Protein AF-A0A2E3UG94-F1 (afdb_monomer)

Sequence (1130 aa):
MSQLYTAYAEHQAATITVTSSQELNAAIQTLTTNGGGTILVDGNFGPYTMTATDVGDANNPVLIKGLDPATPPVFETITMTRCAYITVTEIEMDSSAIVASRDLATRDLNIWNSNHIEFVNNNMDSVADGYVDGAGNVTLGGNGVMVRNSQDITFSHNTMTDYYHATTFLEVVGLDFSNNEISGVQGDGFRAGGIQNAVIADNYMHDFYGSVQTENHSDMIQIWGTNAKLVTTNVEISGNFLDSGGGAGTQSIFMHNESFKTNQVYFQDIRIFDNVVHNSSKHGITVGDTQNVQIYNNTVLQNASSVTYTTNSSSAVTRVPAIDLSNTSNSTVYNNVVGNISVNGTNVTANNLILDYTNPNATNYVDNIIVNLSGEGDLEARDLRFISGSAPDGTYGASASWSTSSTAALEATISSSEIGPDRQTVQLTAAHTLTDGTPIDPATATFTWTFADGSQMSGATVTPTFASAGDHVVALTVTTAGGVSETVARIIGVRSNDIVSLDFENGNQDSSYWGSRVLITDPSGTAFQSGAQGKGFHLDGNSLIKVDNSNLQLFDLEAFSLGFDYKLDSVGEAGGLIRMNGTMDLFVRADGSLNYKLTTDQGKFQITPGAGTLSDTAWHDIDISYDSAAGKLELLVDNTVVGSTSASGSTAGTSSTGLNIGDPWSATAKGVVDNFVMTTQPIGGWSSTGGSVPVAPAPAPAPAPTPAPAPAPAPAPAPAPTTPTDTSDTDTPTSPAPAPTTPTSPTTTFDPTVNAILQDSTASDVEYDLDSSNQYKLSRDNSFLYGQDNFRIELQLETLQDGETGVFLHMHRSLTAKVDSQGHINFSLTTSDGDFQVRSSEPVYAAAGEHDIALVFDGQLGVMQIEVDGTVQAQTTATGTTTDVSKWGLTLGNTWNASLDGTFEDFHYYNNAAVDVQVAGGTGSSVATVDTDFVPQSFLSFENTVFDEVDSTTSFRKMGGIAEYATGVDGSAYHLNGSNSIGYNRGELDMSAVDSFAISFDFQRTNMNSGGQLLDQHKIMDTVIDDQGYLHVKLVTSTGSYHLTSQSASFDDTAWHDTTIAYDSATATLSMEIDDELTVLNNVTGPTADQSRWGLSIGNSWHGSIEGNIDNFGFASELPSDQITDLFLG

Secondary structure (DSSP, 8-state):
----S---GGGGT-EEEESSHHHHHHHHHHHTTTT-EEEEE-TTS--EEEEEES---TTS-EEEEES-TTSPPEEEEEEEES-EEEEEES-EEE-TTTGGGS-TT-EEEEEES-EEEEEES-EEE----S-B-SSS-SPPP-EEEEEEEEEEEEEES-EEES-SB---EEEEEEEEEES-EEES-SS-SEEEES-EEEEEES-EEE----B-TTT---EEEEEE-TT-SSPPEEEEEES-EEE-TTS---EEEEEE-TTHHHH---EEEEEEES-EEEESSSEEEEEESEEEEEEES-EEEE-SS--B-SSTTSPPB----EEEEES-BS-EEES-EESEEEETTEE--TTSEEPBSS-TTSTTBGGGTBSSTT-BS---TTTSSBPTTSTTTTTSS-GGGSTT---SS-B---EEEE-SS-TTBEEEE-TT-EETTEE--GGGEEEEEEETTS-EEESSEE--B-SSSEEEEEEEEEEETTS-EEEEEEEEEE--SEEEEE--TTSS---STT---EEEE-TTS--EEE-SSSEEEEE-SS-EEEE-TT-GGGSS-SEEEEEEEEEESSTT--EEEEEETTTEEEEE-TTS-EEEEEEETTEEEEE-PPS-SS-SSSEEEEEEEEETTTTEEEEEETTEEEEEEE--SPPPS--SS-EEES-SSSPBPPEEEEEEEEESSPTT-----S----PPPPPPPPPPPPPPPPPP------------------------------------PPPSS-S-----TT-S---EEEBTTB-EE--S--GGGSS-SEEEEEEEEEESSTT--EEEEEETTTEEEEE-TTS-EEEEEEETTEEEEEE-SS-TTSS-EEEEEEEEEETTTTEEEEEETTEEEEEE---S-B-S--SS--EES-SSSPBP-EEEEEEEEE-SS------BTB---------SSS--SEEE--SSS--BSS-TT--B---SS---EEE-SSSEEEEEESS--EEBPTTTS--SS-SEEEEEEEEEES-TT--EEEEEETTTEEEEE-TTS-EEEEEEBSS-EEEEE-SS-TTSSSSEEEEEEEEETTTTEEEEEETTEEEEEE---SPBPS--SS--EES-TTTTBPEEEEEEEEEEES--HHHHHHTT--

Solvent-accessible surface area (backbone atoms only — not comparable to full-atom values): 57899 Å² total; per-residue (Å²): 130,83,82,90,65,90,84,58,78,34,37,74,70,36,78,48,78,29,68,46,38,68,48,44,42,52,47,53,60,50,26,38,73,62,48,6,10,28,38,29,33,39,29,94,37,62,74,26,51,44,65,48,66,74,40,38,34,93,74,11,33,35,37,37,33,33,61,38,86,92,40,44,22,38,26,45,34,38,39,37,32,44,29,20,31,39,36,41,32,44,34,33,34,47,33,61,93,46,48,92,81,48,62,81,89,57,44,37,34,36,40,33,51,26,36,43,38,35,47,32,45,30,44,36,43,40,49,30,72,42,54,43,55,84,79,74,88,48,48,78,24,42,37,34,36,40,38,31,58,25,32,42,37,38,43,28,46,28,40,38,35,13,16,24,32,38,36,34,38,34,38,30,40,34,35,41,42,27,47,28,39,39,31,37,26,30,30,29,46,36,35,36,22,13,36,27,52,29,39,42,28,46,27,40,37,35,40,24,29,12,34,17,46,76,80,33,74,19,20,50,34,34,37,43,29,69,94,37,88,43,68,37,27,43,36,39,40,30,49,26,39,43,34,19,50,81,24,27,22,33,35,37,36,42,33,40,34,70,38,27,88,79,70,73,56,60,31,37,42,38,38,40,30,35,25,39,36,34,24,8,22,57,36,38,37,29,43,30,33,30,33,40,35,38,41,31,22,26,26,36,38,50,29,77,86,11,36,33,30,57,40,76,85,45,62,77,35,64,35,66,14,22,39,39,33,36,69,57,42,76,65,47,70,36,26,25,30,26,53,43,39,33,52,63,65,39,72,58,61,70,67,36,47,61,42,34,90,81,48,86,86,43,88,46,8,44,79,64,35,27,50,40,64,90,51,52,74,76,74,51,70,82,30,60,12,25,33,78,86,24,89,45,41,89,71,31,23,11,65,72,30,23,61,50,49,52,76,44,77,63,42,66,35,84,36,76,44,78,47,80,49,46,39,33,27,35,38,39,33,38,81,74,17,29,39,61,30,36,73,58,60,68,92,53,41,47,35,39,37,39,41,83,88,71,50,74,51,72,49,55,58,47,70,56,69,52,98,59,53,48,81,39,57,38,32,42,36,38,33,42,79,88,70,54,67,47,73,42,74,48,43,44,77,30,45,59,41,60,55,42,27,38,52,36,74,87,47,76,52,33,75,31,95,73,54,48,64,55,47,77,44,48,89,82,76,63,31,75,41,80,31,95,58,78,24,11,44,35,26,79,53,72,25,36,39,33,40,43,47,86,46,62,73,80,31,56,40,44,22,26,20,40,36,29,36,38,24,38,74,49,74,51,47,39,20,28,42,34,34,23,75,89,36,36,39,31,31,39,34,57,61,19,17,49,38,41,37,42,32,30,82,70,45,78,40,72,38,67,40,62,73,47,70,51,70,54,57,57,80,39,43,41,36,38,23,30,30,28,90,81,34,32,35,38,36,28,48,69,92,36,82,58,34,68,44,76,37,49,45,34,30,56,71,73,53,100,48,31,47,24,45,25,32,98,86,53,59,22,35,36,23,36,39,22,54,35,38,30,27,24,58,51,71,81,76,80,83,69,97,67,92,72,79,82,77,74,80,79,76,76,82,76,76,79,84,74,80,86,75,80,85,88,81,89,88,86,84,89,84,87,88,84,87,86,90,79,91,80,90,87,83,87,90,87,87,85,87,87,88,89,84,86,89,85,87,84,82,80,86,87,71,92,81,52,86,53,72,91,63,67,83,84,56,90,84,70,78,42,70,31,36,92,88,40,72,54,73,52,61,78,83,47,66,85,63,32,62,31,44,38,33,39,38,37,30,35,44,28,37,82,45,65,51,48,47,20,24,50,34,33,24,55,92,36,38,38,31,29,34,38,90,66,8,24,46,36,42,36,41,32,28,75,67,40,60,38,69,35,53,35,72,54,47,74,34,50,46,50,49,74,45,42,38,37,46,38,36,29,22,85,81,32,34,29,37,36,29,46,64,64,21,77,39,26,65,38,77,28,47,41,26,25,50,82,77,58,83,47,29,52,24,47,21,41,101,87,54,66,20,27,53,26,40,38,39,73,58,41,44,45,65,89,66,87,70,89,77,84,63,90,83,60,77,57,63,52,77,70,74,76,84,46,89,60,85,53,67,34,32,31,56,26,71,82,45,91,50,36,78,66,36,80,77,70,56,69,43,93,50,56,59,74,94,42,69,41,84,34,93,92,55,25,6,39,38,32,74,30,42,20,37,47,28,42,32,70,73,73,64,65,66,48,52,32,49,20,34,40,39,32,31,35,41,24,38,76,50,50,68,58,47,20,32,43,37,36,27,50,84,31,36,42,30,34,36,41,48,69,10,32,46,34,43,35,42,26,28,74,72,50,75,48,80,45,63,51,90,54,46,79,48,52,46,63,56,79,39,49,36,40,40,39,39,33,27,89,84,15,33,38,37,38,33,45,76,92,48,75,35,78,42,77,80,42,43,52,30,26,28,77,70,53,91,47,21,48,22,46,30,29,62,86,81,44,12,28,46,25,35,41,27,50,39,29,34,35,56,68,56,54,70,66,61,64,53,52,60,78,67,120

Mean predicted aligned error: 19.61 Å

pLDDT: mean 83.15, std 18.92, range [22.38, 98.94]

Nearest PDB structures (foldseek):
  4tn9-assembly1_A  TM=7.995E-01  e=1.512E-03  Hathewaya histolytica
  6aem-assembly2_B  TM=8.288E-01  e=2.330E-03  Vibrio anguillarum
  4l9d-assembly2_B  TM=7.716E-01  e=7.039E-03  Vibrio cholerae M66-2
  6eks-assembly1_A  TM=2.177E-01  e=1.875E-08  Vibrio cholerae O1 biovar El Tor str. N16961
  1w0o-assembly1_A  TM=2.120E-01  e=4.476E-07  Vibrio cholerae

Radius of gyration: 39.88 Å; Cα contacts (8 Å, |Δi|>4): 3143; chains: 1; bounding box: 120×99×97 Å

Foldseek 3Di:
DDDPADDDPLQDVDEAEDQAQVSQQVVQQVQQVPQAHEYEYELVHDPYEEDEELGHDPRRAYEYEHNDLVRAHEYQAHEYEQYERYEYESHEYENAVPQVPDDLVGARYYAYLYEHYHYAHYEYEWAWDAEAQVPPPTDATHEHEEHELYEQYEDAHYEYAQHQEHYEYALYERYEQEHYEYEQYAAEDAYYEQYYQYENAQYEYEHYRYYAVVVYQHEPHEYEQPPGPHAAENYEAANYEAAHFLHAFHQYAYYEYPCCVPPVDARERYEYEQYEAEGFDQRQDEAERHEQYEYFQAEFAWQPSHFHHNHSPFDTGGHFYEHYYANYYNYDYAQAEGQFYYHNQDTDPPRYQHADDPDPPDLRHPVVFFQPSVFDHGDDLLRRATDPPRPSAVGGHHCSRHLQNDQAQKDFDWGWDQDFLQLQKIKIARQSIDGRSHGDDQVFKWKWKAWPVRDIDTGRIDIDRDPDFAWTKMKIWMAGNVGDIDIDIGIDGGDFLFQFKDFCQVHQFTPDPQRFDKDKFDVPVPQWDQDVHRIWGWDPQRIKMFRFQVSQSVFFAQWKKKKWKWFAPFQQFWDWFKDDPQAKTWIQGRQRWIKIWGQAPVGIDIWTFDGPLPVGGDIKMWMWIHHQVVQKIFIDINNHTRTIDGHHHTTHSGDNGTMMRFDPPDGGRTIIIRGITMGSDGPDDPDDPDDDDDDDDDPDDDPDDDPDDDDDDDYDDDDDDDDDDDDDDDDDDDDDDDDDDDDDDDDDDDDDFFPDDPDPRPDDDDKAFDFPVGKDFDDQPPQVQAQFLWKKKKKKWWAPFAQWWFWFKDFAPAWTWIQDSQQKIKIWGQFSNTIDIKIFQDSPRNGTDMWMWMWIGHQVVQWTFIDIQQRTRIMDGHHHGTHHDTSGGMMRFDPPDGGGRTIMDDITMGGDDDDDDDDPPPPGPRPPPLPALDDFCWKFFPQVDTATPNDRPFDKDDADDDFDWDQDPRGIWTWDPQADKIFTFFPPADQAQFQKKKKKWKWFAPDLQDKFWFKDQDPAWTWIQHRNQKIKIWGQAPVGIDIWIFPDSLRNDGDIKIKMWMGHQVQQWTWMDINLRIDIDHNNHHGTHRDTPGGMMGFDNPTTGGGITMGTIGIDTPDDPVSVVSSNVD

Structure (mmCIF, N/CA/C/O backbone):
data_AF-A0A2E3UG94-F1
#
_entry.id   AF-A0A2E3UG94-F1
#
loop_
_atom_site.group_PDB
_atom_site.id
_atom_site.type_symbol
_atom_site.label_atom_id
_atom_site.label_alt_id
_atom_site.label_comp_id
_atom_site.label_asym_id
_atom_site.label_entity_id
_atom_site.label_seq_id
_atom_site.pdbx_PDB_ins_code
_atom_site.Cartn_x
_atom_site.Cartn_y
_atom_site.Cartn_z
_atom_site.occupancy
_atom_site.B_iso_or_equiv
_atom_site.auth_seq_id
_atom_site.auth_comp_id
_atom_site.auth_asym_id
_atom_site.auth_atom_id
_atom_site.pdbx_PDB_model_num
ATOM 1 N N . MET A 1 1 ? -40.605 1.550 10.410 1.00 48.09 1 MET A N 1
ATOM 2 C CA . MET A 1 1 ? -39.274 1.033 10.768 1.00 48.09 1 MET A CA 1
ATOM 3 C C . MET A 1 1 ? -39.440 0.004 11.868 1.00 48.09 1 MET A C 1
ATOM 5 O O . MET A 1 1 ? -40.387 0.126 12.643 1.00 48.09 1 MET A O 1
ATOM 9 N N . SER A 1 2 ? -38.617 -1.041 11.874 1.00 59.56 2 SER A N 1
ATOM 10 C CA . SER A 1 2 ? -38.517 -1.965 13.006 1.00 59.56 2 SER A CA 1
ATOM 11 C C . SER A 1 2 ? -38.066 -1.199 14.248 1.00 59.56 2 SER A C 1
ATOM 13 O O . SER A 1 2 ? -37.326 -0.227 14.148 1.00 59.56 2 SER A O 1
ATOM 15 N N . GLN A 1 3 ? -38.560 -1.605 15.413 1.00 82.06 3 GLN A N 1
ATOM 16 C CA . GLN A 1 3 ? -38.092 -1.076 16.689 1.00 82.06 3 GLN A CA 1
ATOM 17 C C . GLN A 1 3 ? -36.650 -1.561 16.925 1.00 82.06 3 GLN A C 1
ATOM 19 O O . GLN A 1 3 ? -36.409 -2.759 16.802 1.00 82.06 3 GLN A O 1
ATOM 24 N N . LEU A 1 4 ? -35.722 -0.639 17.213 1.00 91.12 4 LEU A N 1
ATOM 25 C CA . LEU A 1 4 ? -34.268 -0.893 17.298 1.00 91.12 4 LEU A CA 1
ATOM 26 C C . LEU A 1 4 ? -33.749 -1.149 18.727 1.00 91.12 4 LEU A C 1
ATOM 28 O O . LEU A 1 4 ? -32.567 -1.391 18.918 1.00 91.12 4 LEU A O 1
ATOM 32 N N . TYR A 1 5 ? -34.627 -1.076 19.726 1.00 93.62 5 TYR A N 1
ATOM 33 C CA . TYR A 1 5 ? -34.312 -1.201 21.152 1.00 93.62 5 TYR A CA 1
ATOM 34 C C . TYR A 1 5 ? -35.216 -2.231 21.833 1.00 93.62 5 TYR A C 1
ATOM 36 O O . TYR A 1 5 ? -36.286 -2.575 21.307 1.00 93.62 5 TYR A O 1
ATOM 44 N N . THR A 1 6 ? -34.850 -2.674 23.038 1.00 94.31 6 THR A N 1
ATOM 45 C CA . THR A 1 6 ? -35.656 -3.630 23.802 1.00 94.31 6 THR A CA 1
ATOM 46 C C . THR A 1 6 ? -36.997 -3.018 24.219 1.00 94.31 6 THR A C 1
ATOM 48 O O . THR A 1 6 ? -37.095 -2.001 24.910 1.00 94.31 6 THR A O 1
ATOM 51 N N . ALA A 1 7 ? -38.088 -3.652 23.789 1.00 91.50 7 ALA A N 1
ATOM 52 C CA . ALA A 1 7 ? -39.443 -3.190 24.056 1.00 91.50 7 ALA A CA 1
ATOM 53 C C . ALA A 1 7 ? -39.986 -3.754 25.377 1.00 91.50 7 ALA A C 1
ATOM 55 O O . ALA A 1 7 ? -40.336 -4.932 25.458 1.00 91.50 7 ALA A O 1
ATOM 56 N N . TYR A 1 8 ? -40.164 -2.891 26.374 1.00 93.81 8 TYR A N 1
ATOM 57 C CA . TYR A 1 8 ? -40.878 -3.231 27.603 1.00 93.81 8 TYR A CA 1
ATOM 58 C C . TYR A 1 8 ? -42.344 -2.798 27.542 1.00 93.81 8 TYR A C 1
ATOM 60 O O . TYR A 1 8 ? -42.673 -1.739 27.000 1.00 93.81 8 TYR A O 1
ATOM 68 N N . ALA A 1 9 ? -43.244 -3.597 28.121 1.00 93.00 9 ALA A N 1
ATOM 69 C CA . ALA A 1 9 ? -44.660 -3.229 28.221 1.00 93.00 9 ALA A CA 1
ATOM 70 C C . ALA A 1 9 ? -44.839 -1.975 29.099 1.00 93.00 9 ALA A C 1
ATOM 72 O O . ALA A 1 9 ? -45.691 -1.125 28.840 1.00 93.00 9 ALA A O 1
ATOM 73 N N . GLU A 1 10 ? -43.972 -1.849 30.097 1.00 95.19 10 GLU A N 1
ATOM 74 C CA . GLU A 1 10 ? -43.832 -0.762 31.054 1.00 95.19 10 GLU A CA 1
ATOM 75 C C . GLU A 1 10 ? -43.528 0.585 30.387 1.00 95.19 10 GLU A C 1
ATOM 77 O O . GLU A 1 10 ? -43.957 1.616 30.897 1.00 95.19 10 GLU A O 1
ATOM 82 N N . HIS A 1 11 ? -42.912 0.612 29.196 1.00 94.94 11 HIS A N 1
ATOM 83 C CA . HIS A 1 11 ? -42.725 1.860 28.440 1.00 94.94 11 HIS A CA 1
ATOM 84 C C . HIS A 1 11 ? -44.057 2.573 28.146 1.00 94.94 11 HIS A C 1
ATOM 86 O O . HIS A 1 11 ? -44.086 3.795 28.009 1.00 94.94 11 HIS A O 1
ATOM 92 N N . GLN A 1 12 ? -45.165 1.825 28.092 1.00 93.00 12 GLN A N 1
ATOM 93 C CA . GLN A 1 12 ? -46.519 2.348 27.883 1.00 93.00 12 GLN A CA 1
ATOM 94 C C . GLN A 1 12 ? -47.282 2.615 29.194 1.00 93.00 12 GLN A C 1
ATOM 96 O O . GLN A 1 12 ? -48.424 3.073 29.152 1.00 93.00 12 GLN A O 1
ATOM 101 N N . ALA A 1 13 ? -46.696 2.317 30.360 1.00 92.94 13 ALA A N 1
ATOM 102 C CA . ALA A 1 13 ? -47.361 2.464 31.657 1.00 92.94 13 ALA A CA 1
ATOM 103 C C . ALA A 1 13 ? -47.525 3.934 32.073 1.00 92.94 13 ALA A C 1
ATOM 105 O O . ALA A 1 13 ? -48.533 4.298 32.684 1.00 92.94 13 ALA A O 1
ATOM 106 N N . ALA A 1 14 ? -46.557 4.781 31.717 1.00 96.19 14 ALA A N 1
ATOM 107 C CA . ALA A 1 14 ? -46.581 6.217 31.956 1.00 96.19 14 ALA A CA 1
ATOM 108 C C . ALA A 1 14 ? -45.795 6.966 30.871 1.00 96.19 14 ALA A C 1
ATOM 110 O O . ALA A 1 14 ? -44.807 6.459 30.342 1.00 96.19 14 ALA A O 1
ATOM 111 N N . THR A 1 15 ? -46.214 8.196 30.569 1.00 97.94 15 THR A N 1
ATOM 112 C CA . THR A 1 15 ? -45.504 9.095 29.651 1.00 97.94 15 THR A CA 1
ATOM 113 C C . THR A 1 15 ? -45.355 10.469 30.292 1.00 97.94 15 THR A C 1
ATOM 115 O O . THR A 1 15 ? -46.348 11.045 30.739 1.00 97.94 15 THR A O 1
ATOM 118 N N . ILE A 1 16 ? -44.129 10.992 30.341 1.00 98.44 16 ILE A N 1
ATOM 119 C CA . ILE A 1 16 ? -43.823 12.330 30.862 1.00 98.44 16 ILE A CA 1
ATOM 120 C C . ILE A 1 16 ? -43.151 13.141 29.756 1.00 98.44 16 ILE A C 1
ATOM 122 O O . ILE A 1 16 ? -42.116 12.735 29.240 1.00 98.44 16 ILE A O 1
ATOM 126 N N . THR A 1 17 ? -43.720 14.294 29.407 1.00 98.44 17 THR A N 1
ATOM 127 C CA . THR A 1 17 ? -43.080 15.257 28.500 1.00 98.44 17 THR A CA 1
ATOM 128 C C . THR A 1 17 ? -42.273 16.269 29.305 1.00 98.44 17 THR A C 1
ATOM 130 O O . THR A 1 17 ? -42.765 16.754 30.326 1.00 98.44 17 THR A O 1
ATOM 133 N N . VAL A 1 18 ? -41.056 16.587 28.862 1.00 98.56 18 VAL A N 1
ATOM 134 C CA . VAL A 1 18 ? -40.132 17.483 29.576 1.00 98.56 18 VAL A CA 1
ATOM 135 C C . VAL A 1 18 ? -39.571 18.577 28.667 1.00 98.56 18 VAL A C 1
ATOM 137 O O . VAL A 1 18 ? -39.243 18.341 27.507 1.00 98.56 18 VAL A O 1
ATOM 140 N N . THR A 1 19 ? -39.425 19.778 29.224 1.00 98.19 19 THR A N 1
ATOM 141 C CA . THR A 1 19 ? -38.991 21.007 28.528 1.00 98.19 19 THR A CA 1
ATOM 142 C C . THR A 1 19 ? -37.739 21.637 29.154 1.00 98.19 19 THR A C 1
ATOM 144 O O . THR A 1 19 ? -37.285 22.699 28.740 1.00 98.19 19 THR A O 1
ATOM 147 N N . SER A 1 20 ? -37.161 21.000 30.180 1.00 98.19 20 SER A N 1
ATOM 148 C CA . SER A 1 20 ? -35.908 21.436 30.808 1.00 98.19 20 SER A CA 1
ATOM 149 C C . SER A 1 20 ? -35.110 20.272 31.403 1.00 98.19 20 SER A C 1
ATOM 151 O O . SER A 1 20 ? -35.675 19.233 31.749 1.00 98.19 20 SER A O 1
ATOM 153 N N . SER A 1 21 ? -33.805 20.470 31.619 1.00 98.31 21 SER A N 1
ATOM 154 C CA . SER A 1 21 ? -32.928 19.507 32.309 1.00 98.31 21 SER A CA 1
ATOM 155 C C . SER A 1 21 ? -33.430 19.138 33.710 1.00 98.31 21 SER A C 1
ATOM 157 O O . SER A 1 21 ? -33.296 17.996 34.148 1.00 98.31 21 SER A O 1
ATOM 159 N N . GLN A 1 22 ? -34.035 20.084 34.438 1.00 98.19 22 GLN A N 1
ATOM 160 C CA . GLN A 1 22 ? -34.584 19.812 35.770 1.00 98.19 22 GLN A CA 1
ATOM 161 C C . GLN A 1 22 ? -35.780 18.854 35.697 1.00 98.19 22 GLN A C 1
ATOM 163 O O . GLN A 1 22 ? -35.879 17.933 36.508 1.00 98.19 22 GLN A O 1
ATOM 168 N N . GLU A 1 23 ? -36.669 19.060 34.725 1.00 98.44 23 GLU A N 1
ATOM 169 C CA . GLU A 1 23 ? -37.822 18.189 34.492 1.00 98.44 23 GLU A CA 1
ATOM 170 C C . GLU A 1 23 ? -37.389 16.803 34.016 1.00 98.44 23 GLU A C 1
ATOM 172 O O . GLU A 1 23 ? -37.883 15.812 34.548 1.00 98.44 23 GLU A O 1
ATOM 177 N N . LEU A 1 24 ? -36.426 16.724 33.092 1.00 98.50 24 LEU A N 1
ATOM 178 C CA . LEU A 1 24 ? -35.857 15.462 32.616 1.00 98.50 24 LEU A CA 1
ATOM 179 C C . LEU A 1 24 ? -35.300 14.619 33.771 1.00 98.50 24 LEU A C 1
ATOM 181 O O . LEU A 1 24 ? -35.707 13.473 33.966 1.00 98.50 24 LEU A O 1
ATOM 185 N N . ASN A 1 25 ? -34.413 15.198 34.582 1.00 98.00 25 ASN A N 1
ATOM 186 C CA . ASN A 1 25 ? -33.777 14.479 35.687 1.00 98.00 25 ASN A CA 1
ATOM 187 C C . ASN A 1 25 ? -34.790 14.058 36.770 1.00 98.00 25 ASN A C 1
ATOM 189 O O . ASN A 1 25 ? -34.667 12.980 37.354 1.00 98.00 25 ASN A O 1
ATOM 193 N N . ALA A 1 26 ? -35.830 14.865 37.015 1.00 97.44 26 ALA A N 1
ATOM 194 C CA . ALA A 1 26 ? -36.920 14.499 37.921 1.00 97.44 26 ALA A CA 1
ATOM 195 C C . ALA A 1 26 ? -37.824 13.390 37.349 1.00 97.44 26 ALA A C 1
ATOM 197 O O . ALA A 1 26 ? -38.275 12.513 38.094 1.00 97.44 26 ALA A O 1
ATOM 198 N N . ALA A 1 27 ? -38.083 13.409 36.039 1.00 98.19 27 ALA A N 1
ATOM 199 C CA . ALA A 1 27 ? -38.876 12.397 35.351 1.00 98.19 27 ALA A CA 1
ATOM 200 C C . ALA A 1 27 ? -38.198 11.022 35.413 1.00 98.19 27 ALA A C 1
ATOM 202 O O . ALA A 1 27 ? -38.870 10.044 35.735 1.00 98.19 27 ALA A O 1
ATOM 203 N N . ILE A 1 28 ? -36.872 10.959 35.228 1.00 97.75 28 ILE A N 1
ATOM 204 C CA . ILE A 1 28 ? -36.093 9.719 35.369 1.00 97.75 28 ILE A CA 1
ATOM 205 C C . ILE A 1 28 ? -36.314 9.108 36.758 1.00 97.75 28 ILE A C 1
ATOM 207 O O . ILE A 1 28 ? -36.807 7.989 36.852 1.00 97.75 28 ILE A O 1
ATOM 211 N N . GLN A 1 29 ? -36.063 9.863 37.837 1.00 95.88 29 GLN A N 1
ATOM 212 C CA . GLN A 1 29 ? -36.260 9.360 39.208 1.00 95.88 29 GLN A CA 1
ATOM 213 C C . GLN A 1 29 ? -37.701 8.901 39.475 1.00 95.88 29 GLN A C 1
ATOM 215 O O . GLN A 1 29 ? -37.944 7.931 40.201 1.00 95.88 29 GLN A O 1
ATOM 220 N N . THR A 1 30 ? -38.668 9.612 38.892 1.0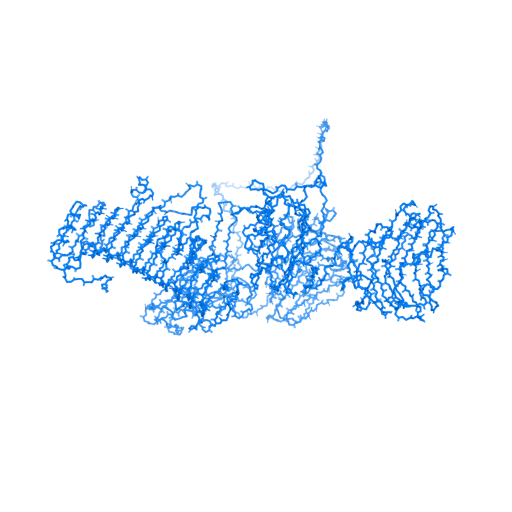0 96.25 30 THR A N 1
ATOM 221 C CA . THR A 1 30 ? -40.088 9.297 39.044 1.00 96.25 30 THR A CA 1
ATOM 222 C C . THR A 1 30 ? -40.422 7.963 38.391 1.00 96.25 30 THR A C 1
ATOM 224 O O . THR A 1 30 ? -41.032 7.115 39.037 1.00 96.25 30 THR A O 1
ATOM 227 N N . LEU A 1 31 ? -40.030 7.745 37.137 1.00 96.69 31 LEU A N 1
ATOM 228 C CA . LEU A 1 31 ? -40.395 6.527 36.410 1.00 96.69 31 LEU A CA 1
ATOM 229 C C . LEU A 1 31 ? -39.661 5.295 36.945 1.00 96.69 31 LEU A C 1
ATOM 231 O O . LEU A 1 31 ? -40.277 4.241 37.096 1.00 96.69 31 LEU A O 1
ATOM 235 N N . THR A 1 32 ? -38.401 5.441 37.364 1.00 92.50 32 THR A N 1
ATOM 236 C CA . THR A 1 32 ? -37.619 4.328 37.928 1.00 92.50 32 THR A CA 1
ATOM 237 C C . THR A 1 32 ? -38.112 3.843 39.293 1.00 92.50 32 THR A C 1
ATOM 239 O O . THR A 1 32 ? -37.619 2.844 39.800 1.00 92.50 32 THR A O 1
ATOM 242 N N . THR A 1 33 ? -39.071 4.537 39.913 1.00 90.44 33 THR A N 1
ATOM 243 C CA . THR A 1 33 ? -39.705 4.119 41.176 1.00 90.44 33 THR A CA 1
ATOM 244 C C . THR A 1 33 ? -41.196 3.799 41.035 1.00 90.44 33 THR A C 1
ATOM 246 O O . THR A 1 33 ? -41.819 3.398 42.019 1.00 90.44 33 THR A O 1
ATOM 249 N N . ASN A 1 34 ? -41.777 3.959 39.838 1.00 91.19 34 ASN A N 1
ATOM 250 C CA . ASN A 1 34 ? -43.225 3.884 39.607 1.00 91.19 34 ASN A CA 1
ATOM 251 C C . ASN A 1 34 ? -43.624 3.019 38.395 1.00 91.19 34 ASN A C 1
ATOM 253 O O . ASN A 1 34 ? -44.585 3.339 37.700 1.00 91.19 34 ASN A O 1
ATOM 257 N N . GLY A 1 35 ? -42.937 1.900 38.167 1.00 90.19 35 GLY A N 1
ATOM 258 C CA . GLY A 1 35 ? -43.300 0.911 37.146 1.00 90.19 35 GLY A CA 1
ATOM 259 C C . GLY A 1 35 ? -42.746 1.188 35.750 1.00 90.19 35 GLY A C 1
ATOM 260 O O . GLY A 1 35 ? -43.258 0.612 34.797 1.00 90.19 35 GLY A O 1
ATOM 261 N N . GLY A 1 36 ? -41.740 2.061 35.616 1.00 96.31 36 GLY A N 1
ATOM 262 C CA . GLY A 1 36 ? -41.147 2.419 34.327 1.00 96.31 36 GLY A CA 1
ATOM 263 C C . GLY A 1 36 ? -41.993 3.405 33.517 1.00 96.31 36 GLY A C 1
ATOM 264 O O . GLY A 1 36 ? -42.955 3.991 34.020 1.00 96.31 36 GLY A O 1
ATOM 265 N N . GLY A 1 37 ? -41.609 3.636 32.263 1.00 97.88 37 GLY A N 1
ATOM 266 C CA . GLY A 1 37 ? -42.355 4.509 31.352 1.00 97.88 37 GLY A CA 1
ATOM 267 C C . GLY A 1 37 ? -41.507 5.136 30.252 1.00 97.88 37 GLY A C 1
ATOM 268 O O . GLY A 1 37 ? -40.340 4.797 30.073 1.00 97.88 37 GLY A O 1
ATOM 269 N N . THR A 1 38 ? -42.110 6.077 29.528 1.00 98.38 38 THR A N 1
ATOM 270 C CA . THR A 1 38 ? -41.458 6.858 28.470 1.00 98.38 38 THR A CA 1
ATOM 271 C C . THR A 1 38 ? -41.313 8.326 28.876 1.00 98.38 38 THR A C 1
ATOM 273 O O . THR A 1 38 ? -42.271 8.956 29.331 1.00 98.38 38 THR A O 1
ATOM 276 N N . ILE A 1 39 ? -40.136 8.900 28.659 1.00 98.62 39 ILE A N 1
ATOM 277 C CA . ILE A 1 39 ? -39.874 10.335 28.736 1.00 98.62 39 ILE A CA 1
ATOM 278 C C . ILE A 1 39 ? -39.778 10.869 27.309 1.00 98.62 39 ILE A C 1
ATOM 280 O O . ILE A 1 39 ? -38.935 10.420 26.537 1.00 98.62 39 ILE A O 1
ATOM 284 N N . LEU A 1 40 ? -40.648 11.822 26.974 1.00 98.50 40 LEU A N 1
ATOM 285 C CA . LEU A 1 40 ? -40.622 12.548 25.706 1.00 98.50 40 LEU A CA 1
ATOM 286 C C . LEU A 1 40 ? -39.940 13.899 25.921 1.00 98.50 40 LEU A C 1
ATOM 288 O O . LEU A 1 40 ? -40.448 14.741 26.665 1.00 98.50 40 LEU A O 1
ATOM 292 N N . VAL A 1 41 ? -38.793 14.106 25.288 1.00 98.62 41 VAL A N 1
ATOM 293 C CA . VAL A 1 41 ? -37.998 15.331 25.430 1.00 98.62 41 VAL A CA 1
ATOM 294 C C . VAL A 1 41 ? -38.304 16.263 24.256 1.00 98.62 41 VAL A C 1
ATOM 296 O O . VAL A 1 41 ? -38.201 15.863 23.098 1.00 98.62 41 VAL A O 1
ATOM 299 N N . ASP A 1 42 ? -38.749 17.484 24.548 1.00 98.12 42 ASP A N 1
ATOM 300 C CA . ASP A 1 42 ? -39.181 18.453 23.534 1.00 98.12 42 ASP A CA 1
ATOM 301 C C . ASP A 1 42 ? -37.986 19.190 22.904 1.00 98.12 42 ASP A C 1
ATOM 303 O O . ASP A 1 42 ? -37.342 20.007 23.559 1.00 98.12 42 ASP A O 1
ATOM 307 N N . GLY A 1 43 ? -37.708 18.946 21.620 1.00 97.06 43 GLY A N 1
ATOM 308 C CA . GLY A 1 43 ? -36.582 19.571 20.915 1.00 97.06 43 GLY A CA 1
ATOM 309 C C . GLY A 1 43 ? -36.724 21.068 20.629 1.00 97.06 43 GLY A C 1
ATOM 310 O O . GLY A 1 43 ? -35.783 21.686 20.146 1.00 97.06 43 GLY A O 1
ATOM 311 N N . ASN A 1 44 ? -37.855 21.698 20.969 1.00 97.31 44 ASN A N 1
ATOM 312 C CA . ASN A 1 44 ? -37.967 23.162 20.937 1.00 97.31 44 ASN A CA 1
ATOM 313 C C . ASN A 1 44 ? -37.261 23.851 22.122 1.00 97.31 44 ASN A C 1
ATOM 315 O O . ASN A 1 44 ? -37.212 25.084 22.180 1.00 97.31 44 ASN A O 1
ATOM 319 N N . PHE A 1 45 ? -36.766 23.075 23.086 1.00 96.25 45 PHE A N 1
ATOM 320 C CA . PHE A 1 45 ? -36.023 23.544 24.251 1.00 96.25 45 PHE A CA 1
ATOM 321 C C . PHE A 1 45 ? -34.626 22.909 24.287 1.00 96.25 45 PHE A C 1
ATOM 323 O O . PHE A 1 45 ? -34.253 22.127 23.419 1.00 96.25 45 PHE A O 1
ATOM 330 N N . GLY A 1 46 ? -33.852 23.254 25.315 1.00 89.56 46 GLY A N 1
ATOM 331 C CA . GLY A 1 46 ? -32.477 22.801 25.486 1.00 89.56 46 GLY A CA 1
ATOM 332 C C . GLY A 1 46 ? -31.449 23.917 25.241 1.00 89.56 46 GLY A C 1
ATOM 333 O O . GLY A 1 46 ? -31.828 25.094 25.199 1.00 89.56 46 GLY A O 1
ATOM 334 N N . PRO A 1 47 ? -30.156 23.571 25.131 1.00 95.12 47 PRO A N 1
ATOM 335 C CA . PRO A 1 47 ? -29.622 22.212 25.253 1.00 95.12 47 PRO A CA 1
ATOM 336 C C . PRO A 1 47 ? -29.869 21.590 26.639 1.00 95.12 47 PRO A C 1
ATOM 338 O O . PRO A 1 47 ? -30.017 22.283 27.650 1.00 95.12 47 PRO A O 1
ATOM 341 N N . TYR A 1 48 ? -29.984 20.264 26.676 1.00 97.50 48 TYR A N 1
ATOM 342 C CA . TYR A 1 48 ? -30.274 19.489 27.879 1.00 97.50 48 TYR A CA 1
ATOM 343 C C . TYR A 1 48 ? -29.001 18.933 28.525 1.00 97.50 48 TYR A C 1
ATOM 345 O O . TYR A 1 48 ? -28.030 18.574 27.863 1.00 97.50 48 TYR A O 1
ATOM 353 N N . THR A 1 49 ? -29.043 18.783 29.848 1.00 95.62 49 THR A N 1
ATOM 354 C CA . THR A 1 49 ? -28.054 18.023 30.623 1.00 95.62 49 THR A CA 1
ATOM 355 C C . THR A 1 49 ? -28.767 16.923 31.394 1.00 95.62 49 THR A C 1
ATOM 357 O O . THR A 1 49 ? -29.701 17.197 32.159 1.00 95.62 49 THR A O 1
ATOM 360 N N . MET A 1 50 ? -28.305 15.685 31.240 1.00 97.19 50 MET A N 1
ATOM 361 C CA . MET A 1 50 ? -28.860 14.532 31.944 1.00 97.19 50 MET A CA 1
ATOM 362 C C . MET A 1 50 ? -27.874 13.981 32.968 1.00 97.19 50 MET A C 1
ATOM 364 O O . MET A 1 50 ? -26.743 13.631 32.638 1.00 97.19 50 MET A O 1
ATOM 368 N N . THR A 1 51 ? -28.348 13.812 34.199 1.00 96.50 51 THR A N 1
ATOM 369 C CA . THR A 1 51 ? -27.613 13.146 35.273 1.00 96.50 51 THR A CA 1
ATOM 370 C C . THR A 1 51 ? -28.522 12.129 35.949 1.00 96.50 51 THR A C 1
ATOM 372 O O . THR A 1 51 ? -29.490 12.488 36.620 1.00 96.50 51 THR A O 1
ATOM 375 N N . ALA A 1 52 ? -28.178 10.852 35.816 1.00 97.00 52 ALA A N 1
ATOM 376 C CA . ALA A 1 52 ? -28.868 9.734 36.443 1.00 97.00 52 ALA A CA 1
ATOM 377 C C . ALA A 1 52 ? -27.912 9.004 37.397 1.00 97.00 52 ALA A C 1
ATOM 379 O O . ALA A 1 52 ? -26.752 8.739 37.070 1.00 97.00 52 ALA A O 1
ATOM 380 N N . THR A 1 53 ? -28.358 8.711 38.618 1.00 97.62 53 THR A N 1
ATOM 381 C CA . THR A 1 53 ? -27.534 8.016 39.615 1.00 97.62 53 THR A CA 1
ATOM 382 C C . THR A 1 53 ? -28.392 7.105 40.475 1.00 97.62 53 THR A C 1
ATOM 384 O O . THR A 1 53 ? -29.377 7.583 41.028 1.00 97.62 53 THR A O 1
ATOM 387 N N . ASP A 1 54 ? -27.998 5.837 40.622 1.00 97.25 54 ASP A N 1
ATOM 388 C CA . ASP A 1 54 ? -28.702 4.845 41.454 1.00 97.25 54 ASP A CA 1
ATOM 389 C C . ASP A 1 54 ? -30.179 4.643 41.052 1.00 97.25 54 ASP A C 1
ATOM 391 O O . ASP A 1 54 ? -31.069 4.608 41.905 1.00 97.25 54 ASP A O 1
ATOM 395 N N . VAL A 1 55 ? -30.454 4.544 39.746 1.00 96.19 55 VAL A N 1
ATOM 396 C CA . VAL A 1 55 ? -31.820 4.464 39.199 1.00 96.19 55 VAL A CA 1
ATOM 397 C C . VAL A 1 55 ? -31.999 3.357 38.158 1.00 96.19 55 VAL A C 1
ATOM 399 O O . VAL A 1 55 ? -31.094 3.059 37.383 1.00 96.19 55 VAL A O 1
ATOM 402 N N . GLY A 1 56 ? -33.216 2.816 38.110 1.00 93.69 56 GLY A N 1
ATOM 403 C CA . GLY A 1 56 ? -33.676 1.865 37.101 1.00 93.69 56 GLY A CA 1
ATOM 404 C C . GLY A 1 56 ? -33.401 0.401 37.456 1.00 93.69 56 GLY A C 1
ATOM 405 O O . GLY A 1 56 ? -32.434 0.068 38.143 1.00 93.69 56 GLY A O 1
ATOM 406 N N . ASP A 1 57 ? -34.317 -0.472 37.041 1.00 95.12 57 ASP A N 1
ATOM 407 C CA . ASP A 1 57 ? -34.255 -1.923 37.214 1.00 95.12 57 ASP A CA 1
ATOM 408 C C . ASP A 1 57 ? -35.221 -2.618 36.238 1.00 95.12 57 ASP A C 1
ATOM 410 O O . ASP A 1 57 ? -36.043 -1.965 35.597 1.00 95.12 57 ASP A O 1
ATOM 414 N N . ALA A 1 58 ? -35.153 -3.950 36.158 1.00 94.69 58 ALA A N 1
ATOM 415 C CA . ALA A 1 58 ? -35.926 -4.754 35.207 1.00 94.69 58 ALA A CA 1
ATOM 416 C C . ALA A 1 58 ? -37.457 -4.597 35.304 1.00 94.69 58 ALA A C 1
ATOM 418 O O . ALA A 1 58 ? -38.156 -4.902 34.345 1.00 94.69 58 ALA A O 1
ATOM 419 N N . ASN A 1 59 ? -37.992 -4.167 36.452 1.00 94.94 59 ASN A N 1
ATOM 420 C CA . ASN A 1 59 ? -39.429 -3.937 36.649 1.00 94.94 59 ASN A CA 1
ATOM 421 C C . ASN A 1 59 ? -39.830 -2.480 36.390 1.00 94.94 59 ASN A C 1
ATOM 423 O O . ASN A 1 59 ? -41.019 -2.171 36.362 1.00 94.94 59 ASN A O 1
ATOM 427 N N . ASN A 1 60 ? -38.853 -1.580 36.273 1.00 96.19 60 ASN A N 1
ATOM 428 C CA . ASN A 1 60 ? -39.063 -0.154 36.078 1.00 96.19 60 ASN A CA 1
ATOM 429 C C . ASN A 1 60 ? -38.220 0.384 34.900 1.00 96.19 60 ASN A C 1
ATOM 431 O O . ASN A 1 60 ? -37.481 1.354 35.097 1.00 96.19 60 ASN A O 1
ATOM 435 N N . PRO A 1 61 ? -38.293 -0.223 33.698 1.00 97.56 61 PRO A N 1
ATOM 436 C CA . PRO A 1 61 ? -37.494 0.206 32.557 1.00 97.56 61 PRO A CA 1
ATOM 437 C C . PRO A 1 61 ? -37.946 1.582 32.056 1.00 97.56 61 PRO A C 1
ATOM 439 O O . PRO A 1 61 ? -39.142 1.906 32.055 1.00 97.56 61 PRO A O 1
ATOM 442 N N . VAL A 1 62 ? -36.984 2.404 31.641 1.00 98.44 62 VAL A N 1
ATOM 443 C CA . VAL A 1 62 ? -37.233 3.778 31.191 1.00 98.44 62 VAL A CA 1
ATOM 444 C C . VAL A 1 62 ? -36.755 3.966 29.761 1.00 98.44 62 VAL A C 1
ATOM 446 O O . VAL A 1 62 ? -35.577 3.795 29.464 1.00 98.44 62 VAL A O 1
ATOM 449 N N . LEU A 1 63 ? -37.671 4.407 28.901 1.00 98.25 63 LEU A N 1
ATOM 450 C CA . LEU A 1 63 ? -37.372 4.868 27.552 1.00 98.25 63 LEU A CA 1
ATOM 451 C C . LEU A 1 63 ? -37.280 6.393 27.543 1.00 98.25 63 LEU A C 1
ATOM 453 O O . LEU A 1 63 ? -38.214 7.068 27.969 1.00 98.25 63 LEU A O 1
ATOM 457 N N . ILE A 1 64 ? -36.195 6.944 27.018 1.00 98.44 64 ILE A N 1
ATOM 458 C CA . ILE A 1 64 ? -36.007 8.379 26.801 1.00 98.44 64 ILE A CA 1
ATOM 459 C C . ILE A 1 64 ? -35.903 8.603 25.299 1.00 98.44 64 ILE A C 1
ATOM 461 O O . ILE A 1 64 ? -35.046 8.003 24.652 1.00 98.44 64 ILE A O 1
ATOM 465 N N . LYS A 1 65 ? -36.777 9.447 24.743 1.00 97.00 65 LYS A N 1
ATOM 466 C CA . LYS A 1 65 ? -36.742 9.768 23.315 1.00 97.00 65 LYS A CA 1
ATOM 467 C C . LYS A 1 65 ? -37.246 11.160 22.966 1.00 97.00 65 LYS A C 1
ATOM 469 O O . LYS A 1 65 ? -37.948 11.788 23.764 1.00 97.00 65 LYS A O 1
ATOM 474 N N . GLY A 1 66 ? -36.920 11.623 21.761 1.00 96.06 66 GLY A N 1
ATOM 475 C CA . GLY A 1 66 ? -37.466 12.857 21.200 1.00 96.06 66 GLY A CA 1
ATOM 476 C C . GLY A 1 66 ? -38.997 12.857 21.136 1.00 96.06 66 GLY A C 1
ATOM 477 O O . GLY A 1 66 ? -39.636 11.842 20.843 1.00 96.06 66 GLY A O 1
ATOM 478 N N . LEU A 1 67 ? -39.600 14.009 21.442 1.00 96.62 67 LEU A N 1
ATOM 479 C CA . LEU A 1 67 ? -41.040 14.237 21.302 1.00 96.62 67 LEU A CA 1
ATOM 480 C C . LEU A 1 67 ? -41.471 14.240 19.827 1.00 96.62 67 LEU A C 1
ATOM 482 O O . LEU A 1 67 ? -42.521 13.686 19.499 1.00 96.62 67 LEU A O 1
ATOM 486 N N . ASP A 1 68 ? -40.667 14.869 18.967 1.00 94.00 68 ASP A N 1
ATOM 487 C CA . ASP A 1 68 ? -40.872 14.965 17.522 1.00 94.00 68 ASP A CA 1
ATOM 488 C C . ASP A 1 68 ? -39.567 14.589 16.794 1.00 94.00 68 ASP A C 1
ATOM 490 O O . ASP A 1 68 ? -38.577 15.304 16.935 1.00 94.00 68 ASP A O 1
ATOM 494 N N . PRO A 1 69 ? -39.539 13.505 15.998 1.00 87.50 69 PRO A N 1
ATOM 495 C CA . PRO A 1 69 ? -38.356 13.118 15.226 1.00 87.50 69 PRO A CA 1
ATOM 496 C C . PRO A 1 69 ? -37.896 14.169 14.206 1.00 87.50 69 PRO A C 1
ATOM 498 O O . PRO A 1 69 ? -36.747 14.139 13.782 1.00 87.50 69 PRO A O 1
ATOM 501 N N . ALA A 1 70 ? -38.773 15.091 13.788 1.00 92.19 70 ALA A N 1
ATOM 502 C CA . ALA A 1 70 ? -38.402 16.192 12.898 1.00 92.19 70 ALA A CA 1
ATOM 503 C C . ALA A 1 70 ? -37.701 17.351 13.632 1.00 92.19 70 ALA A C 1
ATOM 505 O O . ALA A 1 70 ? -37.257 18.310 13.001 1.00 92.19 70 ALA A O 1
ATOM 506 N N . THR A 1 71 ? -37.650 17.314 14.964 1.00 95.00 71 THR A N 1
ATOM 507 C CA . THR A 1 71 ? -36.981 18.307 15.811 1.00 95.00 71 THR A CA 1
ATOM 508 C C . THR A 1 71 ? -36.377 17.575 17.014 1.00 95.00 71 THR A C 1
ATOM 510 O O . THR A 1 71 ? -36.959 17.606 18.106 1.00 95.00 71 THR A O 1
ATOM 513 N N . PRO A 1 72 ? -35.262 16.847 16.813 1.00 95.75 72 PRO A N 1
ATOM 514 C CA . PRO A 1 72 ? -34.633 16.078 17.876 1.00 95.75 72 PRO A CA 1
ATOM 515 C C . PRO A 1 72 ? -34.168 17.000 19.020 1.00 95.75 72 PRO A C 1
ATOM 517 O O . PRO A 1 72 ? -33.759 18.136 18.784 1.00 95.75 72 PRO A O 1
ATOM 520 N N . PRO A 1 73 ? -34.265 16.554 20.282 1.00 97.81 73 PRO A N 1
ATOM 521 C CA . PRO A 1 73 ? -33.759 17.307 21.422 1.00 97.81 73 PRO A CA 1
ATOM 522 C C . PRO A 1 73 ? -32.231 17.256 21.487 1.00 97.81 73 PRO A C 1
ATOM 524 O O . PRO A 1 73 ? -31.649 16.173 21.435 1.00 97.81 73 PRO A O 1
ATOM 527 N N . VAL A 1 74 ? -31.609 18.421 21.686 1.00 97.88 74 VAL A N 1
ATOM 528 C CA . VAL A 1 74 ? -30.148 18.572 21.768 1.00 97.88 74 VAL A CA 1
ATOM 529 C C . VAL A 1 74 ? -29.656 18.425 23.208 1.00 97.88 74 VAL A C 1
ATOM 531 O O . VAL A 1 74 ? -30.143 19.103 24.116 1.00 97.88 74 VAL A O 1
ATOM 534 N N . PHE A 1 75 ? -28.660 17.574 23.425 1.00 97.50 75 PHE A N 1
ATOM 535 C CA . PHE A 1 75 ? -28.004 17.327 24.704 1.00 97.50 75 PHE A CA 1
ATOM 536 C C . PHE A 1 75 ? -26.547 17.780 24.673 1.00 97.50 75 PHE A C 1
ATOM 538 O O . PHE A 1 75 ? -25.784 17.396 23.801 1.00 97.50 75 PHE A O 1
ATOM 545 N N . GLU A 1 76 ? -26.134 18.520 25.696 1.00 92.25 76 GLU A N 1
ATOM 546 C CA . GLU A 1 76 ? -24.731 18.908 25.883 1.00 92.25 76 GLU A CA 1
ATOM 547 C C . GLU A 1 76 ? -23.921 17.795 26.562 1.00 92.25 76 GLU A C 1
ATOM 549 O O . GLU A 1 76 ? -22.762 17.554 26.236 1.00 92.25 76 GLU A O 1
ATOM 554 N N . THR A 1 77 ? -24.514 17.137 27.566 1.00 93.19 77 THR A N 1
ATOM 555 C CA . THR A 1 77 ? -23.874 16.040 28.307 1.00 93.19 77 THR A CA 1
ATOM 556 C C . THR A 1 77 ? -24.895 15.083 28.921 1.00 93.19 77 THR A C 1
ATOM 558 O O . THR A 1 77 ? -25.965 15.486 29.395 1.00 93.19 77 THR A O 1
ATOM 561 N N . ILE A 1 78 ? -24.527 13.803 28.979 1.00 97.38 78 ILE A N 1
ATOM 562 C CA . ILE A 1 78 ? -25.269 12.741 29.659 1.00 97.38 78 ILE A CA 1
ATOM 563 C C . ILE A 1 78 ? -24.315 11.980 30.580 1.00 97.38 78 ILE A C 1
ATOM 565 O O . ILE A 1 78 ? -23.275 11.474 30.164 1.00 97.38 78 ILE A O 1
ATOM 569 N N . THR A 1 79 ? -24.676 11.875 31.857 1.00 97.44 79 THR A N 1
ATOM 570 C CA . THR A 1 79 ? -23.946 11.081 32.849 1.00 97.44 79 THR A CA 1
ATOM 571 C C . THR A 1 79 ? -24.880 10.101 33.547 1.00 97.44 79 THR A C 1
ATOM 573 O O . THR A 1 79 ? -25.829 10.496 34.223 1.00 97.44 79 THR A O 1
ATOM 576 N N . MET A 1 80 ? -24.567 8.812 33.446 1.00 98.38 80 MET A N 1
ATOM 577 C CA . MET A 1 80 ? -25.246 7.719 34.136 1.00 98.38 80 MET A CA 1
ATOM 578 C C . MET A 1 80 ? -24.266 7.021 35.076 1.00 98.38 80 MET A C 1
ATOM 580 O O . MET A 1 80 ? -23.156 6.659 34.693 1.00 98.38 80 MET A O 1
ATOM 584 N N . THR A 1 81 ? -24.651 6.832 36.335 1.00 98.56 81 THR A N 1
ATOM 585 C CA . THR A 1 81 ? -23.833 6.112 37.319 1.00 98.56 81 THR A CA 1
ATOM 586 C C . THR A 1 81 ? -24.687 5.121 38.094 1.00 98.56 81 THR A C 1
ATOM 588 O O . THR A 1 81 ? -25.659 5.524 38.724 1.00 98.56 81 THR A O 1
ATOM 591 N N . ARG A 1 82 ? -24.316 3.836 38.108 1.00 98.50 82 ARG A N 1
ATOM 592 C CA . ARG A 1 82 ? -25.093 2.779 38.786 1.00 98.50 82 ARG A CA 1
ATOM 593 C C . ARG A 1 82 ? -26.555 2.768 38.336 1.00 98.50 82 ARG A C 1
ATOM 595 O O . ARG A 1 82 ? -27.466 2.732 39.158 1.00 98.50 82 ARG A O 1
ATOM 602 N N . CYS A 1 83 ? -26.758 2.888 37.028 1.00 98.56 83 CYS A N 1
ATOM 603 C CA . CYS A 1 83 ? -28.078 2.868 36.413 1.00 98.56 83 CYS A CA 1
ATOM 604 C C . CYS A 1 83 ? -28.361 1.501 35.790 1.00 98.56 83 CYS A C 1
ATOM 606 O O . CYS A 1 83 ? -27.421 0.771 35.460 1.00 98.56 83 CYS A O 1
ATOM 608 N N . ALA A 1 84 ? -29.636 1.159 35.608 1.00 98.19 84 ALA A N 1
ATOM 609 C CA . ALA A 1 84 ? -29.996 -0.022 34.841 1.00 98.19 84 ALA A CA 1
ATOM 610 C C . ALA A 1 84 ? -31.329 0.090 34.102 1.00 98.19 84 ALA A C 1
ATOM 612 O O . ALA A 1 84 ? -32.225 0.784 34.566 1.00 98.19 84 ALA A O 1
ATOM 613 N N . TYR A 1 85 ? -31.480 -0.633 32.991 1.00 98.19 85 TYR A N 1
ATOM 614 C CA . TYR A 1 85 ? -32.717 -0.685 32.199 1.00 98.19 85 TYR A CA 1
ATOM 615 C C . TYR A 1 85 ? -33.186 0.690 31.708 1.00 98.19 85 TYR A C 1
ATOM 617 O O . TYR A 1 85 ? -34.344 1.078 31.881 1.00 98.19 85 TYR A O 1
ATOM 625 N N . ILE A 1 86 ? -32.257 1.438 31.109 1.00 98.50 86 ILE A N 1
ATOM 626 C CA . ILE A 1 86 ? -32.533 2.739 30.494 1.00 98.50 86 ILE A CA 1
ATOM 627 C C . ILE A 1 86 ? -32.155 2.676 29.016 1.00 98.50 86 ILE A C 1
ATOM 629 O O . ILE A 1 86 ? -31.013 2.362 28.683 1.00 98.50 86 ILE A O 1
ATOM 633 N N . THR A 1 87 ? -33.108 3.031 28.159 1.00 98.50 87 THR A N 1
ATOM 634 C CA . THR A 1 87 ? -32.920 3.188 26.715 1.00 98.50 87 THR A CA 1
ATOM 635 C C . THR A 1 87 ? -32.969 4.672 26.361 1.00 98.50 87 THR A C 1
ATOM 637 O O . THR A 1 87 ? -33.891 5.375 26.780 1.00 98.50 87 THR A O 1
ATOM 640 N N . VAL A 1 88 ? -32.016 5.146 25.561 1.00 98.44 88 VAL A N 1
ATOM 641 C CA . VAL A 1 88 ? -31.996 6.497 24.981 1.00 98.44 88 VAL A CA 1
ATOM 642 C C . VAL A 1 88 ? -31.958 6.390 23.458 1.00 98.44 88 VAL A C 1
ATOM 644 O O . VAL A 1 88 ? -31.116 5.679 22.906 1.00 98.44 88 VAL A O 1
ATOM 647 N N . THR A 1 89 ? -32.892 7.062 22.785 1.00 97.62 89 THR A N 1
ATOM 648 C CA . THR A 1 89 ? -33.019 7.007 21.324 1.00 97.62 89 THR A CA 1
ATOM 649 C C . THR A 1 89 ? -33.606 8.282 20.729 1.00 97.62 89 THR A C 1
ATOM 651 O O . THR A 1 89 ? -34.365 8.975 21.402 1.00 97.62 89 THR A O 1
ATOM 654 N N . GLU A 1 90 ? -33.329 8.565 19.455 1.00 95.81 90 GLU A N 1
ATOM 655 C CA . GLU A 1 90 ? -33.877 9.713 18.721 1.00 95.81 90 GLU A CA 1
ATOM 656 C C . GLU A 1 90 ? -33.536 11.059 19.391 1.00 95.81 90 GLU A C 1
ATOM 658 O O . GLU A 1 90 ? -34.401 11.933 19.524 1.00 95.81 90 GLU A O 1
ATOM 663 N N . ILE A 1 91 ? -32.292 11.210 19.858 1.00 97.12 91 ILE A N 1
ATOM 664 C CA . ILE A 1 91 ? -31.756 12.475 20.376 1.00 97.12 91 ILE A CA 1
ATOM 665 C C . ILE A 1 91 ? -30.530 12.935 19.580 1.00 97.12 91 ILE A C 1
ATOM 667 O O . ILE A 1 91 ? -29.918 12.150 18.854 1.00 97.12 91 ILE A O 1
ATOM 671 N N . GLU A 1 92 ? -30.163 14.197 19.772 1.00 97.31 92 GLU A N 1
ATOM 672 C CA . GLU A 1 92 ? -28.917 14.787 19.290 1.00 97.31 92 GLU A CA 1
ATOM 673 C C . GLU A 1 92 ? -28.018 15.097 20.492 1.00 97.31 92 GLU A C 1
ATOM 675 O O . GLU A 1 92 ? -28.494 15.608 21.510 1.00 97.31 92 GLU A O 1
ATOM 680 N N . MET A 1 93 ? -26.732 14.774 20.408 1.00 95.69 93 MET A N 1
ATOM 681 C CA . MET A 1 93 ? -25.715 15.256 21.336 1.00 95.69 93 MET A CA 1
ATOM 682 C C . MET A 1 93 ? -24.796 16.223 20.599 1.00 95.69 93 MET A C 1
ATOM 684 O O . MET A 1 93 ? -24.141 15.820 19.654 1.00 95.69 93 MET A O 1
ATOM 688 N N . ASP A 1 94 ? -24.720 17.470 21.052 1.00 93.38 94 ASP A N 1
ATOM 689 C CA . ASP A 1 94 ? -23.847 18.487 20.463 1.00 93.38 94 ASP A CA 1
ATOM 690 C C . ASP A 1 94 ? -23.061 19.169 21.586 1.00 93.38 94 ASP A C 1
ATOM 692 O O . ASP A 1 94 ? -23.621 19.829 22.472 1.00 93.38 94 ASP A O 1
ATOM 696 N N . SER A 1 95 ? -21.740 18.988 21.565 1.00 86.56 95 SER A N 1
ATOM 697 C CA . SER A 1 95 ? -20.829 19.589 22.542 1.00 86.56 95 SER A CA 1
ATOM 698 C C . SER A 1 95 ? -20.123 20.852 22.050 1.00 86.56 95 SER A C 1
ATOM 700 O O . SER A 1 95 ? -19.330 21.436 22.800 1.00 86.56 95 SER A O 1
ATOM 702 N N . SER A 1 96 ? -20.424 21.328 20.841 1.00 88.75 96 SER A N 1
ATOM 703 C CA . SER A 1 96 ? -19.731 22.442 20.188 1.00 88.75 96 SER A CA 1
ATOM 704 C C . SER A 1 96 ? -19.738 23.736 20.999 1.00 88.75 96 SER A C 1
ATOM 706 O O . SER A 1 96 ? -18.724 24.433 21.093 1.00 88.75 96 SER A O 1
ATOM 708 N N . ALA A 1 97 ? -20.845 24.026 21.683 1.00 87.19 97 ALA A N 1
ATOM 709 C CA . ALA A 1 97 ? -20.979 25.214 22.521 1.00 87.19 97 ALA A CA 1
ATOM 710 C C . ALA A 1 97 ? -20.144 25.159 23.814 1.00 87.19 97 ALA A C 1
ATOM 712 O O . ALA A 1 97 ? -19.838 26.206 24.393 1.00 87.19 97 ALA A O 1
ATOM 713 N N . ILE A 1 98 ? -19.776 23.961 24.286 1.00 85.62 98 ILE A N 1
ATOM 714 C CA . ILE A 1 98 ? -19.147 23.765 25.602 1.00 85.62 98 ILE A CA 1
ATOM 715 C C . ILE A 1 98 ? -17.705 23.266 25.529 1.00 85.62 98 ILE A C 1
ATOM 717 O O . ILE A 1 98 ? -16.961 23.466 26.493 1.00 85.62 98 ILE A O 1
ATOM 721 N N . VAL A 1 99 ? -17.285 22.673 24.409 1.00 84.69 99 VAL A N 1
ATOM 722 C CA . VAL A 1 99 ? -15.999 21.976 24.245 1.00 84.69 99 VAL A CA 1
ATOM 723 C C . VAL A 1 99 ? -14.790 22.833 24.635 1.00 84.69 99 VAL A C 1
ATOM 725 O O . VAL A 1 99 ? -13.961 22.392 25.425 1.00 84.69 99 VAL A O 1
ATOM 728 N N . ALA A 1 100 ? -14.743 24.102 24.215 1.00 81.50 100 ALA A N 1
ATOM 729 C CA . ALA A 1 100 ? -13.638 25.017 24.522 1.00 81.50 100 ALA A CA 1
ATOM 730 C C . ALA A 1 100 ? -13.539 25.404 26.012 1.00 81.50 100 ALA A C 1
ATOM 732 O O . ALA A 1 100 ? -12.517 25.919 26.465 1.00 81.50 100 ALA A O 1
ATOM 733 N N . SER A 1 101 ? -14.614 25.201 26.777 1.00 81.12 101 SER A N 1
ATOM 734 C CA . SER A 1 101 ? -14.709 25.563 28.196 1.00 81.12 101 SER A CA 1
ATOM 735 C C . SER A 1 101 ? -14.698 24.355 29.135 1.00 81.12 101 SER A C 1
ATOM 737 O O . SER A 1 101 ? -14.712 24.521 30.358 1.00 81.12 101 SER A O 1
ATOM 739 N N . ARG A 1 102 ? -14.693 23.144 28.570 1.00 81.88 102 ARG A N 1
ATOM 740 C CA . ARG A 1 102 ? -14.868 21.884 29.285 1.00 81.88 102 ARG A CA 1
ATOM 741 C C . ARG A 1 102 ? -13.516 21.217 29.536 1.00 81.88 102 ARG A C 1
ATOM 743 O O . ARG A 1 102 ? -12.611 21.293 28.713 1.00 81.88 102 ARG A O 1
ATOM 750 N N . ASP A 1 103 ? -13.377 20.553 30.685 1.00 76.50 103 ASP A N 1
ATOM 751 C CA . ASP A 1 103 ? -12.211 19.702 30.952 1.00 76.50 103 ASP A CA 1
ATOM 752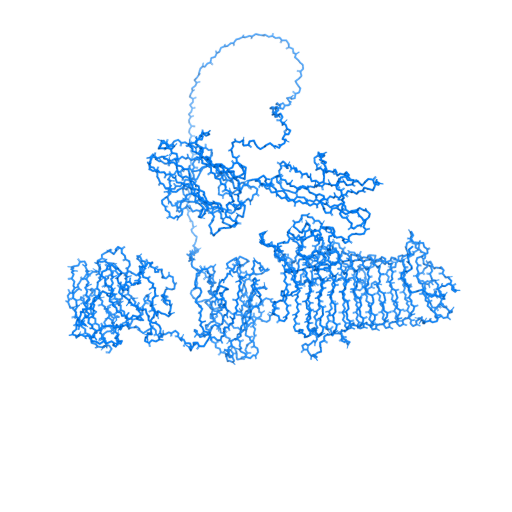 C C . ASP A 1 103 ? -12.147 18.597 29.888 1.00 76.50 103 ASP A C 1
ATOM 754 O O . ASP A 1 103 ? -13.150 17.919 29.659 1.00 76.50 103 ASP A O 1
ATOM 758 N N . LEU A 1 104 ? -10.979 18.404 29.268 1.00 64.00 104 LEU A N 1
ATOM 759 C CA . LEU A 1 104 ? -10.731 17.384 28.244 1.00 64.00 104 LEU A CA 1
ATOM 760 C C . LEU A 1 104 ? -11.036 15.957 28.734 1.00 64.00 104 LEU A C 1
ATOM 762 O O . LEU A 1 104 ? -11.331 15.082 27.922 1.00 64.00 104 LEU A O 1
ATOM 766 N N . ALA A 1 105 ? -11.008 15.715 30.051 1.00 69.31 105 ALA A N 1
ATOM 767 C CA . ALA A 1 105 ? -11.432 14.449 30.648 1.00 69.31 105 ALA A CA 1
ATOM 768 C C . ALA A 1 105 ? -12.959 14.227 30.604 1.00 69.31 105 ALA A C 1
ATOM 770 O O . ALA A 1 105 ? -13.424 13.096 30.765 1.00 69.31 105 ALA A O 1
ATOM 771 N N . THR A 1 106 ? -13.745 15.288 30.409 1.00 80.06 106 THR A N 1
ATOM 772 C CA . THR A 1 106 ? -15.209 15.228 30.349 1.00 80.06 106 THR A CA 1
ATOM 773 C C . THR A 1 106 ? -15.654 14.871 28.941 1.00 80.06 106 THR A C 1
ATOM 775 O O . THR A 1 106 ? -15.297 15.542 27.972 1.00 80.06 106 THR A O 1
ATOM 778 N N . ARG A 1 107 ? -16.471 13.824 28.852 1.00 91.81 107 ARG A N 1
ATOM 779 C CA . ARG A 1 107 ? -17.045 13.332 27.599 1.00 91.81 107 ARG A CA 1
ATOM 780 C C . ARG A 1 107 ? -18.509 13.707 27.454 1.00 91.81 107 ARG A C 1
ATOM 782 O O . ARG A 1 107 ? -19.149 14.009 28.463 1.00 91.81 107 ARG A O 1
ATOM 789 N N . ASP A 1 108 ? -19.029 13.643 26.239 1.00 94.62 108 ASP A N 1
ATOM 790 C CA . ASP A 1 108 ? -20.438 13.926 25.946 1.00 94.62 108 ASP A CA 1
ATOM 791 C C . ASP A 1 108 ? -21.333 12.904 26.653 1.00 94.62 108 ASP A C 1
ATOM 793 O O . ASP A 1 108 ? -22.239 13.280 27.400 1.00 94.62 108 ASP A O 1
ATOM 797 N N . LEU A 1 109 ? -20.995 11.617 26.546 1.00 97.38 109 LEU A N 1
ATOM 798 C CA . LEU A 1 109 ? -21.687 10.520 27.217 1.00 97.38 109 LEU A CA 1
ATOM 799 C C . LEU A 1 109 ? -20.761 9.782 28.187 1.00 97.38 109 LEU A C 1
ATOM 801 O O . LEU A 1 109 ? -19.705 9.275 27.813 1.00 97.38 109 LEU A O 1
ATOM 805 N N . ASN A 1 110 ? -21.189 9.665 29.443 1.00 97.62 110 ASN A N 1
ATOM 806 C CA . ASN A 1 110 ? -20.477 8.925 30.478 1.00 97.62 110 ASN A CA 1
ATOM 807 C C . ASN A 1 110 ? -21.395 7.904 31.157 1.00 97.62 110 ASN A C 1
ATOM 809 O O . ASN A 1 110 ? -22.372 8.282 31.803 1.00 97.62 110 ASN A O 1
ATOM 813 N N . ILE A 1 111 ? -21.051 6.618 31.086 1.00 98.56 111 ILE A N 1
ATOM 814 C CA . ILE A 1 111 ? -21.784 5.519 31.725 1.00 98.56 111 ILE A CA 1
ATOM 815 C C . ILE A 1 111 ? -20.838 4.769 32.665 1.00 98.56 111 ILE A C 1
ATOM 817 O O . ILE A 1 111 ? -19.869 4.142 32.241 1.00 98.56 111 ILE A O 1
ATOM 821 N N . TRP A 1 112 ? -21.130 4.805 33.964 1.00 98.44 112 TRP A N 1
ATOM 822 C CA . TRP A 1 112 ? -20.290 4.207 35.001 1.00 98.44 112 TRP A CA 1
ATOM 823 C C . TRP A 1 112 ? -21.052 3.154 35.794 1.00 98.44 112 TRP A C 1
ATOM 825 O O . TRP A 1 112 ? -22.128 3.437 36.322 1.00 98.44 112 TRP A O 1
ATOM 835 N N . ASN A 1 113 ? -20.454 1.981 36.003 1.00 98.50 113 ASN A N 1
ATOM 836 C CA . ASN A 1 113 ? -20.975 0.952 36.914 1.00 98.50 113 ASN A CA 1
ATOM 837 C C . ASN A 1 113 ? -22.441 0.569 36.639 1.00 98.50 113 ASN A C 1
ATOM 839 O O . ASN A 1 113 ? -23.202 0.375 37.586 1.00 98.50 113 ASN A O 1
ATOM 843 N N . SER A 1 114 ? -22.860 0.569 35.375 1.00 98.75 114 SER A N 1
ATOM 844 C CA . SER A 1 114 ? -24.264 0.432 34.974 1.00 98.75 114 SER A CA 1
ATOM 845 C C . SER A 1 114 ? -24.521 -0.908 34.284 1.00 98.75 114 SER A C 1
ATOM 847 O O . SER A 1 114 ? -23.583 -1.607 33.901 1.00 98.75 114 SER A O 1
ATOM 849 N N . ASN A 1 115 ? -25.788 -1.297 34.172 1.00 98.44 115 ASN A N 1
ATOM 850 C CA . ASN A 1 115 ? -26.187 -2.583 33.604 1.00 98.44 115 ASN A CA 1
ATOM 851 C C . ASN A 1 115 ? -27.396 -2.445 32.678 1.00 98.44 115 ASN A C 1
ATOM 853 O O . ASN A 1 115 ? -28.385 -1.871 33.111 1.00 98.44 115 ASN A O 1
ATOM 857 N N . HIS A 1 116 ? -27.404 -3.086 31.511 1.00 98.38 116 HIS A N 1
ATOM 858 C CA . HIS A 1 116 ? -28.567 -3.087 30.614 1.00 98.38 116 HIS A CA 1
ATOM 859 C C . HIS A 1 116 ? -28.942 -1.660 30.185 1.00 98.38 116 HIS A C 1
ATOM 861 O O . HIS A 1 116 ? -29.989 -1.128 30.564 1.00 98.38 116 HIS A O 1
ATOM 867 N N . ILE A 1 117 ? -28.013 -1.003 29.487 1.00 98.75 117 ILE A N 1
ATOM 868 C CA . ILE A 1 117 ? -28.189 0.352 28.949 1.00 98.75 117 ILE A CA 1
ATOM 869 C C . ILE A 1 117 ? -28.148 0.279 27.429 1.00 98.75 117 ILE A C 1
ATOM 871 O O . ILE A 1 117 ? -27.224 -0.304 26.865 1.00 98.75 117 ILE A O 1
ATOM 875 N N . GLU A 1 118 ? -29.122 0.908 26.783 1.00 98.75 118 GLU A N 1
ATOM 876 C CA . GLU A 1 118 ? -29.212 0.971 25.327 1.00 98.75 118 GLU A CA 1
ATOM 877 C C . GLU A 1 118 ? -29.128 2.429 24.873 1.00 98.75 118 GLU A C 1
ATOM 879 O O . GLU A 1 118 ? -29.927 3.269 25.290 1.00 98.75 118 GLU A O 1
ATOM 884 N N . PHE A 1 119 ? -28.160 2.734 24.019 1.00 98.31 119 PHE A N 1
ATOM 885 C CA . PHE A 1 119 ? -28.002 4.030 23.374 1.00 98.31 119 PHE A CA 1
ATOM 886 C C . PHE A 1 119 ? -28.084 3.800 21.869 1.00 98.31 119 PHE A C 1
ATOM 888 O O . PHE A 1 119 ? -27.119 3.335 21.261 1.00 98.31 119 PHE A O 1
ATOM 895 N N . VAL A 1 120 ? -29.268 4.015 21.288 1.00 98.12 120 VAL A N 1
ATOM 896 C CA . VAL A 1 120 ? -29.530 3.596 19.906 1.00 98.12 120 VAL A CA 1
ATOM 897 C C . VAL A 1 120 ? -30.196 4.658 19.048 1.00 98.12 120 VAL A C 1
ATOM 899 O O . VAL A 1 120 ? -31.101 5.338 19.524 1.00 98.12 120 VAL A O 1
ATOM 902 N N . ASN A 1 121 ? -29.832 4.754 17.769 1.00 97.12 121 ASN A N 1
ATOM 903 C CA . ASN A 1 121 ? -30.450 5.696 16.824 1.00 97.12 121 ASN A CA 1
ATOM 904 C C . ASN A 1 121 ? -30.379 7.158 17.306 1.00 97.12 121 ASN A C 1
ATOM 906 O O . ASN A 1 121 ? -31.405 7.828 17.446 1.00 97.12 121 ASN A O 1
ATOM 910 N N . ASN A 1 122 ? -29.167 7.618 17.622 1.00 97.94 122 ASN A N 1
ATOM 911 C CA . ASN A 1 122 ? -28.876 8.990 18.044 1.00 97.94 122 ASN A CA 1
ATOM 912 C C . ASN A 1 122 ? -27.829 9.628 17.126 1.00 97.94 122 ASN A C 1
ATOM 914 O O . ASN A 1 122 ? -26.984 8.920 16.581 1.00 97.94 122 ASN A O 1
ATOM 918 N N . ASN A 1 123 ? -27.866 10.955 17.016 1.00 97.81 123 ASN A N 1
ATOM 919 C CA . ASN A 1 123 ? -26.819 11.739 16.362 1.00 97.81 123 ASN A CA 1
ATOM 920 C C . ASN A 1 123 ? -25.901 12.353 17.422 1.00 97.81 123 ASN A C 1
ATOM 922 O O . ASN A 1 123 ? -26.391 12.789 18.467 1.00 97.81 123 ASN A O 1
ATOM 926 N N . MET A 1 124 ? -24.595 12.365 17.188 1.00 97.75 124 MET A N 1
ATOM 927 C CA . MET A 1 124 ? -23.616 12.968 18.087 1.00 97.75 124 MET A CA 1
ATOM 928 C C . MET A 1 124 ? -22.578 13.734 17.276 1.00 97.75 124 MET A C 1
ATOM 930 O O . MET A 1 124 ? -21.934 13.150 16.410 1.00 97.75 124 MET A O 1
ATOM 934 N N . ASP A 1 125 ? -22.366 15.003 17.594 1.00 95.44 125 ASP A N 1
ATOM 935 C CA . ASP A 1 125 ? -21.483 15.881 16.835 1.00 95.44 125 ASP A CA 1
ATOM 936 C C . ASP A 1 125 ? -20.555 16.656 17.779 1.00 95.44 125 ASP A C 1
ATOM 938 O O . ASP A 1 125 ? -20.899 17.021 18.916 1.00 95.44 125 ASP A O 1
ATOM 942 N N . SER A 1 126 ? -19.341 16.920 17.301 1.00 94.75 126 SER A N 1
ATOM 943 C CA . SER A 1 126 ? -18.398 17.806 17.976 1.00 94.75 126 SER A CA 1
ATOM 944 C C . SER A 1 126 ? -17.827 18.848 17.005 1.00 94.75 126 SER A C 1
ATOM 946 O O . SER A 1 126 ? -18.589 19.429 16.242 1.00 94.75 126 SER A O 1
ATOM 948 N N . VAL A 1 127 ? -16.551 19.230 17.118 1.00 95.12 127 VAL A N 1
ATOM 949 C CA . VAL A 1 127 ? -16.008 20.438 16.449 1.00 95.12 127 VAL A CA 1
ATOM 950 C C . VAL A 1 127 ? -14.679 20.239 15.727 1.00 95.12 127 VAL A C 1
ATOM 952 O O . VAL A 1 127 ? -14.030 21.226 15.380 1.00 95.12 127 VAL A O 1
ATOM 955 N N . ALA A 1 128 ? -14.214 19.002 15.564 1.00 94.62 128 ALA A N 1
ATOM 956 C CA . ALA A 1 128 ? -13.028 18.750 14.760 1.00 94.62 128 ALA A CA 1
ATOM 957 C C . ALA A 1 128 ? -13.251 19.246 13.324 1.00 94.62 128 ALA A C 1
ATOM 959 O O . ALA A 1 128 ? -14.330 19.076 12.773 1.00 94.62 128 ALA A O 1
ATOM 960 N N . ASP A 1 129 ? -12.234 19.866 12.727 1.00 94.44 129 ASP A N 1
ATOM 961 C CA . ASP A 1 129 ? -12.350 20.481 11.395 1.00 94.44 129 ASP A CA 1
ATOM 962 C C . ASP A 1 129 ? -11.168 20.168 10.462 1.00 94.44 129 ASP A C 1
ATOM 964 O O . ASP A 1 129 ? -11.028 20.778 9.399 1.00 94.44 129 ASP A O 1
ATOM 968 N N . GLY A 1 130 ? -10.302 19.220 10.839 1.00 94.12 130 GLY A N 1
ATOM 969 C CA . GLY A 1 130 ? -9.181 18.823 9.995 1.00 94.12 130 GLY A CA 1
ATOM 970 C C . GLY A 1 130 ? -8.083 18.014 10.679 1.00 94.12 130 GLY A C 1
ATOM 971 O O . GLY A 1 130 ? -8.139 17.694 11.870 1.00 94.12 130 GLY A O 1
ATOM 972 N N . TYR A 1 131 ? -7.072 17.692 9.871 1.00 94.19 131 TYR A N 1
ATOM 973 C CA . TYR A 1 131 ? -5.915 16.865 10.215 1.00 94.19 131 TYR A CA 1
ATOM 974 C C . TYR A 1 131 ? -5.049 17.493 11.317 1.00 94.19 131 TYR A C 1
ATOM 976 O O . TYR A 1 131 ? -4.591 18.631 11.188 1.00 94.19 131 TYR A O 1
ATOM 984 N N . VAL A 1 132 ? -4.760 16.742 12.385 1.00 94.69 132 VAL A N 1
ATOM 985 C CA . VAL A 1 132 ? -3.943 17.240 13.506 1.00 94.69 132 VAL A CA 1
ATOM 986 C C . VAL A 1 132 ? -2.452 17.032 13.229 1.00 94.69 132 VAL A C 1
ATOM 988 O O . VAL A 1 132 ? -1.916 15.928 13.344 1.00 94.69 132 VAL A O 1
ATOM 991 N N . ASP A 1 133 ? -1.760 18.123 12.901 1.00 91.00 133 ASP A N 1
ATOM 992 C CA . ASP A 1 133 ? -0.318 18.164 12.614 1.00 91.00 133 ASP A CA 1
ATOM 993 C C . ASP A 1 133 ? 0.550 18.640 13.799 1.00 91.00 133 ASP A C 1
ATOM 995 O O . ASP A 1 133 ? 1.766 18.795 13.669 1.00 91.00 133 ASP A O 1
ATOM 999 N N . GLY A 1 134 ? -0.061 18.922 14.952 1.00 85.75 134 GLY A N 1
ATOM 1000 C CA . GLY A 1 134 ? 0.621 19.479 16.127 1.00 85.75 134 GLY A CA 1
ATOM 1001 C C . GLY A 1 134 ? 0.981 20.971 16.016 1.00 85.75 134 GLY A C 1
ATOM 1002 O O . GLY A 1 134 ? 1.507 21.546 16.967 1.00 85.75 134 GLY A O 1
ATOM 1003 N N . ALA A 1 135 ? 0.679 21.644 14.897 1.00 85.62 135 ALA A N 1
ATOM 1004 C CA . ALA A 1 135 ? 0.912 23.082 14.726 1.00 85.62 135 ALA A CA 1
ATOM 1005 C C . ALA A 1 135 ? -0.219 23.952 15.307 1.00 85.62 135 ALA A C 1
ATOM 1007 O O . ALA A 1 135 ? -0.060 25.167 15.433 1.00 85.62 135 ALA A O 1
ATOM 1008 N N . GLY A 1 136 ? -1.349 23.342 15.680 1.00 83.81 136 GLY A N 1
ATOM 1009 C CA . GLY A 1 136 ? -2.499 24.035 16.271 1.00 83.81 136 GLY A CA 1
ATOM 1010 C C . GLY A 1 136 ? -3.328 24.836 15.262 1.00 83.81 136 GLY A C 1
ATOM 1011 O O . GLY A 1 136 ? -3.970 25.812 15.644 1.00 83.81 136 GLY A O 1
ATOM 1012 N N . ASN A 1 137 ? -3.292 24.450 13.982 1.00 88.56 137 ASN A N 1
ATOM 1013 C CA . ASN A 1 137 ? -4.029 25.116 12.901 1.00 88.56 137 ASN A CA 1
ATOM 1014 C C . ASN A 1 137 ? -5.471 24.617 12.731 1.00 88.56 137 ASN A C 1
ATOM 1016 O O . ASN A 1 137 ? -6.229 25.216 11.973 1.00 88.56 137 ASN A O 1
ATOM 1020 N N . VAL A 1 138 ? -5.826 23.534 13.420 1.00 93.19 138 VAL A N 1
ATOM 1021 C CA . VAL A 1 138 ? -7.146 22.898 13.379 1.00 93.19 138 VAL A CA 1
ATOM 1022 C C . VAL A 1 138 ? -7.802 22.961 14.752 1.00 93.19 138 VAL A C 1
ATOM 1024 O O . VAL A 1 138 ? -7.126 23.024 15.786 1.00 93.19 138 VAL A O 1
ATOM 1027 N N . THR A 1 139 ? -9.125 22.938 14.764 1.00 92.88 139 THR A N 1
ATOM 1028 C CA . THR A 1 139 ? -9.934 22.815 15.970 1.00 92.88 139 THR A CA 1
ATOM 1029 C C . THR A 1 139 ? -9.895 21.363 16.441 1.00 92.88 139 THR A C 1
ATOM 1031 O O . THR A 1 139 ? -10.125 20.438 15.664 1.00 92.88 139 THR A O 1
ATOM 1034 N N . LEU A 1 140 ? -9.573 21.143 17.720 1.00 91.88 140 LEU A N 1
ATOM 1035 C CA . LEU A 1 140 ? -9.642 19.808 18.315 1.00 91.88 140 LEU A CA 1
ATOM 1036 C C . LEU A 1 140 ? -11.080 19.486 18.714 1.00 91.88 140 LEU A C 1
ATOM 1038 O O . LEU A 1 140 ? -11.705 20.251 19.455 1.00 91.88 140 LEU A O 1
ATOM 1042 N N . GLY A 1 141 ? -11.568 18.331 18.268 1.00 91.94 141 GLY A N 1
ATOM 1043 C CA . GLY A 1 141 ? -12.856 17.799 18.699 1.00 91.94 141 GLY A CA 1
ATOM 1044 C C . GLY A 1 141 ? -12.878 17.438 20.191 1.00 91.94 141 GLY A C 1
ATOM 1045 O O . GLY A 1 141 ? -11.849 17.274 20.852 1.00 91.94 141 GLY A O 1
ATOM 1046 N N . GLY A 1 142 ? -14.077 17.279 20.748 1.00 91.44 142 GLY A N 1
ATOM 1047 C CA . GLY A 1 142 ? -14.264 16.711 22.081 1.00 91.44 142 GLY A CA 1
ATOM 1048 C C . GLY A 1 142 ? -13.977 15.204 22.125 1.00 91.44 142 GLY A C 1
ATOM 1049 O O . GLY A 1 142 ? -13.730 14.560 21.110 1.00 91.44 142 GLY A O 1
ATOM 1050 N N . ASN A 1 143 ? -14.053 14.604 23.316 1.00 92.94 143 ASN A N 1
ATOM 1051 C CA . ASN A 1 143 ? -14.139 13.147 23.463 1.00 92.94 143 ASN A CA 1
ATOM 1052 C C . ASN A 1 143 ? -15.615 12.737 23.583 1.00 92.94 143 ASN A C 1
ATOM 1054 O O . ASN A 1 143 ? -16.308 13.259 24.456 1.00 92.94 143 ASN A O 1
ATOM 1058 N N . GLY A 1 144 ? -16.079 11.790 22.764 1.00 95.44 144 GLY A N 1
ATOM 1059 C CA . GLY A 1 144 ? -17.503 11.446 22.669 1.00 95.44 144 GLY A CA 1
ATOM 1060 C C . GLY A 1 144 ? -18.022 10.605 23.835 1.00 95.44 144 GLY A C 1
ATOM 1061 O O . GLY A 1 144 ? -18.697 11.112 24.730 1.00 95.44 144 GLY A O 1
ATOM 1062 N N . VAL A 1 145 ? -17.697 9.310 23.864 1.00 97.56 145 VAL A N 1
ATOM 1063 C CA . VAL A 1 145 ? -18.305 8.340 24.798 1.00 97.56 145 VAL A CA 1
ATOM 1064 C C . VAL A 1 145 ? -17.274 7.716 25.739 1.00 97.56 145 VAL A C 1
ATOM 1066 O O . VAL A 1 145 ? -16.171 7.361 25.326 1.00 97.56 145 VAL A O 1
ATOM 1069 N N . MET A 1 146 ? -17.631 7.544 27.014 1.00 97.31 146 MET A N 1
ATOM 1070 C CA . MET A 1 146 ? -16.948 6.680 27.982 1.00 97.31 146 MET A CA 1
ATOM 1071 C C . MET A 1 146 ? -17.957 5.747 28.643 1.00 97.31 146 MET A C 1
ATOM 1073 O O . MET A 1 146 ? -18.861 6.196 29.348 1.00 97.31 146 MET A O 1
ATOM 1077 N N . VAL A 1 147 ? -17.739 4.444 28.505 1.00 98.50 147 VAL A N 1
ATOM 1078 C CA . VAL A 1 147 ? -18.442 3.412 29.269 1.00 98.50 147 VAL A CA 1
ATOM 1079 C C . VAL A 1 147 ? -17.429 2.655 30.107 1.00 98.50 147 VAL A C 1
ATOM 1081 O O . VAL A 1 147 ? -16.438 2.149 29.579 1.00 98.50 147 VAL A O 1
ATOM 1084 N N . ARG A 1 148 ? -17.660 2.557 31.421 1.00 97.75 148 ARG A N 1
ATOM 1085 C CA . ARG A 1 148 ? -16.734 1.853 32.310 1.00 97.75 148 ARG A CA 1
ATOM 1086 C C . ARG A 1 148 ? -17.388 0.995 33.385 1.00 97.75 148 ARG A C 1
ATOM 1088 O O . ARG A 1 148 ? -18.373 1.409 34.002 1.00 97.75 148 ARG A O 1
ATOM 1095 N N . ASN A 1 149 ? -16.770 -0.155 33.680 1.00 98.38 149 ASN A N 1
ATOM 1096 C CA . ASN A 1 149 ? -17.173 -1.115 34.721 1.00 98.38 149 ASN A CA 1
ATOM 1097 C C . ASN A 1 149 ? -18.648 -1.513 34.595 1.00 98.38 149 ASN A C 1
ATOM 1099 O O . ASN A 1 149 ? -19.368 -1.545 35.590 1.00 98.38 149 ASN A O 1
ATOM 1103 N N . SER A 1 150 ? -19.121 -1.704 33.372 1.00 98.75 150 SER A N 1
ATOM 1104 C CA . SER A 1 150 ? -20.544 -1.862 33.078 1.00 98.75 150 SER A CA 1
ATOM 1105 C C . SER A 1 150 ? -20.800 -3.195 32.385 1.00 98.75 150 SER A C 1
ATOM 1107 O O . SER A 1 150 ? -19.869 -3.864 31.945 1.00 98.75 150 SER A O 1
ATOM 1109 N N . GLN A 1 151 ? -22.055 -3.615 32.317 1.00 98.62 151 GLN A N 1
ATOM 1110 C CA . GLN A 1 151 ? -22.422 -4.861 31.651 1.00 98.62 151 GLN A CA 1
ATOM 1111 C C . GLN A 1 151 ? -23.690 -4.694 30.827 1.00 98.62 151 GLN A C 1
ATOM 1113 O O . GLN A 1 151 ? -24.526 -3.863 31.170 1.00 98.62 151 GLN A O 1
ATOM 1118 N N . ASP A 1 152 ? -23.836 -5.504 29.784 1.00 98.56 152 ASP A N 1
ATOM 1119 C CA . ASP A 1 152 ? -25.018 -5.522 28.923 1.00 98.56 152 ASP A CA 1
ATOM 1120 C C . ASP A 1 152 ? -25.308 -4.122 28.351 1.00 98.56 152 ASP A C 1
ATOM 1122 O O . ASP A 1 152 ? -26.222 -3.413 28.770 1.00 98.56 152 ASP A O 1
ATOM 1126 N N . ILE A 1 153 ? -24.411 -3.660 27.484 1.00 98.81 153 ILE A N 1
ATOM 1127 C CA . ILE A 1 153 ? -24.437 -2.325 26.888 1.00 98.81 153 ILE A CA 1
ATOM 1128 C C . ILE A 1 153 ? -24.681 -2.474 25.394 1.00 98.81 153 ILE A C 1
ATOM 1130 O O . ILE A 1 153 ? -23.892 -3.121 24.712 1.00 98.81 153 ILE A O 1
ATOM 1134 N N . THR A 1 154 ? -25.740 -1.841 24.896 1.00 98.81 154 THR A N 1
ATOM 1135 C CA . THR A 1 154 ? -26.011 -1.724 23.459 1.00 98.81 154 THR A CA 1
ATOM 1136 C C . THR A 1 154 ? -25.741 -0.295 23.017 1.00 98.81 154 THR A C 1
ATOM 1138 O O . THR A 1 154 ? -26.303 0.649 23.572 1.00 98.81 154 THR A O 1
ATOM 1141 N N . PHE A 1 155 ? -24.887 -0.137 22.017 1.00 98.81 155 PHE A N 1
ATOM 1142 C CA . PHE A 1 155 ? -24.582 1.121 21.358 1.00 98.81 155 PHE A CA 1
ATOM 1143 C C . PHE A 1 155 ? -24.689 0.893 19.849 1.00 98.81 155 PHE A C 1
ATOM 1145 O O . PHE A 1 155 ? -23.741 0.413 19.226 1.00 98.81 155 PHE A O 1
ATOM 1152 N N . SER A 1 156 ? -25.868 1.151 19.275 1.00 98.56 156 SER A N 1
ATOM 1153 C CA . SER A 1 156 ? -26.126 0.792 17.878 1.00 98.56 156 SER A CA 1
ATOM 1154 C C . SER A 1 156 ? -26.920 1.811 17.074 1.00 98.56 156 SER A C 1
ATOM 1156 O O . SER A 1 156 ? -27.733 2.551 17.619 1.00 98.56 156 SER A O 1
ATOM 1158 N N . HIS A 1 157 ? -26.729 1.833 15.754 1.00 98.31 157 HIS A N 1
ATOM 1159 C CA . HIS A 1 157 ? -27.416 2.774 14.856 1.00 98.31 157 HIS A CA 1
ATOM 1160 C C . HIS A 1 157 ? -27.153 4.249 15.188 1.00 98.31 157 HIS A C 1
ATOM 1162 O O . HIS A 1 157 ? -27.988 5.094 14.887 1.00 98.31 157 HIS A O 1
ATOM 1168 N N . ASN A 1 158 ? -26.048 4.575 15.862 1.00 98.69 158 ASN A N 1
ATOM 1169 C CA . ASN A 1 158 ? -25.702 5.965 16.147 1.00 98.69 158 ASN A CA 1
ATOM 1170 C C . ASN A 1 158 ? -24.811 6.529 15.040 1.00 98.69 158 ASN A C 1
ATOM 1172 O O . ASN A 1 158 ? -23.971 5.809 14.503 1.00 98.69 158 ASN A O 1
ATOM 1176 N N . THR A 1 159 ? -24.957 7.821 14.771 1.00 98.69 159 THR A N 1
ATOM 1177 C CA . THR A 1 159 ? -24.053 8.588 13.910 1.00 98.69 159 THR A CA 1
ATOM 1178 C C . THR A 1 159 ? -23.185 9.476 14.794 1.00 98.69 159 THR A C 1
ATOM 1180 O O . THR A 1 159 ? -23.703 10.134 15.698 1.00 98.69 159 THR A O 1
ATOM 1183 N N . MET A 1 160 ? -21.869 9.454 14.584 1.00 98.38 160 MET A N 1
ATOM 1184 C CA . MET A 1 160 ? -20.903 10.262 15.328 1.00 98.38 160 MET A CA 1
ATOM 1185 C C . MET A 1 160 ? -19.966 11.012 14.381 1.00 98.38 160 MET A C 1
ATOM 1187 O O . MET A 1 160 ? -19.288 10.375 13.577 1.00 98.38 160 MET A O 1
ATOM 1191 N N . THR A 1 161 ? -19.868 12.332 14.520 1.00 97.44 161 THR A N 1
ATOM 1192 C CA . THR A 1 161 ? -19.045 13.186 13.648 1.00 97.44 161 THR A CA 1
ATOM 1193 C C . THR A 1 161 ? -18.138 14.130 14.445 1.00 97.44 161 THR A C 1
ATOM 1195 O O . THR A 1 161 ? -18.431 14.510 15.581 1.00 97.44 161 THR A O 1
ATOM 1198 N N . ASP A 1 162 ? -17.006 14.507 13.852 1.00 96.38 162 ASP A N 1
ATOM 1199 C CA . ASP A 1 162 ? -16.170 15.637 14.282 1.00 96.38 162 ASP A CA 1
ATOM 1200 C C . ASP A 1 162 ? -15.578 15.529 15.705 1.00 96.38 162 ASP A C 1
ATOM 1202 O O . ASP A 1 162 ? -15.291 16.527 16.376 1.00 96.38 162 ASP A O 1
ATOM 1206 N N . TYR A 1 163 ? -15.347 14.306 16.189 1.00 95.75 163 TYR A N 1
ATOM 1207 C CA . TYR A 1 163 ? -14.737 14.031 17.496 1.00 95.75 163 TYR A CA 1
ATOM 1208 C C . TYR A 1 163 ? -13.208 13.898 17.440 1.00 95.75 163 TYR A C 1
ATOM 1210 O O . TYR A 1 163 ? -12.621 13.490 16.442 1.00 95.75 163 TYR A O 1
ATOM 1218 N N . TYR A 1 164 ? -12.534 14.139 18.571 1.00 94.19 164 TYR A N 1
ATOM 1219 C CA . TYR A 1 164 ? -11.132 13.742 18.714 1.00 94.19 164 TYR A CA 1
ATOM 1220 C C . TYR A 1 164 ? -11.012 12.226 18.906 1.00 94.19 164 TYR A C 1
ATOM 1222 O O . TYR A 1 164 ? -10.431 11.544 18.076 1.00 94.19 164 TYR A O 1
ATOM 1230 N N . HIS A 1 165 ? -11.635 11.662 19.944 1.00 95.31 165 HIS A N 1
ATOM 1231 C CA . HIS A 1 165 ? -11.912 10.221 20.008 1.00 95.31 165 HIS A CA 1
ATOM 1232 C C . HIS A 1 165 ? -13.421 10.018 20.121 1.00 95.31 165 HIS A C 1
ATOM 1234 O O . HIS A 1 165 ? -14.050 10.614 21.006 1.00 95.31 165 HIS A O 1
ATOM 1240 N N . ALA A 1 166 ? -13.998 9.160 19.280 1.00 97.19 166 ALA A N 1
ATOM 1241 C CA . ALA A 1 166 ? -15.445 8.970 19.256 1.00 97.19 166 ALA A CA 1
ATOM 1242 C C . ALA A 1 166 ? -15.921 8.155 20.470 1.00 97.19 166 ALA A C 1
ATOM 1244 O O . ALA A 1 166 ? -16.706 8.654 21.276 1.00 97.19 166 ALA A O 1
ATOM 1245 N N . THR A 1 167 ? -15.404 6.941 20.696 1.00 98.19 167 THR A N 1
ATOM 1246 C CA . THR A 1 167 ? -15.902 6.076 21.786 1.00 98.19 167 THR A CA 1
ATOM 1247 C C . THR A 1 167 ? -14.808 5.420 22.622 1.00 98.19 167 THR A C 1
ATOM 1249 O O . THR A 1 167 ? -13.660 5.296 22.205 1.00 98.19 167 THR A O 1
ATOM 1252 N N . THR A 1 168 ? -15.121 5.039 23.866 1.00 97.62 168 THR A N 1
ATOM 1253 C CA . THR A 1 168 ? -14.220 4.266 24.738 1.00 97.62 168 THR A CA 1
ATOM 1254 C C . THR A 1 168 ? -14.980 3.366 25.708 1.00 97.62 168 THR A C 1
ATOM 1256 O O . THR A 1 168 ? -15.821 3.845 26.470 1.00 97.62 168 THR A O 1
ATOM 1259 N N . PHE A 1 169 ? -14.613 2.083 25.747 1.00 98.44 169 PHE A N 1
ATOM 1260 C CA . PHE A 1 169 ? -15.227 1.040 26.571 1.00 98.44 169 PHE A CA 1
ATOM 1261 C C . PHE A 1 169 ? -14.178 0.340 27.446 1.00 98.44 169 PHE A C 1
ATOM 1263 O O . PHE A 1 169 ? -13.275 -0.327 26.950 1.00 98.44 169 PHE A O 1
ATOM 1270 N N . LEU A 1 170 ? -14.285 0.473 28.769 1.00 98.00 170 LEU A N 1
ATOM 1271 C CA . LEU A 1 170 ? -13.316 -0.089 29.715 1.00 98.00 170 LEU A CA 1
ATOM 1272 C C . LEU A 1 170 ? -13.988 -0.988 30.751 1.00 98.00 170 LEU A C 1
ATOM 1274 O O . LEU A 1 170 ? -14.864 -0.545 31.485 1.00 98.00 170 LEU A O 1
ATOM 1278 N N . GLU A 1 171 ? -13.533 -2.229 30.895 1.00 98.44 171 GLU A N 1
ATOM 1279 C CA . GLU A 1 171 ? -14.137 -3.197 31.827 1.00 98.44 171 GLU A CA 1
ATOM 1280 C C . GLU A 1 171 ? -15.635 -3.426 31.540 1.00 98.44 171 GLU A C 1
ATOM 1282 O O . GLU A 1 171 ? -16.485 -3.233 32.418 1.00 98.44 171 GLU A O 1
ATOM 1287 N N . VAL A 1 172 ? -15.970 -3.760 30.289 1.00 98.75 172 VAL A N 1
ATOM 1288 C CA . VAL A 1 172 ? -17.361 -3.951 29.843 1.00 98.75 172 VAL A CA 1
ATOM 1289 C C . VAL A 1 172 ? -17.631 -5.416 29.512 1.00 98.75 172 VAL A C 1
ATOM 1291 O O . VAL A 1 172 ? -16.893 -6.021 28.740 1.00 98.75 172 VAL A O 1
ATOM 1294 N N . VAL A 1 173 ? -18.692 -5.991 30.083 1.00 98.81 173 VAL A N 1
ATOM 1295 C CA . VAL A 1 173 ? -19.092 -7.390 29.843 1.00 98.81 173 VAL A CA 1
ATOM 1296 C C . VAL A 1 173 ? -20.440 -7.442 29.127 1.00 98.81 173 VAL A C 1
ATOM 1298 O O . VAL A 1 173 ? -21.438 -7.018 29.695 1.00 98.81 173 VAL A O 1
ATOM 1301 N N . GLY A 1 174 ? -20.500 -8.004 27.922 1.00 98.56 174 GLY A N 1
ATOM 1302 C CA . GLY A 1 174 ? -21.697 -7.964 27.079 1.00 98.56 174 GLY A CA 1
ATOM 1303 C C . GLY A 1 174 ? -21.828 -6.599 26.412 1.00 98.56 174 GLY A C 1
ATOM 1304 O O . GLY A 1 174 ? -22.581 -5.761 26.896 1.00 98.56 174 GLY A O 1
ATOM 1305 N N . LEU A 1 175 ? -21.050 -6.361 25.357 1.00 98.88 175 LEU A N 1
ATOM 1306 C CA . LEU A 1 175 ? -21.111 -5.136 24.554 1.00 98.88 175 LEU A CA 1
ATOM 1307 C C . LEU A 1 175 ? -21.645 -5.478 23.164 1.00 98.88 175 LEU A C 1
ATOM 1309 O O . LEU A 1 175 ? -21.083 -6.346 22.506 1.00 98.88 175 LEU A O 1
ATOM 1313 N N . ASP A 1 176 ? -22.676 -4.775 22.719 1.00 98.81 176 ASP A N 1
ATOM 1314 C CA . ASP A 1 176 ? -23.110 -4.734 21.324 1.00 98.81 176 ASP A CA 1
ATOM 1315 C C . ASP A 1 176 ? -22.817 -3.333 20.777 1.00 98.81 176 ASP A C 1
ATOM 1317 O O . ASP A 1 176 ? -23.461 -2.360 21.167 1.00 98.81 176 ASP A O 1
ATOM 1321 N N . PHE A 1 177 ? -21.792 -3.229 19.935 1.00 98.88 177 PHE A N 1
ATOM 1322 C CA . PHE A 1 177 ? -21.406 -2.020 19.223 1.00 98.88 177 PHE A CA 1
ATOM 1323 C C . PHE A 1 177 ? -21.645 -2.240 17.731 1.00 98.88 177 PHE A C 1
ATOM 1325 O O . PHE A 1 177 ? -20.759 -2.730 17.024 1.00 98.88 177 PHE A O 1
ATOM 1332 N N . SER A 1 178 ? -22.853 -1.943 17.252 1.00 98.69 178 SER A N 1
ATOM 1333 C CA . SER A 1 178 ? -23.231 -2.334 15.894 1.00 98.69 178 SER A CA 1
ATOM 1334 C C . SER A 1 178 ? -23.980 -1.297 15.076 1.00 98.69 178 SER A C 1
ATOM 1336 O O . SER A 1 178 ? -24.684 -0.453 15.617 1.00 98.69 178 SER A O 1
ATOM 1338 N N . ASN A 1 179 ? -23.884 -1.376 13.750 1.00 98.44 179 ASN A N 1
ATOM 1339 C CA . ASN A 1 179 ? -24.634 -0.508 12.835 1.00 98.44 179 ASN A CA 1
ATOM 1340 C C . ASN A 1 179 ? -24.387 0.998 13.062 1.00 98.44 179 ASN A C 1
ATOM 1342 O O . ASN A 1 179 ? -25.266 1.802 12.773 1.00 98.44 179 ASN A O 1
ATOM 1346 N N . ASN A 1 180 ? -23.248 1.402 13.636 1.00 98.81 180 ASN A N 1
ATOM 1347 C CA . ASN A 1 180 ? -22.928 2.816 13.848 1.00 98.81 180 ASN A CA 1
ATOM 1348 C C . ASN A 1 180 ? -22.198 3.405 12.634 1.00 98.81 180 ASN A C 1
ATOM 1350 O O . ASN A 1 180 ? -21.430 2.707 11.974 1.00 98.81 180 ASN A O 1
ATOM 1354 N N . GLU A 1 181 ? -22.391 4.698 12.395 1.00 98.62 181 GLU A N 1
ATOM 1355 C CA . GLU A 1 181 ? -21.657 5.493 11.408 1.00 98.62 181 GLU A CA 1
ATOM 1356 C C . GLU A 1 181 ? -20.735 6.475 12.139 1.00 98.62 181 GLU A C 1
ATOM 1358 O O . GLU A 1 181 ? -21.180 7.192 13.036 1.00 98.62 181 GLU A O 1
ATOM 1363 N N . ILE A 1 182 ? -19.444 6.481 11.810 1.00 98.50 182 ILE A N 1
ATOM 1364 C CA . ILE A 1 182 ? -18.446 7.326 12.478 1.00 98.50 182 ILE A CA 1
ATOM 1365 C C . ILE A 1 182 ? -17.551 7.988 11.437 1.00 98.50 182 ILE A C 1
ATOM 1367 O O . ILE A 1 182 ? -16.868 7.295 10.684 1.00 98.50 182 ILE A O 1
ATOM 1371 N N . SER A 1 183 ? -17.488 9.316 11.448 1.00 97.06 183 SER A N 1
ATOM 1372 C CA . SER A 1 183 ? -16.666 10.083 10.508 1.00 97.06 183 SER A CA 1
ATOM 1373 C C . SER A 1 183 ? -16.094 11.364 11.113 1.00 97.06 183 SER A C 1
ATOM 1375 O O . SER A 1 183 ? -16.397 11.712 12.255 1.00 97.06 183 SER A O 1
ATOM 1377 N N . GLY A 1 184 ? -15.168 12.029 10.411 1.00 95.38 184 GLY A N 1
ATOM 1378 C CA . GLY A 1 184 ? -14.575 13.289 10.883 1.00 95.38 184 GLY A CA 1
ATOM 1379 C C . GLY A 1 184 ? -13.751 13.148 12.172 1.00 95.38 184 GLY A C 1
ATOM 1380 O O . GLY A 1 184 ? -13.640 14.081 12.963 1.00 95.38 184 GLY A O 1
ATOM 1381 N N . VAL A 1 185 ? -13.176 11.970 12.434 1.00 96.38 185 VAL A N 1
ATOM 1382 C CA . VAL A 1 185 ? -12.439 11.707 13.682 1.00 96.38 185 VAL A CA 1
ATOM 1383 C C . VAL A 1 185 ? -10.949 12.037 13.535 1.00 96.38 185 VAL A C 1
ATOM 1385 O O . VAL A 1 185 ? -10.312 11.644 12.559 1.00 96.38 185 VAL A O 1
ATOM 1388 N N . GLN A 1 186 ? -10.370 12.749 14.510 1.00 95.69 186 GLN A N 1
ATOM 1389 C CA . GLN A 1 186 ? -8.932 13.100 14.525 1.00 95.69 186 GLN A CA 1
ATOM 1390 C C . GLN A 1 186 ? -8.040 12.018 15.151 1.00 95.69 186 GLN A C 1
ATOM 1392 O O . GLN A 1 186 ? -6.860 11.903 14.819 1.00 95.69 186 GLN A O 1
ATOM 1397 N N . GLY A 1 187 ? -8.593 11.261 16.094 1.00 94.88 187 GLY A N 1
ATOM 1398 C CA . GLY A 1 187 ? -7.930 10.197 16.831 1.00 94.88 187 GLY A CA 1
ATOM 1399 C C . GLY A 1 187 ? -8.523 8.831 16.507 1.00 94.88 187 GLY A C 1
ATOM 1400 O O . GLY A 1 187 ? -8.338 8.329 15.403 1.00 94.88 187 GLY A O 1
ATOM 1401 N N . ASP A 1 188 ? -9.247 8.241 17.463 1.00 96.25 188 ASP A N 1
ATOM 1402 C CA . ASP A 1 188 ? -9.706 6.847 17.355 1.00 96.25 188 ASP A CA 1
ATOM 1403 C C . ASP A 1 188 ? -11.234 6.768 17.323 1.00 96.25 188 ASP A C 1
ATOM 1405 O O . ASP A 1 188 ? -11.909 7.450 18.106 1.00 96.25 188 ASP A O 1
ATOM 1409 N N . GLY A 1 189 ? -11.778 5.894 16.475 1.00 97.75 189 GLY A N 1
ATOM 1410 C CA . GLY A 1 189 ? -13.220 5.658 16.366 1.00 97.75 189 GLY A CA 1
ATOM 1411 C C . GLY A 1 189 ? -13.752 4.840 17.542 1.00 97.75 189 GLY A C 1
ATOM 1412 O O . GLY A 1 189 ? -14.543 5.307 18.371 1.00 97.75 189 GLY A O 1
ATOM 1413 N N . PHE A 1 190 ? -13.268 3.607 17.654 1.00 98.56 190 PHE A N 1
ATOM 1414 C CA . PHE A 1 190 ? -13.586 2.686 18.735 1.00 98.56 190 PHE A CA 1
ATOM 1415 C C . PHE A 1 190 ? -12.352 2.370 19.569 1.00 98.56 190 PHE A C 1
ATOM 1417 O O . PHE A 1 190 ? -11.301 2.017 19.045 1.00 98.56 190 PHE A O 1
ATOM 1424 N N . ARG A 1 191 ? -12.499 2.444 20.893 1.00 96.69 191 ARG A N 1
ATOM 1425 C CA . ARG A 1 191 ? -11.416 2.202 21.851 1.00 96.69 191 ARG A CA 1
ATOM 1426 C C . ARG A 1 191 ? -11.887 1.256 22.941 1.00 96.69 191 ARG A C 1
ATOM 1428 O O . ARG A 1 191 ? -12.908 1.534 23.574 1.00 96.69 191 ARG A O 1
ATOM 1435 N N . ALA A 1 192 ? -11.144 0.194 23.241 1.00 98.00 192 ALA A N 1
ATOM 1436 C CA . ALA A 1 192 ? -11.502 -0.676 24.353 1.00 98.00 192 ALA A CA 1
ATOM 1437 C C . ALA A 1 192 ? -10.343 -1.336 25.107 1.00 98.00 192 ALA A C 1
ATOM 1439 O O . ALA A 1 192 ? -9.267 -1.586 24.577 1.00 98.00 192 ALA A O 1
ATOM 1440 N N . GLY A 1 193 ? -10.611 -1.693 26.364 1.00 97.50 193 GLY A N 1
ATOM 1441 C CA . GLY A 1 193 ? -9.707 -2.468 27.212 1.00 97.50 193 GLY A CA 1
ATOM 1442 C C . GLY A 1 193 ? -10.474 -3.249 28.278 1.00 97.50 193 GLY A C 1
ATOM 1443 O O . GLY A 1 193 ? -11.361 -2.710 28.943 1.00 97.50 193 GLY A O 1
ATOM 1444 N N . GLY A 1 194 ? -10.155 -4.534 28.438 1.00 97.56 194 GLY A N 1
ATOM 1445 C CA . GLY A 1 194 ? -10.838 -5.413 29.392 1.00 97.56 194 GLY A CA 1
ATOM 1446 C C . GLY A 1 194 ? -12.304 -5.677 29.043 1.00 97.56 194 GLY A C 1
ATOM 1447 O O . GLY A 1 194 ? -13.164 -5.649 29.923 1.00 97.56 194 GLY A O 1
ATOM 1448 N N . ILE A 1 195 ? -12.609 -5.900 27.762 1.00 98.56 195 ILE A N 1
ATOM 1449 C CA . ILE A 1 195 ? -13.974 -6.205 27.305 1.00 98.56 195 ILE A CA 1
ATOM 1450 C C . ILE A 1 195 ? -14.213 -7.710 27.182 1.00 98.56 195 ILE A C 1
ATOM 1452 O O . ILE A 1 195 ? -13.325 -8.457 26.781 1.00 98.56 195 ILE A O 1
ATOM 1456 N N . GLN A 1 196 ? -15.413 -8.172 27.525 1.00 98.62 196 GLN A N 1
ATOM 1457 C CA . GLN A 1 196 ? -15.762 -9.592 27.461 1.00 98.62 196 GLN A CA 1
ATOM 1458 C C . GLN A 1 196 ? -17.113 -9.800 26.793 1.00 98.62 196 GLN A C 1
ATOM 1460 O O . GLN A 1 196 ? -18.051 -9.076 27.116 1.00 98.62 196 GLN A O 1
ATOM 1465 N N . ASN A 1 197 ? -17.248 -10.818 25.940 1.00 98.62 197 ASN A N 1
ATOM 1466 C CA . ASN A 1 197 ? -18.491 -11.095 25.203 1.00 98.62 197 ASN A CA 1
ATOM 1467 C C . ASN A 1 197 ? -18.949 -9.865 24.401 1.00 98.62 197 ASN A C 1
ATOM 1469 O O . ASN A 1 197 ? -20.045 -9.349 24.620 1.00 98.62 197 ASN A O 1
ATOM 1473 N N . ALA A 1 198 ? -18.066 -9.351 23.548 1.00 98.81 198 ALA A N 1
ATOM 1474 C CA . ALA A 1 198 ? -18.311 -8.137 22.779 1.00 98.81 198 ALA A CA 1
ATOM 1475 C C . ALA A 1 198 ? -18.547 -8.453 21.298 1.00 98.81 198 ALA A C 1
ATOM 1477 O O . ALA A 1 198 ? -17.866 -9.307 20.733 1.00 98.81 198 ALA A O 1
ATOM 1478 N N . VAL A 1 199 ? -19.484 -7.735 20.687 1.00 98.88 199 VAL A N 1
ATOM 1479 C CA . VAL A 1 199 ? -19.760 -7.718 19.251 1.00 98.88 199 VAL A CA 1
ATOM 1480 C C . VAL A 1 199 ? -19.512 -6.300 18.751 1.00 98.88 199 VAL A C 1
ATOM 1482 O O . VAL A 1 199 ? -20.051 -5.347 19.306 1.00 98.88 199 VAL A O 1
ATOM 1485 N N . ILE A 1 200 ? -18.667 -6.170 17.735 1.00 98.94 200 ILE A N 1
ATOM 1486 C CA . ILE A 1 200 ? -18.331 -4.920 17.052 1.00 98.94 200 ILE A CA 1
ATOM 1487 C C . ILE A 1 200 ? -18.663 -5.156 15.580 1.00 98.94 200 ILE A C 1
ATOM 1489 O O . ILE A 1 200 ? -17.825 -5.688 14.847 1.00 98.94 200 ILE A O 1
ATOM 1493 N N . ALA A 1 201 ? -19.906 -4.878 15.178 1.00 98.75 201 ALA A N 1
ATOM 1494 C CA . ALA A 1 201 ? -20.422 -5.381 13.907 1.00 98.75 201 ALA A CA 1
ATOM 1495 C C . ALA A 1 201 ? -21.144 -4.366 13.021 1.00 98.75 201 ALA A C 1
ATOM 1497 O O . ALA A 1 201 ? -21.849 -3.498 13.515 1.00 98.75 201 ALA A O 1
ATOM 1498 N N . ASP A 1 202 ? -21.015 -4.507 11.705 1.00 98.31 202 ASP A N 1
ATOM 1499 C CA . ASP A 1 202 ? -21.776 -3.727 10.719 1.00 98.31 202 ASP A CA 1
ATOM 1500 C C . ASP A 1 202 ? -21.612 -2.199 10.872 1.00 98.31 202 ASP A C 1
ATOM 1502 O O . ASP A 1 202 ? -22.512 -1.432 10.537 1.00 98.31 202 ASP A O 1
ATOM 1506 N N . ASN A 1 203 ? -20.487 -1.730 11.426 1.00 98.81 203 ASN A N 1
ATOM 1507 C CA . ASN A 1 203 ? -20.216 -0.298 11.563 1.00 98.81 203 ASN A CA 1
ATOM 1508 C C . ASN A 1 203 ? -19.567 0.252 10.287 1.00 98.81 203 ASN A C 1
ATOM 1510 O O . ASN A 1 203 ? -18.733 -0.420 9.676 1.00 98.81 203 ASN A O 1
ATOM 1514 N N . TYR A 1 204 ? -19.894 1.493 9.935 1.00 98.06 204 TYR A N 1
ATOM 1515 C CA . TYR A 1 204 ? -19.266 2.237 8.849 1.00 98.06 204 TYR A CA 1
ATOM 1516 C C . TYR A 1 204 ? -18.394 3.349 9.433 1.00 98.06 204 TYR A C 1
ATOM 1518 O O . TYR A 1 204 ? -18.900 4.283 10.050 1.00 98.06 204 TYR A O 1
ATOM 1526 N N . MET A 1 205 ? -17.075 3.228 9.293 1.00 97.88 205 MET A N 1
ATOM 1527 C CA . MET A 1 205 ? -16.124 4.238 9.756 1.00 97.88 205 MET A CA 1
ATOM 1528 C C . MET A 1 205 ? -15.388 4.810 8.556 1.00 97.88 205 MET A C 1
ATOM 1530 O O . MET A 1 205 ? -14.699 4.059 7.865 1.00 97.88 205 MET A O 1
ATOM 1534 N N . HIS A 1 206 ? -15.546 6.109 8.307 1.00 95.25 206 HIS A N 1
ATOM 1535 C CA . HIS A 1 206 ? -15.046 6.738 7.088 1.00 95.25 206 HIS A CA 1
ATOM 1536 C C . HIS A 1 206 ? -14.582 8.183 7.279 1.00 95.25 206 HIS A C 1
ATOM 1538 O O . HIS A 1 206 ? -14.912 8.816 8.277 1.00 95.25 206 HIS A O 1
ATOM 1544 N N . ASP A 1 207 ? -13.787 8.700 6.340 1.00 92.62 207 ASP A N 1
ATOM 1545 C CA . ASP A 1 207 ? -13.387 10.115 6.274 1.00 92.62 207 ASP A CA 1
ATOM 1546 C C . ASP A 1 207 ? -12.785 10.652 7.582 1.00 92.62 207 ASP A C 1
ATOM 1548 O O . ASP A 1 207 ? -13.157 11.709 8.102 1.00 92.62 207 ASP A O 1
ATOM 1552 N N . PHE A 1 208 ? -11.849 9.899 8.163 1.00 95.44 208 PHE A N 1
ATOM 1553 C CA . PHE A 1 208 ? -11.127 10.370 9.339 1.00 95.44 208 PHE A CA 1
ATOM 1554 C C . PHE A 1 208 ? -10.252 11.564 8.956 1.00 95.44 208 PHE A C 1
ATOM 1556 O O . PHE A 1 208 ? -9.451 11.504 8.018 1.00 95.44 208 PHE A O 1
ATOM 1563 N N . TYR A 1 209 ? -10.339 12.630 9.749 1.00 95.56 209 TYR A N 1
ATOM 1564 C CA . TYR A 1 209 ? -9.365 13.710 9.679 1.00 95.56 209 TYR A CA 1
ATOM 1565 C C . TYR A 1 209 ? -7.978 13.226 10.072 1.00 95.56 209 TYR A C 1
ATOM 1567 O O . TYR A 1 209 ? -7.005 13.656 9.472 1.00 95.56 209 TYR A O 1
ATOM 1575 N N . GLY A 1 210 ? -7.890 12.333 11.059 1.00 95.06 210 GLY A N 1
ATOM 1576 C CA . GLY A 1 210 ? -6.643 11.753 11.534 1.00 95.06 210 GLY A CA 1
ATOM 1577 C C . GLY A 1 210 ? -5.635 12.760 12.092 1.00 95.06 210 GLY A C 1
ATOM 1578 O O . GLY A 1 210 ? -5.915 13.932 12.374 1.00 95.06 210 GLY A O 1
ATOM 1579 N N . SER A 1 211 ? -4.425 12.253 12.297 1.00 94.75 211 SER A N 1
ATOM 1580 C CA . SER A 1 211 ? -3.336 12.970 12.949 1.00 94.75 211 SER A CA 1
ATOM 1581 C C . SER A 1 211 ? -1.977 12.401 12.556 1.00 94.75 211 SER A C 1
ATOM 1583 O O . SER A 1 211 ? -1.852 11.271 12.068 1.00 94.75 211 SER A O 1
ATOM 1585 N N . VAL A 1 212 ? -0.924 13.193 12.775 1.00 93.06 212 VAL A N 1
ATOM 1586 C CA . VAL A 1 212 ? 0.444 12.664 12.708 1.00 93.06 212 VAL A CA 1
ATOM 1587 C C . VAL A 1 212 ? 0.647 11.627 13.808 1.00 93.06 212 VAL A C 1
ATOM 1589 O O . VAL A 1 212 ? 0.139 11.773 14.918 1.00 93.06 212 VAL A O 1
ATOM 1592 N N . GLN A 1 213 ? 1.454 10.604 13.531 1.00 90.00 213 GLN A N 1
ATOM 1593 C CA . GLN A 1 213 ? 1.648 9.493 14.470 1.00 90.00 213 GLN A CA 1
ATOM 1594 C C . GLN A 1 213 ? 2.255 9.939 15.814 1.00 90.00 213 GLN A C 1
ATOM 1596 O O . GLN A 1 213 ? 2.027 9.293 16.828 1.00 90.00 213 GLN A O 1
ATOM 1601 N N . THR A 1 214 ? 3.015 11.039 15.864 1.00 89.88 214 THR A N 1
ATOM 1602 C CA . THR A 1 214 ? 3.513 11.581 17.142 1.00 89.88 214 THR A CA 1
ATOM 1603 C C . THR A 1 214 ? 2.440 12.226 18.015 1.00 89.88 214 THR A C 1
ATOM 1605 O O . THR A 1 214 ? 2.668 12.364 19.212 1.00 89.88 214 THR A O 1
ATOM 1608 N N . GLU A 1 215 ? 1.311 12.639 17.436 1.00 88.69 215 GLU A N 1
ATOM 1609 C CA . GLU A 1 215 ? 0.172 13.184 18.183 1.00 88.69 215 GLU A CA 1
ATOM 1610 C C . GLU A 1 215 ? -0.749 12.048 18.627 1.00 88.69 215 GLU A C 1
ATOM 1612 O O . GLU A 1 215 ? -1.005 11.881 19.818 1.00 88.69 215 GLU A O 1
ATOM 1617 N N . ASN A 1 216 ? -1.209 11.236 17.673 1.00 88.19 216 ASN A N 1
ATOM 1618 C CA . ASN A 1 216 ? -1.984 10.037 17.947 1.00 88.19 216 ASN A CA 1
ATOM 1619 C C . ASN A 1 216 ? -1.810 9.018 16.814 1.00 88.19 216 ASN A C 1
ATOM 1621 O O . ASN A 1 216 ? -1.754 9.355 15.631 1.00 88.19 216 ASN A O 1
ATOM 1625 N N . HIS A 1 217 ? -1.755 7.739 17.168 1.00 88.50 217 HIS A N 1
ATOM 1626 C CA . HIS A 1 217 ? -1.964 6.686 16.182 1.00 88.50 217 HIS A CA 1
ATOM 1627 C C . HIS A 1 217 ? -3.468 6.629 15.957 1.00 88.50 217 HIS A C 1
ATOM 1629 O O . HIS A 1 217 ? -4.189 6.192 16.835 1.00 88.50 217 HIS A O 1
ATOM 1635 N N . SER A 1 218 ? -3.946 7.194 14.848 1.00 92.94 218 SER A N 1
ATOM 1636 C CA . SER A 1 218 ? -5.385 7.211 14.577 1.00 92.94 218 SER A CA 1
ATOM 1637 C C . SER A 1 218 ? -5.830 5.803 14.207 1.00 92.94 218 SER A C 1
ATOM 1639 O O . SER A 1 218 ? -5.375 5.273 13.188 1.00 92.94 218 SER A O 1
ATOM 1641 N N . ASP A 1 219 ? -6.682 5.213 15.040 1.00 95.62 219 ASP A N 1
ATOM 1642 C CA . ASP A 1 219 ? -7.173 3.844 14.908 1.00 95.62 219 ASP A CA 1
ATOM 1643 C C . ASP A 1 219 ? -8.699 3.819 14.707 1.00 95.62 219 ASP A C 1
ATOM 1645 O O . ASP A 1 219 ? -9.457 4.377 15.503 1.00 95.62 219 ASP A O 1
ATOM 1649 N N . MET A 1 220 ? -9.205 3.130 13.684 1.00 98.12 220 MET A N 1
ATOM 1650 C CA . MET A 1 220 ? -10.658 2.950 13.547 1.00 98.12 220 MET A CA 1
ATOM 1651 C C . MET A 1 220 ? -11.198 2.057 14.672 1.00 98.12 220 MET A C 1
ATOM 1653 O O . MET A 1 220 ? -12.186 2.403 15.320 1.00 98.12 220 MET A O 1
ATOM 1657 N N . ILE A 1 221 ? -10.509 0.952 14.973 1.00 98.75 221 ILE A N 1
ATOM 1658 C CA . ILE A 1 221 ? -10.809 0.050 16.089 1.00 98.75 221 ILE A CA 1
ATOM 1659 C C . ILE A 1 221 ? -9.513 -0.274 16.836 1.00 98.75 221 ILE A C 1
ATOM 1661 O O . ILE A 1 221 ? -8.695 -1.051 16.347 1.00 98.75 221 ILE A O 1
ATOM 1665 N N . GLN A 1 222 ? -9.368 0.243 18.058 1.00 97.31 222 GLN A N 1
ATOM 1666 C CA . GLN A 1 222 ? -8.240 -0.049 18.939 1.00 97.31 222 GLN A CA 1
ATOM 1667 C C . GLN A 1 222 ? -8.645 -0.814 20.198 1.00 97.31 222 GLN A C 1
ATOM 1669 O O . GLN A 1 222 ? -9.535 -0.401 20.949 1.00 97.31 222 GLN A O 1
ATOM 1674 N N . ILE A 1 223 ? -7.927 -1.901 20.488 1.00 98.25 223 ILE A N 1
ATOM 1675 C CA . ILE A 1 223 ? -8.071 -2.668 21.728 1.00 98.25 223 ILE A CA 1
ATOM 1676 C C . ILE A 1 223 ? -6.707 -2.863 22.395 1.00 98.25 223 ILE A C 1
ATOM 1678 O O . ILE A 1 223 ? -5.808 -3.468 21.814 1.00 98.25 223 ILE A O 1
ATOM 1682 N N . TRP A 1 224 ? -6.569 -2.403 23.640 1.00 95.12 224 TRP A N 1
ATOM 1683 C CA . TRP A 1 224 ? -5.310 -2.453 24.390 1.00 95.12 224 TRP A CA 1
ATOM 1684 C C . TRP A 1 224 ? -5.446 -3.156 25.745 1.00 95.12 224 TRP A C 1
ATOM 1686 O O . TRP A 1 224 ? -6.544 -3.374 26.268 1.00 95.12 224 TRP A O 1
ATOM 1696 N N . GLY A 1 225 ? -4.311 -3.542 26.328 1.00 92.25 225 GLY A N 1
ATOM 1697 C CA . GLY A 1 225 ? -4.236 -4.241 27.614 1.00 92.25 225 GLY A CA 1
ATOM 1698 C C . GLY A 1 225 ? -3.756 -3.375 28.777 1.00 92.25 225 GLY A C 1
ATOM 1699 O O . GLY A 1 225 ? -3.969 -3.715 29.945 1.00 92.25 225 GLY A O 1
ATOM 1700 N N . THR A 1 226 ? -3.090 -2.256 28.499 1.00 89.38 226 THR A N 1
ATOM 1701 C CA . THR A 1 226 ? -2.598 -1.332 29.535 1.00 89.38 226 THR A CA 1
ATOM 1702 C C . THR A 1 226 ? -3.729 -0.797 30.423 1.00 89.38 226 THR A C 1
ATOM 1704 O O . THR A 1 226 ? -4.720 -0.250 29.943 1.00 89.38 226 THR A O 1
ATOM 1707 N N . ASN A 1 227 ? -3.560 -0.889 31.748 1.00 86.19 227 ASN A N 1
ATOM 1708 C CA . ASN A 1 227 ? -4.525 -0.433 32.764 1.00 86.19 227 ASN A CA 1
ATOM 1709 C C . ASN A 1 227 ? -5.913 -1.112 32.729 1.00 86.19 227 ASN A C 1
ATOM 1711 O O . ASN A 1 227 ? -6.809 -0.676 33.465 1.00 86.19 227 ASN A O 1
ATOM 1715 N N . ALA A 1 228 ? -6.084 -2.174 31.935 1.00 91.38 228 ALA A N 1
ATOM 1716 C CA . ALA A 1 228 ? -7.255 -3.038 31.994 1.00 91.38 228 ALA A CA 1
ATOM 1717 C C . ALA A 1 228 ? -7.164 -3.986 33.204 1.00 91.38 228 ALA A C 1
ATOM 1719 O O . ALA A 1 228 ? -6.091 -4.483 33.556 1.00 91.38 228 ALA A O 1
ATOM 1720 N N . LYS A 1 229 ? -8.290 -4.218 33.878 1.00 92.81 229 LYS A N 1
ATOM 1721 C CA . LYS A 1 229 ? -8.415 -5.116 35.036 1.00 92.81 229 LYS A CA 1
ATOM 1722 C C . LYS A 1 229 ? -8.939 -6.482 34.624 1.00 92.81 229 LYS A C 1
ATOM 1724 O O . LYS A 1 229 ? -8.539 -7.488 35.208 1.00 92.81 229 LYS A O 1
ATOM 1729 N N . LEU A 1 230 ? -9.860 -6.506 33.669 1.00 94.81 230 LEU A N 1
ATOM 1730 C CA . LEU A 1 230 ? -10.342 -7.708 33.019 1.00 94.81 230 LEU A CA 1
ATOM 1731 C C . LEU A 1 230 ? -9.437 -8.056 31.838 1.00 94.81 230 LEU A C 1
ATOM 1733 O O . LEU A 1 230 ? -8.853 -7.191 31.188 1.00 94.81 230 LEU A O 1
ATOM 1737 N N . VAL A 1 231 ? -9.345 -9.351 31.553 1.00 95.69 231 VAL A N 1
ATOM 1738 C CA . VAL A 1 231 ? -8.739 -9.846 30.315 1.00 95.69 231 VAL A CA 1
ATOM 1739 C C . VAL A 1 231 ? -9.766 -9.698 29.205 1.00 95.69 231 VAL A C 1
ATOM 1741 O O . VAL A 1 231 ? -10.917 -10.105 29.396 1.00 95.69 231 VAL A O 1
ATOM 1744 N N . THR A 1 232 ? -9.352 -9.147 28.065 1.00 98.50 232 THR A N 1
ATOM 1745 C CA . THR A 1 232 ? -10.198 -9.108 26.873 1.00 98.50 232 THR A CA 1
ATOM 1746 C C . THR A 1 232 ? -10.433 -10.528 26.359 1.00 98.50 232 THR A C 1
ATOM 1748 O O . THR A 1 232 ? -9.470 -11.248 26.078 1.00 98.50 232 THR A O 1
ATOM 1751 N N . THR A 1 233 ? -11.698 -10.951 26.264 1.00 98.44 233 THR A N 1
ATOM 1752 C CA . THR A 1 233 ? -12.038 -12.311 25.823 1.00 98.44 233 THR A CA 1
ATOM 1753 C C . THR A 1 233 ? -13.385 -12.419 25.111 1.00 98.44 233 THR A C 1
ATOM 1755 O O . THR A 1 233 ? -14.323 -11.703 25.454 1.00 98.44 233 THR A O 1
ATOM 1758 N N . ASN A 1 234 ? -13.503 -13.341 24.152 1.00 98.62 234 ASN A N 1
ATOM 1759 C CA . ASN A 1 234 ? -14.727 -13.587 23.389 1.00 98.62 234 ASN A CA 1
ATOM 1760 C C . ASN A 1 234 ? -15.224 -12.308 22.695 1.00 98.62 234 ASN A C 1
ATOM 1762 O O . ASN A 1 234 ? -16.274 -11.760 23.042 1.00 98.62 234 ASN A O 1
ATOM 1766 N N . VAL A 1 235 ? -14.419 -11.812 21.754 1.00 98.88 235 VAL A N 1
ATOM 1767 C CA . VAL A 1 235 ? -14.725 -10.614 20.958 1.00 98.88 235 VAL A CA 1
ATOM 1768 C C . VAL A 1 235 ? -14.938 -11.012 19.504 1.00 98.88 235 VAL A C 1
ATOM 1770 O O . VAL A 1 235 ? -14.123 -11.727 18.918 1.00 98.88 235 VAL A O 1
ATOM 1773 N N . GLU A 1 236 ? -16.039 -10.539 18.936 1.00 98.81 236 GLU A N 1
ATOM 1774 C CA . GLU A 1 236 ? -16.374 -10.638 17.522 1.00 98.81 236 GLU A CA 1
ATOM 1775 C C . GLU A 1 236 ? -16.276 -9.256 16.866 1.00 98.81 236 GLU A C 1
ATOM 1777 O O . GLU A 1 236 ? -16.866 -8.300 17.363 1.00 98.81 236 GLU A O 1
ATOM 1782 N N . ILE A 1 237 ? -15.532 -9.163 15.762 1.00 98.94 237 ILE A N 1
ATOM 1783 C CA . ILE A 1 237 ? -15.423 -7.967 14.919 1.00 98.94 237 ILE A CA 1
ATOM 1784 C C . ILE A 1 237 ? -15.829 -8.361 13.499 1.00 98.94 237 ILE A C 1
ATOM 1786 O O . ILE A 1 237 ? -15.072 -9.069 12.824 1.00 98.94 237 ILE A O 1
ATOM 1790 N N . SER A 1 238 ? -17.021 -7.966 13.052 1.00 98.81 238 SER A N 1
ATOM 1791 C CA . SER A 1 238 ? -17.573 -8.490 11.799 1.00 98.81 238 SER A CA 1
ATOM 1792 C C . SER A 1 238 ? -18.388 -7.516 10.960 1.00 98.81 238 SER A C 1
ATOM 1794 O O . SER A 1 238 ? -18.984 -6.594 11.484 1.00 98.81 238 SER A O 1
ATOM 1796 N N . GLY A 1 239 ? -18.402 -7.679 9.636 1.00 98.25 239 GLY A N 1
ATOM 1797 C CA . GLY A 1 239 ? -19.260 -6.863 8.761 1.00 98.25 239 GLY A CA 1
ATOM 1798 C C . GLY A 1 239 ? -18.927 -5.364 8.715 1.00 98.25 239 GLY A C 1
ATOM 1799 O O . GLY A 1 239 ? -19.678 -4.596 8.122 1.00 98.25 239 GLY A O 1
ATOM 1800 N N . ASN A 1 240 ? -17.836 -4.907 9.344 1.00 98.81 240 ASN A N 1
ATOM 1801 C CA . ASN A 1 240 ? -17.510 -3.482 9.393 1.00 98.81 240 ASN A CA 1
ATOM 1802 C C . ASN A 1 240 ? -16.917 -3.017 8.060 1.00 98.81 240 ASN A C 1
ATOM 1804 O O . ASN A 1 240 ? -16.132 -3.736 7.437 1.00 98.81 240 ASN A O 1
ATOM 1808 N N . PHE A 1 241 ? -17.241 -1.789 7.669 1.00 97.88 241 PHE A N 1
ATOM 1809 C CA . PHE A 1 241 ? -16.657 -1.107 6.522 1.00 97.88 241 PHE A CA 1
ATOM 1810 C C . PHE A 1 241 ? -15.789 0.048 7.031 1.00 97.88 241 PHE A C 1
ATOM 1812 O O . PHE A 1 241 ? -16.286 1.000 7.630 1.00 97.88 241 PHE A O 1
ATOM 1819 N N . LEU A 1 242 ? -14.479 -0.087 6.849 1.00 98.00 242 LEU A N 1
ATOM 1820 C CA . LEU A 1 242 ? -13.437 0.755 7.429 1.00 98.00 242 LEU A CA 1
ATOM 1821 C C . LEU A 1 242 ? -12.664 1.438 6.296 1.00 98.00 242 LEU A C 1
ATOM 1823 O O . LEU A 1 242 ? -11.752 0.840 5.721 1.00 98.00 242 LEU A O 1
ATOM 1827 N N . ASP A 1 243 ? -13.039 2.669 5.965 1.00 95.06 243 ASP A N 1
ATOM 1828 C CA . ASP A 1 243 ? -12.549 3.386 4.785 1.00 95.06 243 ASP A CA 1
ATOM 1829 C C . ASP A 1 243 ? -11.818 4.669 5.170 1.00 95.06 243 ASP A C 1
ATOM 1831 O O . ASP A 1 243 ? -12.335 5.487 5.918 1.00 95.06 243 ASP A O 1
ATOM 1835 N N . SER A 1 244 ? -10.601 4.894 4.691 1.00 92.06 244 SER A N 1
ATOM 1836 C CA . SER A 1 244 ? -9.964 6.198 4.903 1.00 92.06 244 SER A CA 1
ATOM 1837 C C . SER A 1 244 ? -10.629 7.320 4.094 1.00 92.06 244 SER A C 1
ATOM 1839 O O . SER A 1 244 ? -10.436 8.486 4.439 1.00 92.06 244 SER A O 1
ATOM 1841 N N . GLY A 1 245 ? -11.395 6.992 3.043 1.00 86.50 245 GLY A N 1
ATOM 1842 C CA . GLY A 1 245 ? -11.939 7.964 2.091 1.00 86.50 245 GLY A CA 1
ATOM 1843 C C . GLY A 1 245 ? -10.832 8.828 1.475 1.00 86.50 245 GLY A C 1
ATOM 1844 O O . GLY A 1 245 ? -9.686 8.378 1.349 1.00 86.50 245 GLY A O 1
ATOM 1845 N N . GLY A 1 246 ? -11.135 10.090 1.165 1.00 73.81 246 GLY A N 1
ATOM 1846 C CA . GLY A 1 246 ? -10.134 11.122 0.849 1.00 73.81 246 GLY A CA 1
ATOM 1847 C C . GLY A 1 246 ? -9.360 11.640 2.075 1.00 73.81 246 GLY A C 1
ATOM 1848 O O . GLY A 1 246 ? -8.567 12.578 1.967 1.00 73.81 246 GLY A O 1
ATOM 1849 N N . GLY A 1 247 ? -9.617 11.068 3.255 1.00 75.06 247 GLY A N 1
ATOM 1850 C CA . GLY A 1 247 ? -9.023 11.441 4.532 1.00 75.06 247 GLY A CA 1
ATOM 1851 C C . GLY A 1 247 ? -7.639 10.841 4.792 1.00 75.06 247 GLY A C 1
ATOM 1852 O O . GLY A 1 247 ? -6.965 10.266 3.928 1.00 75.06 247 GLY A O 1
ATOM 1853 N N . ALA A 1 248 ? -7.189 10.993 6.036 1.00 89.50 248 ALA A N 1
ATOM 1854 C CA . ALA A 1 248 ? -5.894 10.493 6.474 1.00 89.50 248 ALA A CA 1
ATOM 1855 C C . ALA A 1 248 ? -5.847 8.967 6.507 1.00 89.50 248 ALA A C 1
ATOM 1857 O O . ALA A 1 248 ? -6.827 8.305 6.845 1.00 89.50 248 ALA A O 1
ATOM 1858 N N . GLY A 1 249 ? -4.667 8.406 6.253 1.00 92.06 249 GLY A N 1
ATOM 1859 C CA . GLY A 1 249 ? -4.457 6.985 6.475 1.00 92.06 249 GLY A CA 1
ATOM 1860 C C . GLY A 1 249 ? -4.527 6.707 7.974 1.00 92.06 249 GLY A C 1
ATOM 1861 O O . GLY A 1 249 ? -3.943 7.433 8.784 1.00 92.06 249 GLY A O 1
ATOM 1862 N N . THR A 1 250 ? -5.225 5.648 8.355 1.00 94.06 250 THR A N 1
ATOM 1863 C CA . THR A 1 250 ? -5.404 5.240 9.750 1.00 94.06 250 THR A CA 1
ATOM 1864 C C . THR A 1 250 ? -5.012 3.782 9.923 1.00 94.06 250 THR A C 1
ATOM 1866 O O . THR A 1 250 ? -4.899 3.011 8.970 1.00 94.06 250 THR A O 1
ATOM 1869 N N . GLN A 1 251 ? -4.729 3.383 11.155 1.00 95.06 251 GLN A N 1
ATOM 1870 C CA . GLN A 1 251 ? -4.730 1.968 11.495 1.00 95.06 251 GLN A CA 1
ATOM 1871 C C . GLN A 1 251 ? -6.193 1.514 11.528 1.00 95.06 251 GLN A C 1
ATOM 1873 O O . GLN A 1 251 ? -7.051 2.235 12.036 1.00 95.06 251 GLN A O 1
ATOM 1878 N N . SER A 1 252 ? -6.513 0.369 10.930 1.00 97.69 252 SER A N 1
ATOM 1879 C CA . SER A 1 252 ? -7.912 -0.054 10.831 1.00 97.69 252 SER A CA 1
ATOM 1880 C C . SER A 1 252 ? -8.299 -0.848 12.077 1.00 97.69 252 SER A C 1
ATOM 1882 O O . SER A 1 252 ? -8.845 -0.266 13.010 1.00 97.69 252 SER A O 1
ATOM 1884 N N . ILE A 1 253 ? -7.963 -2.139 12.157 1.00 98.75 253 ILE A N 1
ATOM 1885 C CA . ILE A 1 253 ? -8.179 -2.944 13.368 1.00 98.75 253 ILE A CA 1
ATOM 1886 C C . ILE A 1 253 ? -6.834 -3.197 14.043 1.00 98.75 253 ILE A C 1
ATOM 1888 O O . ILE A 1 253 ? -6.018 -3.958 13.523 1.00 98.75 253 ILE A O 1
ATOM 1892 N N . PHE A 1 254 ? -6.612 -2.610 15.217 1.00 98.12 254 PHE A N 1
ATOM 1893 C CA . PHE A 1 254 ? -5.391 -2.789 15.995 1.00 98.12 254 PHE A CA 1
ATOM 1894 C C . PHE A 1 254 ? -5.685 -3.334 17.391 1.00 98.12 254 PHE A C 1
ATOM 1896 O O . PHE A 1 254 ? -6.393 -2.734 18.201 1.00 98.12 254 PHE A O 1
ATOM 1903 N N . MET A 1 255 ? -5.096 -4.484 17.703 1.00 97.00 255 MET A N 1
ATOM 1904 C CA . MET A 1 255 ? -5.205 -5.121 19.007 1.00 97.00 255 MET A CA 1
ATOM 1905 C C . MET A 1 255 ? -3.821 -5.501 19.518 1.00 97.00 255 MET A C 1
ATOM 1907 O O . MET A 1 255 ? -3.100 -6.236 18.849 1.00 97.00 255 MET A O 1
ATOM 1911 N N . HIS A 1 256 ? -3.452 -5.064 20.720 1.00 94.38 256 HIS A N 1
ATOM 1912 C CA . HIS A 1 256 ? -2.200 -5.470 21.363 1.00 94.38 256 HIS A CA 1
ATOM 1913 C C . HIS A 1 256 ? -2.371 -5.482 22.883 1.00 94.38 256 HIS A C 1
ATOM 1915 O O . HIS A 1 256 ? -2.918 -4.547 23.460 1.00 94.38 256 HIS A O 1
ATOM 1921 N N . ASN A 1 257 ? -1.928 -6.538 23.566 1.00 95.06 257 ASN A N 1
ATOM 1922 C CA . ASN A 1 257 ? -1.991 -6.573 25.024 1.00 95.06 257 ASN A CA 1
ATOM 1923 C C . ASN A 1 257 ? -0.649 -6.138 25.607 1.00 95.06 257 ASN A C 1
ATOM 1925 O O . ASN A 1 257 ? 0.179 -6.966 25.979 1.00 95.06 257 ASN A O 1
ATOM 1929 N N . GLU A 1 258 ? -0.444 -4.833 25.769 1.00 92.56 258 GLU A N 1
ATOM 1930 C CA . GLU A 1 258 ? 0.840 -4.316 26.261 1.00 92.56 258 GLU A CA 1
ATOM 1931 C C . GLU A 1 258 ? 1.163 -4.803 27.685 1.00 92.56 258 GLU A C 1
ATOM 1933 O O . GLU A 1 258 ? 2.330 -4.872 28.079 1.00 92.56 258 GLU A O 1
ATOM 1938 N N . SER A 1 259 ? 0.139 -5.186 28.459 1.00 90.19 259 SER A N 1
ATOM 1939 C CA . SER A 1 259 ? 0.308 -5.748 29.802 1.00 90.19 259 SER A CA 1
ATOM 1940 C C . SER A 1 259 ? 0.861 -7.177 29.784 1.00 90.19 259 SER A C 1
ATOM 1942 O O . SER A 1 259 ? 1.356 -7.633 30.820 1.00 90.19 259 SER A O 1
ATOM 1944 N N . PHE A 1 260 ? 0.841 -7.872 28.638 1.00 90.44 260 PHE A N 1
ATOM 1945 C CA . PHE A 1 260 ? 1.356 -9.236 28.489 1.00 90.44 260 PHE A CA 1
ATOM 1946 C C . PHE A 1 260 ? 2.809 -9.348 28.957 1.00 90.44 260 PHE A C 1
ATOM 1948 O O . PHE A 1 260 ? 3.152 -10.263 29.707 1.00 90.44 260 PHE A O 1
ATOM 1955 N N . LYS A 1 261 ? 3.658 -8.368 28.613 1.00 87.50 261 LYS A N 1
ATOM 1956 C CA . LYS A 1 261 ? 5.068 -8.341 29.042 1.00 87.50 261 LYS A CA 1
ATOM 1957 C C . LYS A 1 261 ? 5.218 -8.427 30.563 1.00 87.50 261 LYS A C 1
ATOM 1959 O O . LYS A 1 261 ? 6.184 -9.006 31.050 1.00 87.50 261 LYS A O 1
ATOM 1964 N N . THR A 1 262 ? 4.259 -7.889 31.316 1.00 87.00 262 THR A N 1
ATOM 1965 C CA . THR A 1 262 ? 4.285 -7.869 32.783 1.00 87.00 262 THR A CA 1
ATOM 1966 C C . THR A 1 262 ? 3.529 -9.038 33.411 1.00 87.00 262 THR A C 1
ATOM 1968 O O . THR A 1 262 ? 4.011 -9.613 34.385 1.00 87.00 262 THR A O 1
ATOM 1971 N N . ASN A 1 263 ? 2.344 -9.384 32.903 1.00 88.50 263 ASN A N 1
ATOM 1972 C CA . ASN A 1 263 ? 1.452 -10.350 33.553 1.00 88.50 263 ASN A CA 1
ATOM 1973 C C . ASN A 1 263 ? 1.421 -11.735 32.883 1.00 88.50 263 ASN A C 1
ATOM 1975 O O . ASN A 1 263 ? 0.933 -12.675 33.507 1.00 88.50 263 ASN A O 1
ATOM 1979 N N . GLN A 1 264 ? 1.960 -11.869 31.665 1.00 91.25 264 GLN A N 1
ATOM 1980 C CA . GLN A 1 264 ? 1.965 -13.092 30.850 1.00 91.25 264 GLN A CA 1
ATOM 1981 C C . GLN A 1 264 ? 0.559 -13.654 30.572 1.00 91.25 264 GLN A C 1
ATOM 1983 O O . GLN A 1 264 ? 0.369 -14.863 30.441 1.00 91.25 264 GLN A O 1
ATOM 1988 N N . VAL A 1 265 ? -0.450 -12.781 30.508 1.00 93.06 265 VAL A N 1
ATOM 1989 C CA . VAL A 1 265 ? -1.844 -13.152 30.245 1.00 93.06 265 VAL A CA 1
ATOM 1990 C C . VAL A 1 265 ? -2.220 -12.731 28.834 1.00 93.06 265 VAL A C 1
ATOM 1992 O O . VAL A 1 265 ? -2.269 -11.541 28.553 1.00 93.06 265 VAL A O 1
ATOM 1995 N N . TYR A 1 266 ? -2.506 -13.695 27.961 1.00 97.00 266 TYR A N 1
ATOM 1996 C CA . TYR A 1 266 ? -3.013 -13.443 26.610 1.00 97.00 266 TYR A CA 1
ATOM 1997 C C . TYR A 1 266 ? -4.448 -12.896 26.629 1.00 97.00 266 TYR A C 1
ATOM 1999 O O . TYR A 1 266 ? -5.239 -13.265 27.502 1.00 97.00 266 TYR A O 1
ATOM 2007 N N . PHE A 1 267 ? -4.813 -12.097 25.622 1.00 98.38 267 PHE A N 1
ATOM 2008 C CA . PHE A 1 267 ? -6.219 -12.004 25.202 1.00 98.38 267 PHE A CA 1
ATOM 2009 C C . PHE A 1 267 ? -6.700 -13.362 24.675 1.00 98.38 267 PHE A C 1
ATOM 2011 O O . PHE A 1 267 ? -5.880 -14.210 24.322 1.00 98.38 267 PHE A O 1
ATOM 2018 N N . GLN A 1 268 ? -8.010 -13.616 24.656 1.00 97.81 268 GLN A N 1
ATOM 2019 C CA . GLN A 1 268 ? -8.533 -14.962 24.373 1.00 97.81 268 GLN A CA 1
ATOM 2020 C C . GLN A 1 268 ? -9.768 -14.945 23.474 1.00 97.81 268 GLN A C 1
ATOM 2022 O O . GLN A 1 268 ? -10.678 -14.156 23.696 1.00 97.81 268 GLN A O 1
ATOM 2027 N N . ASP A 1 269 ? -9.848 -15.883 22.533 1.00 98.19 269 ASP A N 1
ATOM 2028 C CA . ASP A 1 269 ? -11.053 -16.173 21.744 1.00 98.19 269 ASP A CA 1
ATOM 2029 C C . ASP A 1 269 ? -11.538 -14.954 20.938 1.00 98.19 269 ASP A C 1
ATOM 2031 O O . ASP A 1 269 ? -12.586 -14.366 21.211 1.00 98.19 269 ASP A O 1
ATOM 2035 N N . ILE A 1 270 ? -10.745 -14.556 19.942 1.00 98.69 270 ILE A N 1
ATOM 2036 C CA . ILE A 1 270 ? -11.017 -13.383 19.098 1.00 98.69 270 ILE A CA 1
ATOM 2037 C C . ILE A 1 270 ? -11.369 -13.839 17.683 1.00 98.69 270 ILE A C 1
ATOM 2039 O O . ILE A 1 270 ? -10.635 -14.627 17.081 1.00 98.69 270 ILE A O 1
ATOM 2043 N N . ARG A 1 271 ? -12.486 -13.343 17.142 1.00 98.81 271 ARG A N 1
ATOM 2044 C CA . ARG A 1 271 ? -12.951 -13.632 15.777 1.00 98.81 271 ARG A CA 1
ATOM 2045 C C . ARG A 1 271 ? -13.105 -12.333 14.988 1.00 98.81 271 ARG A C 1
ATOM 2047 O O . ARG A 1 271 ? -13.844 -11.456 15.419 1.00 98.81 271 ARG A O 1
ATOM 2054 N N . ILE A 1 272 ? -12.436 -12.233 13.840 1.00 98.94 272 ILE A N 1
ATOM 2055 C CA . ILE A 1 272 ? -12.460 -11.057 12.957 1.00 98.94 272 ILE A CA 1
ATOM 2056 C C . ILE A 1 272 ? -12.821 -11.512 11.544 1.00 98.94 272 ILE A C 1
ATOM 2058 O O . ILE A 1 272 ? -12.032 -12.215 10.905 1.00 98.94 272 ILE A O 1
ATOM 2062 N N . PHE A 1 273 ? -14.013 -11.178 11.054 1.00 98.88 273 PHE A N 1
ATOM 2063 C CA . PHE A 1 273 ? -14.463 -11.704 9.766 1.00 98.88 273 PHE A CA 1
ATOM 2064 C C . PHE A 1 273 ? -15.463 -10.841 9.015 1.00 98.88 273 PHE A C 1
ATOM 2066 O O . PHE A 1 273 ? -16.222 -10.109 9.622 1.00 98.88 273 PHE A O 1
ATOM 2073 N N . ASP A 1 274 ? -15.522 -10.981 7.694 1.00 98.56 274 ASP A N 1
ATOM 2074 C CA . ASP A 1 274 ? -16.479 -10.255 6.845 1.00 98.56 274 ASP A CA 1
ATOM 2075 C C . ASP A 1 274 ? -16.319 -8.726 6.871 1.00 98.56 274 ASP A C 1
ATOM 2077 O O . ASP A 1 274 ? -17.255 -8.003 6.558 1.00 98.56 274 ASP A O 1
ATOM 2081 N N . ASN A 1 275 ? -15.139 -8.216 7.245 1.00 98.88 275 ASN A N 1
ATOM 2082 C CA . ASN A 1 275 ? -14.861 -6.779 7.240 1.00 98.88 275 ASN A CA 1
ATOM 2083 C C . ASN A 1 275 ? -14.266 -6.337 5.896 1.00 98.88 275 ASN A C 1
ATOM 2085 O O . ASN A 1 275 ? -13.432 -7.044 5.316 1.00 98.88 275 ASN A O 1
ATOM 2089 N N . VAL A 1 276 ? -14.644 -5.141 5.448 1.00 98.56 276 VAL A N 1
ATOM 2090 C CA . VAL A 1 276 ? -14.006 -4.423 4.341 1.00 98.56 276 VAL A CA 1
ATOM 2091 C C . VAL A 1 276 ? -13.116 -3.338 4.929 1.00 98.56 276 VAL A C 1
ATOM 2093 O O . VAL A 1 276 ? -13.582 -2.484 5.676 1.00 98.56 276 VAL A O 1
ATOM 2096 N N . VAL A 1 277 ? -11.831 -3.372 4.596 1.00 98.38 277 VAL A N 1
ATOM 2097 C CA . VAL A 1 277 ? -10.849 -2.346 4.942 1.00 98.38 277 VAL A CA 1
ATOM 2098 C C . VAL A 1 277 ? -10.330 -1.740 3.648 1.00 98.38 277 VAL A C 1
ATOM 2100 O O . VAL A 1 277 ? -9.819 -2.469 2.801 1.00 98.38 277 VAL A O 1
ATOM 2103 N N . HIS A 1 278 ? -10.423 -0.424 3.513 1.00 96.38 278 HIS A N 1
ATOM 2104 C CA . HIS A 1 278 ? -9.849 0.347 2.416 1.00 96.38 278 HIS A CA 1
ATOM 2105 C C . HIS A 1 278 ? -9.049 1.503 3.010 1.00 96.38 278 HIS A C 1
ATOM 2107 O O . HIS A 1 278 ? -9.606 2.494 3.469 1.00 96.38 278 HIS A O 1
ATOM 2113 N N . ASN A 1 279 ? -7.736 1.321 3.145 1.00 94.31 279 ASN A N 1
ATOM 2114 C CA . ASN A 1 279 ? -6.923 2.218 3.969 1.00 94.31 279 ASN A CA 1
ATOM 2115 C C . ASN A 1 279 ? -5.444 2.218 3.554 1.00 94.31 279 ASN A C 1
ATOM 2117 O O . ASN A 1 279 ? -5.024 1.437 2.706 1.00 94.31 279 ASN A O 1
ATOM 2121 N N . SER A 1 280 ? -4.634 3.082 4.166 1.00 90.81 280 SER A N 1
ATOM 2122 C CA . SER A 1 280 ? -3.237 3.331 3.796 1.00 90.81 280 SER A CA 1
ATOM 2123 C C . SER A 1 280 ? -2.265 3.199 4.976 1.00 90.81 280 SER A C 1
ATOM 2125 O O . SER A 1 280 ? -1.428 4.055 5.286 1.00 90.81 280 SER A O 1
ATOM 2127 N N . SER A 1 281 ? -2.378 2.077 5.682 1.00 90.44 281 SER A N 1
ATOM 2128 C CA . SER A 1 281 ? -1.516 1.708 6.802 1.00 90.44 281 SER A CA 1
ATOM 2129 C C . SER A 1 281 ? -1.180 0.233 6.725 1.00 90.44 281 SER A C 1
ATOM 2131 O O . SER A 1 281 ? -2.022 -0.571 6.357 1.00 90.44 281 SER A O 1
ATOM 2133 N N . LYS A 1 282 ? 0.019 -0.158 7.180 1.00 89.62 282 LYS A N 1
ATOM 2134 C CA . LYS A 1 282 ? 0.365 -1.587 7.298 1.00 89.62 282 LYS A CA 1
ATOM 2135 C C . LYS A 1 282 ? -0.570 -2.337 8.260 1.00 89.62 282 LYS A C 1
ATOM 2137 O O . LYS A 1 282 ? -0.703 -3.549 8.159 1.00 89.62 282 LYS A O 1
ATOM 2142 N N . HIS A 1 283 ? -1.185 -1.611 9.196 1.00 95.00 283 HIS A N 1
ATOM 2143 C CA . HIS A 1 283 ? -2.082 -2.143 10.216 1.00 95.00 283 HIS A CA 1
ATOM 2144 C C . HIS A 1 283 ? -3.517 -2.200 9.681 1.00 95.00 283 HIS A C 1
ATOM 2146 O O . HIS A 1 283 ? -4.378 -1.456 10.144 1.00 95.00 283 HIS A O 1
ATOM 2152 N N . GLY A 1 284 ? -3.752 -3.058 8.682 1.00 97.62 284 GLY A N 1
ATOM 2153 C CA . GLY A 1 284 ? -5.107 -3.361 8.218 1.00 97.62 284 GLY A CA 1
ATOM 2154 C C . GLY A 1 284 ? -5.847 -4.163 9.286 1.00 97.62 284 GLY A C 1
ATOM 2155 O O . GLY A 1 284 ? -6.837 -3.709 9.851 1.00 97.62 284 GLY A O 1
ATOM 2156 N N . ILE A 1 285 ? -5.304 -5.327 9.642 1.00 98.75 285 ILE A N 1
ATOM 2157 C CA . ILE A 1 285 ? -5.733 -6.083 10.823 1.00 98.75 285 ILE A CA 1
ATOM 2158 C C . ILE A 1 285 ? -4.485 -6.520 11.581 1.00 98.75 285 ILE A C 1
ATOM 2160 O O . ILE A 1 285 ? -3.698 -7.315 11.080 1.00 98.75 285 ILE A O 1
ATOM 2164 N N . THR A 1 286 ? -4.274 -6.007 12.786 1.00 98.62 286 THR A N 1
ATOM 2165 C CA . THR A 1 286 ? -3.135 -6.365 13.635 1.00 98.62 286 THR A CA 1
ATOM 2166 C C . THR A 1 286 ? -3.620 -6.937 14.956 1.00 98.62 286 THR A C 1
ATOM 2168 O O . THR A 1 286 ? -4.397 -6.296 15.660 1.00 98.62 286 THR A O 1
ATOM 2171 N N . VAL A 1 287 ? -3.151 -8.138 15.303 1.00 98.50 287 VAL A N 1
ATOM 2172 C CA . VAL A 1 287 ? -3.505 -8.825 16.552 1.00 98.50 287 VAL A CA 1
ATOM 2173 C C . VAL A 1 287 ? -2.248 -9.319 17.262 1.00 98.50 287 VAL A C 1
ATOM 2175 O O . VAL A 1 287 ? -1.589 -10.261 16.831 1.00 98.50 287 VAL A O 1
ATOM 2178 N N . GLY A 1 288 ? -1.926 -8.688 18.384 1.00 96.88 288 GLY A N 1
ATOM 2179 C CA . GLY A 1 288 ? -0.829 -9.046 19.272 1.00 96.88 288 GLY A CA 1
ATOM 2180 C C . GLY A 1 288 ? -1.297 -9.805 20.514 1.00 96.88 288 GLY A C 1
ATOM 2181 O O . GLY A 1 288 ? -2.409 -9.589 20.995 1.00 96.88 288 GLY A O 1
ATOM 2182 N N . ASP A 1 289 ? -0.436 -10.662 21.066 1.00 97.56 289 ASP A N 1
ATOM 2183 C CA . ASP A 1 289 ? -0.572 -11.244 22.413 1.00 97.56 289 ASP A CA 1
ATOM 2184 C C . ASP A 1 289 ? -1.957 -11.856 22.684 1.00 97.56 289 ASP A C 1
ATOM 2186 O O . ASP A 1 289 ? -2.614 -11.591 23.702 1.00 97.56 289 ASP A O 1
ATOM 2190 N N . THR A 1 290 ? -2.393 -12.732 21.779 1.00 98.19 290 THR A N 1
ATOM 2191 C CA . THR A 1 290 ? -3.734 -13.325 21.814 1.00 98.19 290 THR A CA 1
ATOM 2192 C C . THR A 1 290 ? -3.710 -14.835 21.568 1.00 98.19 290 THR A C 1
ATOM 2194 O O . THR A 1 290 ? -3.001 -15.342 20.703 1.00 98.19 290 THR A O 1
ATOM 2197 N N . GLN A 1 291 ? -4.525 -15.581 22.308 1.00 97.75 291 GLN A N 1
ATOM 2198 C CA . GLN A 1 291 ? -4.748 -17.011 22.128 1.00 97.75 291 GLN A CA 1
ATOM 2199 C C . GLN A 1 291 ? -6.118 -17.276 21.483 1.00 97.75 291 GLN A C 1
ATOM 2201 O O . GLN A 1 291 ? -7.102 -16.624 21.821 1.00 97.75 291 GLN A O 1
ATOM 2206 N N . ASN A 1 292 ? -6.185 -18.280 20.603 1.00 97.56 292 ASN A N 1
ATOM 2207 C CA . ASN A 1 292 ? -7.383 -18.706 19.870 1.00 97.56 292 ASN A CA 1
ATOM 2208 C C . ASN A 1 292 ? -7.955 -17.585 18.979 1.00 97.56 292 ASN A C 1
ATOM 2210 O O . ASN A 1 292 ? -9.061 -17.091 19.200 1.00 97.56 292 ASN A O 1
ATOM 2214 N N . VAL A 1 293 ? -7.182 -17.176 17.971 1.00 98.56 293 VAL A N 1
ATOM 2215 C CA . VAL A 1 293 ? -7.583 -16.141 17.004 1.00 98.56 293 VAL A CA 1
ATOM 2216 C C . VAL A 1 293 ? -8.143 -16.780 15.733 1.00 98.56 293 VAL A C 1
ATOM 2218 O O . VAL A 1 293 ? -7.543 -17.702 15.182 1.00 98.56 293 VAL A O 1
ATOM 2221 N N . GLN A 1 294 ? -9.258 -16.268 15.215 1.00 98.62 294 GLN A N 1
ATOM 2222 C CA . GLN A 1 294 ? -9.763 -16.624 13.888 1.00 98.62 294 GLN A CA 1
ATOM 2223 C C . GLN A 1 294 ? -9.950 -15.368 13.039 1.00 98.62 294 GLN A C 1
ATOM 2225 O O . GLN A 1 294 ? -10.725 -14.494 13.417 1.00 98.62 294 GLN A O 1
ATOM 2230 N N . ILE A 1 295 ? -9.277 -15.296 11.887 1.00 98.81 295 ILE A N 1
ATOM 2231 C CA . ILE A 1 295 ? -9.409 -14.180 10.939 1.00 98.81 295 ILE A CA 1
ATOM 2232 C C . ILE A 1 295 ? -9.790 -14.723 9.567 1.00 98.81 295 ILE A C 1
ATOM 2234 O O . ILE A 1 295 ? -9.004 -15.449 8.953 1.00 98.81 295 ILE A O 1
ATOM 2238 N N . TYR A 1 296 ? -10.994 -14.418 9.088 1.00 98.75 296 TYR A N 1
ATOM 2239 C CA . TYR A 1 296 ? -11.464 -14.996 7.831 1.00 98.75 296 TYR A CA 1
ATOM 2240 C C . TYR A 1 296 ? -12.450 -14.144 7.049 1.00 98.75 296 TYR A C 1
ATOM 2242 O O . TYR A 1 296 ? -13.138 -13.320 7.625 1.00 98.75 296 TYR A O 1
ATOM 2250 N N . ASN A 1 297 ? -12.547 -14.362 5.736 1.00 98.56 297 ASN A N 1
ATOM 2251 C CA . ASN A 1 297 ? -13.470 -13.627 4.862 1.00 98.56 297 ASN A CA 1
ATOM 2252 C C . ASN A 1 297 ? -13.330 -12.095 4.978 1.00 98.56 297 ASN A C 1
ATOM 2254 O O . ASN A 1 297 ? -14.323 -11.395 4.895 1.00 98.56 297 ASN A O 1
ATOM 2258 N N . ASN A 1 298 ? -12.140 -11.543 5.223 1.00 98.88 298 ASN A N 1
ATOM 2259 C CA . ASN A 1 298 ? -11.949 -10.087 5.202 1.00 98.88 298 ASN A CA 1
ATOM 2260 C C . ASN A 1 298 ? -11.419 -9.648 3.834 1.00 98.88 298 ASN A C 1
ATOM 2262 O O . ASN A 1 298 ? -10.596 -10.351 3.240 1.00 98.88 298 ASN A O 1
ATOM 2266 N N . THR A 1 299 ? -11.861 -8.487 3.360 1.00 98.75 299 THR A N 1
ATOM 2267 C CA . THR A 1 299 ? -11.299 -7.806 2.187 1.00 98.75 299 THR A CA 1
ATOM 2268 C C . THR A 1 299 ? -10.498 -6.608 2.674 1.00 98.75 299 THR A C 1
ATOM 2270 O O . THR A 1 299 ? -11.063 -5.699 3.269 1.00 98.75 299 THR A O 1
ATOM 2273 N N . VAL A 1 300 ? -9.184 -6.613 2.464 1.00 98.56 300 VAL A N 1
ATOM 2274 C CA . VAL A 1 300 ? -8.252 -5.616 2.999 1.00 98.56 300 VAL A CA 1
ATOM 2275 C C . VAL A 1 300 ? -7.441 -5.023 1.846 1.00 98.56 300 VAL A C 1
ATOM 2277 O O . VAL A 1 300 ? -6.535 -5.662 1.309 1.00 98.56 300 VAL A O 1
ATOM 2280 N N . LEU A 1 301 ? -7.805 -3.807 1.449 1.00 97.06 301 LEU A N 1
ATOM 2281 C CA . LEU A 1 301 ? -7.363 -3.125 0.236 1.00 97.06 301 LEU A CA 1
ATOM 2282 C C . LEU A 1 301 ? -6.589 -1.849 0.571 1.00 97.06 301 LEU A C 1
ATOM 2284 O O . LEU A 1 301 ? -6.895 -1.152 1.541 1.00 97.06 301 LEU A O 1
ATOM 2288 N N . GLN A 1 302 ? -5.593 -1.537 -0.255 1.00 94.12 302 GLN A N 1
ATOM 2289 C CA . GLN A 1 302 ? -4.897 -0.258 -0.183 1.00 94.12 302 GLN A CA 1
ATOM 2290 C C . GLN A 1 302 ? -5.777 0.864 -0.734 1.00 94.12 302 GLN A C 1
ATOM 2292 O O . GLN A 1 302 ? -6.270 0.754 -1.849 1.00 94.12 302 GLN A O 1
ATOM 2297 N N . ASN A 1 303 ? -5.879 1.964 0.006 1.00 92.19 303 ASN A N 1
ATOM 2298 C CA . ASN A 1 303 ? -6.302 3.255 -0.528 1.00 92.19 303 ASN A CA 1
ATOM 2299 C C . ASN A 1 303 ? -5.045 4.050 -0.920 1.00 92.19 303 ASN A C 1
ATOM 2301 O O . ASN A 1 303 ? -4.297 4.512 -0.053 1.00 92.19 303 ASN A O 1
ATOM 2305 N N . ALA A 1 304 ? -4.765 4.155 -2.221 1.00 85.50 304 ALA A N 1
ATOM 2306 C CA . ALA A 1 304 ? -3.549 4.799 -2.722 1.00 85.50 304 ALA A CA 1
ATOM 2307 C C . ALA A 1 304 ? -3.549 6.325 -2.513 1.00 85.50 304 ALA A C 1
ATOM 2309 O O . ALA A 1 304 ? -2.481 6.907 -2.311 1.00 85.50 304 ALA A O 1
ATOM 2310 N N . SER A 1 305 ? -4.731 6.944 -2.496 1.00 84.19 305 SER A N 1
ATOM 2311 C CA . SER A 1 305 ? -4.927 8.389 -2.325 1.00 84.19 305 SER A CA 1
ATOM 2312 C C . SER A 1 305 ? -4.778 8.843 -0.871 1.00 84.19 305 SER A C 1
ATOM 2314 O O . SER A 1 305 ? -4.517 10.016 -0.607 1.00 84.19 305 SER A O 1
ATOM 2316 N N . SER A 1 306 ? -4.893 7.917 0.082 1.00 89.50 306 SER A N 1
ATOM 2317 C CA . SER A 1 306 ? -4.725 8.201 1.502 1.00 89.50 306 SER A CA 1
ATOM 2318 C C . SER A 1 306 ? -3.271 8.034 1.963 1.00 89.50 306 SER A C 1
ATOM 2320 O O . SER A 1 306 ? -2.520 7.181 1.475 1.00 89.50 306 SER A O 1
ATOM 2322 N N . VAL A 1 307 ? -2.843 8.851 2.932 1.00 89.75 307 VAL A N 1
ATOM 2323 C CA . VAL A 1 307 ? -1.453 8.894 3.415 1.00 89.75 307 VAL A CA 1
ATOM 2324 C C . VAL A 1 307 ? -1.349 9.065 4.926 1.00 89.75 307 VAL A C 1
ATOM 2326 O O . VAL A 1 307 ? -2.195 9.666 5.581 1.00 89.75 307 VAL A O 1
ATOM 2329 N N . THR A 1 308 ? -0.245 8.576 5.486 1.00 90.25 308 THR A N 1
ATOM 2330 C CA . THR A 1 308 ? 0.114 8.734 6.900 1.00 90.25 308 THR A CA 1
ATOM 2331 C C . THR A 1 308 ? 1.409 9.520 7.060 1.00 90.25 308 THR A C 1
ATOM 2333 O O . THR A 1 308 ? 2.409 9.227 6.400 1.00 90.25 308 THR A O 1
ATOM 2336 N N . TYR A 1 309 ? 1.449 10.422 8.039 1.00 89.00 309 TYR A N 1
ATOM 2337 C CA . TYR A 1 309 ? 2.648 11.181 8.398 1.00 89.00 309 TYR A CA 1
ATOM 2338 C C . TYR A 1 309 ? 3.119 10.801 9.799 1.00 89.00 309 TYR A C 1
ATOM 2340 O O . TYR A 1 309 ? 2.329 10.774 10.738 1.00 89.00 309 TYR A O 1
ATOM 2348 N N . THR A 1 310 ? 4.410 10.512 9.976 1.00 89.38 310 THR A N 1
ATOM 2349 C CA . THR A 1 310 ? 4.947 10.250 11.322 1.00 89.38 310 THR A CA 1
ATOM 2350 C C . THR A 1 310 ? 4.993 11.534 12.160 1.00 89.38 310 THR A C 1
ATOM 2352 O O . THR A 1 310 ? 4.560 11.525 13.303 1.00 89.38 310 THR A O 1
ATOM 2355 N N . THR A 1 311 ? 5.459 12.634 11.569 1.00 88.25 311 THR A N 1
ATOM 2356 C CA . THR A 1 311 ? 5.491 14.004 12.117 1.00 88.25 311 THR A CA 1
ATOM 2357 C C . THR A 1 311 ? 5.006 14.992 11.050 1.00 88.25 311 THR A C 1
ATOM 2359 O O . THR A 1 311 ? 4.933 14.630 9.877 1.00 88.25 311 THR A O 1
ATOM 2362 N N . ASN A 1 312 ? 4.771 16.260 11.396 1.00 84.12 312 ASN A N 1
ATOM 2363 C CA . ASN A 1 312 ? 4.359 17.303 10.435 1.00 84.12 312 ASN A CA 1
ATOM 2364 C C . ASN A 1 312 ? 5.390 17.662 9.347 1.00 84.12 312 ASN A C 1
ATOM 2366 O O . ASN A 1 312 ? 5.060 18.322 8.370 1.00 84.12 312 ASN A O 1
ATOM 2370 N N . SER A 1 313 ? 6.638 17.229 9.509 1.00 83.69 313 SER A N 1
ATOM 2371 C CA . SER A 1 313 ? 7.740 17.393 8.547 1.00 83.69 313 SER A CA 1
ATOM 2372 C C . SER A 1 313 ? 8.119 16.067 7.874 1.00 83.69 313 SER A C 1
ATOM 2374 O O . SER A 1 313 ? 9.084 15.974 7.103 1.00 83.69 313 SER A O 1
ATOM 2376 N N . SER A 1 314 ? 7.380 14.998 8.180 1.00 84.19 314 SER A N 1
ATOM 2377 C CA . SER A 1 314 ? 7.570 13.703 7.541 1.00 84.19 314 SER A CA 1
ATOM 2378 C C . SER A 1 314 ? 7.096 13.733 6.092 1.00 84.19 314 SER A C 1
ATOM 2380 O O . SER A 1 314 ? 6.131 14.420 5.775 1.00 84.19 314 SER A O 1
ATOM 2382 N N . SER A 1 315 ? 7.750 12.977 5.208 1.00 85.56 315 SER A N 1
ATOM 2383 C CA . SER A 1 315 ? 7.164 12.705 3.892 1.00 85.56 315 SER A CA 1
ATOM 2384 C C . SER A 1 315 ? 5.867 11.921 4.089 1.00 85.56 315 SER A C 1
ATOM 2386 O O . SER A 1 315 ? 5.785 11.075 4.987 1.00 85.56 315 SER A O 1
ATOM 2388 N N . ALA A 1 316 ? 4.871 12.209 3.254 1.00 84.00 316 ALA A N 1
ATOM 2389 C CA . ALA A 1 316 ? 3.650 11.423 3.183 1.00 84.00 316 ALA A CA 1
ATOM 2390 C C . ALA A 1 316 ? 3.994 9.976 2.829 1.00 84.00 316 ALA A C 1
ATOM 2392 O O . ALA A 1 316 ? 4.884 9.730 2.012 1.00 84.00 316 ALA A O 1
ATOM 2393 N N . VAL A 1 317 ? 3.315 9.018 3.454 1.00 84.12 317 VAL A N 1
ATOM 2394 C CA . VAL A 1 317 ? 3.536 7.605 3.162 1.00 84.12 317 VAL A CA 1
ATOM 2395 C C . VAL A 1 317 ? 2.213 6.896 2.956 1.00 84.12 317 VAL A C 1
ATOM 2397 O O . VAL A 1 317 ? 1.376 6.886 3.859 1.00 84.12 317 VAL A O 1
ATOM 2400 N N . THR A 1 318 ? 2.107 6.219 1.817 1.00 84.75 318 THR A N 1
ATOM 2401 C CA . THR A 1 318 ? 1.060 5.243 1.516 1.00 84.75 318 THR A CA 1
ATOM 2402 C C . THR A 1 318 ? 1.581 3.819 1.690 1.00 84.75 318 THR A C 1
ATOM 2404 O O . THR A 1 318 ? 2.768 3.564 1.453 1.00 84.75 318 THR A O 1
ATOM 2407 N N . ARG A 1 319 ? 0.746 2.898 2.183 1.00 86.94 319 ARG A N 1
ATOM 2408 C CA . ARG A 1 319 ? 1.137 1.495 2.412 1.00 86.94 319 ARG A CA 1
ATOM 2409 C C . ARG A 1 319 ? 0.000 0.530 2.147 1.00 86.94 319 ARG A C 1
ATOM 2411 O O . ARG A 1 319 ? -1.099 0.745 2.641 1.00 86.94 319 ARG A O 1
ATOM 2418 N N . VAL A 1 320 ? 0.337 -0.584 1.500 1.00 92.69 320 VAL A N 1
ATOM 2419 C CA . VAL A 1 320 ? -0.536 -1.754 1.382 1.00 92.69 320 VAL A CA 1
ATOM 2420 C C . VAL A 1 320 ? -0.843 -2.304 2.784 1.00 92.69 320 VAL A C 1
ATOM 2422 O O . VAL A 1 320 ? 0.096 -2.641 3.520 1.00 92.69 320 VAL A O 1
ATOM 2425 N N . PRO A 1 321 ? -2.122 -2.389 3.185 1.00 94.94 321 PRO A N 1
ATOM 2426 C CA . PRO A 1 321 ? -2.491 -2.969 4.466 1.00 94.94 321 PRO A CA 1
ATOM 2427 C C . PRO A 1 321 ? -2.316 -4.486 4.499 1.00 94.94 321 PRO A C 1
ATOM 2429 O O . PRO A 1 321 ? -2.519 -5.184 3.504 1.00 94.94 321 PRO A O 1
ATOM 2432 N N . ALA A 1 322 ? -1.943 -4.997 5.671 1.00 97.00 322 ALA A N 1
ATOM 2433 C CA . ALA A 1 322 ? -1.700 -6.414 5.906 1.00 97.00 322 ALA A CA 1
ATOM 2434 C C . ALA A 1 322 ? -2.544 -6.951 7.069 1.00 97.00 322 ALA A C 1
ATOM 2436 O O . ALA A 1 322 ? -3.056 -6.191 7.901 1.00 97.00 322 ALA A O 1
ATOM 2437 N N . ILE A 1 323 ? -2.649 -8.280 7.128 1.00 98.69 323 ILE A N 1
ATOM 2438 C CA . ILE A 1 323 ? -3.093 -9.012 8.316 1.00 98.69 323 ILE A CA 1
ATOM 2439 C C . ILE A 1 323 ? -1.841 -9.504 9.050 1.00 98.69 323 ILE A C 1
ATOM 2441 O O . ILE A 1 323 ? -1.096 -10.324 8.519 1.00 98.69 323 ILE A O 1
ATOM 2445 N N . ASP A 1 324 ? -1.602 -9.013 10.261 1.00 98.19 324 ASP A N 1
ATOM 2446 C CA . ASP A 1 324 ? -0.405 -9.323 11.046 1.00 98.19 324 ASP A CA 1
ATOM 2447 C C . ASP A 1 324 ? -0.785 -9.822 12.442 1.00 98.19 324 ASP A C 1
ATOM 2449 O O . ASP A 1 324 ? -1.441 -9.127 13.223 1.00 98.19 324 ASP A O 1
ATOM 2453 N N . LEU A 1 325 ? -0.394 -11.053 12.757 1.00 98.38 325 LEU A N 1
ATOM 2454 C CA . LEU A 1 325 ? -0.581 -11.652 14.069 1.00 98.38 325 LEU A CA 1
ATOM 2455 C C . LEU A 1 325 ? 0.783 -11.835 14.725 1.00 98.38 325 LEU A C 1
ATOM 2457 O O . LEU A 1 325 ? 1.617 -12.572 14.210 1.00 98.38 325 LEU A O 1
ATOM 2461 N N . SER A 1 326 ? 0.993 -11.264 15.910 1.00 97.00 326 SER A N 1
ATOM 2462 C CA . SER A 1 326 ? 2.258 -11.380 16.644 1.00 97.00 326 SER A CA 1
ATOM 2463 C C . SER A 1 326 ? 2.051 -11.939 18.048 1.00 97.00 326 SER A C 1
ATOM 2465 O O . SER A 1 326 ? 1.109 -11.583 18.752 1.00 97.00 326 SER A O 1
ATOM 2467 N N . ASN A 1 327 ? 2.927 -12.854 18.465 1.00 96.62 327 ASN A N 1
ATOM 2468 C CA . ASN A 1 327 ? 2.802 -13.560 19.741 1.00 96.62 327 ASN A CA 1
ATOM 2469 C C . ASN A 1 327 ? 1.397 -14.172 19.946 1.00 96.62 327 ASN A C 1
ATOM 2471 O O . ASN A 1 327 ? 0.754 -13.989 20.980 1.00 96.62 327 ASN A O 1
ATOM 2475 N N . THR A 1 328 ? 0.893 -14.869 18.923 1.00 96.81 328 THR A N 1
ATOM 2476 C CA . THR A 1 328 ? -0.409 -15.545 18.975 1.00 96.81 328 THR A CA 1
ATOM 2477 C C . THR A 1 328 ? -0.273 -17.063 19.000 1.00 96.81 328 THR A C 1
ATOM 2479 O O . THR A 1 328 ? 0.694 -17.629 18.489 1.00 96.81 328 THR A O 1
ATOM 2482 N N . SER A 1 329 ? -1.249 -17.755 19.590 1.00 94.38 329 SER A N 1
ATOM 2483 C CA . SER A 1 329 ? -1.294 -19.224 19.602 1.00 94.38 329 SER A CA 1
ATOM 2484 C C . SER A 1 329 ? -2.681 -19.746 19.236 1.00 94.38 329 SER A C 1
ATOM 2486 O O . SER A 1 329 ? -3.688 -19.108 19.533 1.00 94.38 329 SER A O 1
ATOM 2488 N N . ASN A 1 330 ? -2.734 -20.922 18.598 1.00 94.38 330 ASN A N 1
ATOM 2489 C CA . ASN A 1 330 ? -3.963 -21.517 18.051 1.00 94.38 330 ASN A CA 1
ATOM 2490 C C . ASN A 1 330 ? -4.712 -20.589 17.075 1.00 94.38 330 ASN A C 1
ATOM 2492 O O . ASN A 1 330 ? -5.940 -20.506 17.112 1.00 94.38 330 ASN A O 1
ATOM 2496 N N . SER A 1 331 ? -3.970 -19.882 16.223 1.00 94.88 331 SER A N 1
ATOM 2497 C CA . SER A 1 331 ? -4.531 -18.938 15.257 1.00 94.88 331 SER A CA 1
ATOM 2498 C C . SER A 1 331 ? -4.879 -19.625 13.933 1.00 94.88 331 SER A C 1
ATOM 2500 O O . SER A 1 331 ? -4.098 -20.431 13.426 1.00 94.88 331 SER A O 1
ATOM 2502 N N . THR A 1 332 ? -6.030 -19.291 13.348 1.00 96.94 332 THR A N 1
ATOM 2503 C CA . THR A 1 332 ? -6.429 -19.720 11.997 1.00 96.94 332 THR A CA 1
ATOM 2504 C C . THR A 1 332 ? -6.756 -18.511 11.130 1.00 96.94 332 THR A C 1
ATOM 2506 O O . THR A 1 332 ? -7.631 -17.726 11.499 1.00 96.94 332 THR A O 1
ATOM 2509 N N . VAL A 1 333 ? -6.103 -18.394 9.971 1.00 98.31 333 VAL A N 1
ATOM 2510 C CA . VAL A 1 333 ? -6.302 -17.291 9.019 1.00 98.31 333 VAL A CA 1
ATOM 2511 C C . VAL A 1 333 ? -6.607 -17.855 7.631 1.00 98.31 333 VAL A C 1
ATOM 2513 O O . VAL A 1 333 ? -5.779 -18.572 7.072 1.00 98.31 333 VAL A O 1
ATOM 2516 N N . TYR A 1 334 ? -7.802 -17.603 7.094 1.00 98.19 334 TYR A N 1
ATOM 2517 C CA . TYR A 1 334 ? -8.255 -18.203 5.830 1.00 98.19 334 TYR A CA 1
ATOM 2518 C C . TYR A 1 334 ? -9.332 -17.371 5.129 1.00 98.19 334 TYR A C 1
ATOM 2520 O O . TYR A 1 334 ? -10.034 -16.592 5.748 1.00 98.19 334 TYR A O 1
ATOM 2528 N N . ASN A 1 335 ? -9.508 -17.577 3.834 1.00 98.12 335 ASN A N 1
ATOM 2529 C CA . ASN A 1 335 ? -10.473 -16.923 2.961 1.00 98.12 335 ASN A CA 1
ATOM 2530 C C . ASN A 1 335 ? -10.390 -15.387 2.920 1.00 98.12 335 ASN A C 1
ATOM 2532 O O . ASN A 1 335 ? -11.373 -14.739 2.586 1.00 98.12 335 ASN A O 1
ATOM 2536 N N . ASN A 1 336 ? -9.253 -14.777 3.255 1.00 98.75 336 ASN A N 1
ATOM 2537 C CA . ASN A 1 336 ? -9.090 -13.324 3.160 1.00 98.75 336 ASN A CA 1
ATOM 2538 C C . ASN A 1 336 ? -8.592 -12.916 1.764 1.00 98.75 336 ASN A C 1
ATOM 2540 O O . ASN A 1 336 ? -7.929 -13.706 1.090 1.00 98.75 336 ASN A O 1
ATOM 2544 N N . VAL A 1 337 ? -8.896 -11.682 1.361 1.00 98.69 337 VAL A N 1
ATOM 2545 C CA . VAL A 1 337 ? -8.333 -10.996 0.188 1.00 98.69 337 VAL A CA 1
ATOM 2546 C C . VAL A 1 337 ? -7.505 -9.828 0.709 1.00 98.69 337 VAL A C 1
ATOM 2548 O O . VAL A 1 337 ? -8.066 -8.925 1.322 1.00 98.69 337 VAL A O 1
ATOM 2551 N N . VAL A 1 338 ? -6.182 -9.868 0.547 1.00 98.19 338 VAL A N 1
ATOM 2552 C CA . VAL A 1 338 ? -5.269 -8.902 1.188 1.00 98.19 338 VAL A CA 1
ATOM 2553 C C . VAL A 1 338 ? -3.906 -8.857 0.499 1.00 98.19 338 VAL A C 1
ATOM 2555 O O . VAL A 1 338 ? -3.543 -9.802 -0.185 1.00 98.19 338 VAL A O 1
ATOM 2558 N N . GLY A 1 339 ? -3.125 -7.789 0.681 1.00 93.75 339 GLY A N 1
ATOM 2559 C CA . GLY A 1 339 ? -1.767 -7.694 0.127 1.00 93.75 339 GLY A CA 1
ATOM 2560 C C . GLY A 1 339 ? -0.714 -8.565 0.825 1.00 93.75 339 GLY A C 1
ATOM 2561 O O . GLY A 1 339 ? 0.215 -9.026 0.178 1.00 93.75 339 GLY A O 1
ATOM 2562 N N . ASN A 1 340 ? -0.843 -8.824 2.131 1.00 95.75 340 ASN A N 1
ATOM 2563 C CA . ASN A 1 340 ? 0.037 -9.750 2.853 1.00 95.75 340 ASN A CA 1
ATOM 2564 C C . ASN A 1 340 ? -0.614 -10.305 4.133 1.00 95.75 340 ASN A C 1
ATOM 2566 O O . ASN A 1 340 ? -1.458 -9.646 4.749 1.00 95.75 340 ASN A O 1
ATOM 2570 N N . ILE A 1 341 ? -0.173 -11.493 4.560 1.00 97.12 341 ILE A N 1
ATOM 2571 C CA . ILE A 1 341 ? -0.551 -12.117 5.833 1.00 97.12 341 ILE A CA 1
ATOM 2572 C C . ILE A 1 341 ? 0.690 -12.675 6.529 1.00 97.12 341 ILE A C 1
ATOM 2574 O O . ILE A 1 341 ? 1.336 -13.574 5.990 1.00 97.12 341 ILE A O 1
ATOM 2578 N N . SER A 1 342 ? 0.949 -12.232 7.760 1.00 96.69 342 SER A N 1
ATOM 2579 C CA . SER A 1 342 ? 1.986 -12.782 8.639 1.00 96.69 342 SER A CA 1
ATOM 2580 C C . SER A 1 342 ? 1.381 -13.298 9.943 1.00 96.69 342 SER A C 1
ATOM 2582 O O . SER A 1 342 ? 0.526 -12.658 10.555 1.00 96.69 342 SER A O 1
ATOM 2584 N N . VAL A 1 343 ? 1.812 -14.482 10.375 1.00 96.69 343 VAL A N 1
ATOM 2585 C CA . VAL A 1 343 ? 1.468 -15.068 11.673 1.00 96.69 343 VAL A CA 1
ATOM 2586 C C . VAL A 1 343 ? 2.756 -15.464 12.380 1.00 96.69 343 VAL A C 1
ATOM 2588 O O . VAL A 1 343 ? 3.451 -16.389 11.969 1.00 96.69 343 VAL A O 1
ATOM 2591 N N . ASN A 1 344 ? 3.068 -14.765 13.469 1.00 93.94 344 ASN A N 1
ATOM 2592 C CA . ASN A 1 344 ? 4.296 -14.890 14.252 1.00 93.94 344 ASN A CA 1
ATOM 2593 C C . ASN A 1 344 ? 5.564 -14.808 13.382 1.00 93.94 344 ASN A C 1
ATOM 2595 O O . ASN A 1 344 ? 6.482 -15.608 13.552 1.00 93.94 344 ASN A O 1
ATOM 2599 N N . GLY A 1 345 ? 5.589 -13.869 12.430 1.00 84.62 345 GLY A N 1
ATOM 2600 C CA . GLY A 1 345 ? 6.702 -13.681 11.492 1.00 84.62 345 GLY A CA 1
ATOM 2601 C C . GLY A 1 345 ? 6.738 -14.683 10.334 1.00 84.62 345 GLY A C 1
ATOM 2602 O O . GLY A 1 345 ? 7.649 -14.631 9.521 1.00 84.62 345 GLY A O 1
ATOM 2603 N N . THR A 1 346 ? 5.774 -15.605 10.240 1.00 91.06 346 THR A N 1
ATOM 2604 C CA . THR A 1 346 ? 5.665 -16.545 9.115 1.00 91.06 346 THR A CA 1
ATOM 2605 C C . THR A 1 346 ? 4.577 -16.096 8.151 1.00 91.06 346 THR A C 1
ATOM 2607 O O . THR A 1 346 ? 3.429 -15.919 8.559 1.00 91.06 346 THR A O 1
ATOM 2610 N N . ASN A 1 347 ? 4.905 -15.992 6.865 1.00 92.38 347 ASN A N 1
ATOM 2611 C CA . ASN A 1 347 ? 3.920 -15.682 5.834 1.00 92.38 347 ASN A CA 1
ATOM 2612 C C . ASN A 1 347 ? 2.899 -16.815 5.651 1.00 92.38 347 ASN A C 1
ATOM 2614 O O . ASN A 1 347 ? 3.255 -17.993 5.564 1.00 92.38 347 ASN A O 1
ATOM 2618 N N . VAL A 1 348 ? 1.614 -16.460 5.564 1.00 90.31 348 VAL A N 1
ATOM 2619 C CA . VAL A 1 348 ? 0.502 -17.416 5.436 1.00 90.31 348 VAL A CA 1
ATOM 2620 C C . VAL A 1 348 ? -0.325 -17.113 4.193 1.00 90.31 348 VAL A C 1
ATOM 2622 O O . VAL A 1 348 ? -1.253 -16.315 4.216 1.00 90.31 348 VAL A O 1
ATOM 2625 N N . THR A 1 349 ? -0.030 -17.808 3.098 1.00 90.38 349 THR A N 1
ATOM 2626 C CA . THR A 1 349 ? -0.738 -17.624 1.818 1.00 90.38 349 THR A CA 1
ATOM 2627 C C . THR A 1 349 ? -1.804 -18.692 1.559 1.00 90.38 349 THR A C 1
ATOM 2629 O O . THR A 1 349 ? -2.755 -18.470 0.814 1.00 90.38 349 THR A O 1
ATOM 2632 N N . ALA A 1 350 ? -1.696 -19.861 2.197 1.00 88.94 350 ALA A N 1
ATOM 2633 C CA . ALA A 1 350 ? -2.614 -20.975 1.973 1.00 88.94 350 ALA A CA 1
ATOM 2634 C C . ALA A 1 350 ? -4.063 -20.613 2.342 1.00 88.94 350 ALA A C 1
ATOM 2636 O O . ALA A 1 350 ? -4.321 -20.081 3.420 1.00 88.94 350 ALA A O 1
ATOM 2637 N N . ASN A 1 351 ? -5.010 -20.960 1.463 1.00 94.38 351 ASN A N 1
ATOM 2638 C CA . ASN A 1 351 ? -6.438 -20.639 1.580 1.00 94.38 351 ASN A CA 1
ATOM 2639 C C . ASN A 1 351 ? -6.746 -19.140 1.690 1.00 94.38 351 ASN A C 1
ATOM 2641 O O . ASN A 1 351 ? -7.825 -18.796 2.144 1.00 94.38 351 ASN A O 1
ATOM 2645 N N . ASN A 1 352 ? -5.845 -18.250 1.287 1.00 97.44 352 ASN A N 1
ATOM 2646 C CA . ASN A 1 352 ? -6.114 -16.821 1.172 1.00 97.44 352 ASN A CA 1
ATOM 2647 C C . ASN A 1 352 ? -5.780 -16.373 -0.257 1.00 97.44 352 ASN A C 1
ATOM 2649 O O . ASN A 1 352 ? -5.004 -17.033 -0.950 1.00 97.44 352 ASN A O 1
ATOM 2653 N N . LEU A 1 353 ? -6.365 -15.263 -0.699 1.00 97.62 353 LEU A N 1
ATOM 2654 C CA . LEU A 1 353 ? -5.968 -14.605 -1.936 1.00 97.62 353 LEU A CA 1
ATOM 2655 C C . LEU A 1 353 ? -5.047 -13.436 -1.590 1.00 97.62 353 LEU A C 1
ATOM 2657 O O . LEU A 1 353 ? -5.480 -12.462 -0.972 1.00 97.62 353 LEU A O 1
ATOM 2661 N N . ILE A 1 354 ? -3.786 -13.548 -2.000 1.00 97.38 354 ILE A N 1
ATOM 2662 C CA . ILE A 1 354 ? -2.810 -12.470 -1.863 1.00 97.38 354 ILE A CA 1
ATOM 2663 C C . ILE A 1 354 ? -2.861 -11.602 -3.118 1.00 97.38 354 ILE A C 1
ATOM 2665 O O . ILE A 1 354 ? -2.733 -12.131 -4.221 1.00 97.38 354 ILE A O 1
ATOM 2669 N N . LEU A 1 355 ? -3.092 -10.302 -2.958 1.00 94.88 355 LEU A N 1
ATOM 2670 C CA . LEU A 1 355 ? -3.176 -9.343 -4.059 1.00 94.88 355 LEU A CA 1
ATOM 2671 C C . LEU A 1 355 ? -1.788 -8.874 -4.491 1.00 94.88 355 LEU A C 1
ATOM 2673 O O . LEU A 1 355 ? -0.939 -8.581 -3.652 1.00 94.88 355 LEU A O 1
ATOM 2677 N N . ASP A 1 356 ? -1.600 -8.761 -5.801 1.00 85.56 356 ASP A N 1
ATOM 2678 C CA . ASP A 1 356 ? -0.433 -8.132 -6.408 1.00 85.56 356 ASP A CA 1
ATOM 2679 C C . ASP A 1 356 ? -0.798 -6.698 -6.823 1.00 85.56 356 ASP A C 1
ATOM 2681 O O . ASP A 1 356 ? -1.802 -6.473 -7.499 1.00 85.56 356 ASP A O 1
ATOM 2685 N N . TYR A 1 357 ? -0.009 -5.722 -6.381 1.00 84.56 357 TYR A N 1
ATOM 2686 C CA . TYR A 1 357 ? -0.233 -4.300 -6.658 1.00 84.56 357 TYR A CA 1
ATOM 2687 C C . TYR A 1 357 ? 0.717 -3.749 -7.728 1.00 84.56 357 TYR A C 1
ATOM 2689 O O . TYR A 1 357 ? 0.574 -2.596 -8.127 1.00 84.56 357 TYR A O 1
ATOM 2697 N N . THR A 1 358 ? 1.688 -4.537 -8.197 1.00 74.31 358 THR A N 1
ATOM 2698 C CA . THR A 1 358 ? 2.794 -4.043 -9.031 1.00 74.31 358 THR A CA 1
ATOM 2699 C C . THR A 1 358 ? 2.906 -4.752 -10.373 1.00 74.31 358 THR A C 1
ATOM 2701 O O . THR A 1 358 ? 3.335 -4.130 -11.342 1.00 74.31 358 THR A O 1
ATOM 2704 N N . ASN A 1 359 ? 2.509 -6.020 -10.473 1.00 71.06 359 ASN A N 1
ATOM 2705 C CA . ASN A 1 359 ? 2.626 -6.803 -11.697 1.00 71.06 359 ASN A CA 1
ATOM 2706 C C . ASN A 1 359 ? 1.279 -6.916 -12.436 1.00 71.06 359 ASN A C 1
ATOM 2708 O O . ASN A 1 359 ? 0.510 -7.833 -12.140 1.00 71.06 359 ASN A O 1
ATOM 2712 N N . PRO A 1 360 ? 1.006 -6.086 -13.463 1.00 67.44 360 PRO A N 1
ATOM 2713 C CA . PRO A 1 360 ? -0.255 -6.126 -14.211 1.00 67.44 360 PRO A CA 1
ATOM 2714 C C . PRO A 1 360 ? -0.515 -7.450 -14.944 1.00 67.44 360 PRO A C 1
ATOM 2716 O O . PRO A 1 360 ? -1.657 -7.773 -15.271 1.00 67.44 360 PRO A O 1
ATOM 2719 N N . ASN A 1 361 ? 0.530 -8.253 -15.174 1.00 68.62 361 ASN A N 1
ATOM 2720 C CA . ASN A 1 361 ? 0.417 -9.562 -15.817 1.00 68.62 361 ASN A CA 1
ATOM 2721 C C . ASN A 1 361 ? 0.060 -10.689 -14.833 1.00 68.62 361 ASN A C 1
ATOM 2723 O O . ASN A 1 361 ? -0.209 -11.817 -15.258 1.00 68.62 361 ASN A O 1
ATOM 2727 N N . ALA A 1 362 ? 0.079 -10.425 -13.525 1.00 75.12 362 ALA A N 1
ATOM 2728 C CA . ALA A 1 362 ? -0.283 -11.410 -12.521 1.00 75.12 362 ALA A CA 1
ATOM 2729 C C . ALA A 1 362 ? -1.802 -11.641 -12.510 1.00 75.12 362 ALA A C 1
ATOM 2731 O O . ALA A 1 362 ? -2.613 -10.717 -12.575 1.00 75.12 362 ALA A O 1
ATOM 2732 N N . THR A 1 363 ? -2.228 -12.897 -12.373 1.00 87.00 363 THR A N 1
ATOM 2733 C CA . THR A 1 363 ? -3.664 -13.231 -12.311 1.00 87.00 363 THR A CA 1
ATOM 2734 C C . THR A 1 363 ? -4.355 -12.670 -11.068 1.00 87.00 363 THR A C 1
ATOM 2736 O O . THR A 1 363 ? -5.569 -12.508 -11.059 1.00 87.00 363 THR A O 1
ATOM 2739 N N . ASN A 1 364 ? -3.585 -12.418 -10.011 1.00 89.56 364 ASN A N 1
ATOM 2740 C CA . ASN A 1 364 ? -3.994 -11.796 -8.754 1.00 89.56 364 ASN A CA 1
ATOM 2741 C C . ASN A 1 364 ? -3.655 -10.295 -8.704 1.00 89.56 364 ASN A C 1
ATOM 2743 O O . ASN A 1 364 ? -3.706 -9.713 -7.621 1.00 89.56 364 ASN A O 1
ATOM 2747 N N . TYR A 1 365 ? -3.308 -9.685 -9.843 1.00 89.50 365 TYR A N 1
ATOM 2748 C CA . TYR A 1 365 ? -3.157 -8.238 -9.943 1.00 89.50 365 TYR A CA 1
ATOM 2749 C C . TYR A 1 365 ? -4.461 -7.539 -9.585 1.00 89.50 365 TYR A C 1
ATOM 2751 O O . TYR A 1 365 ? -5.537 -7.967 -10.005 1.00 89.50 365 TYR A O 1
ATOM 2759 N N . VAL A 1 366 ? -4.368 -6.472 -8.806 1.00 91.69 366 VAL A N 1
ATOM 2760 C CA . VAL A 1 366 ? -5.533 -5.888 -8.153 1.00 91.69 366 VAL A CA 1
ATOM 2761 C C . VAL A 1 366 ? -6.591 -5.366 -9.128 1.00 91.69 366 VAL A C 1
ATOM 2763 O O . VAL A 1 366 ? -7.771 -5.628 -8.907 1.00 91.69 366 VAL A O 1
ATOM 2766 N N . ASP A 1 367 ? -6.204 -4.785 -10.265 1.00 88.25 367 ASP A N 1
ATOM 2767 C CA . ASP A 1 367 ? -7.160 -4.285 -11.271 1.00 88.25 367 ASP A CA 1
ATOM 2768 C C . ASP A 1 367 ? -7.803 -5.409 -12.107 1.00 88.25 367 ASP A C 1
ATOM 2770 O O . ASP A 1 367 ? -8.806 -5.198 -12.784 1.00 88.25 367 ASP A O 1
ATOM 2774 N N . ASN A 1 368 ? -7.287 -6.642 -12.020 1.00 90.12 368 ASN A N 1
ATOM 2775 C CA . ASN A 1 368 ? -7.965 -7.827 -12.560 1.00 90.12 368 ASN A CA 1
ATOM 2776 C C . ASN A 1 368 ? -9.032 -8.377 -11.594 1.00 90.12 368 ASN A C 1
ATOM 2778 O O . ASN A 1 368 ? -9.793 -9.283 -11.950 1.00 90.12 368 ASN A O 1
ATOM 2782 N N . ILE A 1 369 ? -9.066 -7.870 -10.359 1.00 95.19 369 ILE A N 1
ATOM 2783 C CA . ILE A 1 369 ? -9.861 -8.409 -9.258 1.00 95.19 369 ILE A CA 1
ATOM 2784 C C . ILE A 1 369 ? -10.881 -7.392 -8.737 1.00 95.19 369 ILE A C 1
ATOM 2786 O O . ILE A 1 369 ? -12.013 -7.790 -8.476 1.00 95.19 369 ILE A O 1
ATOM 2790 N N . ILE A 1 370 ? -10.516 -6.118 -8.588 1.00 95.69 370 ILE A N 1
ATOM 2791 C CA . ILE A 1 370 ? -11.340 -5.045 -8.009 1.00 95.69 370 ILE A CA 1
ATOM 2792 C C . ILE A 1 370 ? -11.820 -4.097 -9.112 1.00 95.69 370 ILE A C 1
ATOM 2794 O O . ILE A 1 370 ? -11.088 -3.836 -10.057 1.00 95.69 370 ILE A O 1
ATOM 2798 N N . VAL A 1 371 ? -13.044 -3.573 -8.998 1.00 93.62 371 VAL A N 1
ATOM 2799 C CA . VAL A 1 371 ? -13.674 -2.770 -10.060 1.00 93.62 371 VAL A CA 1
ATOM 2800 C C . VAL A 1 371 ? -12.931 -1.458 -10.362 1.00 93.62 371 VAL A C 1
ATOM 2802 O O . VAL A 1 371 ? -12.705 -1.194 -11.540 1.00 93.62 371 VAL A O 1
ATOM 2805 N N . ASN A 1 372 ? -12.570 -0.648 -9.354 1.00 89.56 372 ASN A N 1
ATOM 2806 C CA . ASN A 1 372 ? -11.860 0.632 -9.553 1.00 89.56 372 ASN A CA 1
ATOM 2807 C C . ASN A 1 372 ? -10.863 0.960 -8.422 1.00 89.56 372 ASN A C 1
ATOM 2809 O O . ASN A 1 372 ? -10.833 2.097 -7.955 1.00 89.56 372 ASN A O 1
ATOM 2813 N N . LEU A 1 373 ? -10.064 0.003 -7.935 1.00 89.56 373 LEU A N 1
ATOM 2814 C CA . LEU A 1 373 ? -9.156 0.310 -6.815 1.00 89.56 373 LEU A CA 1
ATOM 2815 C C . LEU A 1 373 ? -8.090 1.360 -7.176 1.00 89.56 373 LEU A C 1
ATOM 2817 O O . LEU A 1 373 ? -7.703 2.154 -6.328 1.00 89.56 373 LEU A O 1
ATOM 2821 N N . SER A 1 374 ? -7.637 1.375 -8.431 1.00 74.75 374 SER A N 1
ATOM 2822 C CA . SER A 1 374 ? -6.702 2.367 -8.974 1.00 74.75 374 SER A CA 1
ATOM 2823 C C . SER A 1 374 ? -7.376 3.664 -9.451 1.00 74.75 374 SER A C 1
ATOM 2825 O O . SER A 1 374 ? -6.720 4.507 -10.061 1.00 74.75 374 SER A O 1
ATOM 2827 N N . GLY A 1 375 ? -8.682 3.831 -9.211 1.00 70.31 375 GLY A N 1
ATOM 2828 C CA . GLY A 1 375 ? -9.425 5.027 -9.601 1.00 70.31 375 GLY A CA 1
ATOM 2829 C C . GLY A 1 375 ? -9.063 6.259 -8.765 1.00 70.31 375 GLY A C 1
ATOM 2830 O O . GLY A 1 375 ? -8.712 6.149 -7.594 1.00 70.31 375 GLY A O 1
ATOM 2831 N N . GLU A 1 376 ? -9.197 7.441 -9.367 1.00 67.62 376 GLU A N 1
ATOM 2832 C CA . GLU A 1 376 ? -8.978 8.727 -8.695 1.00 67.62 376 GLU A CA 1
ATOM 2833 C C . GLU A 1 376 ? -10.249 9.218 -7.974 1.00 67.62 376 GLU A C 1
ATOM 2835 O O . GLU A 1 376 ? -11.377 9.039 -8.452 1.00 67.62 376 GLU A O 1
ATOM 2840 N N . GLY A 1 377 ? -10.059 9.926 -6.857 1.00 70.19 377 GLY A N 1
ATOM 2841 C CA . GLY A 1 377 ? -11.132 10.511 -6.043 1.00 70.19 377 GLY A CA 1
ATOM 2842 C C . GLY A 1 377 ? -11.709 9.574 -4.974 1.00 70.19 377 GLY A C 1
ATOM 2843 O O . GLY A 1 377 ? -11.152 8.520 -4.680 1.00 70.19 377 GLY A O 1
ATOM 2844 N N . ASP A 1 378 ? -12.828 9.986 -4.368 1.00 72.44 378 ASP A N 1
ATOM 2845 C CA . ASP A 1 378 ? -13.491 9.208 -3.316 1.00 72.44 378 ASP A CA 1
ATOM 2846 C C . ASP A 1 378 ? -14.160 7.964 -3.920 1.00 72.44 378 ASP A C 1
ATOM 2848 O O . ASP A 1 378 ? -15.136 8.057 -4.676 1.00 72.44 378 ASP A O 1
ATOM 2852 N N . LEU A 1 379 ? -13.613 6.792 -3.598 1.00 84.62 379 LEU A N 1
ATOM 2853 C CA . LEU A 1 379 ? -14.172 5.501 -3.986 1.00 84.62 379 LEU A CA 1
ATOM 2854 C C . LEU A 1 379 ? -15.310 5.110 -3.038 1.00 84.62 379 LEU A C 1
ATOM 2856 O O . LEU A 1 379 ? -15.249 5.340 -1.836 1.00 84.62 379 LEU A O 1
ATOM 2860 N N . GLU A 1 380 ? -16.351 4.485 -3.580 1.00 87.25 380 GLU A N 1
ATOM 2861 C CA . GLU A 1 380 ? -17.483 3.972 -2.810 1.00 87.25 380 GLU A CA 1
ATOM 2862 C C . GLU A 1 380 ? -17.446 2.439 -2.734 1.00 87.25 380 GLU A C 1
ATOM 2864 O O . GLU A 1 380 ? -16.753 1.761 -3.495 1.00 87.25 380 GLU A O 1
ATOM 2869 N N . ALA A 1 381 ? -18.314 1.851 -1.904 1.00 88.50 381 ALA A N 1
ATOM 287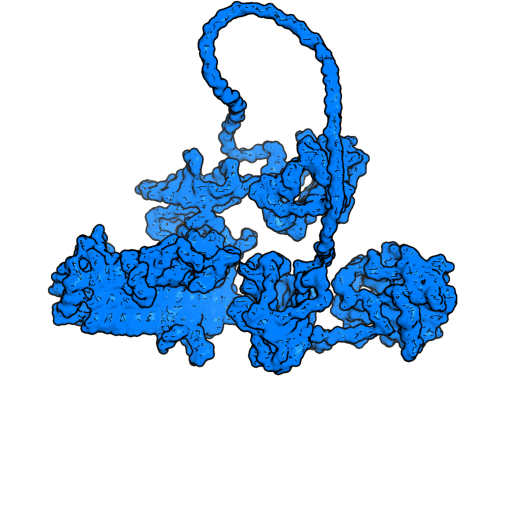0 C CA . ALA A 1 381 ? -18.485 0.398 -1.823 1.00 88.50 381 ALA A CA 1
ATOM 2871 C C . ALA A 1 381 ? -18.663 -0.282 -3.198 1.00 88.50 381 ALA A C 1
ATOM 2873 O O . ALA A 1 381 ? -18.149 -1.378 -3.405 1.00 88.50 381 ALA A O 1
ATOM 2874 N N . ARG A 1 382 ? -19.334 0.372 -4.162 1.00 91.38 382 ARG A N 1
ATOM 2875 C CA . ARG A 1 382 ? -19.535 -0.165 -5.522 1.00 91.38 382 ARG A CA 1
ATOM 2876 C C . ARG A 1 382 ? -18.234 -0.331 -6.318 1.00 91.38 382 ARG A C 1
ATOM 2878 O O . ARG A 1 382 ? -18.177 -1.219 -7.171 1.00 91.38 382 ARG A O 1
ATOM 2885 N N . ASP A 1 383 ? -17.235 0.507 -6.036 1.00 92.31 383 ASP A N 1
ATOM 2886 C CA . ASP A 1 383 ? -15.917 0.551 -6.682 1.00 92.31 383 ASP A CA 1
ATOM 2887 C C . ASP A 1 383 ? -14.958 -0.492 -6.097 1.00 92.31 383 ASP A C 1
ATOM 2889 O O . ASP A 1 383 ? -14.092 -1.011 -6.799 1.00 92.31 383 ASP A O 1
ATOM 2893 N N . LEU A 1 384 ? -15.159 -0.842 -4.824 1.00 94.00 384 LEU A N 1
ATOM 2894 C CA . LEU A 1 384 ? -14.353 -1.816 -4.083 1.00 94.00 384 LEU A CA 1
ATOM 2895 C C . LEU A 1 384 ? -14.861 -3.260 -4.208 1.00 94.00 384 LEU A C 1
ATOM 2897 O O . LEU A 1 384 ? -14.363 -4.168 -3.537 1.00 94.00 384 LEU A O 1
ATOM 2901 N N . ARG A 1 385 ? -15.870 -3.494 -5.052 1.00 95.00 385 ARG A N 1
ATOM 2902 C CA . ARG A 1 385 ? -16.358 -4.846 -5.331 1.00 95.00 385 ARG A CA 1
ATOM 2903 C C . ARG A 1 385 ? -15.389 -5.621 -6.202 1.00 95.00 385 ARG A C 1
ATOM 2905 O O . ARG A 1 385 ? -14.631 -5.068 -6.995 1.00 95.00 385 ARG A O 1
ATOM 2912 N N . PHE A 1 386 ? -15.506 -6.933 -6.104 1.00 96.38 386 PHE A N 1
ATOM 2913 C CA . PHE A 1 386 ? -14.868 -7.876 -6.985 1.00 96.38 386 PHE A CA 1
ATOM 2914 C C . PHE A 1 386 ? -15.514 -7.833 -8.364 1.00 96.38 386 PHE A C 1
ATOM 2916 O O . PHE A 1 386 ? -16.739 -7.792 -8.518 1.00 96.38 386 PHE A O 1
ATOM 2923 N N . ILE A 1 387 ? -14.669 -7.888 -9.384 1.00 93.50 387 ILE A N 1
ATOM 2924 C CA . ILE A 1 387 ? -15.083 -8.103 -10.762 1.00 93.50 387 ILE A CA 1
ATOM 2925 C C . ILE A 1 387 ? -15.762 -9.471 -10.839 1.00 93.50 387 ILE A C 1
ATOM 2927 O O . ILE A 1 387 ? -15.253 -10.469 -10.320 1.00 93.50 387 ILE A O 1
ATOM 2931 N N . SER A 1 388 ? -16.922 -9.528 -11.494 1.00 91.62 388 SER A N 1
ATOM 2932 C CA . SER A 1 388 ? -17.685 -10.771 -11.603 1.00 91.62 388 SER A CA 1
ATOM 2933 C C . SER A 1 388 ? -16.865 -11.866 -12.289 1.00 91.62 388 SER A C 1
ATOM 2935 O O . SER A 1 388 ? -16.331 -11.664 -13.380 1.00 91.62 388 SER A O 1
ATOM 2937 N N . GLY A 1 389 ? -16.765 -13.031 -11.644 1.00 90.19 389 GLY A N 1
ATOM 2938 C CA . GLY A 1 389 ? -15.983 -14.168 -12.142 1.00 90.19 389 GLY A CA 1
ATOM 2939 C C . GLY A 1 389 ? -14.470 -14.085 -11.898 1.00 90.19 389 GLY A C 1
ATOM 2940 O O . GLY A 1 389 ? -13.750 -14.999 -12.306 1.00 90.19 389 GLY A O 1
ATOM 2941 N N . SER A 1 390 ? -13.987 -13.037 -11.225 1.00 94.06 390 SER A N 1
ATOM 2942 C CA . SER A 1 390 ? -12.624 -12.998 -10.685 1.00 94.06 390 SER A CA 1
ATOM 2943 C C . SER A 1 390 ? -12.429 -14.062 -9.593 1.00 94.06 390 SER A C 1
ATOM 2945 O O . SER A 1 390 ? -13.390 -14.591 -9.032 1.00 94.06 390 SER A O 1
ATOM 2947 N N . ALA A 1 391 ? -11.173 -14.393 -9.280 1.00 92.75 391 ALA A N 1
ATOM 2948 C CA . ALA A 1 391 ? -10.837 -15.461 -8.335 1.00 92.75 391 ALA A CA 1
ATOM 2949 C C . ALA A 1 391 ? -11.511 -15.361 -6.942 1.00 92.75 391 ALA A C 1
ATOM 2951 O O . ALA A 1 391 ? -11.906 -16.412 -6.425 1.00 92.75 391 ALA A O 1
ATOM 2952 N N . PRO A 1 392 ? -11.652 -14.176 -6.306 1.00 95.38 392 PRO A N 1
ATOM 2953 C CA . PRO A 1 392 ? -12.285 -14.086 -4.994 1.00 95.38 392 PRO A CA 1
ATOM 2954 C C . PRO A 1 392 ? -13.812 -14.072 -5.019 1.00 95.38 392 PRO A C 1
ATOM 2956 O O . PRO A 1 392 ? -14.415 -14.361 -3.986 1.00 95.38 392 PRO A O 1
ATOM 2959 N N . ASP A 1 393 ? -14.446 -13.769 -6.152 1.00 94.44 393 ASP A N 1
ATOM 2960 C CA . ASP A 1 393 ? -15.889 -13.536 -6.218 1.00 94.44 393 ASP A CA 1
ATOM 2961 C C . ASP A 1 393 ? -16.695 -14.754 -5.721 1.00 94.44 393 ASP A C 1
ATOM 2963 O O . ASP A 1 393 ? -16.554 -15.879 -6.214 1.00 94.44 393 ASP A O 1
ATOM 2967 N N . GLY A 1 394 ? -17.503 -14.547 -4.675 1.00 92.25 394 GLY A N 1
ATOM 2968 C CA . GLY A 1 394 ? -18.296 -15.596 -4.024 1.00 92.25 394 GLY A CA 1
ATOM 2969 C C . GLY A 1 394 ? -17.504 -16.651 -3.237 1.00 92.25 394 GLY A C 1
ATOM 2970 O O . GLY A 1 394 ? -18.101 -17.630 -2.785 1.00 92.25 394 GLY A O 1
ATOM 2971 N N . THR A 1 395 ? -16.182 -16.500 -3.086 1.00 94.25 395 THR A N 1
ATOM 2972 C CA . THR A 1 395 ? -15.306 -17.538 -2.505 1.00 94.25 395 THR A CA 1
ATOM 2973 C C . THR A 1 395 ? -14.401 -17.018 -1.388 1.00 94.25 395 THR A C 1
ATOM 2975 O O . THR A 1 395 ? -14.305 -17.656 -0.339 1.00 94.25 395 THR A O 1
ATOM 2978 N N . TYR A 1 396 ? -13.738 -15.884 -1.607 1.00 96.44 396 TYR A N 1
ATOM 2979 C CA . TYR A 1 396 ? -12.821 -15.238 -0.666 1.00 96.44 396 TYR A CA 1
ATOM 2980 C C . TYR A 1 396 ? -13.339 -13.836 -0.324 1.00 96.44 396 TYR A C 1
ATOM 2982 O O . TYR A 1 396 ? -14.197 -13.292 -1.018 1.00 96.44 396 TYR A O 1
ATOM 2990 N N . GLY A 1 397 ? -12.783 -13.239 0.726 1.00 97.88 397 GLY A N 1
ATOM 2991 C CA . GLY A 1 397 ? -13.058 -11.865 1.123 1.00 97.88 397 GLY A CA 1
ATOM 2992 C C . GLY A 1 397 ? -14.436 -11.675 1.746 1.00 97.88 397 GLY A C 1
ATOM 2993 O O . GLY A 1 397 ? -15.193 -12.629 1.945 1.00 97.88 397 GLY A O 1
ATOM 2994 N N . ALA A 1 398 ? -14.724 -10.422 2.071 1.00 98.19 398 ALA A N 1
ATOM 2995 C CA . ALA A 1 398 ? -15.983 -10.011 2.661 1.00 98.19 398 ALA A CA 1
ATOM 2996 C C . ALA A 1 398 ? -17.119 -10.097 1.641 1.00 98.19 398 ALA A C 1
ATOM 2998 O O . ALA A 1 398 ? -16.964 -9.748 0.468 1.00 98.19 398 ALA A O 1
ATOM 2999 N N . SER A 1 399 ? -18.287 -10.510 2.115 1.00 96.12 399 SER A N 1
ATOM 3000 C CA . SER A 1 399 ? -19.519 -10.616 1.342 1.00 96.12 399 SER A CA 1
ATOM 3001 C C . SER A 1 399 ? -19.947 -9.269 0.751 1.00 96.12 399 SER A C 1
ATOM 3003 O O . SER A 1 399 ? -20.449 -9.223 -0.372 1.00 96.12 399 SER A O 1
ATOM 3005 N N . ALA A 1 400 ? -19.656 -8.164 1.446 1.00 94.44 400 ALA A N 1
ATOM 3006 C CA . ALA A 1 400 ? -19.864 -6.801 0.959 1.00 94.44 400 ALA A CA 1
ATOM 3007 C C . ALA A 1 400 ? -19.028 -6.467 -0.295 1.00 94.44 400 ALA A C 1
ATOM 3009 O O . ALA A 1 400 ? -19.449 -5.644 -1.109 1.00 94.44 400 ALA A O 1
ATOM 3010 N N . SER A 1 401 ? -17.891 -7.138 -0.501 1.00 96.94 401 SER A N 1
ATOM 3011 C CA . SER A 1 401 ? -17.051 -6.974 -1.693 1.00 96.94 401 SER A CA 1
ATOM 3012 C C . SER A 1 401 ? -17.475 -7.866 -2.857 1.00 96.94 401 SER A C 1
ATOM 3014 O O . SER A 1 401 ? -16.900 -7.753 -3.929 1.00 96.94 401 SER A O 1
ATOM 3016 N N . TRP A 1 402 ? -18.440 -8.774 -2.710 1.00 95.62 402 TRP A N 1
ATOM 3017 C CA . TRP A 1 402 ? -18.820 -9.650 -3.823 1.00 95.62 402 TRP A CA 1
ATOM 3018 C C . TRP A 1 402 ? -19.503 -8.879 -4.952 1.00 95.62 402 TRP A C 1
ATOM 3020 O O . TRP A 1 402 ? -20.150 -7.854 -4.730 1.00 95.62 402 TRP A O 1
ATOM 3030 N N . SER A 1 403 ? -19.423 -9.409 -6.173 1.00 93.31 403 SER A N 1
ATOM 3031 C CA . SER A 1 403 ? -19.969 -8.739 -7.360 1.00 93.31 403 SER A CA 1
ATOM 3032 C C . SER A 1 403 ? -21.492 -8.543 -7.318 1.00 93.31 403 SER A C 1
ATOM 3034 O O . SER A 1 403 ? -22.028 -7.774 -8.109 1.00 93.31 403 SER A O 1
ATOM 3036 N N . THR A 1 404 ? -22.190 -9.204 -6.386 1.00 90.62 404 THR A N 1
ATOM 3037 C CA . THR A 1 404 ? -23.651 -9.172 -6.201 1.00 90.62 404 THR A CA 1
ATOM 3038 C C . THR A 1 404 ? -24.085 -8.602 -4.844 1.00 90.62 404 THR A C 1
ATOM 3040 O O . THR A 1 404 ? -25.197 -8.880 -4.397 1.00 90.62 404 THR A O 1
ATOM 3043 N N . SER A 1 405 ? -23.214 -7.879 -4.135 1.00 91.31 405 SER A N 1
ATOM 3044 C CA . SER A 1 405 ? -23.457 -7.465 -2.743 1.00 91.31 405 SER A CA 1
ATOM 3045 C C . SER A 1 405 ? -24.526 -6.376 -2.567 1.00 91.31 405 SER A C 1
ATOM 3047 O O . SER A 1 405 ? -25.100 -6.245 -1.486 1.00 91.31 405 SER A O 1
ATOM 3049 N N . SER A 1 406 ? -24.835 -5.610 -3.617 1.00 89.75 406 SER A N 1
ATOM 3050 C CA . SER A 1 406 ? -25.796 -4.506 -3.523 1.00 89.75 406 SER A CA 1
ATOM 3051 C C . SER A 1 406 ? -27.241 -4.995 -3.453 1.00 89.75 406 SER A C 1
ATOM 3053 O O . SER A 1 406 ? -27.665 -5.872 -4.204 1.00 89.75 406 SER A O 1
ATOM 3055 N N . THR A 1 407 ? -28.033 -4.366 -2.586 1.00 87.19 407 THR A N 1
ATOM 3056 C CA . THR A 1 407 ? -29.488 -4.584 -2.485 1.00 87.19 407 THR A CA 1
ATOM 3057 C C . THR A 1 407 ? -30.299 -3.440 -3.096 1.00 87.19 407 THR A C 1
ATOM 3059 O O . THR A 1 407 ? -31.529 -3.447 -3.029 1.00 87.19 407 THR A O 1
ATOM 3062 N N . ALA A 1 408 ? -29.628 -2.452 -3.697 1.00 90.75 408 ALA A N 1
ATOM 3063 C CA . ALA A 1 408 ? -30.286 -1.320 -4.326 1.00 90.75 408 ALA A CA 1
ATOM 3064 C C . ALA A 1 408 ? -31.089 -1.753 -5.564 1.00 90.75 408 ALA A C 1
ATOM 3066 O O . ALA A 1 408 ? -30.686 -2.633 -6.330 1.00 90.75 408 ALA A O 1
ATOM 3067 N N . ALA A 1 409 ? -32.212 -1.069 -5.800 1.00 92.81 409 ALA A N 1
ATOM 3068 C CA . ALA A 1 409 ? -33.036 -1.289 -6.991 1.00 92.81 409 ALA A CA 1
ATOM 3069 C C . ALA A 1 409 ? -32.272 -0.992 -8.295 1.00 92.81 409 ALA A C 1
ATOM 3071 O O . ALA A 1 409 ? -32.582 -1.553 -9.341 1.00 92.81 409 ALA A O 1
ATOM 3072 N N . LEU A 1 410 ? -31.286 -0.099 -8.240 1.00 95.31 410 LEU A N 1
ATOM 3073 C CA . LEU A 1 410 ? -30.319 0.178 -9.294 1.00 95.31 410 LEU A CA 1
ATOM 3074 C C . LEU A 1 410 ? -29.044 0.691 -8.617 1.00 95.31 410 LEU A C 1
ATOM 3076 O O . LEU A 1 410 ? -29.149 1.509 -7.706 1.00 95.31 410 LEU A O 1
ATOM 3080 N N . GLU A 1 411 ? -27.893 0.187 -9.055 1.00 95.75 411 GLU A N 1
ATOM 3081 C CA . GLU A 1 411 ? -26.569 0.672 -8.663 1.00 95.75 411 GLU A CA 1
ATOM 3082 C C . GLU A 1 411 ? -25.688 0.797 -9.914 1.00 95.75 411 GLU A C 1
ATOM 3084 O O . GLU A 1 411 ? -25.062 -0.166 -10.364 1.00 95.75 411 GLU A O 1
ATOM 3089 N N . ALA A 1 412 ? -25.691 1.977 -10.530 1.00 96.12 412 ALA A N 1
ATOM 3090 C CA . ALA A 1 412 ? -24.886 2.328 -11.692 1.00 96.12 412 ALA A CA 1
ATOM 3091 C C . ALA A 1 412 ? -23.395 2.305 -11.340 1.00 96.12 412 ALA A C 1
ATOM 3093 O O . ALA A 1 412 ? -22.972 2.881 -10.345 1.00 96.12 412 ALA A O 1
ATOM 3094 N N . THR A 1 413 ? -22.562 1.665 -12.152 1.00 95.50 413 THR A N 1
ATOM 3095 C CA . THR A 1 413 ? -21.113 1.614 -11.900 1.00 95.50 413 THR A CA 1
ATOM 3096 C C . THR A 1 413 ? -20.364 1.999 -13.158 1.00 95.50 413 THR A C 1
ATOM 3098 O O . THR A 1 413 ? -20.677 1.488 -14.229 1.00 95.50 413 THR A O 1
ATOM 3101 N N . ILE A 1 414 ? -19.397 2.904 -13.027 1.00 94.50 414 ILE A N 1
ATOM 3102 C CA . ILE A 1 414 ? -18.447 3.257 -14.085 1.00 94.50 414 ILE A CA 1
ATOM 3103 C C . ILE A 1 414 ? -17.178 2.466 -13.818 1.00 94.50 414 ILE A C 1
ATOM 3105 O O . ILE A 1 414 ? -16.736 2.447 -12.681 1.00 94.50 414 ILE A O 1
ATOM 3109 N N . SER A 1 415 ? -16.591 1.855 -14.837 1.00 92.38 415 SER A N 1
ATOM 3110 C CA . SER A 1 415 ? -15.206 1.385 -14.797 1.00 92.38 415 SER A CA 1
ATOM 3111 C C . SER A 1 415 ? -14.488 1.814 -16.069 1.00 92.38 415 SER A C 1
ATOM 3113 O O . SER A 1 415 ? -15.129 1.992 -17.115 1.00 92.38 415 SER A O 1
ATOM 3115 N N . SER A 1 416 ? -13.180 2.030 -15.972 1.00 90.69 416 SER A N 1
ATOM 3116 C CA . SER A 1 416 ? -12.336 2.505 -17.065 1.00 90.69 416 SER A CA 1
ATOM 3117 C C . SER A 1 416 ? -11.136 1.600 -17.295 1.00 90.69 416 SER A C 1
ATOM 3119 O O . SER A 1 416 ? -10.555 1.084 -16.350 1.00 90.69 416 SER A O 1
ATOM 3121 N N . SER A 1 417 ? -10.729 1.465 -18.553 1.00 86.81 417 SER A N 1
ATOM 3122 C CA . SER A 1 417 ? -9.468 0.825 -18.941 1.00 86.81 417 SER A CA 1
ATOM 3123 C C . SER A 1 417 ? -8.850 1.556 -20.130 1.00 86.81 417 SER A C 1
ATOM 3125 O O . SER A 1 417 ? -9.566 2.027 -21.018 1.00 86.81 417 SER A O 1
ATOM 3127 N N . GLU A 1 418 ? -7.525 1.666 -20.161 1.00 81.88 418 GLU A N 1
ATOM 3128 C CA . GLU A 1 418 ? -6.809 2.175 -21.336 1.00 81.88 418 GLU A CA 1
ATOM 3129 C C . GLU A 1 418 ? -6.901 1.155 -22.475 1.00 81.88 418 GLU A C 1
ATOM 3131 O O . GLU A 1 418 ? -6.808 -0.052 -22.240 1.00 81.88 418 GLU A O 1
ATOM 3136 N N . ILE A 1 419 ? -7.107 1.620 -23.714 1.00 80.19 419 ILE A N 1
ATOM 3137 C CA . ILE A 1 419 ? -7.183 0.720 -24.868 1.00 80.19 419 ILE A CA 1
ATOM 3138 C C . ILE A 1 419 ? -6.303 1.167 -26.031 1.00 80.19 419 ILE A C 1
ATOM 3140 O O . ILE A 1 419 ? -6.414 2.272 -26.557 1.00 80.19 419 ILE A O 1
ATOM 3144 N N . GLY A 1 420 ? -5.490 0.229 -26.512 1.00 76.38 420 GLY A N 1
ATOM 3145 C CA . GLY A 1 420 ? -4.607 0.458 -27.647 1.00 76.38 420 GLY A CA 1
ATOM 3146 C C . GLY A 1 420 ? -3.517 1.501 -27.361 1.00 76.38 420 GLY A C 1
ATOM 3147 O O . GLY A 1 420 ? -3.239 1.822 -26.208 1.00 76.38 420 GLY A O 1
ATOM 3148 N N . PRO A 1 421 ? -2.869 2.025 -28.414 1.00 75.06 421 PRO A N 1
ATOM 3149 C CA . PRO A 1 421 ? -1.708 2.904 -28.262 1.00 75.06 421 PRO A CA 1
ATOM 3150 C C . PRO A 1 421 ? -2.062 4.363 -27.943 1.00 75.06 421 PRO A C 1
ATOM 3152 O O . PRO A 1 421 ? -1.199 5.140 -27.533 1.00 75.06 421 PRO A O 1
ATOM 3155 N N . ASP A 1 422 ? -3.316 4.765 -28.153 1.00 85.00 422 ASP A N 1
ATOM 3156 C CA . ASP A 1 422 ? -3.787 6.093 -27.777 1.00 85.00 422 ASP A CA 1
ATOM 3157 C C . ASP A 1 422 ? -4.188 6.117 -26.309 1.00 85.00 422 ASP A C 1
ATOM 3159 O O . ASP A 1 422 ? -5.311 5.779 -25.954 1.00 85.00 422 ASP A O 1
ATOM 3163 N N . ARG A 1 423 ? -3.260 6.568 -25.466 1.00 84.69 423 ARG A N 1
ATOM 3164 C CA . ARG A 1 423 ? -3.443 6.726 -24.020 1.00 84.69 423 ARG A CA 1
ATOM 3165 C C . ARG A 1 423 ? -4.498 7.778 -23.668 1.00 84.69 423 ARG A C 1
ATOM 3167 O O . ARG A 1 423 ? -4.994 7.793 -22.547 1.00 84.69 423 ARG A O 1
ATOM 3174 N N . GLN A 1 424 ? -4.878 8.631 -24.623 1.00 87.88 424 GLN A N 1
ATOM 3175 C CA . GLN A 1 424 ? -5.997 9.562 -24.467 1.00 87.88 424 GLN A CA 1
ATOM 3176 C C . GLN A 1 424 ? -7.342 8.953 -24.875 1.00 87.88 424 GLN A C 1
ATOM 3178 O O . GLN A 1 424 ? -8.386 9.573 -24.660 1.00 87.88 424 GLN A O 1
ATOM 3183 N N . THR A 1 425 ? -7.339 7.741 -25.429 1.00 89.94 425 THR A N 1
ATOM 3184 C CA . THR A 1 425 ? -8.537 6.960 -25.713 1.00 89.94 425 THR A CA 1
ATOM 3185 C C . THR A 1 425 ? -8.741 5.905 -24.626 1.00 89.94 425 THR A C 1
ATOM 3187 O O . THR A 1 425 ? -7.978 4.954 -24.483 1.00 89.94 425 THR A O 1
ATOM 3190 N N . VAL A 1 426 ? -9.825 6.053 -23.868 1.00 91.38 426 VAL A N 1
ATOM 3191 C CA . VAL A 1 426 ? -10.150 5.182 -22.729 1.00 91.38 426 VAL A CA 1
ATOM 3192 C C . VAL A 1 426 ? -11.429 4.419 -23.041 1.00 91.38 426 VAL A C 1
ATOM 3194 O O . VAL A 1 426 ? -12.370 4.978 -23.597 1.00 91.38 426 VAL A O 1
ATOM 3197 N N . GLN A 1 427 ? -11.505 3.139 -22.688 1.00 94.50 427 GLN A N 1
ATOM 3198 C CA . GLN A 1 427 ? -12.763 2.406 -22.676 1.00 94.50 427 GLN A CA 1
ATOM 3199 C C . GLN A 1 427 ? -13.467 2.632 -21.341 1.00 94.50 427 GLN A C 1
ATOM 3201 O O . GLN A 1 427 ? -12.931 2.303 -20.290 1.00 94.50 427 GLN A O 1
ATOM 3206 N N . LEU A 1 428 ? -14.695 3.139 -21.395 1.00 95.75 428 LEU A N 1
ATOM 3207 C CA . LEU A 1 428 ? -15.574 3.272 -20.239 1.00 95.75 428 LEU A CA 1
ATOM 3208 C C . LEU A 1 428 ? -16.692 2.244 -20.332 1.00 95.75 428 LEU A C 1
ATOM 3210 O O . LEU A 1 428 ? -17.314 2.093 -21.388 1.00 95.75 428 LEU A O 1
ATOM 3214 N N . THR A 1 429 ? -16.974 1.550 -19.236 1.00 95.56 429 THR A N 1
ATOM 3215 C CA . THR A 1 429 ? -17.974 0.485 -19.199 1.00 95.56 429 THR A CA 1
ATOM 3216 C C . THR A 1 429 ? -18.886 0.577 -17.982 1.00 95.56 429 THR A C 1
ATOM 3218 O O . THR A 1 429 ? -18.469 0.941 -16.888 1.00 95.56 429 THR A O 1
ATOM 3221 N N . ALA A 1 430 ? -20.152 0.222 -18.195 1.00 96.12 430 ALA A N 1
ATOM 3222 C CA . ALA A 1 430 ? -21.193 0.089 -17.186 1.00 96.12 430 ALA A CA 1
ATOM 3223 C C . ALA A 1 430 ? -21.431 -1.377 -16.781 1.00 96.12 430 ALA A C 1
ATOM 3225 O O . ALA A 1 430 ? -22.453 -1.690 -16.168 1.00 96.12 430 ALA A O 1
ATOM 3226 N N . ALA A 1 431 ? -20.520 -2.287 -17.151 1.00 93.31 431 ALA A N 1
ATOM 3227 C CA . ALA A 1 431 ? -20.683 -3.737 -17.010 1.00 93.31 431 ALA A CA 1
ATOM 3228 C C . ALA A 1 431 ? -20.910 -4.218 -15.565 1.00 93.31 431 ALA A C 1
ATOM 3230 O O . ALA A 1 431 ? -21.505 -5.274 -15.368 1.00 93.31 431 ALA A O 1
ATOM 3231 N N . HIS A 1 432 ? -20.485 -3.438 -14.569 1.00 93.56 432 HIS A N 1
ATOM 3232 C CA . HIS A 1 432 ? -20.647 -3.745 -13.142 1.00 93.56 432 HIS A CA 1
ATOM 3233 C C . HIS A 1 432 ? -21.937 -3.169 -12.533 1.00 93.56 432 HIS A C 1
ATOM 3235 O O . HIS A 1 432 ? -22.145 -3.242 -11.325 1.00 93.56 432 HIS A O 1
ATOM 3241 N N . THR A 1 433 ? -22.814 -2.590 -13.358 1.00 95.06 433 THR A N 1
ATOM 3242 C CA . THR A 1 433 ? -24.100 -2.053 -12.903 1.00 95.06 433 THR A CA 1
ATOM 3243 C C . THR A 1 433 ? -25.035 -3.177 -12.461 1.00 95.06 433 THR A C 1
ATOM 3245 O O . THR A 1 433 ? -25.267 -4.131 -13.213 1.00 95.06 433 THR A O 1
ATOM 3248 N N . LEU A 1 434 ? -25.634 -3.029 -11.277 1.00 94.38 434 LEU A N 1
ATOM 3249 C CA . LEU A 1 434 ? -26.587 -3.994 -10.727 1.00 94.38 434 LEU A CA 1
ATOM 3250 C C . LEU A 1 434 ? -28.018 -3.456 -10.684 1.00 94.38 434 LEU A C 1
ATOM 3252 O O . LEU A 1 434 ? -28.273 -2.257 -10.614 1.00 94.38 434 LEU A O 1
ATOM 3256 N N . THR A 1 435 ? -28.973 -4.377 -10.698 1.00 92.75 435 THR A N 1
ATOM 3257 C CA . THR A 1 435 ? -30.391 -4.165 -10.392 1.00 92.75 435 THR A CA 1
ATOM 3258 C C . THR A 1 435 ? -30.809 -5.276 -9.437 1.00 92.75 435 THR A C 1
ATOM 3260 O O . THR A 1 435 ? -30.724 -6.449 -9.805 1.00 92.75 435 THR A O 1
ATOM 3263 N N . ASP A 1 436 ? -31.206 -4.928 -8.210 1.00 89.88 436 ASP A N 1
ATOM 3264 C CA . ASP A 1 436 ? -31.564 -5.887 -7.154 1.00 89.88 436 ASP A CA 1
ATOM 3265 C C . ASP A 1 436 ? -30.481 -6.975 -6.956 1.00 89.88 436 ASP A C 1
ATOM 3267 O O . ASP A 1 436 ? -30.765 -8.176 -6.923 1.00 89.88 436 ASP A O 1
ATOM 3271 N N . GLY A 1 437 ? -29.208 -6.563 -6.922 1.00 87.81 437 GLY A N 1
ATOM 3272 C CA . GLY A 1 437 ? -28.056 -7.460 -6.752 1.00 87.81 437 GLY A CA 1
ATOM 3273 C C . GLY A 1 437 ? -27.692 -8.315 -7.971 1.00 87.81 437 GLY A C 1
ATOM 3274 O O . GLY A 1 437 ? -26.782 -9.135 -7.895 1.00 87.81 437 GLY A O 1
ATOM 3275 N N . THR A 1 438 ? -28.377 -8.149 -9.107 1.00 90.38 438 THR A N 1
ATOM 3276 C CA . THR A 1 438 ? -28.113 -8.907 -10.342 1.00 90.38 438 THR A CA 1
ATOM 3277 C C . THR A 1 438 ? -27.524 -7.999 -11.423 1.00 90.38 438 THR A C 1
ATOM 3279 O O . THR A 1 438 ? -28.036 -6.891 -11.600 1.00 90.38 438 THR A O 1
ATOM 3282 N N . PRO A 1 439 ? -26.500 -8.436 -12.186 1.00 91.50 439 PRO A N 1
ATOM 3283 C CA . PRO A 1 439 ? -25.989 -7.672 -13.321 1.00 91.50 439 PRO A CA 1
ATOM 3284 C C . PRO A 1 439 ? -27.102 -7.298 -14.297 1.00 91.50 439 PRO A C 1
ATOM 3286 O O . PRO A 1 439 ? -27.899 -8.146 -14.712 1.00 91.50 439 PRO A O 1
ATOM 3289 N N . ILE A 1 440 ? -27.166 -6.017 -14.652 1.00 91.81 440 ILE A N 1
ATOM 3290 C CA . ILE A 1 440 ? -28.193 -5.513 -15.560 1.00 91.81 440 ILE A CA 1
ATOM 3291 C C . ILE A 1 440 ? -27.973 -6.067 -16.974 1.00 91.81 440 ILE A C 1
ATOM 3293 O O . ILE A 1 440 ? -26.849 -6.087 -17.468 1.00 91.81 440 ILE A O 1
ATOM 3297 N N . ASP A 1 441 ? -29.043 -6.485 -17.660 1.00 92.25 441 ASP A N 1
ATOM 3298 C CA . ASP A 1 441 ? -28.969 -6.789 -19.095 1.00 92.25 441 ASP A CA 1
ATOM 3299 C C . ASP A 1 441 ? -28.900 -5.465 -19.877 1.00 92.25 441 ASP A C 1
ATOM 3301 O O . ASP A 1 441 ? -29.899 -4.725 -19.894 1.00 92.25 441 ASP A O 1
ATOM 3305 N N . PRO A 1 442 ? -27.781 -5.162 -20.572 1.00 92.75 442 PRO A N 1
ATOM 3306 C CA . PRO A 1 442 ? -27.629 -3.924 -21.326 1.00 92.75 442 PRO A CA 1
ATOM 3307 C C . PRO A 1 442 ? -28.708 -3.699 -22.390 1.00 92.75 442 PRO A C 1
ATOM 3309 O O . PRO A 1 442 ? -28.967 -2.559 -22.767 1.00 92.75 442 PRO A O 1
ATOM 3312 N N . ALA A 1 443 ? -29.362 -4.759 -22.879 1.00 92.75 443 ALA A N 1
ATOM 3313 C CA . ALA A 1 443 ? -30.440 -4.650 -23.861 1.00 92.75 443 ALA A CA 1
ATOM 3314 C C . ALA A 1 443 ? -31.755 -4.105 -23.269 1.00 92.75 443 ALA A C 1
ATOM 3316 O O . ALA A 1 443 ? -32.659 -3.725 -24.018 1.00 92.75 443 ALA A O 1
ATOM 3317 N N . THR A 1 444 ? -31.879 -4.077 -21.940 1.00 93.88 444 THR A N 1
ATOM 3318 C CA . THR A 1 444 ? -33.104 -3.692 -21.216 1.00 93.88 444 THR A CA 1
ATOM 3319 C C . THR A 1 444 ? -33.015 -2.334 -20.519 1.00 93.88 444 THR A C 1
ATOM 3321 O O . THR A 1 444 ? -33.981 -1.903 -19.886 1.00 93.88 444 THR A O 1
ATOM 3324 N N . ALA A 1 445 ? -31.887 -1.640 -20.654 1.00 96.44 445 ALA A N 1
ATOM 3325 C CA . ALA A 1 445 ? -31.626 -0.363 -20.008 1.00 96.44 445 ALA A CA 1
ATOM 3326 C C . ALA A 1 445 ? -31.010 0.645 -20.982 1.00 96.44 445 ALA A C 1
ATOM 3328 O O . ALA A 1 445 ? -30.474 0.289 -22.031 1.00 96.44 445 ALA A O 1
ATOM 3329 N N . THR A 1 446 ? -31.100 1.924 -20.635 1.00 97.69 446 THR A N 1
ATOM 3330 C CA . THR A 1 446 ? -30.431 3.002 -21.366 1.00 97.69 446 THR A CA 1
ATOM 3331 C C . THR A 1 446 ? -29.266 3.534 -20.553 1.00 97.69 446 THR A C 1
ATOM 3333 O O . THR A 1 446 ? -29.431 3.827 -19.372 1.00 97.69 446 THR A O 1
ATOM 3336 N N . PHE A 1 447 ? -28.125 3.712 -21.213 1.00 98.38 447 PHE A N 1
ATOM 3337 C CA . PHE A 1 447 ? -26.880 4.200 -20.626 1.00 98.38 447 PHE A CA 1
ATOM 3338 C C . PHE A 1 447 ? -26.485 5.480 -21.353 1.00 98.38 447 PHE A C 1
ATOM 3340 O O . PHE A 1 447 ? -26.323 5.459 -22.578 1.00 98.38 447 PHE A O 1
ATOM 3347 N N . THR A 1 448 ? -26.370 6.580 -20.614 1.00 98.38 448 THR A N 1
ATOM 3348 C CA . THR A 1 448 ? -25.966 7.885 -21.147 1.00 98.38 448 THR A CA 1
ATOM 3349 C C . THR A 1 448 ? -24.747 8.379 -20.391 1.00 98.38 448 THR A C 1
ATOM 3351 O O . THR A 1 448 ? -24.825 8.654 -19.198 1.00 98.38 448 THR A O 1
ATOM 3354 N N . TRP A 1 449 ? -23.637 8.508 -21.103 1.00 98.38 449 TRP A N 1
ATOM 3355 C CA . TRP A 1 449 ? -22.391 9.073 -20.605 1.00 98.38 449 TRP A CA 1
ATOM 3356 C C . TRP A 1 449 ? -22.383 10.567 -20.894 1.00 98.38 449 TRP A C 1
ATOM 3358 O O . TRP A 1 449 ? -22.714 10.962 -22.011 1.00 98.38 449 TRP A O 1
ATOM 3368 N N . THR A 1 450 ? -22.027 11.385 -19.911 1.00 98.00 450 THR A N 1
ATOM 3369 C CA . THR A 1 450 ? -21.887 12.838 -20.049 1.00 98.00 450 THR A CA 1
ATOM 3370 C C . THR A 1 450 ? -20.496 13.256 -19.592 1.00 98.00 450 THR A C 1
ATOM 3372 O O . THR A 1 450 ? -20.056 12.864 -18.511 1.00 98.00 450 THR A O 1
ATOM 3375 N N . PHE A 1 451 ? -19.825 14.054 -20.417 1.00 95.50 451 PHE A N 1
ATOM 3376 C CA . PHE A 1 451 ? -18.472 14.555 -20.176 1.00 95.50 451 PHE A CA 1
ATOM 3377 C C . PHE A 1 451 ? -18.504 16.018 -19.721 1.00 95.50 451 PHE A C 1
ATOM 3379 O O . PHE A 1 451 ? -19.510 16.713 -19.892 1.00 95.50 451 PHE A O 1
ATOM 3386 N N . ALA A 1 452 ? -17.398 16.502 -19.152 1.00 89.56 452 ALA A N 1
ATOM 3387 C CA . ALA A 1 452 ? -17.290 17.862 -18.617 1.00 89.56 452 ALA A CA 1
ATOM 3388 C C . ALA A 1 452 ? -17.563 18.972 -19.656 1.00 89.56 452 ALA A C 1
ATOM 3390 O O . ALA A 1 452 ? -18.040 20.050 -19.301 1.00 89.56 452 ALA A O 1
ATOM 3391 N N . ASP A 1 453 ? -17.314 18.711 -20.943 1.00 87.19 453 ASP A N 1
ATOM 3392 C CA . ASP A 1 453 ? -17.602 19.631 -22.052 1.00 87.19 453 ASP A CA 1
ATOM 3393 C C . ASP A 1 453 ? -19.087 19.645 -22.481 1.00 87.19 453 ASP A C 1
ATOM 3395 O O . ASP A 1 453 ? -19.483 20.401 -23.372 1.00 87.19 453 ASP A O 1
ATOM 3399 N N . GLY A 1 454 ? -19.924 18.822 -21.839 1.00 90.75 454 GLY A N 1
ATOM 3400 C CA . GLY A 1 454 ? -21.342 18.649 -22.139 1.00 90.75 454 GLY A CA 1
ATOM 3401 C C . GLY A 1 454 ? -21.630 17.698 -23.302 1.00 90.75 454 GLY A C 1
ATOM 3402 O O . GLY A 1 454 ? -22.800 17.507 -23.646 1.00 90.75 454 GLY A O 1
ATOM 3403 N N . SER A 1 455 ? -20.604 17.101 -23.916 1.00 94.00 455 SER A N 1
ATOM 3404 C CA . SER A 1 455 ? -20.790 16.043 -24.906 1.00 94.00 455 SER A CA 1
ATOM 3405 C C . SER A 1 455 ? -21.364 14.782 -24.255 1.00 94.00 455 SER A C 1
ATOM 3407 O O . SER A 1 455 ? -21.275 14.574 -23.040 1.00 94.00 455 SER A O 1
ATOM 3409 N N . GLN A 1 456 ? -22.011 13.948 -25.073 1.00 96.94 456 GLN A N 1
ATOM 3410 C CA . GLN A 1 456 ? -22.650 12.724 -24.609 1.00 96.94 456 GLN A CA 1
ATOM 3411 C C . GLN A 1 456 ? -22.374 11.547 -25.530 1.00 96.94 456 GLN A C 1
ATOM 3413 O O . GLN A 1 456 ? -22.297 11.693 -26.752 1.00 96.94 456 GLN A O 1
ATOM 3418 N N . MET A 1 457 ? -22.319 10.361 -24.932 1.00 98.12 457 MET A N 1
ATOM 3419 C CA . MET A 1 457 ? -22.314 9.087 -25.642 1.00 98.12 457 MET A CA 1
ATOM 3420 C C . MET A 1 457 ? -23.341 8.130 -25.046 1.00 98.12 457 MET A C 1
ATOM 3422 O O . MET A 1 457 ? -23.811 8.310 -23.924 1.00 98.12 457 MET A O 1
ATOM 3426 N N . SER A 1 458 ? -23.721 7.108 -25.808 1.00 96.81 458 SER A N 1
ATOM 3427 C CA . SER A 1 458 ? -24.738 6.143 -25.389 1.00 96.81 458 SER A CA 1
ATOM 3428 C C . SER A 1 458 ? -24.290 4.712 -25.643 1.00 96.81 458 SER A C 1
ATOM 3430 O O . SER A 1 458 ? -23.657 4.428 -26.657 1.00 96.81 458 SER A O 1
ATOM 3432 N N . GLY A 1 459 ? -24.688 3.815 -24.744 1.00 97.25 459 GLY A N 1
ATOM 3433 C CA . GLY A 1 459 ? -24.308 2.402 -24.760 1.00 97.25 459 GLY A CA 1
ATOM 3434 C C . GLY A 1 459 ? -23.666 1.983 -23.441 1.00 97.25 459 GLY A C 1
ATOM 3435 O O . GLY A 1 459 ? -23.143 2.820 -22.712 1.00 97.25 459 GLY A O 1
ATOM 3436 N N . ALA A 1 460 ? -23.729 0.692 -23.113 1.00 96.25 460 ALA A N 1
ATOM 3437 C CA . ALA A 1 460 ? -23.132 0.177 -21.878 1.00 96.25 460 ALA A CA 1
ATOM 3438 C C . ALA A 1 460 ? -21.597 0.249 -21.881 1.00 96.25 460 ALA A C 1
ATOM 3440 O O . ALA A 1 460 ? -20.997 0.298 -20.818 1.00 96.25 460 ALA A O 1
ATOM 3441 N N . THR A 1 461 ? -20.972 0.307 -23.056 1.00 97.25 461 THR A N 1
ATOM 3442 C CA . THR A 1 461 ? -19.532 0.528 -23.219 1.00 97.25 461 THR A CA 1
ATOM 3443 C C . THR A 1 461 ? -19.322 1.603 -24.277 1.00 97.25 461 THR A C 1
ATOM 3445 O O . THR A 1 461 ? -19.968 1.563 -25.329 1.00 97.25 461 THR A O 1
ATOM 3448 N N . VAL A 1 462 ? -18.447 2.566 -23.998 1.00 97.62 462 VAL A N 1
ATOM 3449 C CA . VAL A 1 462 ? -18.083 3.668 -24.899 1.00 97.62 462 VAL A CA 1
ATOM 3450 C C . VAL A 1 462 ? -16.570 3.875 -24.893 1.00 97.62 462 VAL A C 1
ATOM 3452 O O . VAL A 1 462 ? -15.879 3.425 -23.985 1.00 97.62 462 VAL A O 1
ATOM 3455 N N . THR A 1 463 ? -16.052 4.554 -25.913 1.00 96.69 463 THR A N 1
ATOM 3456 C CA . THR A 1 463 ? -14.610 4.762 -26.101 1.00 96.69 463 THR A CA 1
ATOM 3457 C C . THR A 1 463 ? -14.341 6.236 -26.411 1.00 96.69 463 THR A C 1
ATOM 3459 O O . THR A 1 463 ? -14.199 6.590 -27.584 1.00 96.69 463 THR A O 1
ATOM 3462 N N . PRO A 1 464 ? -14.410 7.137 -25.411 1.00 94.81 464 PRO A N 1
ATOM 3463 C CA . PRO A 1 464 ? -14.050 8.538 -25.613 1.00 94.81 464 PRO A CA 1
ATOM 3464 C C . PRO A 1 464 ? -12.559 8.691 -25.902 1.00 94.81 464 PRO A C 1
ATOM 3466 O O . PRO A 1 464 ? -11.734 8.011 -25.296 1.00 94.81 464 PRO A O 1
ATOM 3469 N N . THR A 1 465 ? -12.236 9.664 -26.750 1.00 91.94 465 THR A N 1
ATOM 3470 C CA . THR A 1 465 ? -10.890 10.230 -26.860 1.00 91.94 465 THR A CA 1
ATOM 3471 C C . THR A 1 465 ? -10.910 11.610 -26.218 1.00 91.94 465 THR A C 1
ATOM 3473 O O . THR A 1 465 ? -11.672 12.484 -26.645 1.00 91.94 465 THR A O 1
ATOM 3476 N N . PHE A 1 466 ? -10.106 11.805 -25.181 1.00 89.81 466 PHE A N 1
ATOM 3477 C CA . PHE A 1 466 ? -9.989 13.081 -24.485 1.00 89.81 466 PHE A CA 1
ATOM 3478 C C . PHE A 1 466 ? -9.008 13.996 -25.219 1.00 89.81 466 PHE A C 1
ATOM 3480 O O . PHE A 1 466 ? -8.039 13.543 -25.813 1.00 89.81 466 PHE A O 1
ATOM 3487 N N . ALA A 1 467 ? -9.257 15.306 -25.190 1.00 87.25 467 ALA A N 1
ATOM 3488 C CA . ALA A 1 467 ? -8.404 16.275 -25.885 1.00 87.25 467 ALA A CA 1
ATOM 3489 C C . ALA A 1 467 ? -7.053 16.516 -25.185 1.00 87.25 467 ALA A C 1
ATOM 3491 O O . ALA A 1 467 ? -6.144 17.090 -25.782 1.00 87.25 467 ALA A O 1
ATOM 3492 N N . SER A 1 468 ? -6.947 16.144 -23.909 1.00 85.62 468 SER A N 1
ATOM 3493 C CA . SER A 1 468 ? -5.752 16.312 -23.089 1.00 85.62 468 SER A CA 1
ATOM 3494 C C . SER A 1 468 ? -5.672 15.221 -22.027 1.00 85.62 468 SER A C 1
ATOM 3496 O O . SER A 1 468 ? -6.699 14.722 -21.566 1.00 85.62 468 SER A O 1
ATOM 3498 N N . ALA A 1 469 ? -4.451 14.911 -21.598 1.00 85.44 469 ALA A N 1
ATOM 3499 C CA . ALA A 1 469 ? -4.197 14.122 -20.397 1.00 85.44 469 ALA A CA 1
ATOM 3500 C C . ALA A 1 469 ? -4.685 14.838 -19.119 1.00 85.44 469 ALA A C 1
ATOM 3502 O O . ALA A 1 469 ? -5.002 16.033 -19.153 1.00 85.44 469 ALA A O 1
ATOM 3503 N N . GLY A 1 470 ? -4.703 14.108 -18.006 1.00 84.06 470 GLY A N 1
ATOM 3504 C CA . GLY A 1 470 ? -5.122 14.562 -16.682 1.00 84.06 470 GLY A CA 1
ATOM 3505 C C . GLY A 1 470 ? -6.473 13.991 -16.254 1.00 84.06 470 GLY A C 1
ATOM 3506 O O . GLY A 1 470 ? -6.983 13.047 -16.856 1.00 84.06 470 GLY A O 1
ATOM 3507 N N . ASP A 1 471 ? -7.042 14.588 -15.213 1.00 88.50 471 ASP A N 1
ATOM 3508 C CA . ASP A 1 471 ? -8.276 14.132 -14.579 1.00 88.50 471 ASP A CA 1
ATOM 3509 C C . ASP A 1 471 ? -9.519 14.642 -15.307 1.00 88.50 471 ASP A C 1
ATOM 3511 O O . ASP A 1 471 ? -9.697 15.849 -15.510 1.00 88.50 471 ASP A O 1
ATOM 3515 N N . HIS A 1 472 ? -10.429 13.729 -15.646 1.00 89.75 472 HIS A N 1
ATOM 3516 C CA . HIS A 1 472 ? -11.693 14.064 -16.297 1.00 89.75 472 HIS A CA 1
ATOM 3517 C C . HIS A 1 472 ? -12.883 13.521 -15.519 1.00 89.75 472 HIS A C 1
ATOM 3519 O O . HIS A 1 472 ? -13.003 12.321 -15.290 1.00 89.75 472 HIS A O 1
ATOM 3525 N N . VAL A 1 473 ? -13.819 14.403 -15.165 1.00 92.50 473 VAL A N 1
ATOM 3526 C CA . VAL A 1 473 ? -15.088 13.984 -14.559 1.00 92.50 473 VAL A CA 1
ATOM 3527 C C . VAL A 1 473 ? -15.993 13.392 -15.635 1.00 92.50 473 VAL A C 1
ATOM 3529 O O . VAL A 1 473 ? -16.347 14.060 -16.613 1.00 92.50 473 VAL A O 1
ATOM 3532 N N . VAL A 1 474 ? -16.414 12.150 -15.417 1.00 95.69 474 VAL A N 1
ATOM 3533 C CA . VAL A 1 474 ? -17.347 11.425 -16.276 1.00 95.69 474 VAL A CA 1
ATOM 3534 C C . VAL A 1 474 ? -18.577 11.048 -15.468 1.00 95.69 474 VAL A C 1
ATOM 3536 O O . VAL A 1 474 ? -18.461 10.437 -14.409 1.00 95.69 474 VAL A O 1
ATOM 3539 N N . ALA A 1 475 ? -19.761 11.369 -15.989 1.00 97.25 475 ALA A N 1
ATOM 3540 C CA . ALA A 1 475 ? -21.030 10.951 -15.407 1.00 97.25 475 ALA A CA 1
ATOM 3541 C C . ALA A 1 475 ? -21.714 9.880 -16.264 1.00 97.25 475 ALA A C 1
ATOM 3543 O O . ALA A 1 475 ? -21.797 10.010 -17.486 1.00 97.25 475 ALA A O 1
ATOM 3544 N N . LEU A 1 476 ? -22.268 8.858 -15.619 1.00 98.12 476 LEU A N 1
ATOM 3545 C CA . LEU A 1 476 ? -23.100 7.823 -16.222 1.00 98.12 476 LEU A CA 1
ATOM 3546 C C . LEU A 1 476 ? -24.504 7.913 -15.635 1.00 98.12 476 LEU A C 1
ATOM 3548 O O . LEU A 1 476 ? -24.685 7.737 -14.434 1.00 98.12 476 LEU A O 1
ATOM 3552 N N . THR A 1 477 ? -25.502 8.108 -16.492 1.00 98.31 477 THR A N 1
ATOM 3553 C CA . THR A 1 477 ? -26.914 7.925 -16.150 1.00 98.31 477 THR A CA 1
ATOM 3554 C C . THR A 1 477 ? -27.406 6.594 -16.704 1.00 98.31 477 THR A C 1
ATOM 3556 O O . THR A 1 477 ? -27.394 6.382 -17.922 1.00 98.31 477 THR A O 1
ATOM 3559 N N . VAL A 1 478 ? -27.882 5.720 -15.818 1.00 98.31 478 VAL A N 1
ATOM 3560 C CA . VAL A 1 478 ? -28.542 4.459 -16.177 1.00 98.31 478 VAL A CA 1
ATOM 3561 C C . VAL A 1 478 ? -30.032 4.585 -15.898 1.00 98.31 478 VAL A C 1
ATOM 3563 O O . VAL A 1 478 ? -30.425 5.052 -14.832 1.00 98.31 478 VAL A O 1
ATOM 3566 N N . THR A 1 479 ? -30.870 4.152 -16.840 1.00 97.44 479 THR A N 1
ATOM 3567 C CA . THR A 1 479 ? -32.322 4.049 -16.643 1.00 97.44 479 THR A CA 1
ATOM 3568 C C . THR A 1 479 ? -32.804 2.658 -17.040 1.00 97.44 479 THR A C 1
ATOM 3570 O O . THR A 1 479 ? -32.600 2.223 -18.175 1.00 97.44 479 THR A O 1
ATOM 3573 N N . THR A 1 480 ? -33.457 1.952 -16.116 1.00 95.75 480 THR A N 1
ATOM 3574 C CA . THR A 1 480 ? -34.029 0.621 -16.364 1.00 95.75 480 THR A CA 1
ATOM 3575 C C . THR A 1 480 ? -35.329 0.712 -17.168 1.00 95.75 480 THR A C 1
ATOM 3577 O O . THR A 1 480 ? -36.005 1.744 -17.177 1.00 95.75 480 THR A O 1
ATOM 3580 N N . ALA A 1 481 ? -35.765 -0.395 -17.781 1.00 90.81 481 ALA A N 1
ATOM 3581 C CA . ALA A 1 481 ? -37.077 -0.478 -18.437 1.00 90.81 481 ALA A CA 1
ATOM 3582 C C . ALA A 1 481 ? -38.265 -0.133 -17.510 1.00 90.81 481 ALA A C 1
ATOM 3584 O O . ALA A 1 481 ? -39.319 0.288 -17.990 1.00 90.81 481 ALA A O 1
ATOM 3585 N N . GLY A 1 482 ? -38.105 -0.306 -16.191 1.00 89.25 482 GLY A N 1
ATOM 3586 C CA . GLY A 1 482 ? -39.100 0.054 -15.176 1.00 89.25 482 GLY A CA 1
ATOM 3587 C C . GLY A 1 482 ? -39.160 1.551 -14.849 1.00 89.25 482 GLY A C 1
ATOM 3588 O O . GLY A 1 482 ? -40.032 1.962 -14.086 1.00 89.25 482 GLY A O 1
ATOM 3589 N N . GLY A 1 483 ? -38.264 2.364 -15.419 1.00 92.94 483 GLY A N 1
ATOM 3590 C CA . GLY A 1 483 ? -38.179 3.808 -15.186 1.00 92.94 483 GLY A CA 1
ATOM 3591 C C . GLY A 1 483 ? -37.378 4.209 -13.944 1.00 92.94 483 GLY A C 1
ATOM 3592 O O . GLY A 1 483 ? -37.368 5.388 -13.600 1.00 92.94 483 GLY A O 1
ATOM 3593 N N . VAL A 1 484 ? -36.709 3.260 -13.277 1.00 95.94 484 VAL A N 1
ATOM 3594 C CA . VAL A 1 484 ? -35.746 3.563 -12.206 1.00 95.94 484 VAL A CA 1
ATOM 3595 C C . VAL A 1 484 ? -34.494 4.136 -12.855 1.00 95.94 484 VAL A C 1
ATOM 3597 O O . VAL A 1 484 ? -34.010 3.567 -13.832 1.00 95.94 484 VAL A O 1
ATOM 3600 N N . SER A 1 485 ? -33.990 5.257 -12.342 1.00 96.75 485 SER A N 1
ATOM 3601 C CA . SER A 1 485 ? -32.813 5.925 -12.887 1.00 96.75 485 SER A CA 1
ATOM 3602 C C . SER A 1 485 ? -31.849 6.321 -11.783 1.00 96.75 485 SER A C 1
ATOM 3604 O O . SER A 1 485 ? -32.282 6.783 -10.730 1.00 96.75 485 SER A O 1
ATOM 3606 N N . GLU A 1 486 ? -30.560 6.206 -12.069 1.00 97.62 486 GLU A N 1
ATOM 3607 C CA . GLU A 1 486 ? -29.472 6.652 -11.203 1.00 97.62 486 GLU A CA 1
ATOM 3608 C C . GLU A 1 486 ? -28.400 7.329 -12.056 1.00 97.62 486 GLU A C 1
ATOM 3610 O O . GLU A 1 486 ? -28.204 6.962 -13.219 1.00 97.62 486 GLU A O 1
ATOM 3615 N N . THR A 1 487 ? -27.728 8.321 -11.476 1.00 96.81 487 THR A N 1
ATOM 3616 C CA . THR A 1 487 ? -26.546 8.948 -12.061 1.00 96.81 487 THR A CA 1
ATOM 3617 C C . THR A 1 487 ? -25.391 8.820 -11.084 1.00 96.81 487 THR A C 1
ATOM 3619 O O . THR A 1 487 ? -25.530 9.218 -9.932 1.00 96.81 487 THR A O 1
ATOM 3622 N N . VAL A 1 488 ? -24.259 8.324 -11.570 1.00 95.25 488 VAL A N 1
ATOM 3623 C CA . VAL A 1 488 ? -22.991 8.258 -10.837 1.00 95.25 488 VAL A CA 1
ATOM 3624 C C . VAL A 1 488 ? -21.935 9.057 -11.598 1.00 95.25 488 VAL A C 1
ATOM 3626 O O . VAL A 1 488 ? -22.002 9.144 -12.825 1.00 95.25 488 VAL A O 1
ATOM 3629 N N . ALA A 1 489 ? -20.982 9.657 -10.889 1.00 93.62 489 ALA A N 1
ATOM 3630 C CA . ALA A 1 489 ? -19.843 10.343 -11.487 1.00 93.62 489 ALA A CA 1
ATOM 3631 C C . ALA A 1 489 ? -18.530 9.828 -10.891 1.00 93.62 489 ALA A C 1
ATOM 3633 O O . ALA A 1 489 ? -18.473 9.511 -9.704 1.00 93.62 489 ALA A O 1
ATOM 3634 N N . ARG A 1 490 ? -17.490 9.743 -11.722 1.00 91.69 490 ARG A N 1
ATOM 3635 C CA . ARG A 1 490 ? -16.131 9.348 -11.325 1.00 91.69 490 ARG A CA 1
ATOM 3636 C C . ARG A 1 490 ? -15.101 10.248 -11.996 1.00 91.69 490 ARG A C 1
ATOM 3638 O O . ARG A 1 490 ? -15.373 10.809 -13.063 1.00 91.69 490 ARG A O 1
ATOM 3645 N N . ILE A 1 491 ? -13.944 10.386 -11.358 1.00 89.38 491 ILE A N 1
ATOM 3646 C CA . ILE A 1 491 ? -12.765 11.006 -11.957 1.00 89.38 491 ILE A CA 1
ATOM 3647 C C . ILE A 1 491 ? -12.005 9.906 -12.695 1.00 89.38 491 ILE A C 1
ATOM 3649 O O . ILE A 1 491 ? -11.681 8.874 -12.119 1.00 89.38 491 ILE A O 1
ATOM 3653 N N . ILE A 1 492 ? -11.771 10.113 -13.987 1.00 88.81 492 ILE A N 1
ATOM 3654 C CA . ILE A 1 492 ? -11.011 9.200 -14.837 1.00 88.81 492 ILE A CA 1
ATOM 3655 C C . ILE A 1 492 ? -9.667 9.857 -15.139 1.00 88.81 492 ILE A C 1
ATOM 3657 O O . ILE A 1 492 ? -9.633 10.905 -15.792 1.00 88.81 492 ILE A O 1
ATOM 3661 N N . GLY A 1 493 ? -8.581 9.246 -14.669 1.00 86.12 493 GLY A N 1
ATOM 3662 C CA . GLY A 1 493 ? -7.222 9.652 -15.012 1.00 86.12 493 GLY A CA 1
ATOM 3663 C C . GLY A 1 493 ? -6.894 9.250 -16.449 1.00 86.12 493 GLY A C 1
ATOM 3664 O O . GLY A 1 493 ? -7.002 8.082 -16.815 1.00 86.12 493 GLY A O 1
ATOM 3665 N N . VAL A 1 494 ? -6.517 10.220 -17.281 1.00 85.94 494 VAL A N 1
ATOM 3666 C CA . VAL A 1 494 ? -6.163 10.001 -18.689 1.00 85.94 494 VAL A CA 1
ATOM 3667 C C . VAL A 1 494 ? -4.685 10.306 -18.892 1.00 85.94 494 VAL A C 1
ATOM 3669 O O . VAL A 1 494 ? -4.227 11.413 -18.605 1.00 85.94 494 VAL A O 1
ATOM 3672 N N . ARG A 1 495 ? -3.916 9.351 -19.416 1.00 84.31 495 ARG A N 1
ATOM 3673 C CA . ARG A 1 495 ? -2.469 9.522 -19.608 1.00 84.31 495 ARG A CA 1
ATOM 3674 C C . ARG A 1 495 ? -2.133 10.302 -20.879 1.00 84.31 495 ARG A C 1
ATOM 3676 O O . ARG A 1 495 ? -2.889 10.342 -21.849 1.00 84.31 495 ARG A O 1
ATOM 3683 N N . SER A 1 496 ? -0.953 10.927 -20.882 1.00 86.50 496 SER A N 1
ATOM 3684 C CA . SER A 1 496 ? -0.431 11.588 -22.082 1.00 86.50 496 SER A CA 1
ATOM 3685 C C . SER A 1 496 ? 0.096 10.576 -23.097 1.00 86.50 496 SER A C 1
ATOM 3687 O O . SER A 1 496 ? 0.723 9.578 -22.733 1.00 86.50 496 SER A O 1
ATOM 3689 N N . ASN A 1 497 ? -0.130 10.881 -24.377 1.00 87.12 497 ASN A N 1
ATOM 3690 C CA . ASN A 1 497 ? 0.518 10.203 -25.497 1.00 87.12 497 ASN A CA 1
ATOM 3691 C C . ASN A 1 497 ? 1.995 10.593 -25.628 1.00 87.12 497 ASN A C 1
ATOM 3693 O O . ASN A 1 497 ? 2.760 9.855 -26.246 1.00 87.12 497 ASN A O 1
ATOM 3697 N N . ASP A 1 498 ? 2.407 11.722 -25.050 1.00 89.19 498 ASP A N 1
ATOM 3698 C CA . ASP A 1 498 ? 3.813 12.108 -25.021 1.00 89.19 498 ASP A CA 1
ATOM 3699 C C . ASP A 1 498 ? 4.589 11.135 -24.130 1.00 89.19 498 ASP A C 1
ATOM 3701 O O . ASP A 1 498 ? 4.131 10.762 -23.046 1.00 89.19 498 ASP A O 1
ATOM 3705 N N . ILE A 1 499 ? 5.765 10.720 -24.591 1.00 90.50 499 ILE A N 1
ATOM 3706 C CA . ILE A 1 499 ? 6.678 9.851 -23.844 1.00 90.50 499 ILE A CA 1
ATOM 3707 C C . ILE A 1 499 ? 7.855 10.683 -23.329 1.00 90.50 499 ILE A C 1
ATOM 3709 O O . ILE A 1 499 ? 8.157 10.640 -22.137 1.00 90.50 499 ILE A O 1
ATOM 3713 N N . VAL A 1 500 ? 8.497 11.443 -24.222 1.00 92.75 500 VAL A N 1
ATOM 3714 C CA . VAL A 1 500 ? 9.579 12.386 -23.902 1.00 92.75 500 VAL A CA 1
ATOM 3715 C C . VAL A 1 500 ? 9.693 13.450 -25.000 1.00 92.75 500 VAL A C 1
ATOM 3717 O O . VAL A 1 500 ? 9.459 13.154 -26.172 1.00 92.75 500 VAL A O 1
ATOM 3720 N N . SER A 1 501 ? 10.055 14.677 -24.630 1.00 92.50 501 SER A N 1
ATOM 3721 C CA . SER A 1 501 ? 10.267 15.808 -25.536 1.00 92.50 501 SER A CA 1
ATOM 3722 C C . SER A 1 501 ? 11.466 16.645 -25.076 1.00 92.50 501 SER A C 1
ATOM 3724 O O . SER A 1 501 ? 11.440 17.225 -23.995 1.00 92.50 501 SER A O 1
ATOM 3726 N N . LEU A 1 502 ? 12.524 16.721 -25.886 1.00 92.44 502 LEU A N 1
ATOM 3727 C CA . LEU A 1 502 ? 13.754 17.469 -25.615 1.00 92.44 502 LEU A CA 1
ATOM 3728 C C . LEU A 1 502 ? 13.990 18.494 -26.733 1.00 92.44 502 LEU A C 1
ATOM 3730 O O . LEU A 1 502 ? 14.437 18.142 -27.825 1.00 92.44 502 LEU A O 1
ATOM 3734 N N . ASP A 1 503 ? 13.698 19.763 -26.441 1.00 86.19 503 ASP A N 1
ATOM 3735 C CA . ASP A 1 503 ? 13.876 20.901 -27.364 1.00 86.19 503 ASP A CA 1
ATOM 3736 C C . ASP A 1 503 ? 15.167 21.701 -27.118 1.00 86.19 503 ASP A C 1
ATOM 3738 O O . ASP A 1 503 ? 15.506 22.597 -27.877 1.00 86.19 503 ASP A O 1
ATOM 3742 N N . PHE A 1 504 ? 15.872 21.411 -26.023 1.00 89.19 504 PHE A N 1
ATOM 3743 C CA . PHE A 1 504 ? 17.122 22.045 -25.591 1.00 89.19 504 PHE A CA 1
ATOM 3744 C C . PHE A 1 504 ? 17.104 23.570 -25.362 1.00 89.19 504 PHE A C 1
ATOM 3746 O O . PHE A 1 504 ? 18.113 24.135 -24.915 1.00 89.19 504 PHE A O 1
ATOM 3753 N N . GLU A 1 505 ? 15.970 24.251 -25.542 1.00 84.69 505 GLU A N 1
ATOM 3754 C CA . GLU A 1 505 ? 15.845 25.705 -25.375 1.00 84.69 505 GLU A CA 1
ATOM 3755 C C . GLU A 1 505 ? 16.077 26.127 -23.919 1.00 84.69 505 GLU A C 1
ATOM 3757 O O . GLU A 1 505 ? 16.744 27.129 -23.628 1.00 84.69 505 GLU A O 1
ATOM 3762 N N . ASN A 1 506 ? 15.598 25.294 -22.993 1.00 76.81 506 ASN A N 1
ATOM 3763 C CA . ASN A 1 506 ? 15.731 25.480 -21.550 1.00 76.81 506 ASN A CA 1
ATOM 3764 C C . ASN A 1 506 ? 16.760 24.528 -20.910 1.00 76.81 506 ASN A C 1
ATOM 3766 O O . ASN A 1 506 ? 16.735 24.308 -19.700 1.00 76.81 506 ASN A O 1
ATOM 3770 N N . GLY A 1 507 ? 17.696 23.990 -21.700 1.00 75.00 507 GLY A N 1
ATOM 3771 C CA . GLY A 1 507 ? 18.712 23.046 -21.227 1.00 75.00 507 GLY A CA 1
ATOM 3772 C C . GLY A 1 507 ? 18.268 21.591 -21.371 1.00 75.00 507 GLY A C 1
ATOM 3773 O O . GLY A 1 507 ? 17.751 21.202 -22.406 1.00 75.00 507 GLY A O 1
ATOM 3774 N N . ASN A 1 508 ? 18.511 20.761 -20.362 1.00 71.62 508 ASN A N 1
ATOM 3775 C CA . ASN A 1 508 ? 18.321 19.306 -20.415 1.00 71.62 508 ASN A CA 1
ATOM 3776 C C . ASN A 1 508 ? 16.999 18.826 -19.801 1.00 71.62 508 ASN A C 1
ATOM 3778 O O . ASN A 1 508 ? 16.969 17.782 -19.155 1.00 71.62 508 ASN A O 1
ATOM 3782 N N . GLN A 1 509 ? 15.930 19.604 -19.941 1.00 80.88 509 GLN A N 1
ATOM 3783 C CA . GLN A 1 509 ? 14.634 19.265 -19.360 1.00 80.88 509 GLN A CA 1
ATOM 3784 C C . GLN A 1 509 ? 13.746 18.578 -20.391 1.00 80.88 509 GLN A C 1
ATOM 3786 O O . GLN A 1 509 ? 13.688 19.003 -21.542 1.00 80.88 509 GLN A O 1
ATOM 3791 N N . ASP A 1 510 ? 13.041 17.539 -19.950 1.00 87.00 510 ASP A N 1
ATOM 3792 C CA . ASP A 1 510 ? 11.910 16.997 -20.689 1.00 87.00 510 ASP A CA 1
ATOM 3793 C C . ASP A 1 510 ? 10.723 17.961 -20.586 1.00 87.00 510 ASP A C 1
ATOM 3795 O O . ASP A 1 510 ? 10.249 18.254 -19.488 1.00 87.00 510 ASP A O 1
ATOM 3799 N N . SER A 1 511 ? 10.263 18.465 -21.729 1.00 84.81 511 SER A N 1
ATOM 3800 C CA . SER A 1 511 ? 9.112 19.362 -21.838 1.00 84.81 511 SER A CA 1
ATOM 3801 C C . SER A 1 511 ? 7.776 18.625 -21.979 1.00 84.81 511 SER A C 1
ATOM 3803 O O . SER A 1 511 ? 6.731 19.273 -22.071 1.00 84.81 511 SER A O 1
ATOM 3805 N N . SER A 1 512 ? 7.784 17.287 -21.975 1.00 83.44 512 SER A N 1
ATOM 3806 C CA . SER A 1 512 ? 6.567 16.473 -21.969 1.00 83.44 512 SER A CA 1
ATOM 3807 C C . SER A 1 512 ? 5.809 16.557 -20.637 1.00 83.44 512 SER A C 1
ATOM 3809 O O . SER A 1 512 ? 6.335 17.014 -19.621 1.00 83.44 512 SER A O 1
ATOM 3811 N N . TYR A 1 513 ? 4.573 16.040 -20.620 1.00 76.44 513 TYR A N 1
ATOM 3812 C CA . TYR A 1 513 ? 3.758 15.900 -19.402 1.00 76.44 513 TYR A CA 1
ATOM 3813 C C . TYR A 1 513 ? 4.491 15.187 -18.251 1.00 76.44 513 TYR A C 1
ATOM 3815 O O . TYR A 1 513 ? 4.203 15.449 -17.086 1.00 76.44 513 TYR A O 1
ATOM 3823 N N . TRP A 1 514 ? 5.431 14.292 -18.567 1.00 77.19 514 TRP A N 1
ATOM 3824 C CA . TRP A 1 514 ? 6.103 13.450 -17.580 1.00 77.19 514 TRP A CA 1
ATOM 3825 C C . TRP A 1 514 ? 7.253 14.145 -16.855 1.00 77.19 514 TRP A C 1
ATOM 3827 O O . TRP A 1 514 ? 7.611 13.706 -15.765 1.00 77.19 514 TRP A O 1
ATOM 3837 N N . GLY A 1 515 ? 7.841 15.202 -17.432 1.00 80.25 515 GLY A N 1
ATOM 3838 C CA . GLY A 1 515 ? 9.014 15.859 -16.846 1.00 80.25 515 GLY A CA 1
ATOM 3839 C C . GLY A 1 515 ? 10.141 14.867 -16.536 1.00 80.25 515 GLY A C 1
ATOM 3840 O O . GLY A 1 515 ? 10.727 14.907 -15.454 1.00 80.25 515 GLY A O 1
ATOM 3841 N N . SER A 1 516 ? 10.384 13.938 -17.464 1.00 82.62 516 SER A N 1
ATOM 3842 C CA . SER A 1 516 ? 11.254 12.776 -17.300 1.00 82.62 516 SER A CA 1
ATOM 3843 C C . SER A 1 516 ? 12.620 13.124 -16.721 1.00 82.62 516 SER A C 1
ATOM 3845 O O . SER A 1 516 ? 13.227 14.148 -17.051 1.00 82.62 516 SER A O 1
ATOM 3847 N N . ARG A 1 517 ? 13.177 12.209 -15.922 1.00 77.12 517 ARG A N 1
ATOM 3848 C CA . ARG A 1 517 ? 14.562 12.341 -15.460 1.00 77.12 517 ARG A CA 1
ATOM 3849 C C . ARG A 1 517 ? 15.524 12.151 -16.635 1.00 77.12 517 ARG A C 1
ATOM 3851 O O . ARG A 1 517 ? 15.697 11.034 -17.126 1.00 77.12 517 ARG A O 1
ATOM 3858 N N . VAL A 1 518 ? 16.176 13.241 -17.037 1.00 83.69 518 VAL A N 1
ATOM 3859 C CA . VAL A 1 518 ? 17.183 13.277 -18.106 1.00 83.69 518 VAL A CA 1
ATOM 3860 C C . VAL A 1 518 ? 18.570 13.500 -17.508 1.00 83.69 518 VAL A C 1
ATOM 3862 O O . VAL A 1 518 ? 18.818 14.470 -16.790 1.00 83.69 518 VAL A O 1
ATOM 3865 N N . LEU A 1 519 ? 19.494 12.598 -17.822 1.00 87.75 519 LEU A N 1
ATOM 3866 C CA . LEU A 1 519 ? 20.896 12.657 -17.429 1.00 87.75 519 LEU A CA 1
ATOM 3867 C C . LEU A 1 519 ? 21.737 13.061 -18.641 1.00 87.75 519 LEU A C 1
ATOM 3869 O O . LEU A 1 519 ? 21.547 12.543 -19.738 1.00 87.75 519 LEU A O 1
ATOM 3873 N N . ILE A 1 520 ? 22.674 13.982 -18.435 1.00 88.12 520 ILE A N 1
ATOM 3874 C CA . ILE A 1 520 ? 23.590 14.463 -19.471 1.00 88.12 520 ILE A CA 1
ATOM 3875 C C . ILE A 1 520 ? 25.007 14.071 -19.090 1.00 88.12 520 ILE A C 1
ATOM 3877 O O . ILE A 1 520 ? 25.443 14.323 -17.968 1.00 88.12 520 ILE A O 1
ATOM 3881 N N . THR A 1 521 ? 25.744 13.524 -20.047 1.00 90.69 521 THR A N 1
ATOM 3882 C CA . THR A 1 521 ? 27.203 13.466 -19.994 1.00 90.69 521 THR A CA 1
ATOM 3883 C C . THR A 1 521 ? 27.723 14.492 -20.988 1.00 90.69 521 THR A C 1
ATOM 3885 O O . THR A 1 521 ? 27.417 14.408 -22.171 1.00 90.69 521 THR A O 1
ATOM 3888 N N . ASP A 1 522 ? 28.466 15.484 -20.503 1.00 89.56 522 ASP A N 1
ATOM 3889 C CA . ASP A 1 522 ? 29.153 16.491 -21.323 1.00 89.56 522 ASP A CA 1
ATOM 3890 C C . ASP A 1 522 ? 30.496 16.833 -20.655 1.00 89.56 522 ASP A C 1
ATOM 3892 O O . ASP A 1 522 ? 30.608 17.834 -19.941 1.00 89.56 522 ASP A O 1
ATOM 3896 N N . PRO A 1 523 ? 31.526 15.982 -20.816 1.00 83.50 523 PRO A N 1
ATOM 3897 C CA . PRO A 1 523 ? 32.806 16.169 -20.135 1.00 83.50 523 PRO A CA 1
ATOM 3898 C C . PRO A 1 523 ? 33.556 17.419 -20.608 1.00 83.50 523 PRO A C 1
ATOM 3900 O O . PRO A 1 523 ? 34.425 17.925 -19.900 1.00 83.50 523 PRO A O 1
ATOM 3903 N N . SER A 1 524 ? 33.249 17.908 -21.814 1.00 82.88 524 SER A N 1
ATOM 3904 C CA . SER A 1 524 ? 33.863 19.114 -22.371 1.00 82.88 524 SER A CA 1
ATOM 3905 C C . SER A 1 524 ? 33.149 20.396 -21.928 1.00 82.88 524 SER A C 1
ATOM 3907 O O . SER A 1 524 ? 33.745 21.473 -21.997 1.00 82.88 524 SER A O 1
ATOM 3909 N N . GLY A 1 525 ? 31.900 20.293 -21.462 1.00 87.81 525 GLY A N 1
ATOM 3910 C CA . GLY A 1 525 ? 31.036 21.425 -21.132 1.00 87.81 525 GLY A CA 1
ATOM 3911 C C . GLY A 1 525 ? 30.615 22.234 -22.363 1.00 87.81 525 GLY A C 1
ATOM 3912 O O . GLY A 1 525 ? 30.304 23.421 -22.236 1.00 87.81 525 GLY A O 1
ATOM 3913 N N . THR A 1 526 ? 30.688 21.640 -23.561 1.00 87.81 526 THR A N 1
ATOM 3914 C CA . THR A 1 526 ? 30.465 22.327 -24.847 1.00 87.81 526 THR A CA 1
ATOM 3915 C C . THR A 1 526 ? 29.415 21.661 -25.734 1.00 87.81 526 THR A C 1
ATOM 3917 O O . THR A 1 526 ? 29.264 22.050 -26.897 1.00 87.81 526 THR A O 1
ATOM 3920 N N . ALA A 1 527 ? 28.659 20.696 -25.202 1.00 91.88 527 ALA A N 1
ATOM 3921 C CA . ALA A 1 527 ? 27.658 19.970 -25.975 1.00 91.88 527 ALA A CA 1
ATOM 3922 C C . ALA A 1 527 ? 26.485 20.866 -26.409 1.00 91.88 527 ALA A C 1
ATOM 3924 O O . ALA A 1 527 ? 25.967 20.710 -27.508 1.00 91.88 527 ALA A O 1
ATOM 3925 N N . PHE A 1 528 ? 26.079 21.858 -25.613 1.00 91.75 528 PHE A N 1
ATOM 3926 C CA . PHE A 1 528 ? 25.004 22.773 -26.018 1.00 91.75 528 PHE A CA 1
ATOM 3927 C C . PHE A 1 528 ? 25.488 23.802 -27.049 1.00 91.75 528 PHE A C 1
ATOM 3929 O O . PHE A 1 528 ? 26.286 24.690 -26.738 1.00 91.75 528 PHE A O 1
ATOM 3936 N N . GLN A 1 529 ? 24.970 23.710 -28.274 1.00 92.06 529 GLN A N 1
ATOM 3937 C CA . GLN A 1 529 ? 25.356 24.547 -29.417 1.00 92.06 529 GLN A CA 1
ATOM 3938 C C . GLN A 1 529 ? 24.120 25.060 -30.170 1.00 92.06 529 GLN A C 1
ATOM 3940 O O . GLN A 1 529 ? 22.996 24.894 -29.710 1.00 92.06 529 GLN A O 1
ATOM 3945 N N . SER A 1 530 ? 24.301 25.744 -31.305 1.00 92.56 530 SER A N 1
ATOM 3946 C CA . SER A 1 530 ? 23.171 26.184 -32.136 1.00 92.56 530 SER A CA 1
ATOM 3947 C C . SER A 1 530 ? 22.456 24.989 -32.773 1.00 92.56 530 SER A C 1
ATOM 3949 O O . SER A 1 530 ? 23.085 24.231 -33.514 1.00 92.56 530 SER A O 1
ATOM 3951 N N . GLY A 1 531 ? 21.157 24.869 -32.500 1.00 90.81 531 GLY A N 1
ATOM 3952 C CA . GLY A 1 531 ? 20.274 23.841 -33.051 1.00 90.81 531 GLY A CA 1
ATOM 3953 C C . GLY A 1 531 ? 19.734 24.190 -34.439 1.00 90.81 531 GLY A C 1
ATOM 3954 O O . GLY A 1 531 ? 20.138 25.184 -35.060 1.00 90.81 531 GLY A O 1
ATOM 3955 N N . ALA A 1 532 ? 18.821 23.358 -34.937 1.00 89.56 532 ALA A N 1
ATOM 3956 C CA . ALA A 1 532 ? 17.995 23.665 -36.101 1.00 89.56 532 ALA A CA 1
ATOM 3957 C C . ALA A 1 532 ? 17.087 24.859 -35.780 1.00 89.56 532 ALA A C 1
ATOM 3959 O O . ALA A 1 532 ? 16.888 25.753 -36.612 1.00 89.56 532 ALA A O 1
ATOM 3960 N N . GLN A 1 533 ? 16.617 24.904 -34.534 1.00 87.25 533 GLN A N 1
ATOM 3961 C CA . GLN A 1 533 ? 15.970 26.033 -33.884 1.00 87.25 533 GLN A CA 1
ATOM 3962 C C . GLN A 1 533 ? 16.728 26.297 -32.573 1.00 87.25 533 GLN A C 1
ATOM 3964 O O . GLN A 1 533 ? 17.295 25.382 -32.005 1.00 87.25 533 GLN A O 1
ATOM 3969 N N . GLY A 1 534 ? 16.876 27.568 -32.183 1.00 89.88 534 GLY A N 1
ATOM 3970 C CA . GLY A 1 534 ? 17.605 27.987 -30.972 1.00 89.88 534 GLY A CA 1
ATOM 3971 C C . GLY A 1 534 ? 18.844 27.150 -30.595 1.00 89.88 534 GLY A C 1
ATOM 3972 O O . GLY A 1 534 ? 19.927 27.373 -31.160 1.00 89.88 534 GLY A O 1
ATOM 3973 N N . LYS A 1 535 ? 18.717 26.258 -29.606 1.00 92.00 535 LYS A N 1
ATOM 3974 C CA . LYS A 1 535 ? 19.804 25.404 -29.096 1.00 92.00 535 LYS A CA 1
ATOM 3975 C C . LYS A 1 535 ? 19.610 23.937 -29.479 1.00 92.00 535 LYS A C 1
ATOM 3977 O O . LYS A 1 535 ? 18.507 23.442 -29.486 1.00 92.00 535 LYS A O 1
ATOM 3982 N N . GLY A 1 536 ? 20.714 23.229 -29.698 1.00 93.06 536 GLY A N 1
ATOM 3983 C CA . GLY A 1 536 ? 20.751 21.777 -29.867 1.00 93.06 536 GLY A CA 1
ATOM 3984 C C . GLY A 1 536 ? 21.866 21.148 -29.034 1.00 93.06 536 GLY A C 1
ATOM 3985 O O . GLY A 1 536 ? 22.686 21.854 -28.432 1.00 93.06 536 GLY A O 1
ATOM 3986 N N . PHE A 1 537 ? 21.917 19.819 -29.020 1.00 95.12 537 PHE A N 1
ATOM 3987 C CA . PHE A 1 537 ? 22.900 19.037 -28.277 1.00 95.12 537 PHE A CA 1
ATOM 3988 C C . PHE A 1 537 ? 23.877 18.322 -29.218 1.00 95.12 537 PHE A C 1
ATOM 3990 O O . PHE A 1 537 ? 23.496 17.494 -30.042 1.00 95.12 537 PHE A O 1
ATOM 3997 N N . HIS A 1 538 ? 25.160 18.646 -29.102 1.00 96.06 538 HIS A N 1
ATOM 3998 C CA . HIS A 1 538 ? 26.245 18.099 -29.906 1.00 96.06 538 HIS A CA 1
ATOM 3999 C C . HIS A 1 538 ? 26.787 16.805 -29.298 1.00 96.06 538 HIS A C 1
ATOM 4001 O O . HIS A 1 538 ? 27.326 16.787 -28.191 1.00 96.06 538 HIS A O 1
ATOM 4007 N N . LEU A 1 539 ? 26.676 15.722 -30.062 1.00 95.75 539 LEU A N 1
ATOM 4008 C CA . LEU A 1 539 ? 27.302 14.438 -29.790 1.00 95.75 539 LEU A CA 1
ATOM 4009 C C . LEU A 1 539 ? 28.732 14.461 -30.344 1.00 95.75 539 LEU A C 1
ATOM 4011 O O . LEU A 1 539 ? 28.940 14.327 -31.549 1.00 95.75 539 LEU A O 1
ATOM 4015 N N . ASP A 1 540 ? 29.733 14.622 -29.479 1.00 91.06 540 ASP A N 1
ATOM 4016 C CA . ASP A 1 540 ? 31.148 14.734 -29.877 1.00 91.06 540 ASP A CA 1
ATOM 4017 C C . ASP A 1 540 ? 31.926 13.398 -29.811 1.00 91.06 540 ASP A C 1
ATOM 4019 O O . ASP A 1 540 ? 33.099 13.317 -30.210 1.00 91.06 540 ASP A O 1
ATOM 4023 N N . GLY A 1 541 ? 31.260 12.338 -29.343 1.00 85.56 541 GLY A N 1
ATOM 4024 C CA . GLY A 1 541 ? 31.823 11.017 -29.058 1.00 85.56 541 GLY A CA 1
ATOM 4025 C C . GLY A 1 541 ? 31.955 10.696 -27.565 1.00 85.56 541 GLY A C 1
ATOM 4026 O O . GLY A 1 541 ? 32.008 9.519 -27.230 1.00 85.56 541 GLY A O 1
ATOM 4027 N N . ASN A 1 542 ? 31.973 11.711 -26.699 1.00 84.94 542 ASN A N 1
ATOM 4028 C CA . ASN A 1 542 ? 31.992 11.593 -25.237 1.00 84.94 542 ASN A CA 1
ATOM 4029 C C . ASN A 1 542 ? 30.742 12.209 -24.584 1.00 84.94 542 ASN A C 1
ATOM 4031 O O . ASN A 1 542 ? 30.473 11.945 -23.412 1.00 84.94 542 ASN A O 1
ATOM 4035 N N . SER A 1 543 ? 30.001 13.032 -25.328 1.00 91.12 543 SER A N 1
ATOM 4036 C CA . SER A 1 543 ? 28.722 13.593 -24.903 1.00 91.12 543 SER A CA 1
ATOM 4037 C C . SER A 1 543 ? 27.547 12.675 -25.245 1.00 91.12 543 SER A C 1
ATOM 4039 O O . SER A 1 543 ? 27.473 12.152 -26.359 1.00 91.12 543 SER A O 1
ATOM 4041 N N . LEU A 1 544 ? 26.614 12.506 -24.305 1.00 92.12 544 LEU A N 1
ATOM 4042 C CA . LEU A 1 544 ? 25.388 11.718 -24.479 1.00 92.12 544 LEU A CA 1
ATOM 4043 C C . LEU A 1 544 ? 24.244 12.248 -23.609 1.00 92.12 544 LEU A C 1
ATOM 4045 O O . LEU A 1 544 ? 24.466 12.897 -22.584 1.00 92.12 544 LEU A O 1
ATOM 4049 N N . ILE A 1 545 ? 23.019 11.909 -24.001 1.00 93.19 545 ILE A N 1
ATOM 4050 C CA . ILE A 1 545 ? 21.799 12.148 -23.223 1.00 93.19 545 ILE A CA 1
ATOM 4051 C C . ILE A 1 545 ? 21.200 10.792 -22.863 1.00 93.19 545 ILE A C 1
ATOM 4053 O O . ILE A 1 545 ? 21.034 9.953 -23.744 1.00 93.19 545 ILE A O 1
ATOM 4057 N N . LYS A 1 546 ? 20.827 10.580 -21.601 1.00 92.94 546 LYS A N 1
ATOM 4058 C CA . LYS A 1 546 ? 20.084 9.401 -21.143 1.00 92.94 546 LYS A CA 1
ATOM 4059 C C . LYS A 1 546 ? 18.749 9.833 -20.545 1.00 92.94 546 LYS A C 1
ATOM 4061 O O . LYS A 1 546 ? 18.721 10.516 -19.525 1.00 92.94 546 LYS A O 1
ATOM 4066 N N . VAL A 1 547 ? 17.649 9.382 -21.136 1.00 90.62 547 VAL A N 1
ATOM 4067 C CA . VAL A 1 547 ? 16.338 9.353 -20.478 1.00 90.62 547 VAL A CA 1
ATOM 4068 C C . VAL A 1 547 ? 16.322 8.100 -19.611 1.00 90.62 547 VAL A C 1
ATOM 4070 O O . VAL A 1 547 ? 16.430 6.985 -20.121 1.00 90.62 547 VAL A O 1
ATOM 4073 N N . ASP A 1 548 ? 16.305 8.281 -18.294 1.00 83.25 548 ASP A N 1
ATOM 4074 C CA . ASP A 1 548 ? 16.556 7.198 -17.344 1.00 83.25 548 ASP A CA 1
ATOM 4075 C C . ASP A 1 548 ? 15.464 6.107 -17.360 1.00 83.25 548 ASP A C 1
ATOM 4077 O O . ASP A 1 548 ? 14.329 6.362 -17.753 1.00 83.25 548 ASP A O 1
ATOM 4081 N N . ASN A 1 549 ? 15.785 4.884 -16.932 1.00 73.75 549 ASN A N 1
ATOM 4082 C CA . ASN A 1 549 ? 14.841 3.758 -16.928 1.00 73.75 549 ASN A CA 1
ATOM 4083 C C . ASN A 1 549 ? 13.794 3.810 -15.803 1.00 73.75 549 ASN A C 1
ATOM 4085 O O . ASN A 1 549 ? 12.859 3.019 -15.829 1.00 73.75 549 ASN A O 1
ATOM 4089 N N . SER A 1 550 ? 13.905 4.746 -14.856 1.00 70.56 550 SER A N 1
ATOM 4090 C CA . SER A 1 550 ? 12.809 5.069 -13.926 1.00 70.56 550 SER A CA 1
ATOM 4091 C C . SER A 1 550 ? 11.580 5.679 -14.622 1.00 70.56 550 SER A C 1
ATOM 4093 O O . SER A 1 550 ? 10.491 5.691 -14.054 1.00 70.56 550 SER A O 1
ATOM 4095 N N . ASN A 1 551 ? 11.726 6.151 -15.864 1.00 73.19 551 ASN A N 1
ATOM 4096 C CA . ASN A 1 551 ? 10.639 6.691 -16.675 1.00 73.19 551 ASN A CA 1
ATOM 4097 C C . ASN A 1 551 ? 9.826 5.550 -17.316 1.00 73.19 551 ASN A C 1
ATOM 4099 O O . ASN A 1 551 ? 10.085 5.139 -18.451 1.00 73.19 551 ASN A O 1
ATOM 4103 N N . LEU A 1 552 ? 8.845 5.022 -16.575 1.00 77.81 552 LEU A N 1
ATOM 4104 C CA . LEU A 1 552 ? 8.079 3.831 -16.969 1.00 77.81 552 LEU A CA 1
ATOM 4105 C C . LEU A 1 552 ? 7.293 3.993 -18.282 1.00 77.81 552 LEU A C 1
ATOM 4107 O O . LEU A 1 552 ? 6.964 3.011 -18.941 1.00 77.81 552 LEU A O 1
ATOM 4111 N N . GLN A 1 553 ? 7.022 5.226 -18.714 1.00 82.75 553 GLN A N 1
ATOM 4112 C CA . GLN A 1 553 ? 6.312 5.508 -19.960 1.00 82.75 553 GLN A CA 1
ATOM 4113 C C . GLN A 1 553 ? 7.071 5.095 -21.237 1.00 82.75 553 GLN A C 1
ATOM 4115 O O . GLN A 1 553 ? 6.450 5.098 -22.303 1.00 82.75 553 GLN A O 1
ATOM 4120 N N . LEU A 1 554 ? 8.366 4.757 -21.131 1.00 84.31 554 LEU A N 1
ATOM 4121 C CA . LEU A 1 554 ? 9.233 4.271 -22.218 1.00 84.31 554 LEU A CA 1
ATOM 4122 C C . LEU A 1 554 ? 9.000 2.797 -22.598 1.00 84.31 554 LEU A C 1
ATOM 4124 O O . LEU A 1 554 ? 9.515 2.340 -23.621 1.00 84.31 554 LEU A O 1
ATOM 4128 N N . PHE A 1 555 ? 8.278 2.048 -21.766 1.00 85.88 555 PHE A N 1
ATOM 4129 C CA . PHE A 1 555 ? 8.151 0.595 -21.853 1.00 85.88 555 PHE A CA 1
ATOM 4130 C C . PHE A 1 555 ? 6.730 0.155 -22.237 1.00 85.88 555 PHE A C 1
ATOM 4132 O O . PHE A 1 555 ? 5.820 0.985 -22.301 1.00 85.88 555 PHE A O 1
ATOM 4139 N N . ASP A 1 556 ? 6.561 -1.140 -22.530 1.00 84.69 556 ASP A N 1
ATOM 4140 C CA . ASP A 1 556 ? 5.285 -1.760 -22.939 1.00 84.69 556 ASP A CA 1
ATOM 4141 C C . ASP A 1 556 ? 4.579 -1.022 -24.095 1.00 84.69 556 ASP A C 1
ATOM 4143 O O . ASP A 1 556 ? 3.381 -0.736 -24.068 1.00 84.69 556 ASP A O 1
ATOM 4147 N N . LEU A 1 557 ? 5.342 -0.667 -25.132 1.00 89.06 557 LEU A N 1
ATOM 4148 C CA . LEU A 1 557 ? 4.846 0.084 -26.281 1.00 89.06 557 LEU A CA 1
ATOM 4149 C C . LEU A 1 557 ? 4.460 -0.858 -27.425 1.00 89.06 557 LEU A C 1
ATOM 4151 O O . LEU A 1 557 ? 5.315 -1.460 -28.078 1.00 89.06 557 LEU A O 1
ATOM 4155 N N . GLU A 1 558 ? 3.166 -0.913 -27.732 1.00 90.44 558 GLU A N 1
ATOM 4156 C CA . GLU A 1 558 ? 2.639 -1.581 -28.932 1.00 90.44 558 GLU A CA 1
ATOM 4157 C C . GLU A 1 558 ? 2.668 -0.681 -30.180 1.00 90.44 558 GLU A C 1
ATOM 4159 O O . GLU A 1 558 ? 2.591 -1.166 -31.310 1.00 90.44 558 GLU A O 1
ATOM 4164 N N . ALA A 1 559 ? 2.800 0.633 -29.990 1.00 92.44 559 ALA A N 1
ATOM 4165 C CA . ALA A 1 559 ? 3.058 1.603 -31.046 1.00 92.44 559 ALA A CA 1
ATOM 4166 C C . ALA A 1 559 ? 3.829 2.801 -30.481 1.00 92.44 559 ALA A C 1
ATOM 4168 O O . ALA A 1 559 ? 3.712 3.121 -29.296 1.00 92.44 559 ALA A O 1
ATOM 4169 N N . PHE A 1 560 ? 4.621 3.453 -31.330 1.00 94.44 560 PHE A N 1
ATOM 4170 C CA . PHE A 1 560 ? 5.253 4.729 -31.014 1.00 94.44 560 PHE A CA 1
ATOM 4171 C C . PHE A 1 560 ? 5.717 5.464 -32.274 1.00 94.44 560 PHE A C 1
ATOM 4173 O O . PHE A 1 560 ? 5.910 4.877 -33.346 1.00 94.44 560 PHE A O 1
ATOM 4180 N N . SER A 1 561 ? 5.963 6.759 -32.116 1.00 94.38 561 SER A N 1
ATOM 4181 C CA . SER A 1 561 ? 6.838 7.535 -32.982 1.00 94.38 561 SER A CA 1
ATOM 4182 C C . SER A 1 561 ? 8.047 8.037 -32.211 1.00 94.38 561 SER A C 1
ATOM 4184 O O . SER A 1 561 ? 7.947 8.338 -31.024 1.00 94.38 561 SER A O 1
ATOM 4186 N N . LEU A 1 562 ? 9.177 8.158 -32.896 1.00 95.94 562 LEU A N 1
ATOM 4187 C CA . LEU A 1 562 ? 10.386 8.803 -32.399 1.00 95.94 562 LEU A CA 1
ATOM 4188 C C . LEU A 1 562 ? 10.926 9.677 -33.529 1.00 95.94 562 LEU A C 1
ATOM 4190 O O . LEU A 1 562 ? 11.275 9.135 -34.573 1.00 95.94 562 LEU A O 1
ATOM 4194 N N . GLY A 1 563 ? 10.979 10.988 -33.323 1.00 95.31 563 GLY A N 1
ATOM 4195 C CA . GLY A 1 563 ? 11.426 11.977 -34.304 1.00 95.31 563 GLY A CA 1
ATOM 4196 C C . GLY A 1 563 ? 12.473 12.916 -33.715 1.00 95.31 563 GLY A C 1
ATOM 4197 O O . GLY A 1 563 ? 12.445 13.179 -32.512 1.00 95.31 563 GLY A O 1
ATOM 4198 N N . PHE A 1 564 ? 13.423 13.376 -34.526 1.00 96.12 564 PHE A N 1
ATOM 4199 C CA . PHE A 1 564 ? 14.411 14.388 -34.138 1.00 96.12 564 PHE A CA 1
ATOM 4200 C C . PHE A 1 564 ? 15.094 15.015 -35.357 1.00 96.12 564 PHE A C 1
ATOM 4202 O O . PHE A 1 564 ? 15.294 14.365 -36.386 1.00 96.12 564 PHE A O 1
ATOM 4209 N N . ASP A 1 565 ? 15.543 16.258 -35.197 1.00 96.88 565 ASP A N 1
ATOM 4210 C CA . ASP A 1 565 ? 16.428 16.923 -36.145 1.00 96.88 565 ASP A CA 1
ATOM 4211 C C . ASP A 1 565 ? 17.878 16.498 -35.886 1.00 96.88 565 ASP A C 1
ATOM 4213 O O . ASP A 1 565 ? 18.356 16.492 -34.748 1.00 96.88 565 ASP A O 1
ATOM 4217 N N . TYR A 1 566 ? 18.622 16.176 -36.944 1.00 96.88 566 TYR A N 1
ATOM 4218 C CA . TYR A 1 566 ? 20.022 15.782 -36.830 1.00 96.88 566 TYR A CA 1
ATOM 4219 C C . TYR A 1 566 ? 20.898 16.362 -37.932 1.00 96.88 566 TYR A C 1
ATOM 4221 O O . TYR A 1 566 ? 20.553 16.346 -39.114 1.00 96.88 566 TYR A O 1
ATOM 4229 N N . LYS A 1 567 ? 22.080 16.838 -37.543 1.00 96.44 567 LYS A N 1
ATOM 4230 C CA . LYS A 1 567 ? 23.092 17.370 -38.454 1.00 96.44 567 LYS A CA 1
ATOM 4231 C C . LYS A 1 567 ? 24.453 16.755 -38.174 1.00 96.44 567 LYS A C 1
ATOM 4233 O O . LYS A 1 567 ? 25.030 16.984 -37.116 1.00 96.44 567 LYS A O 1
ATOM 4238 N N . LEU A 1 568 ? 24.999 16.050 -39.162 1.00 95.62 568 LEU A N 1
ATOM 4239 C CA . LEU A 1 568 ? 26.338 15.464 -39.092 1.00 95.62 568 LEU A CA 1
ATOM 4240 C C . LEU A 1 568 ? 27.439 16.531 -39.023 1.00 95.62 568 L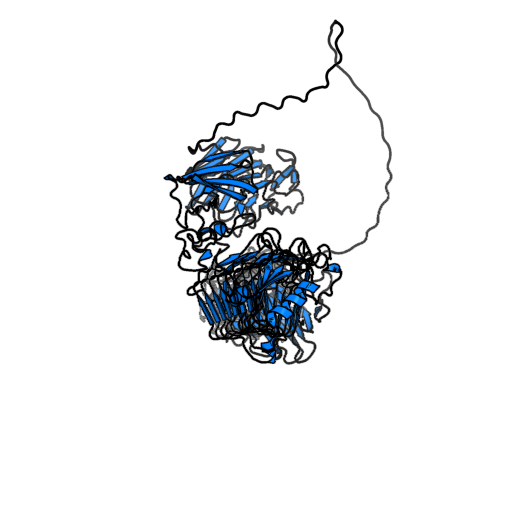EU A C 1
ATOM 4242 O O . LEU A 1 568 ? 27.389 17.538 -39.735 1.00 95.62 568 LEU A O 1
ATOM 4246 N N . ASP A 1 569 ? 28.490 16.253 -38.249 1.00 95.06 569 ASP A N 1
ATOM 4247 C CA . ASP A 1 569 ? 29.705 17.079 -38.235 1.00 95.06 569 ASP A CA 1
ATOM 4248 C C . ASP A 1 569 ? 30.449 17.009 -39.574 1.00 95.06 569 ASP A C 1
ATOM 4250 O O . ASP A 1 569 ? 30.941 18.016 -40.098 1.00 95.06 569 ASP A O 1
ATOM 4254 N N . SER A 1 570 ? 30.537 15.804 -40.143 1.00 94.12 570 SER A N 1
ATOM 4255 C CA . SER A 1 570 ? 31.195 15.549 -41.419 1.00 94.12 570 SER A CA 1
ATOM 4256 C C . SER A 1 570 ? 30.552 14.378 -42.174 1.00 94.12 570 SER A C 1
ATOM 4258 O O . SER A 1 570 ? 29.881 13.523 -41.600 1.00 94.12 570 SER A O 1
ATOM 4260 N N . VAL A 1 571 ? 30.726 14.330 -43.497 1.00 91.81 571 VAL A N 1
ATOM 4261 C CA . VAL A 1 571 ? 30.250 13.185 -44.289 1.00 91.81 571 VAL A CA 1
ATOM 4262 C C . VAL A 1 571 ? 31.149 11.980 -44.014 1.00 91.81 571 VAL A C 1
ATOM 4264 O O . VAL A 1 571 ? 32.368 12.072 -44.159 1.00 91.81 571 VAL A O 1
ATOM 4267 N N . GLY A 1 572 ? 30.540 10.838 -43.691 1.00 86.94 572 GLY A N 1
ATOM 4268 C CA . GLY A 1 572 ? 31.242 9.585 -43.397 1.00 86.94 572 GLY A CA 1
ATOM 4269 C C . GLY A 1 572 ? 31.402 9.276 -41.907 1.00 86.94 572 GLY A C 1
ATOM 4270 O O . GLY A 1 572 ? 31.954 8.224 -41.581 1.00 86.94 572 GLY A O 1
ATOM 4271 N N . GLU A 1 573 ? 30.902 10.144 -41.021 1.00 92.38 573 GLU A N 1
ATOM 4272 C CA . GLU A 1 573 ? 30.715 9.818 -39.603 1.00 92.38 573 GLU A CA 1
ATOM 4273 C C . GLU A 1 573 ? 29.867 8.547 -39.453 1.00 92.38 573 GLU A C 1
ATOM 4275 O O . GLU A 1 573 ? 28.916 8.311 -40.205 1.00 92.38 573 GLU A O 1
ATOM 4280 N N . ALA A 1 574 ? 30.229 7.703 -38.490 1.00 92.88 574 ALA A N 1
ATOM 4281 C CA . ALA A 1 574 ? 29.564 6.431 -38.251 1.00 92.88 574 ALA A CA 1
ATOM 4282 C C . ALA A 1 574 ? 29.592 6.080 -36.766 1.00 92.88 574 ALA A C 1
ATOM 4284 O O . ALA A 1 574 ? 30.579 6.342 -36.080 1.00 92.88 574 ALA A O 1
ATOM 4285 N N . GLY A 1 575 ? 28.532 5.437 -36.290 1.00 94.38 575 GLY A N 1
ATOM 4286 C CA . GLY A 1 575 ? 28.382 5.085 -34.884 1.00 94.38 575 GLY A CA 1
ATOM 4287 C C . GLY A 1 575 ? 26.926 4.906 -34.478 1.00 94.38 575 GLY A C 1
ATOM 4288 O O . GLY A 1 575 ? 26.019 5.027 -35.307 1.00 94.38 575 GLY A O 1
ATOM 4289 N N . GLY A 1 576 ? 26.703 4.584 -33.206 1.00 94.31 576 GLY A N 1
ATOM 4290 C CA . GLY A 1 576 ? 25.368 4.598 -32.614 1.00 94.31 576 GLY A CA 1
ATOM 4291 C C . GLY A 1 576 ? 24.859 6.029 -32.457 1.00 94.31 576 GLY A C 1
ATOM 4292 O O . GLY A 1 576 ? 25.640 6.959 -32.260 1.00 94.31 576 GLY A O 1
ATOM 4293 N N . LEU A 1 577 ? 23.550 6.201 -32.600 1.00 95.19 577 LEU A N 1
ATOM 4294 C CA . LEU A 1 577 ? 22.873 7.493 -32.502 1.00 95.19 577 LEU A CA 1
ATOM 4295 C C . LEU A 1 577 ? 21.737 7.456 -31.482 1.00 95.19 577 LEU A C 1
ATOM 4297 O O . LEU A 1 577 ? 21.626 8.374 -30.687 1.00 95.19 577 LEU A O 1
ATOM 4301 N N . ILE A 1 578 ? 20.938 6.387 -31.466 1.00 95.94 578 ILE A N 1
ATOM 4302 C CA . ILE A 1 578 ? 19.933 6.134 -30.425 1.00 95.94 578 ILE A CA 1
ATOM 4303 C C . ILE A 1 578 ? 20.127 4.712 -29.919 1.00 95.94 578 ILE A C 1
ATOM 4305 O O . ILE A 1 578 ? 20.257 3.794 -30.733 1.00 95.94 578 ILE A O 1
ATOM 4309 N N . ARG A 1 579 ? 20.144 4.505 -28.601 1.00 92.44 579 ARG A N 1
ATOM 4310 C CA . ARG A 1 579 ? 20.290 3.170 -28.017 1.00 92.44 579 ARG A CA 1
ATOM 4311 C C . ARG A 1 579 ? 19.422 2.968 -26.780 1.00 92.44 579 ARG A C 1
ATOM 4313 O O . ARG A 1 579 ? 19.521 3.709 -25.807 1.00 92.44 579 ARG A O 1
ATOM 4320 N N . MET A 1 580 ? 18.673 1.878 -26.763 1.00 92.12 580 MET A N 1
ATOM 4321 C CA . MET A 1 580 ? 17.998 1.356 -25.580 1.00 92.12 580 MET A CA 1
ATOM 4322 C C . MET A 1 580 ? 18.231 -0.149 -25.547 1.00 92.12 580 MET A C 1
ATOM 4324 O O . MET A 1 580 ? 17.700 -0.887 -26.383 1.00 92.12 580 MET A O 1
ATOM 4328 N N . ASN A 1 581 ? 19.088 -0.602 -24.628 1.00 85.38 581 ASN A N 1
ATOM 4329 C CA . ASN A 1 581 ? 19.619 -1.960 -24.665 1.00 85.38 581 ASN A CA 1
ATOM 4330 C C . ASN A 1 581 ? 18.488 -2.996 -24.610 1.00 85.38 581 ASN A C 1
ATOM 4332 O O . ASN A 1 581 ? 17.539 -2.877 -23.835 1.00 85.38 581 ASN A O 1
ATOM 4336 N N . GLY A 1 582 ? 18.578 -4.001 -25.481 1.00 85.25 582 GLY A N 1
ATOM 4337 C CA . GLY A 1 582 ? 17.561 -5.043 -25.617 1.00 85.25 582 GLY A CA 1
ATOM 4338 C C . GLY A 1 582 ? 16.248 -4.608 -26.280 1.00 85.25 582 GLY A C 1
ATOM 4339 O O . GLY A 1 582 ? 15.445 -5.486 -26.575 1.00 85.25 582 GLY A O 1
ATOM 4340 N N . THR A 1 583 ? 16.047 -3.315 -26.572 1.00 92.38 583 THR A N 1
ATOM 4341 C CA . THR A 1 583 ? 14.786 -2.780 -27.119 1.00 92.38 583 THR A CA 1
ATOM 4342 C C . THR A 1 583 ? 14.971 -2.183 -28.507 1.00 92.38 583 THR A C 1
ATOM 4344 O O . THR A 1 583 ? 14.419 -2.712 -29.469 1.00 92.38 583 THR A O 1
ATOM 4347 N N . MET A 1 584 ? 15.763 -1.119 -28.658 1.00 93.94 584 MET A N 1
ATOM 4348 C CA . MET A 1 584 ? 15.940 -0.463 -29.954 1.00 93.94 584 MET A CA 1
ATOM 4349 C C . MET A 1 584 ? 17.326 0.142 -30.135 1.00 93.94 584 MET A C 1
ATOM 4351 O O . MET A 1 584 ? 17.927 0.641 -29.188 1.00 93.94 584 MET A O 1
ATOM 4355 N N . ASP A 1 585 ? 17.803 0.141 -31.377 1.00 95.00 585 ASP A N 1
ATOM 4356 C CA . ASP A 1 585 ? 19.069 0.765 -31.745 1.00 95.00 585 ASP A CA 1
ATOM 4357 C C . ASP A 1 585 ? 18.953 1.481 -33.096 1.00 95.00 585 ASP A C 1
ATOM 4359 O O . ASP A 1 585 ? 18.433 0.913 -34.057 1.00 95.00 585 ASP A O 1
ATOM 4363 N N . LEU A 1 586 ? 19.518 2.683 -33.205 1.00 96.44 586 LEU A N 1
ATOM 4364 C CA . LEU A 1 586 ? 19.732 3.403 -34.459 1.00 96.44 586 LEU A CA 1
ATOM 4365 C C . LEU A 1 586 ? 21.226 3.675 -34.647 1.00 96.44 586 LEU A C 1
ATOM 4367 O O . LEU A 1 586 ? 21.857 4.288 -33.789 1.00 96.44 586 LEU A O 1
ATOM 4371 N N . PHE A 1 587 ? 21.777 3.262 -35.788 1.00 95.25 587 PHE A N 1
ATOM 4372 C CA . PHE A 1 587 ? 23.166 3.523 -36.173 1.00 95.25 587 PHE A CA 1
ATOM 4373 C C . PHE A 1 587 ? 23.257 4.311 -37.480 1.00 95.25 587 PHE A C 1
ATOM 4375 O O . PHE A 1 587 ? 22.514 4.033 -38.425 1.00 95.25 587 PHE A O 1
ATOM 4382 N N . VAL A 1 588 ? 24.248 5.199 -37.565 1.00 95.19 588 VAL A N 1
ATOM 4383 C CA . VAL A 1 588 ? 24.729 5.796 -38.819 1.00 95.19 588 VAL A CA 1
ATOM 4384 C C . VAL A 1 588 ? 25.918 4.978 -39.321 1.00 95.19 588 VAL A C 1
ATOM 4386 O O . VAL A 1 588 ? 26.837 4.660 -38.564 1.00 95.19 588 VAL A O 1
ATOM 4389 N N . ARG A 1 589 ? 25.912 4.598 -40.600 1.00 92.31 589 ARG A N 1
ATOM 4390 C CA . ARG A 1 589 ? 27.017 3.877 -41.246 1.00 92.31 589 ARG A CA 1
ATOM 4391 C C . ARG A 1 589 ? 27.920 4.838 -42.013 1.00 92.31 589 ARG A C 1
ATOM 4393 O O . ARG A 1 589 ? 27.480 5.884 -42.468 1.00 92.31 589 ARG A O 1
ATOM 4400 N N . ALA A 1 590 ? 29.164 4.422 -42.256 1.00 89.25 590 ALA A N 1
ATOM 4401 C CA . ALA A 1 590 ? 30.174 5.240 -42.940 1.00 89.25 590 ALA A CA 1
ATOM 4402 C C . ALA A 1 590 ? 29.814 5.632 -44.390 1.00 89.25 590 ALA A C 1
ATOM 4404 O O . ALA A 1 590 ? 30.438 6.519 -44.964 1.00 89.25 590 ALA A O 1
ATOM 4405 N N . ASP A 1 591 ? 28.828 4.970 -45.005 1.00 89.56 591 ASP A N 1
ATOM 4406 C CA . ASP A 1 591 ? 28.272 5.330 -46.316 1.00 89.56 591 ASP A CA 1
ATOM 4407 C C . ASP A 1 591 ? 27.041 6.257 -46.224 1.00 89.56 591 ASP A C 1
ATOM 4409 O O . ASP A 1 591 ? 26.341 6.461 -47.220 1.00 89.56 591 ASP A O 1
ATOM 4413 N N . GLY A 1 592 ? 26.752 6.786 -45.031 1.00 87.75 592 GLY A N 1
ATOM 4414 C CA . GLY A 1 592 ? 25.606 7.643 -44.743 1.00 87.75 592 GLY A CA 1
ATOM 4415 C C . GLY A 1 592 ? 24.268 6.906 -44.657 1.00 87.75 592 GLY A C 1
ATOM 4416 O O . GLY A 1 592 ? 23.229 7.555 -44.583 1.00 87.75 592 GLY A O 1
ATOM 4417 N N . SER A 1 593 ? 24.229 5.568 -44.723 1.00 91.56 593 SER A N 1
ATOM 4418 C CA . SER A 1 593 ? 22.980 4.820 -44.506 1.00 91.56 593 SER A CA 1
ATOM 4419 C C . SER A 1 593 ? 22.642 4.681 -43.020 1.00 91.56 593 SER A C 1
ATOM 4421 O O . SER A 1 593 ? 23.528 4.571 -42.170 1.00 91.56 593 SER A O 1
ATOM 4423 N N . LEU A 1 594 ? 21.344 4.646 -42.712 1.00 95.00 594 LEU A N 1
ATOM 4424 C CA . LEU A 1 594 ? 20.833 4.389 -41.366 1.00 95.00 594 LEU A CA 1
ATOM 4425 C C . LEU A 1 594 ? 20.585 2.889 -41.139 1.00 95.00 594 LEU A C 1
ATOM 4427 O O . LEU A 1 594 ? 20.282 2.127 -42.059 1.00 95.00 594 LEU A O 1
ATOM 4431 N N . ASN A 1 595 ? 20.697 2.435 -39.897 1.00 95.12 595 ASN A N 1
ATOM 4432 C CA . ASN A 1 595 ? 20.354 1.074 -39.501 1.00 95.12 595 ASN A CA 1
ATOM 4433 C C . ASN A 1 595 ? 19.545 1.110 -38.211 1.00 95.12 595 ASN A C 1
ATOM 4435 O O . ASN A 1 595 ? 20.117 1.328 -37.148 1.00 95.12 595 ASN A O 1
ATOM 4439 N N . TYR A 1 596 ? 18.239 0.884 -38.323 1.00 97.25 596 TYR A N 1
ATOM 4440 C CA . TYR A 1 596 ? 17.343 0.832 -37.175 1.00 97.25 596 TYR A CA 1
ATOM 4441 C C . TYR A 1 596 ? 16.984 -0.612 -36.834 1.00 97.25 596 TYR A C 1
ATOM 4443 O O . TYR A 1 596 ? 16.691 -1.399 -37.739 1.00 97.25 596 TYR A O 1
ATOM 4451 N N . LYS A 1 597 ? 16.998 -0.958 -35.548 1.00 97.31 597 LYS A N 1
ATOM 4452 C CA . LYS A 1 597 ? 16.604 -2.259 -35.003 1.00 97.31 597 LYS A CA 1
ATOM 4453 C C . LYS A 1 597 ? 15.576 -2.058 -33.901 1.00 97.31 597 LYS A C 1
ATOM 4455 O O . LYS A 1 597 ? 15.752 -1.181 -33.064 1.00 97.31 597 LYS A O 1
ATOM 4460 N N . LEU A 1 598 ? 14.569 -2.922 -33.877 1.00 97.62 598 LEU A N 1
ATOM 4461 C CA . LEU A 1 598 ? 13.539 -2.987 -32.845 1.00 97.62 598 LEU A CA 1
ATOM 4462 C C . LEU A 1 598 ? 13.393 -4.433 -32.368 1.00 97.62 598 LEU A C 1
ATOM 4464 O O . LEU A 1 598 ? 13.348 -5.353 -33.183 1.00 97.62 598 LEU A O 1
ATOM 4468 N N . THR A 1 599 ? 13.310 -4.637 -31.061 1.00 96.19 599 THR A N 1
ATOM 4469 C CA . THR A 1 599 ? 13.026 -5.917 -30.411 1.00 96.19 599 THR A CA 1
ATOM 4470 C C . THR A 1 599 ? 11.706 -5.805 -29.658 1.00 96.19 599 THR A C 1
ATOM 4472 O O . THR A 1 599 ? 11.471 -4.835 -28.946 1.00 96.19 599 THR A O 1
ATOM 4475 N N . THR A 1 600 ? 10.865 -6.816 -29.823 1.00 94.88 600 THR A N 1
ATOM 4476 C CA . THR A 1 600 ? 9.554 -6.968 -29.182 1.00 94.88 600 THR A CA 1
ATOM 4477 C C . THR A 1 600 ? 9.424 -8.388 -28.632 1.00 94.88 600 THR A C 1
ATOM 4479 O O . THR A 1 600 ? 10.247 -9.259 -28.948 1.00 94.88 600 THR A O 1
ATOM 4482 N N . ASP A 1 601 ? 8.357 -8.652 -27.888 1.00 90.69 601 ASP A N 1
ATOM 4483 C CA . ASP A 1 601 ? 7.943 -9.999 -27.481 1.00 90.69 601 ASP A CA 1
ATOM 4484 C C . ASP A 1 601 ? 7.702 -10.963 -28.669 1.00 90.69 601 ASP A C 1
ATOM 4486 O O . ASP A 1 601 ? 7.842 -12.177 -28.518 1.00 90.69 601 ASP A O 1
ATOM 4490 N N . GLN A 1 602 ? 7.415 -10.446 -29.870 1.00 92.69 602 GLN A N 1
ATOM 4491 C CA . GLN A 1 602 ? 7.216 -11.238 -31.094 1.00 92.69 602 GLN A CA 1
ATOM 4492 C C . GLN A 1 602 ? 8.471 -11.350 -31.979 1.00 92.69 602 GLN A C 1
ATOM 4494 O O . GLN A 1 602 ? 8.438 -12.010 -33.023 1.00 92.69 602 GLN A O 1
ATOM 4499 N N . GLY A 1 603 ? 9.599 -10.748 -31.584 1.00 93.81 603 GLY A N 1
ATOM 4500 C CA . GLY A 1 603 ? 10.889 -10.926 -32.253 1.00 93.81 603 GLY A CA 1
ATOM 4501 C C . GLY A 1 603 ? 11.652 -9.635 -32.547 1.00 93.81 603 GLY A C 1
ATOM 4502 O O . GLY A 1 603 ? 11.408 -8.587 -31.956 1.00 93.81 603 GLY A O 1
ATOM 4503 N N . LYS A 1 604 ? 12.634 -9.737 -33.455 1.00 97.06 604 LYS A N 1
ATOM 4504 C CA . LYS A 1 604 ? 13.557 -8.652 -33.825 1.00 97.06 604 LYS A CA 1
ATOM 4505 C C . LYS A 1 604 ? 13.334 -8.213 -35.268 1.00 97.06 604 LYS A C 1
ATOM 4507 O O . LYS A 1 604 ? 13.389 -9.036 -36.182 1.00 97.06 604 LYS A O 1
ATOM 4512 N N . PHE A 1 605 ? 13.170 -6.915 -35.470 1.00 97.31 605 PHE A N 1
ATOM 4513 C CA . PHE A 1 605 ? 12.920 -6.276 -36.757 1.00 97.31 605 PHE A CA 1
ATOM 4514 C C . PHE A 1 605 ? 14.029 -5.274 -37.065 1.00 97.31 605 PHE A C 1
ATOM 4516 O O . PHE A 1 605 ? 14.619 -4.685 -36.162 1.00 97.31 605 PHE A O 1
ATOM 4523 N N . GLN A 1 606 ? 14.344 -5.091 -38.346 1.00 96.69 606 GLN A N 1
ATOM 4524 C CA . GLN A 1 606 ? 15.437 -4.217 -38.760 1.00 96.69 606 GLN A CA 1
ATOM 4525 C C . GLN A 1 606 ? 15.119 -3.520 -40.082 1.00 96.69 606 GLN A C 1
ATOM 4527 O O . GLN A 1 606 ? 14.667 -4.156 -41.033 1.00 96.69 606 GLN A O 1
ATOM 4532 N N . ILE A 1 607 ? 15.449 -2.231 -40.164 1.00 95.81 607 ILE A N 1
ATOM 4533 C CA . ILE A 1 607 ? 15.426 -1.432 -41.392 1.00 95.81 607 ILE A CA 1
ATOM 4534 C C . ILE A 1 607 ? 16.860 -1.034 -41.749 1.00 95.81 607 ILE A C 1
ATOM 4536 O O . ILE A 1 607 ? 17.676 -0.691 -40.895 1.00 95.81 607 ILE A O 1
ATOM 4540 N N . THR A 1 608 ? 17.221 -1.148 -43.025 1.00 91.88 608 THR A N 1
ATOM 4541 C CA . THR A 1 608 ? 18.530 -0.719 -43.549 1.00 91.88 608 THR A CA 1
ATOM 4542 C C . THR A 1 608 ? 18.327 -0.129 -44.944 1.00 91.88 608 THR A C 1
ATOM 4544 O O . THR A 1 608 ? 18.331 -0.887 -45.917 1.00 91.88 608 THR A O 1
ATOM 4547 N N . PRO A 1 609 ? 18.074 1.188 -45.053 1.00 85.00 609 PRO A N 1
ATOM 4548 C CA . PRO A 1 609 ? 17.944 1.878 -46.332 1.00 85.00 609 PRO A CA 1
ATOM 4549 C C . PRO A 1 609 ? 19.236 1.811 -47.162 1.00 85.00 609 PRO A C 1
ATOM 4551 O O . PRO A 1 609 ? 20.286 1.371 -46.690 1.00 85.00 609 PRO A O 1
ATOM 4554 N N . GLY A 1 610 ? 19.166 2.247 -48.423 1.00 78.12 610 GLY A N 1
ATOM 4555 C CA . GLY A 1 610 ? 20.342 2.337 -49.295 1.00 78.12 610 GLY A CA 1
ATOM 4556 C C . GLY A 1 610 ? 21.363 3.395 -48.841 1.00 78.12 610 GLY A C 1
ATOM 4557 O O . GLY A 1 610 ? 21.042 4.297 -48.069 1.00 78.12 610 GLY A O 1
ATOM 4558 N N . ALA A 1 611 ? 22.598 3.295 -49.348 1.00 73.81 611 ALA A N 1
ATOM 4559 C CA . ALA A 1 611 ? 23.673 4.264 -49.094 1.00 73.81 611 ALA A CA 1
ATOM 4560 C C . ALA A 1 611 ? 23.262 5.711 -49.438 1.00 73.81 611 ALA A C 1
ATOM 4562 O O . ALA A 1 611 ? 22.519 5.930 -50.398 1.00 73.81 611 ALA A O 1
ATOM 4563 N N . GLY A 1 612 ? 23.792 6.687 -48.692 1.00 69.50 612 GLY A N 1
ATOM 4564 C CA . GLY A 1 612 ? 23.541 8.116 -48.912 1.00 69.50 612 GLY A CA 1
ATOM 4565 C C . GLY A 1 612 ? 22.205 8.638 -48.374 1.00 69.50 612 GLY A C 1
ATOM 4566 O O . GLY A 1 612 ? 21.684 9.598 -48.930 1.00 69.50 612 GLY A O 1
ATOM 4567 N N . THR A 1 613 ? 21.650 8.015 -47.326 1.00 81.38 613 THR A N 1
ATOM 4568 C CA . THR A 1 613 ? 20.453 8.530 -46.629 1.00 81.38 613 THR A CA 1
ATOM 4569 C C . THR A 1 613 ? 20.759 9.863 -45.929 1.00 81.38 613 THR A C 1
ATOM 4571 O O . THR A 1 613 ? 19.992 10.805 -46.057 1.00 81.38 613 THR A O 1
ATOM 4574 N N . LEU A 1 614 ? 21.927 9.960 -45.286 1.00 89.06 614 LEU A N 1
ATOM 4575 C CA . LEU A 1 614 ? 22.563 11.193 -44.820 1.00 89.06 614 LEU A CA 1
ATOM 4576 C C . LEU A 1 614 ? 23.818 11.423 -45.676 1.00 89.06 614 LEU A C 1
ATOM 4578 O O . LEU A 1 614 ? 24.843 10.768 -45.479 1.00 89.06 614 LEU A O 1
ATOM 4582 N N . SER A 1 615 ? 23.721 12.270 -46.704 1.00 87.31 615 SER A N 1
ATOM 4583 C CA . SER A 1 615 ? 24.781 12.422 -47.726 1.00 87.31 615 SER A CA 1
ATOM 4584 C C . SER A 1 615 ? 25.573 13.728 -47.644 1.00 87.31 615 SER A C 1
ATOM 4586 O O . SER A 1 615 ? 26.554 13.906 -48.372 1.00 87.31 615 SER A O 1
ATOM 4588 N N . ASP A 1 616 ? 25.167 14.626 -46.754 1.00 92.62 616 ASP A N 1
ATOM 4589 C CA . ASP A 1 616 ? 25.784 15.923 -46.523 1.00 92.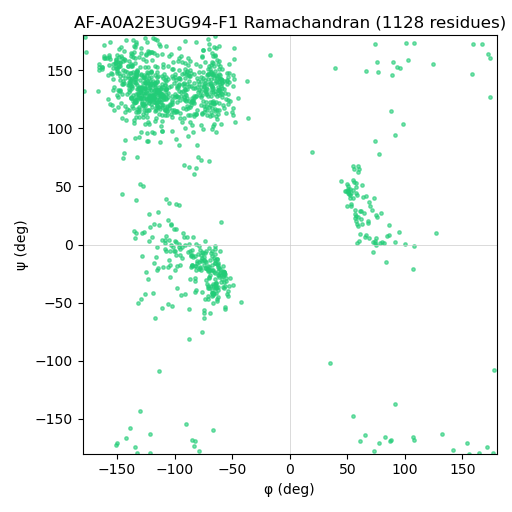62 616 ASP A CA 1
ATOM 4590 C C . ASP A 1 616 ? 25.763 16.272 -45.019 1.00 92.62 616 ASP A C 1
ATOM 4592 O O . ASP A 1 616 ? 25.601 15.396 -44.171 1.00 92.62 616 ASP A O 1
ATOM 4596 N N . THR A 1 617 ? 26.040 17.533 -44.687 1.00 94.62 617 THR A N 1
ATOM 4597 C CA . THR A 1 617 ? 26.032 18.066 -43.314 1.00 94.62 617 THR A CA 1
ATOM 4598 C C . THR A 1 617 ? 24.927 19.111 -43.123 1.00 94.62 617 THR A C 1
ATOM 4600 O O . THR A 1 617 ? 25.079 20.058 -42.344 1.00 94.62 617 THR A O 1
ATOM 4603 N N . ALA A 1 618 ? 23.836 19.010 -43.886 1.00 95.38 618 ALA A N 1
ATOM 4604 C CA . ALA A 1 618 ? 22.618 19.764 -43.631 1.00 95.38 618 ALA A CA 1
ATOM 4605 C C . ALA A 1 618 ? 21.858 19.168 -42.434 1.00 95.38 618 ALA A C 1
ATOM 4607 O O . ALA A 1 618 ? 22.177 18.088 -41.940 1.00 95.38 618 ALA A O 1
ATOM 4608 N N . TRP A 1 619 ? 20.876 19.921 -41.941 1.00 96.38 619 TRP A N 1
ATOM 4609 C CA . TRP A 1 619 ? 19.895 19.391 -41.000 1.00 96.38 619 TRP A CA 1
ATOM 4610 C C . TRP A 1 619 ? 18.956 18.440 -41.736 1.00 96.38 619 TRP A C 1
ATOM 4612 O O . TRP A 1 619 ? 18.470 18.793 -42.812 1.00 96.38 619 TRP A O 1
ATOM 4622 N N . HIS A 1 620 ? 18.714 17.282 -41.135 1.00 95.69 620 HIS A N 1
ATOM 4623 C CA . HIS A 1 620 ? 17.755 16.290 -41.592 1.00 95.69 620 HIS A CA 1
ATOM 4624 C C . HIS A 1 620 ? 16.755 15.978 -40.486 1.00 95.69 620 HIS A C 1
ATOM 4626 O O . HIS A 1 620 ? 17.145 15.838 -39.329 1.00 95.69 620 HIS A O 1
ATOM 4632 N N . ASP A 1 621 ? 15.498 15.814 -40.874 1.00 94.88 621 ASP A N 1
ATOM 4633 C CA . ASP A 1 621 ? 14.412 15.363 -40.002 1.00 94.88 621 ASP A CA 1
ATOM 4634 C C . ASP A 1 621 ? 14.346 13.831 -40.063 1.00 94.88 621 ASP A C 1
ATOM 4636 O O . ASP A 1 621 ? 14.169 13.277 -41.153 1.00 94.88 621 ASP A O 1
ATOM 4640 N N . ILE A 1 622 ? 14.581 13.134 -38.948 1.00 95.50 622 ILE A N 1
ATOM 4641 C CA . ILE A 1 622 ? 14.633 11.666 -38.890 1.00 95.50 622 ILE A CA 1
ATOM 4642 C C . ILE A 1 622 ? 13.500 11.152 -38.007 1.00 95.50 622 ILE A C 1
ATOM 4644 O O . ILE A 1 622 ? 13.541 11.330 -36.792 1.00 95.50 622 ILE A O 1
ATOM 4648 N N . ASP A 1 623 ? 12.571 10.399 -38.601 1.00 95.31 623 ASP A N 1
ATOM 4649 C CA . ASP A 1 623 ? 11.451 9.785 -37.885 1.00 95.31 623 ASP A CA 1
ATOM 4650 C C . ASP A 1 623 ? 11.459 8.261 -37.973 1.00 95.31 623 ASP A C 1
ATOM 4652 O O . ASP A 1 623 ? 11.660 7.660 -39.030 1.00 95.31 623 ASP A O 1
ATOM 4656 N N . ILE A 1 624 ? 11.115 7.621 -36.866 1.00 96.25 624 ILE A N 1
ATOM 4657 C CA . ILE A 1 624 ? 10.772 6.209 -36.770 1.00 96.25 624 ILE A CA 1
ATOM 4658 C C . ILE A 1 624 ? 9.306 6.116 -36.363 1.00 96.25 624 ILE A C 1
ATOM 4660 O O . ILE A 1 624 ? 8.880 6.752 -35.403 1.00 96.25 624 ILE A O 1
ATOM 4664 N N . SER A 1 625 ? 8.537 5.286 -37.064 1.00 94.88 625 SER A N 1
ATOM 4665 C CA . SER A 1 625 ? 7.153 4.986 -36.700 1.00 94.88 625 SER A CA 1
ATOM 4666 C C . SER A 1 625 ? 6.928 3.484 -36.629 1.00 94.88 625 SER A C 1
ATOM 4668 O O . SER A 1 625 ? 7.236 2.756 -37.575 1.00 94.88 625 SER A O 1
ATOM 4670 N N . TYR A 1 626 ? 6.376 3.032 -35.507 1.00 95.31 626 TYR A N 1
ATOM 4671 C CA . TYR A 1 626 ? 6.031 1.645 -35.235 1.00 95.31 626 TYR A CA 1
ATOM 4672 C C . TYR A 1 626 ? 4.562 1.524 -34.825 1.00 95.31 626 TYR A C 1
ATOM 4674 O O . TYR A 1 626 ? 4.097 2.289 -33.986 1.00 95.31 626 TYR A O 1
ATOM 4682 N N . ASP A 1 627 ? 3.851 0.552 -35.395 1.00 93.00 627 ASP A N 1
ATOM 4683 C CA . ASP A 1 627 ? 2.480 0.197 -35.025 1.00 93.00 627 ASP A CA 1
ATOM 4684 C C . ASP A 1 627 ? 2.284 -1.321 -35.176 1.00 93.00 627 ASP A C 1
ATOM 4686 O O . ASP A 1 627 ? 2.244 -1.859 -36.292 1.00 93.00 627 ASP A O 1
ATOM 4690 N N . SER A 1 628 ? 2.165 -2.014 -34.040 1.00 91.06 628 SER A N 1
ATOM 4691 C CA . SER A 1 628 ? 1.934 -3.459 -33.969 1.00 91.06 628 SER A CA 1
ATOM 4692 C C . SER A 1 628 ? 0.603 -3.868 -34.606 1.00 91.06 628 SER A C 1
ATOM 4694 O O . SER A 1 628 ? 0.543 -4.868 -35.327 1.00 91.06 628 SER A O 1
ATOM 4696 N N . ALA A 1 629 ? -0.458 -3.078 -34.410 1.00 87.38 629 ALA A N 1
ATOM 4697 C CA . ALA A 1 629 ? -1.792 -3.371 -34.928 1.00 87.38 629 ALA A CA 1
ATOM 4698 C C . ALA A 1 629 ? -1.854 -3.218 -36.456 1.00 87.38 629 ALA A C 1
ATOM 4700 O O . ALA A 1 629 ? -2.494 -4.022 -37.141 1.00 87.38 629 ALA A O 1
ATOM 4701 N N . ALA A 1 630 ? -1.149 -2.226 -37.008 1.00 87.50 630 ALA A N 1
ATOM 4702 C CA . ALA A 1 630 ? -0.947 -2.093 -38.451 1.00 87.50 630 ALA A CA 1
ATOM 4703 C C . ALA A 1 630 ? 0.092 -3.087 -39.009 1.00 87.50 630 ALA A C 1
ATOM 4705 O O . ALA A 1 630 ? 0.176 -3.279 -40.227 1.00 87.50 630 ALA A O 1
ATOM 4706 N N . GLY A 1 631 ? 0.875 -3.727 -38.137 1.00 93.31 631 GLY A N 1
ATOM 4707 C CA . GLY A 1 631 ? 1.912 -4.686 -38.496 1.00 93.31 631 GLY A CA 1
ATOM 4708 C C . GLY A 1 631 ? 3.110 -4.036 -39.192 1.00 93.31 631 GLY A C 1
ATOM 4709 O O . GLY A 1 631 ? 3.673 -4.638 -40.118 1.00 93.31 631 GLY A O 1
ATOM 4710 N N . LYS A 1 632 ? 3.460 -2.793 -38.831 1.00 93.75 632 LYS A N 1
ATOM 4711 C CA . LYS A 1 632 ? 4.359 -1.945 -39.624 1.00 93.75 632 LYS A CA 1
ATOM 4712 C C . LYS A 1 632 ? 5.425 -1.222 -38.797 1.00 93.75 632 LYS A C 1
ATOM 4714 O O . LYS A 1 632 ? 5.147 -0.688 -37.732 1.00 93.75 632 LYS A O 1
ATOM 4719 N N . LEU A 1 633 ? 6.639 -1.163 -39.350 1.00 96.12 633 LEU A N 1
ATOM 4720 C CA . LEU A 1 633 ? 7.745 -0.320 -38.894 1.00 96.12 633 LEU A CA 1
ATOM 4721 C C . LEU A 1 633 ? 8.309 0.466 -40.086 1.00 96.12 633 LEU A C 1
ATOM 4723 O O . LEU A 1 633 ? 8.601 -0.126 -41.131 1.00 96.12 633 LEU A O 1
ATOM 4727 N N . GLU A 1 634 ? 8.481 1.777 -39.934 1.00 95.00 634 GLU A N 1
ATOM 4728 C CA . GLU A 1 634 ? 9.015 2.680 -40.959 1.00 95.00 634 GLU A CA 1
ATOM 4729 C C . GLU A 1 634 ? 10.097 3.607 -40.413 1.00 95.00 634 GLU A C 1
ATOM 4731 O O . GLU A 1 634 ? 10.063 4.008 -39.254 1.00 95.00 634 GLU A O 1
ATOM 4736 N N . LEU A 1 635 ? 11.041 3.949 -41.290 1.00 95.00 635 LEU A N 1
ATOM 4737 C CA . LEU A 1 635 ? 12.059 4.971 -41.081 1.00 95.00 635 LEU A CA 1
ATOM 4738 C C . LEU A 1 635 ? 11.908 6.019 -42.185 1.00 95.00 635 LEU A C 1
ATOM 4740 O O . LEU A 1 635 ? 11.943 5.678 -43.377 1.00 95.00 635 LEU A O 1
ATOM 4744 N N . LEU A 1 636 ? 11.742 7.273 -41.789 1.00 93.44 636 LEU A N 1
ATOM 4745 C CA . LEU A 1 636 ? 11.612 8.424 -42.663 1.00 93.44 636 LEU A CA 1
ATOM 4746 C C . LEU A 1 636 ? 12.813 9.346 -42.470 1.00 93.44 636 LEU A C 1
ATOM 4748 O O . LEU A 1 636 ? 13.345 9.468 -41.371 1.00 93.44 636 LEU A O 1
ATOM 4752 N N . VAL A 1 637 ? 13.236 9.973 -43.564 1.00 93.56 637 VAL A N 1
ATOM 4753 C CA . VAL A 1 637 ? 14.189 11.083 -43.545 1.00 93.56 637 VAL A CA 1
ATOM 4754 C C . VAL A 1 637 ? 13.631 12.190 -44.424 1.00 93.56 637 VAL A C 1
ATOM 4756 O O . VAL A 1 637 ? 13.186 11.919 -45.544 1.00 93.56 637 VAL A O 1
ATOM 4759 N N . ASP A 1 638 ? 13.598 13.414 -43.905 1.00 92.00 638 ASP A N 1
ATOM 4760 C CA . ASP A 1 638 ? 13.020 14.594 -44.550 1.00 92.00 638 ASP A CA 1
ATOM 4761 C C . ASP A 1 638 ? 11.595 14.321 -45.060 1.00 92.00 638 ASP A C 1
ATOM 4763 O O . ASP A 1 638 ? 11.259 14.545 -46.231 1.00 92.00 638 ASP A O 1
ATOM 4767 N N . ASN A 1 639 ? 10.754 13.765 -44.177 1.00 86.94 639 ASN A N 1
ATOM 4768 C CA . ASN A 1 639 ? 9.363 13.381 -44.449 1.00 86.94 639 ASN A CA 1
ATOM 4769 C C . ASN A 1 639 ? 9.179 12.344 -45.583 1.00 86.94 639 ASN A C 1
ATOM 4771 O O . ASN A 1 639 ? 8.076 12.154 -46.104 1.00 86.94 639 ASN A O 1
ATOM 4775 N N . THR A 1 640 ? 10.248 11.652 -45.986 1.00 89.44 640 THR A N 1
ATOM 4776 C CA . THR A 1 640 ? 10.216 10.611 -47.020 1.00 89.44 640 THR A CA 1
ATOM 4777 C C . THR A 1 640 ? 10.546 9.254 -46.413 1.00 89.44 640 THR A C 1
ATOM 4779 O O . THR A 1 640 ? 11.598 9.089 -45.809 1.00 89.44 640 THR A O 1
ATOM 4782 N N . VAL A 1 641 ? 9.691 8.245 -46.619 1.00 91.50 641 VAL A N 1
ATOM 4783 C CA . VAL A 1 641 ? 9.972 6.864 -46.184 1.00 91.50 641 VAL A CA 1
ATOM 4784 C C . VAL A 1 641 ? 11.194 6.323 -46.932 1.00 91.50 641 VAL A C 1
ATOM 4786 O O . VAL A 1 641 ? 11.131 6.051 -48.134 1.00 91.50 641 VAL A O 1
ATOM 4789 N N . VAL A 1 642 ? 12.299 6.132 -46.213 1.00 91.56 642 VAL A N 1
ATOM 4790 C CA . VAL A 1 642 ? 13.557 5.587 -46.750 1.00 91.56 642 VAL A CA 1
ATOM 4791 C C . VAL A 1 642 ? 13.680 4.078 -46.527 1.00 91.56 642 VAL A C 1
ATOM 4793 O O . VAL A 1 642 ? 14.440 3.405 -47.225 1.00 91.56 642 VAL A O 1
ATOM 4796 N N . GLY A 1 643 ? 12.892 3.513 -45.609 1.00 91.94 643 GLY A N 1
ATOM 4797 C CA . GLY A 1 643 ? 12.780 2.071 -45.424 1.00 91.94 643 GLY A CA 1
ATOM 4798 C C . GLY A 1 643 ? 11.545 1.667 -44.623 1.00 91.94 643 GLY A C 1
ATOM 4799 O O . GLY A 1 643 ? 11.043 2.430 -43.805 1.00 91.94 643 GLY A O 1
ATOM 4800 N N . SER A 1 644 ? 11.056 0.451 -44.865 1.00 93.50 644 SER A N 1
ATOM 4801 C CA . SER A 1 644 ? 9.934 -0.137 -44.131 1.00 93.50 644 SER A CA 1
ATOM 4802 C C . SER A 1 644 ? 10.072 -1.654 -44.026 1.00 93.50 644 SER A C 1
ATOM 4804 O O . SER A 1 644 ? 10.714 -2.296 -44.863 1.00 93.50 644 SER A O 1
ATOM 4806 N N . THR A 1 645 ? 9.471 -2.231 -42.990 1.00 95.56 645 THR A N 1
ATOM 4807 C CA . THR A 1 645 ? 9.333 -3.681 -42.805 1.00 95.56 645 THR A CA 1
ATOM 4808 C C . THR A 1 645 ? 8.037 -3.994 -42.060 1.00 95.56 645 THR A C 1
ATOM 4810 O O . THR A 1 645 ? 7.458 -3.125 -41.409 1.00 95.56 645 THR A O 1
ATOM 4813 N N . SER A 1 646 ? 7.576 -5.241 -42.140 1.00 96.06 646 SER A N 1
ATOM 4814 C CA . SER A 1 646 ? 6.542 -5.733 -41.228 1.00 96.06 646 SER A CA 1
ATOM 4815 C C . SER A 1 646 ? 7.143 -5.987 -39.847 1.00 96.06 646 SER A C 1
ATOM 4817 O O . SER A 1 646 ? 8.233 -6.560 -39.755 1.00 96.06 646 SER A O 1
ATOM 4819 N N . ALA A 1 647 ? 6.437 -5.557 -38.807 1.00 95.12 647 ALA A N 1
ATOM 4820 C CA . ALA A 1 647 ? 6.811 -5.710 -37.404 1.00 95.12 647 ALA A CA 1
ATOM 4821 C C . ALA A 1 647 ? 5.546 -5.795 -36.538 1.00 95.12 647 ALA A C 1
ATOM 4823 O O . ALA A 1 647 ? 4.516 -5.258 -36.927 1.00 95.12 647 ALA A O 1
ATOM 4824 N N . SER A 1 648 ? 5.607 -6.484 -35.404 1.00 94.19 648 SER A N 1
ATOM 4825 C CA . SER A 1 648 ? 4.475 -6.681 -34.485 1.00 94.19 648 SER A CA 1
ATOM 4826 C C . SER A 1 648 ? 4.991 -6.995 -33.086 1.00 94.19 648 SER A C 1
ATOM 4828 O O . SER A 1 648 ? 6.133 -7.426 -32.971 1.00 94.19 648 SER A O 1
ATOM 4830 N N . GLY A 1 649 ? 4.144 -6.870 -32.067 1.00 91.19 649 GLY A N 1
ATOM 4831 C CA . GLY A 1 649 ? 4.477 -7.140 -30.666 1.00 91.19 649 GLY A CA 1
ATOM 4832 C C . GLY A 1 649 ? 4.583 -5.886 -29.797 1.00 91.19 649 GLY A C 1
ATOM 4833 O O . GLY A 1 649 ? 4.515 -4.763 -30.296 1.00 91.19 649 GLY A O 1
ATOM 4834 N N . SER A 1 650 ? 4.757 -6.086 -28.497 1.00 90.56 650 SER A N 1
ATOM 4835 C CA . SER A 1 650 ? 5.030 -5.031 -27.520 1.00 90.56 650 SER A CA 1
ATOM 4836 C C . SER A 1 650 ? 6.525 -4.978 -27.197 1.00 90.56 650 SER A C 1
ATOM 4838 O O . SER A 1 650 ? 7.218 -6.004 -27.227 1.00 90.56 650 SER A O 1
ATOM 4840 N N . THR A 1 651 ? 7.055 -3.786 -26.915 1.00 90.44 651 THR A N 1
ATOM 4841 C CA . THR A 1 651 ? 8.399 -3.652 -26.331 1.00 90.44 651 THR A CA 1
ATOM 4842 C C . THR A 1 651 ? 8.426 -4.210 -24.901 1.00 90.44 651 THR A C 1
ATOM 4844 O O . THR A 1 651 ? 7.388 -4.488 -24.310 1.00 90.44 651 THR A O 1
ATOM 4847 N N . ALA A 1 652 ? 9.617 -4.443 -24.343 1.00 80.25 652 ALA A N 1
ATOM 4848 C CA . ALA A 1 652 ? 9.744 -4.991 -22.990 1.00 80.25 652 ALA A CA 1
ATOM 4849 C C . ALA A 1 652 ? 9.158 -4.041 -21.929 1.00 80.25 652 ALA A C 1
ATOM 4851 O O . ALA A 1 652 ? 9.303 -2.826 -22.067 1.00 80.25 652 ALA A O 1
ATOM 4852 N N . GLY A 1 653 ? 8.563 -4.600 -20.869 1.00 62.47 653 GLY A N 1
ATOM 4853 C CA . GLY A 1 653 ? 7.864 -3.822 -19.837 1.00 62.47 653 GLY A CA 1
ATOM 4854 C C . GLY A 1 653 ? 8.737 -3.110 -18.813 1.00 62.47 653 GLY A C 1
ATOM 4855 O O . GLY A 1 653 ? 8.329 -2.099 -18.257 1.00 62.47 653 GLY A O 1
ATOM 4856 N N . THR A 1 654 ? 9.978 -3.553 -18.621 1.00 63.09 654 THR A N 1
ATOM 4857 C CA . THR A 1 654 ? 11.020 -2.793 -17.916 1.00 63.09 654 THR A CA 1
ATOM 4858 C C . THR A 1 654 ? 12.400 -3.196 -18.442 1.00 63.09 654 THR A C 1
ATOM 4860 O O . THR A 1 654 ? 12.589 -4.284 -18.992 1.00 63.09 654 THR A O 1
ATOM 4863 N N . SER A 1 655 ? 13.389 -2.310 -18.303 1.00 60.69 655 SER A N 1
ATOM 4864 C CA . SER A 1 655 ? 14.793 -2.594 -18.628 1.00 60.69 655 SER A CA 1
ATOM 4865 C C . SER A 1 655 ? 15.715 -1.952 -17.600 1.00 60.69 655 SER A C 1
ATOM 4867 O O . SER A 1 655 ? 15.438 -0.864 -17.096 1.00 60.69 655 SER A O 1
ATOM 4869 N N . SER A 1 656 ? 16.866 -2.575 -17.338 1.00 57.94 656 SER A N 1
ATOM 4870 C CA . SER A 1 656 ? 17.950 -1.956 -16.562 1.00 57.94 656 SER A CA 1
ATOM 4871 C C . SER A 1 656 ? 18.608 -0.774 -17.292 1.00 57.94 656 SER A C 1
ATOM 4873 O O . SER A 1 656 ? 19.446 -0.078 -16.723 1.00 57.94 656 SER A O 1
ATOM 4875 N N . THR A 1 657 ? 18.235 -0.516 -18.551 1.00 71.06 657 THR A N 1
ATOM 4876 C CA . THR A 1 657 ? 18.777 0.584 -19.355 1.00 71.06 657 THR A CA 1
ATOM 4877 C C . THR A 1 657 ? 17.693 1.536 -19.841 1.00 71.06 657 THR A C 1
ATOM 4879 O O . THR A 1 657 ? 16.681 1.100 -20.386 1.00 71.06 657 THR A O 1
ATOM 4882 N N . GLY A 1 658 ? 17.952 2.836 -19.704 1.00 83.81 658 GLY A N 1
ATOM 4883 C CA . GLY A 1 658 ? 17.134 3.897 -20.289 1.00 83.81 658 GLY A CA 1
ATOM 4884 C C . GLY A 1 658 ? 17.398 4.107 -21.785 1.00 83.81 658 GLY A C 1
ATOM 4885 O O . GLY A 1 658 ? 18.222 3.411 -22.391 1.00 83.81 658 GLY A O 1
ATOM 4886 N N . LEU A 1 659 ? 16.715 5.088 -22.373 1.00 93.50 659 LEU A N 1
ATOM 4887 C CA . LEU A 1 659 ? 16.902 5.502 -23.764 1.00 93.50 659 LEU A CA 1
ATOM 4888 C C . LEU A 1 659 ? 18.066 6.493 -23.860 1.00 93.50 659 LEU A C 1
ATOM 4890 O O . LEU A 1 659 ? 18.062 7.524 -23.194 1.00 93.50 659 LEU A O 1
ATOM 4894 N N . ASN A 1 660 ? 19.055 6.194 -24.696 1.00 94.25 660 ASN A N 1
ATOM 4895 C CA . ASN A 1 660 ? 20.229 7.034 -24.905 1.00 94.25 660 ASN A CA 1
ATOM 4896 C C . ASN A 1 660 ? 20.174 7.699 -26.279 1.00 94.25 660 ASN A C 1
ATOM 4898 O O . ASN A 1 660 ? 19.875 7.034 -27.273 1.00 94.25 660 ASN A O 1
ATOM 4902 N N . ILE A 1 661 ? 20.524 8.981 -26.321 1.00 95.12 661 ILE A N 1
ATOM 4903 C CA . ILE A 1 661 ? 20.879 9.731 -27.524 1.00 95.12 661 ILE A CA 1
ATOM 4904 C C . ILE A 1 661 ? 22.404 9.859 -27.508 1.00 95.12 661 ILE A C 1
ATOM 4906 O O . ILE A 1 661 ? 22.979 10.489 -26.619 1.00 95.12 661 ILE A O 1
ATOM 4910 N N . GLY A 1 662 ? 23.046 9.187 -28.457 1.00 92.38 662 GLY A N 1
ATOM 4911 C CA . GLY A 1 662 ? 24.438 8.754 -28.391 1.00 92.38 662 GLY A CA 1
ATOM 4912 C C . GLY A 1 662 ? 24.573 7.268 -28.034 1.00 92.38 662 GLY A C 1
ATOM 4913 O O . GLY A 1 662 ? 23.598 6.570 -27.745 1.00 92.38 662 GLY A O 1
ATOM 4914 N N . ASP A 1 663 ? 25.802 6.764 -28.089 1.00 90.56 663 ASP A N 1
ATOM 4915 C CA . ASP A 1 663 ? 26.158 5.378 -27.794 1.00 90.56 663 ASP A CA 1
ATOM 4916 C C . ASP A 1 663 ? 27.076 5.313 -26.564 1.00 90.56 663 ASP A C 1
ATOM 4918 O O . ASP A 1 663 ? 28.240 5.704 -26.658 1.00 90.56 663 ASP A O 1
ATOM 4922 N N . PRO A 1 664 ? 26.590 4.813 -25.414 1.00 85.50 664 PRO A N 1
ATOM 4923 C CA . PRO A 1 664 ? 27.411 4.702 -24.211 1.00 85.50 664 PRO A CA 1
ATOM 4924 C C . PRO A 1 664 ? 28.389 3.513 -24.245 1.00 85.50 664 PRO A C 1
ATOM 4926 O O . PRO A 1 664 ? 29.240 3.402 -23.368 1.00 85.50 664 PRO A O 1
ATOM 4929 N N . TRP A 1 665 ? 28.284 2.610 -25.229 1.00 82.94 665 TRP A N 1
ATOM 4930 C CA . TRP A 1 665 ? 29.077 1.372 -25.291 1.00 82.94 665 TRP A CA 1
ATOM 4931 C C . TRP A 1 665 ? 30.021 1.302 -26.494 1.00 82.94 665 TRP A C 1
ATOM 4933 O O . TRP A 1 665 ? 30.839 0.385 -26.597 1.00 82.94 665 TRP A O 1
ATOM 4943 N N . SER A 1 666 ? 29.883 2.212 -27.454 1.00 84.31 666 SER A N 1
ATOM 4944 C CA . SER A 1 666 ? 30.667 2.217 -28.684 1.00 84.31 666 SER A CA 1
ATOM 4945 C C . SER A 1 666 ? 30.839 3.628 -29.239 1.00 84.31 666 SER A C 1
ATOM 4947 O O . SER A 1 666 ? 30.488 4.616 -28.606 1.00 84.31 666 SER A O 1
ATOM 4949 N N . ALA A 1 667 ? 31.409 3.733 -30.439 1.00 87.44 667 ALA A N 1
ATOM 4950 C CA . ALA A 1 667 ? 31.533 5.015 -31.115 1.00 87.44 667 ALA A CA 1
ATOM 4951 C C . ALA A 1 667 ? 30.144 5.609 -31.402 1.00 87.44 667 ALA A C 1
ATOM 4953 O O . ALA A 1 667 ? 29.286 4.942 -31.986 1.00 87.44 667 ALA A O 1
ATOM 4954 N N . THR A 1 668 ? 29.961 6.874 -31.031 1.00 92.38 668 THR A N 1
ATOM 4955 C CA . THR A 1 668 ? 28.779 7.672 -31.372 1.00 92.38 668 THR A CA 1
ATOM 4956 C C . THR A 1 668 ? 28.968 8.351 -32.727 1.00 92.38 668 THR A C 1
ATOM 4958 O O . THR A 1 668 ? 30.061 8.834 -33.034 1.00 92.38 668 THR A O 1
ATOM 4961 N N . ALA A 1 669 ? 27.908 8.408 -33.534 1.00 93.88 669 ALA A N 1
ATOM 4962 C CA . ALA A 1 669 ? 27.903 9.214 -34.750 1.00 93.88 669 ALA A CA 1
ATOM 4963 C C . ALA A 1 669 ? 27.894 10.706 -34.380 1.00 93.88 669 ALA A C 1
ATOM 4965 O O . ALA A 1 669 ? 26.981 11.175 -33.696 1.00 93.88 669 ALA A O 1
ATOM 4966 N N . LYS A 1 670 ? 28.919 11.448 -34.810 1.00 95.81 670 LYS A N 1
ATOM 4967 C CA . LYS A 1 670 ? 29.102 12.835 -34.378 1.00 95.81 670 LYS A CA 1
ATOM 4968 C C . LYS A 1 670 ? 28.203 13.805 -35.130 1.00 95.81 670 LYS A C 1
ATOM 4970 O O . LYS A 1 670 ? 28.150 13.792 -36.362 1.00 95.81 670 LYS A O 1
ATOM 4975 N N . GLY A 1 671 ? 27.526 14.668 -34.385 1.00 95.62 671 GLY A N 1
ATOM 4976 C CA . GLY A 1 671 ? 26.589 15.632 -34.944 1.00 95.62 671 GLY A CA 1
ATOM 4977 C C . GLY A 1 671 ? 25.715 16.284 -33.885 1.00 95.62 671 GLY A C 1
ATOM 4978 O O . GLY A 1 671 ? 25.755 15.911 -32.714 1.00 95.62 671 GLY A O 1
ATOM 4979 N N . VAL A 1 672 ? 24.936 17.279 -34.288 1.00 96.94 672 VAL A N 1
ATOM 4980 C CA . VAL A 1 672 ? 24.020 18.003 -33.400 1.00 96.94 672 VAL A CA 1
ATOM 4981 C C . VAL A 1 672 ? 22.620 17.414 -33.540 1.00 96.94 672 VAL A C 1
ATOM 4983 O O . VAL A 1 672 ? 22.122 17.306 -34.659 1.00 96.94 672 VAL A O 1
ATOM 4986 N N . VAL A 1 673 ? 22.016 17.031 -32.415 1.00 95.94 673 VAL A N 1
ATOM 4987 C CA . VAL A 1 673 ? 20.611 16.618 -32.288 1.00 95.94 673 VAL A CA 1
ATOM 4988 C C . VAL A 1 673 ? 19.790 17.797 -31.770 1.00 95.94 673 VAL A C 1
ATOM 4990 O O . VAL A 1 673 ? 20.254 18.547 -30.911 1.00 95.94 673 VAL A O 1
ATOM 4993 N N . ASP A 1 674 ? 18.578 17.954 -32.282 1.00 95.00 674 ASP A N 1
ATOM 4994 C CA . ASP A 1 674 ? 17.613 18.963 -31.854 1.00 95.00 674 ASP A CA 1
ATOM 4995 C C . ASP A 1 674 ? 16.174 18.406 -31.954 1.00 95.00 674 ASP A C 1
ATOM 4997 O O . ASP A 1 674 ? 15.951 17.404 -32.633 1.00 95.00 674 ASP A O 1
ATOM 5001 N N . ASN A 1 675 ? 15.211 19.014 -31.255 1.00 92.62 675 ASN A N 1
ATOM 5002 C CA . ASN A 1 675 ? 13.778 18.679 -31.293 1.00 92.62 675 ASN A CA 1
ATOM 5003 C C . ASN A 1 675 ? 13.458 17.175 -31.153 1.00 92.62 675 ASN A C 1
ATOM 5005 O O . ASN A 1 675 ? 12.660 16.628 -31.915 1.00 92.62 675 ASN A O 1
ATOM 5009 N N . PHE A 1 676 ? 14.078 16.484 -30.191 1.00 94.50 676 PHE A N 1
ATOM 5010 C CA . PHE A 1 676 ? 13.841 15.055 -29.986 1.00 94.50 676 PHE A CA 1
ATOM 5011 C C . PHE A 1 676 ? 12.482 14.816 -29.329 1.00 94.50 676 PHE A C 1
ATOM 5013 O O . PHE A 1 676 ? 12.262 15.231 -28.195 1.00 94.50 676 PHE A O 1
ATOM 5020 N N . VAL A 1 677 ? 11.584 14.100 -30.000 1.00 93.88 677 VAL A N 1
ATOM 5021 C CA . VAL A 1 677 ? 10.234 13.808 -29.510 1.00 93.88 677 VAL A CA 1
ATOM 5022 C C . VAL A 1 677 ? 9.923 12.328 -29.673 1.00 93.88 677 VAL A C 1
ATOM 5024 O O . VAL A 1 677 ? 10.117 11.744 -30.737 1.00 93.88 677 VAL A O 1
ATOM 5027 N N . MET A 1 678 ? 9.370 11.722 -28.626 1.00 94.19 678 MET A N 1
ATOM 5028 C CA . MET A 1 678 ? 8.801 10.382 -28.670 1.00 94.19 678 MET A CA 1
ATOM 5029 C C . MET A 1 678 ? 7.355 10.414 -28.169 1.00 94.19 678 MET A C 1
ATOM 5031 O O . MET A 1 678 ? 7.066 11.017 -27.134 1.00 94.19 678 MET A O 1
ATOM 5035 N N . THR A 1 679 ? 6.447 9.749 -28.883 1.00 92.19 679 THR A N 1
ATOM 5036 C CA . THR A 1 679 ? 5.025 9.636 -28.510 1.00 92.19 679 THR A CA 1
ATOM 5037 C C . THR A 1 679 ? 4.522 8.218 -28.747 1.00 92.19 679 THR A C 1
ATOM 5039 O O . THR A 1 679 ? 5.130 7.468 -29.507 1.00 92.19 679 THR A O 1
ATOM 5042 N N . THR A 1 680 ? 3.402 7.829 -28.145 1.00 89.81 680 THR A N 1
ATOM 5043 C CA . THR A 1 680 ? 2.747 6.543 -28.445 1.00 89.81 680 THR A CA 1
ATOM 5044 C C . THR A 1 680 ? 2.016 6.546 -29.791 1.00 89.81 680 THR A C 1
ATOM 5046 O O . THR A 1 680 ? 1.657 5.487 -30.304 1.00 89.81 680 THR A O 1
ATOM 5049 N N . GLN A 1 681 ? 1.806 7.722 -30.395 1.00 85.75 681 GLN A N 1
ATOM 5050 C CA . GLN A 1 681 ? 1.090 7.857 -31.658 1.00 85.75 681 GLN A CA 1
ATOM 5051 C C . GLN A 1 681 ? 2.031 7.668 -32.855 1.00 85.75 681 GLN A C 1
ATOM 5053 O O . GLN A 1 681 ? 2.961 8.450 -33.033 1.00 85.75 681 GLN A O 1
ATOM 5058 N N . PRO A 1 682 ? 1.799 6.678 -33.734 1.00 84.25 682 PRO A N 1
ATOM 5059 C CA . PRO A 1 682 ? 2.619 6.496 -34.926 1.00 84.25 682 PRO A CA 1
ATOM 5060 C C . PRO A 1 682 ? 2.427 7.640 -35.942 1.00 84.25 682 PRO A C 1
ATOM 5062 O O . PRO A 1 682 ? 1.307 8.067 -36.236 1.00 84.25 682 PRO A O 1
ATOM 5065 N N . ILE A 1 683 ? 3.524 8.100 -36.552 1.00 76.81 683 ILE A N 1
ATOM 5066 C CA . ILE A 1 683 ? 3.515 9.102 -37.631 1.00 76.81 683 ILE A CA 1
ATOM 5067 C C . ILE A 1 683 ? 3.109 8.421 -38.951 1.00 76.81 683 ILE A C 1
ATOM 5069 O O . ILE A 1 683 ? 3.689 7.412 -39.344 1.00 76.81 683 ILE A O 1
ATOM 5073 N N . GLY A 1 684 ? 2.120 8.975 -39.669 1.00 57.59 684 GLY A N 1
ATOM 5074 C CA . GLY A 1 684 ? 1.793 8.534 -41.039 1.00 57.59 684 GLY A CA 1
ATOM 5075 C C . GLY A 1 684 ? 0.341 8.147 -41.342 1.00 57.59 684 GLY A C 1
ATOM 5076 O O . GLY A 1 684 ? 0.078 7.650 -42.436 1.00 57.59 684 GLY A O 1
ATOM 5077 N N . GLY A 1 685 ? -0.622 8.403 -40.449 1.00 46.66 685 GLY A N 1
ATOM 5078 C CA . GLY A 1 685 ? -2.050 8.315 -40.790 1.00 46.66 685 GLY A CA 1
ATOM 5079 C C . GLY A 1 685 ? -2.521 6.911 -41.191 1.00 46.66 685 GLY A C 1
ATOM 5080 O O . GLY A 1 685 ? -3.170 6.739 -42.227 1.00 46.66 685 GLY A O 1
ATOM 5081 N N . TRP A 1 686 ? -2.218 5.905 -40.370 1.00 47.09 686 TRP A N 1
ATOM 5082 C CA . TRP A 1 686 ? -2.791 4.564 -40.496 1.00 47.09 686 TRP A CA 1
ATOM 5083 C C . TRP A 1 686 ? -4.289 4.638 -40.202 1.00 47.09 686 TRP A C 1
ATOM 5085 O O . TRP A 1 686 ? -4.709 4.752 -39.056 1.00 47.09 686 TRP A O 1
ATOM 5095 N N . SER A 1 687 ? -5.130 4.629 -41.238 1.00 33.81 687 SER A N 1
ATOM 5096 C CA . SER A 1 687 ? -6.576 4.602 -41.032 1.00 33.81 687 SER A CA 1
ATOM 5097 C C . SER A 1 687 ? -6.985 3.255 -40.427 1.00 33.81 687 SER A C 1
ATOM 5099 O O . SER A 1 687 ? -7.162 2.278 -41.160 1.00 33.81 687 SER A O 1
ATOM 5101 N N . SER A 1 688 ? -7.195 3.197 -39.116 1.00 33.75 688 SER A N 1
ATOM 5102 C CA . SER A 1 688 ? -8.120 2.229 -38.542 1.00 33.75 688 SER A CA 1
ATOM 5103 C C . SER A 1 688 ? -9.529 2.821 -38.644 1.00 33.75 688 SER A C 1
ATOM 5105 O O . SER A 1 688 ? -9.809 3.970 -38.309 1.00 33.75 688 SER A O 1
ATOM 5107 N N . THR A 1 689 ? -10.435 2.063 -39.248 1.00 33.56 689 THR A N 1
ATOM 5108 C CA . THR A 1 689 ? -11.854 2.399 -39.335 1.00 33.56 689 THR A CA 1
ATOM 5109 C C . THR A 1 689 ? -12.472 2.423 -37.934 1.00 33.56 689 THR A C 1
ATOM 5111 O O . THR A 1 689 ? -12.885 1.384 -37.431 1.00 33.56 689 THR A O 1
ATOM 5114 N N . GLY A 1 690 ? -12.581 3.610 -37.343 1.00 32.25 690 GLY A N 1
ATOM 5115 C CA . GLY A 1 690 ? -13.381 3.926 -36.160 1.00 32.25 690 GLY A CA 1
ATOM 5116 C C . GLY A 1 690 ? -13.748 5.403 -36.247 1.00 32.25 690 GLY A C 1
ATOM 5117 O O . GLY A 1 690 ? -12.863 6.238 -36.367 1.00 32.25 690 GLY A O 1
ATOM 5118 N N . GLY A 1 691 ? -15.036 5.727 -36.371 1.00 33.78 691 GLY A N 1
ATOM 5119 C CA . GLY A 1 691 ? -15.484 7.022 -36.888 1.00 33.78 691 GLY A CA 1
ATOM 5120 C C . GLY A 1 691 ? -15.013 8.228 -36.075 1.00 33.78 691 GLY A C 1
ATOM 5121 O O . GLY A 1 691 ? -15.620 8.566 -35.066 1.00 33.78 691 GLY A O 1
ATOM 5122 N N . SER A 1 692 ? -14.012 8.939 -36.589 1.00 27.88 692 SER A N 1
ATOM 5123 C CA . SER A 1 692 ? -13.745 10.321 -36.216 1.00 27.88 692 SER A CA 1
ATOM 5124 C C . SER A 1 692 ? -14.755 11.226 -36.924 1.00 27.88 692 SER A C 1
ATOM 5126 O O . SER A 1 692 ? -14.957 11.168 -38.142 1.00 27.88 692 SER A O 1
ATOM 5128 N N . VAL A 1 693 ? -15.444 12.064 -36.153 1.00 28.94 693 VAL A N 1
ATOM 5129 C CA . VAL A 1 693 ? -16.180 13.196 -36.717 1.00 28.94 693 VAL A CA 1
ATOM 5130 C C . VAL A 1 693 ? -15.125 14.154 -37.286 1.00 28.94 693 VAL A C 1
ATOM 5132 O O . VAL A 1 693 ? -14.228 14.555 -36.547 1.00 28.94 693 VAL A O 1
ATOM 5135 N N . PRO A 1 694 ? -15.172 14.524 -38.578 1.00 26.48 694 PRO A N 1
ATOM 5136 C CA . PRO A 1 694 ? -14.153 15.390 -39.150 1.00 26.48 694 PRO A CA 1
ATOM 5137 C C . PRO A 1 694 ? -14.284 16.792 -38.552 1.00 26.48 694 PRO A C 1
ATOM 5139 O O . PRO A 1 694 ? -15.263 17.500 -38.803 1.00 26.48 694 PRO A O 1
ATOM 5142 N N . VAL A 1 695 ? -13.280 17.209 -37.784 1.00 29.19 695 VAL A N 1
ATOM 5143 C CA . VAL A 1 695 ? -13.111 18.608 -37.390 1.00 29.19 695 VAL A CA 1
ATOM 5144 C C . VAL A 1 695 ? -12.617 19.373 -38.616 1.00 29.19 695 VAL A C 1
ATOM 5146 O O . VAL A 1 695 ? -11.552 19.100 -39.168 1.00 29.19 695 VAL A O 1
ATOM 5149 N N . ALA A 1 696 ? -13.428 20.321 -39.082 1.00 28.16 696 ALA A N 1
ATOM 5150 C CA . ALA A 1 696 ? -13.006 21.293 -40.080 1.00 28.16 696 ALA A CA 1
ATOM 5151 C C . ALA A 1 696 ? -11.844 22.133 -39.511 1.00 28.16 696 ALA A C 1
ATOM 5153 O O . ALA A 1 696 ? -11.908 22.510 -38.340 1.00 28.16 696 ALA A O 1
ATOM 5154 N N . PRO A 1 697 ? -10.807 22.466 -40.303 1.00 30.19 697 PRO A N 1
ATOM 5155 C CA . PRO A 1 697 ? -9.688 23.264 -39.816 1.00 30.19 697 PRO A CA 1
ATOM 5156 C C . PRO A 1 697 ? -10.185 24.604 -39.263 1.00 30.19 697 PRO A C 1
ATOM 5158 O O . PRO A 1 697 ? -11.005 25.284 -39.890 1.00 30.19 697 PRO A O 1
ATOM 5161 N N . ALA A 1 698 ? -9.686 24.971 -38.083 1.00 31.83 698 ALA A N 1
ATOM 5162 C CA . ALA A 1 698 ? -9.997 26.239 -37.443 1.00 31.83 698 ALA A CA 1
ATOM 5163 C C . ALA A 1 698 ? -9.653 27.411 -38.391 1.00 31.83 698 ALA A C 1
ATOM 5165 O O . ALA A 1 698 ? -8.551 27.449 -38.947 1.00 31.83 698 ALA A O 1
ATOM 5166 N N . PRO A 1 699 ? -10.569 28.374 -38.616 1.00 33.00 699 PRO A N 1
ATOM 5167 C CA . PRO A 1 699 ? -10.243 29.578 -39.367 1.00 33.00 699 PRO A CA 1
ATOM 5168 C C . PRO A 1 699 ? -9.177 30.383 -38.614 1.00 33.00 699 PRO A C 1
ATOM 5170 O O . PRO A 1 699 ? -9.225 30.494 -37.390 1.00 33.00 699 PRO A O 1
ATOM 5173 N N . ALA A 1 700 ? -8.227 30.954 -39.361 1.00 34.16 700 ALA A N 1
ATOM 5174 C CA . ALA A 1 700 ? -7.156 31.788 -38.819 1.00 34.16 700 ALA A CA 1
ATOM 5175 C C . ALA A 1 700 ? -7.700 32.864 -37.851 1.00 34.16 700 ALA A C 1
ATOM 5177 O O . ALA A 1 700 ? -8.761 33.438 -38.132 1.00 34.16 700 ALA A O 1
ATOM 5178 N N . PRO A 1 701 ? -6.987 33.182 -36.749 1.00 35.03 701 PRO A N 1
ATOM 5179 C CA . PRO A 1 701 ? -7.413 34.202 -35.800 1.00 35.03 701 PRO A CA 1
ATOM 5180 C C . PRO A 1 701 ? -7.698 35.524 -36.516 1.00 35.03 701 PRO A C 1
ATOM 5182 O O . PRO A 1 701 ? -6.848 36.065 -37.227 1.00 35.03 701 PRO A O 1
ATOM 5185 N N . ALA A 1 702 ? -8.909 36.050 -36.333 1.00 39.94 702 ALA A N 1
ATOM 5186 C CA . ALA A 1 702 ? -9.242 37.388 -36.791 1.00 39.94 702 ALA A CA 1
ATOM 5187 C C . ALA A 1 702 ? -8.340 38.405 -36.060 1.00 39.94 702 ALA A C 1
ATOM 5189 O O . ALA A 1 702 ? -8.209 38.320 -34.836 1.00 39.94 702 ALA A O 1
ATOM 5190 N N . PRO A 1 703 ? -7.717 39.369 -36.763 1.00 39.38 703 PRO A N 1
ATOM 5191 C CA . PRO A 1 703 ? -6.898 40.385 -36.116 1.00 39.38 703 PRO A CA 1
ATOM 5192 C C . PRO A 1 703 ? -7.733 41.190 -35.112 1.00 39.38 703 PRO A C 1
ATOM 5194 O O . PRO A 1 703 ? -8.905 41.489 -35.356 1.00 39.38 703 PRO A O 1
ATOM 5197 N N . ALA A 1 704 ? -7.109 41.543 -33.985 1.00 38.25 704 ALA A N 1
ATOM 5198 C CA . ALA A 1 704 ? -7.725 42.303 -32.902 1.00 38.25 704 ALA A CA 1
ATOM 5199 C C . ALA A 1 704 ? -8.460 43.563 -33.422 1.00 38.25 704 ALA A C 1
ATOM 5201 O O . ALA A 1 704 ? -7.912 44.288 -34.263 1.00 38.25 704 ALA A O 1
ATOM 5202 N N . PRO A 1 705 ? -9.679 43.866 -32.931 1.00 35.47 705 PRO A N 1
ATOM 5203 C CA . PRO A 1 705 ? -10.422 45.039 -33.367 1.00 35.47 705 PRO A CA 1
ATOM 5204 C C . PRO A 1 705 ? -9.680 46.314 -32.954 1.00 35.47 705 PRO A C 1
ATOM 5206 O O . PRO A 1 705 ? -9.498 46.615 -31.776 1.00 35.47 705 PRO A O 1
ATOM 5209 N N . THR A 1 706 ? -9.250 47.078 -33.954 1.00 37.38 706 THR A N 1
ATOM 5210 C CA . THR A 1 706 ? -8.678 48.414 -33.777 1.00 37.38 706 THR A CA 1
ATOM 5211 C C . THR A 1 706 ? -9.754 49.367 -33.222 1.00 37.38 706 THR A C 1
ATOM 5213 O O . THR A 1 706 ? -10.897 49.306 -33.685 1.00 37.38 706 THR A O 1
ATOM 5216 N N . PRO A 1 707 ? -9.437 50.265 -32.264 1.00 41.56 707 PRO A N 1
ATOM 5217 C CA . PRO A 1 707 ? -10.391 51.246 -31.747 1.00 41.56 707 PRO A CA 1
ATOM 5218 C C . PRO A 1 707 ? -11.013 52.090 -32.867 1.00 41.56 707 PRO A C 1
ATOM 5220 O O . PRO A 1 707 ? -10.317 52.532 -33.782 1.00 41.56 707 PRO A O 1
ATOM 5223 N N . ALA A 1 708 ? -12.326 52.323 -32.777 1.00 36.84 708 ALA A N 1
ATOM 5224 C CA . ALA A 1 708 ? -13.106 53.064 -33.764 1.00 36.84 708 ALA A CA 1
ATOM 5225 C C . AL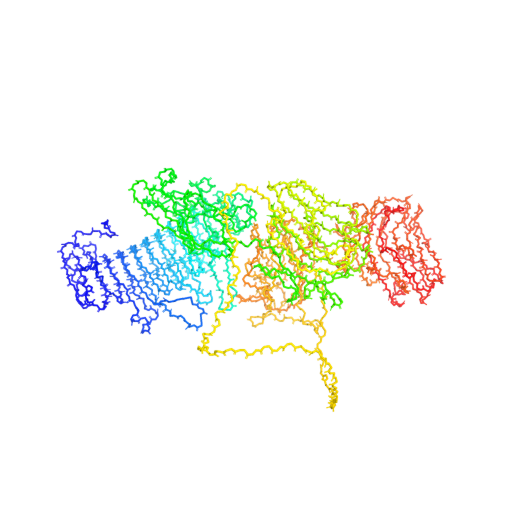A A 1 708 ? -12.501 54.458 -34.061 1.00 36.84 708 ALA A C 1
ATOM 5227 O O . ALA A 1 708 ? -12.400 55.286 -33.150 1.00 36.84 708 ALA A O 1
ATOM 5228 N N . PRO A 1 709 ? -12.139 54.764 -35.322 1.00 39.78 709 PRO A N 1
ATOM 5229 C CA . PRO A 1 709 ? -11.694 56.096 -35.714 1.00 39.78 709 PRO A CA 1
ATOM 5230 C C . PRO A 1 709 ? -12.861 57.089 -35.777 1.00 39.78 709 PRO A C 1
ATOM 5232 O O . PRO A 1 709 ? -13.952 56.774 -36.257 1.00 39.78 709 PRO A O 1
ATOM 5235 N N . ALA A 1 710 ? -12.601 58.324 -35.345 1.00 44.97 710 ALA A N 1
ATOM 5236 C CA . ALA A 1 710 ? -13.467 59.479 -35.569 1.00 44.97 710 ALA A CA 1
ATOM 5237 C C . ALA A 1 710 ? -13.682 59.748 -37.084 1.00 44.97 710 ALA A C 1
ATOM 5239 O O . ALA A 1 710 ? -12.815 59.420 -37.897 1.00 44.97 710 ALA A O 1
ATOM 5240 N N . PRO A 1 711 ? -14.830 60.332 -37.487 1.00 37.81 711 PRO A N 1
ATOM 5241 C CA . PRO A 1 711 ? -15.289 60.340 -38.876 1.00 37.81 711 PRO A CA 1
ATOM 5242 C C . PRO A 1 711 ? -14.460 61.242 -39.803 1.00 37.81 711 PRO A C 1
ATOM 5244 O O . PRO A 1 711 ? -13.979 62.308 -39.420 1.00 37.81 711 PRO A O 1
ATOM 5247 N N . ALA A 1 712 ? -14.352 60.802 -41.059 1.00 39.38 712 ALA A N 1
ATOM 5248 C CA . ALA A 1 712 ? -13.526 61.384 -42.113 1.00 39.38 712 ALA A CA 1
ATOM 5249 C C . ALA A 1 712 ? -13.990 62.766 -42.615 1.00 39.38 712 ALA A C 1
ATOM 5251 O O . ALA A 1 712 ? -15.191 63.007 -42.774 1.00 39.38 712 ALA A O 1
ATOM 5252 N N . PRO A 1 713 ? -13.030 63.604 -43.044 1.00 38.47 713 PRO A N 1
ATOM 5253 C CA . PRO A 1 713 ? -13.250 64.515 -44.164 1.00 38.47 713 PRO A CA 1
ATOM 5254 C C . PRO A 1 713 ? -12.171 64.419 -45.271 1.00 38.47 713 PRO A C 1
ATOM 5256 O O . PRO A 1 713 ? -10.988 64.577 -45.005 1.00 38.47 713 PRO A O 1
ATOM 5259 N N . ALA A 1 714 ? -12.665 64.203 -46.502 1.00 33.41 714 ALA A N 1
ATOM 5260 C CA . ALA A 1 714 ? -12.271 64.640 -47.864 1.00 33.41 714 ALA A CA 1
ATOM 5261 C C . ALA A 1 714 ? -10.786 64.740 -48.360 1.00 33.41 714 ALA A C 1
ATOM 5263 O O . ALA A 1 714 ? -9.876 65.006 -47.588 1.00 33.41 714 ALA A O 1
ATOM 5264 N N . PRO A 1 715 ? -10.530 64.581 -49.689 1.00 43.72 715 PRO A N 1
ATOM 5265 C CA . PRO A 1 715 ? -9.336 63.892 -50.213 1.00 43.72 715 PRO A CA 1
ATOM 5266 C C . PRO A 1 715 ? -8.333 64.719 -51.068 1.00 43.72 715 PRO A C 1
ATOM 5268 O O . PRO A 1 715 ? -8.632 65.834 -51.491 1.00 43.72 715 PRO A O 1
ATOM 5271 N N . ALA A 1 716 ? -7.245 64.010 -51.450 1.00 29.41 716 ALA A N 1
ATOM 5272 C CA . ALA A 1 716 ? -6.295 64.160 -52.588 1.00 29.41 716 ALA A CA 1
ATOM 5273 C C . ALA A 1 716 ? -5.039 65.053 -52.388 1.00 29.41 716 ALA A C 1
A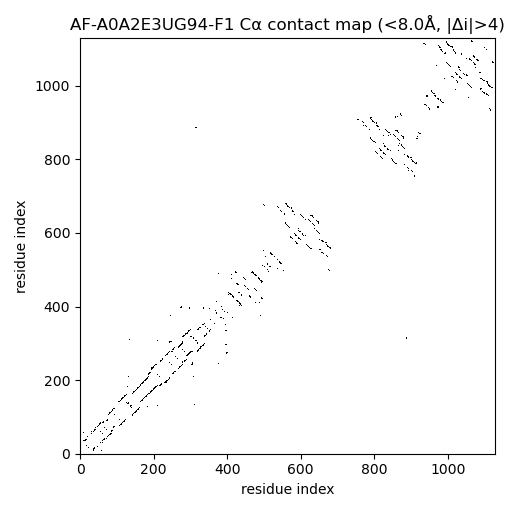TOM 5275 O O . ALA A 1 716 ? -5.121 65.989 -51.597 1.00 29.41 716 ALA A O 1
ATOM 5276 N N . PRO A 1 717 ? -3.912 64.893 -53.147 1.00 34.50 717 PRO A N 1
ATOM 5277 C CA . PRO A 1 717 ? -3.450 63.835 -54.084 1.00 34.50 717 PRO A CA 1
ATOM 5278 C C . PRO A 1 717 ? -1.969 63.343 -53.875 1.00 34.50 717 PRO A C 1
ATOM 5280 O O . PRO A 1 717 ? -1.263 63.812 -52.992 1.00 34.50 717 PRO A O 1
ATOM 5283 N N . ALA A 1 718 ? -1.529 62.395 -54.732 1.00 31.34 718 ALA A N 1
ATOM 5284 C CA . ALA A 1 718 ? -0.195 61.754 -54.944 1.00 31.34 718 ALA A CA 1
ATOM 5285 C C . ALA A 1 718 ? 1.029 62.724 -55.054 1.00 31.34 718 ALA A C 1
ATOM 5287 O O . ALA A 1 718 ? 0.752 63.904 -55.273 1.00 31.34 718 ALA A O 1
ATOM 5288 N N . PRO A 1 719 ? 2.346 62.325 -55.038 1.00 34.31 719 PRO A N 1
ATOM 5289 C CA . PRO A 1 719 ? 2.972 61.088 -55.579 1.00 34.31 719 PRO A CA 1
ATOM 5290 C C . PRO A 1 719 ? 4.259 60.538 -54.863 1.00 34.31 719 PRO A C 1
ATOM 5292 O O . PRO A 1 719 ? 4.634 60.976 -53.783 1.00 34.31 719 PRO A O 1
ATOM 5295 N N . ALA A 1 720 ? 4.896 59.538 -55.501 1.00 28.38 720 ALA A N 1
ATOM 5296 C CA . ALA A 1 720 ? 6.122 58.768 -55.174 1.00 28.38 720 ALA A CA 1
ATOM 5297 C C . ALA A 1 720 ? 7.460 59.574 -55.207 1.00 28.38 720 ALA A C 1
ATOM 5299 O O . ALA A 1 720 ? 7.411 60.783 -55.421 1.00 28.38 720 ALA A O 1
ATOM 5300 N N . PRO A 1 721 ? 8.646 58.931 -55.344 1.00 48.09 721 PRO A N 1
ATOM 5301 C CA . PRO A 1 721 ? 9.467 58.056 -54.468 1.00 48.09 721 PRO A CA 1
ATOM 5302 C C . PRO A 1 721 ? 10.836 58.721 -54.109 1.00 48.09 721 PRO A C 1
ATOM 5304 O O . PRO A 1 721 ? 11.126 59.750 -54.699 1.00 48.09 721 PRO A O 1
ATOM 5307 N N . THR A 1 722 ? 11.704 58.130 -53.252 1.00 28.78 722 THR A N 1
ATOM 5308 C CA . THR A 1 722 ? 13.205 58.225 -53.314 1.00 28.78 722 THR A CA 1
ATOM 5309 C C . THR A 1 722 ? 13.942 57.566 -52.120 1.00 28.78 722 THR A C 1
ATOM 5311 O O . THR A 1 722 ? 13.710 57.931 -50.974 1.00 28.78 722 THR A O 1
ATOM 5314 N N . THR A 1 723 ? 14.890 56.664 -52.413 1.00 28.77 723 THR A N 1
ATOM 5315 C CA . THR A 1 723 ? 16.175 56.368 -51.703 1.00 28.77 723 THR A CA 1
ATOM 5316 C C . THR A 1 723 ? 17.153 57.575 -51.754 1.00 28.77 723 THR A C 1
ATOM 5318 O O . THR A 1 723 ? 16.821 58.490 -52.510 1.00 28.77 723 THR A O 1
ATOM 5321 N N . PRO A 1 724 ? 18.399 57.610 -51.190 1.00 46.19 724 PRO A N 1
ATOM 5322 C CA . PRO A 1 724 ? 19.168 56.773 -50.225 1.00 46.19 724 PRO A CA 1
ATOM 5323 C C . PRO A 1 724 ? 19.987 57.625 -49.179 1.00 46.19 724 PRO A C 1
ATOM 5325 O O . PRO A 1 724 ? 19.728 58.816 -49.030 1.00 46.19 724 PRO A O 1
ATOM 5328 N N . THR A 1 725 ? 21.044 57.032 -48.574 1.00 26.94 725 THR A N 1
ATOM 5329 C CA . THR A 1 725 ? 22.277 57.620 -47.945 1.00 26.94 725 THR A CA 1
ATOM 5330 C C . THR A 1 725 ? 22.154 58.259 -46.550 1.00 26.94 725 THR A C 1
ATOM 5332 O O . THR A 1 725 ? 21.138 58.870 -46.263 1.00 26.94 725 THR A O 1
ATOM 5335 N N . ASP A 1 726 ? 23.134 58.270 -45.637 1.00 27.42 726 ASP A N 1
ATOM 5336 C CA . ASP A 1 726 ? 24.466 57.660 -45.394 1.00 27.42 726 ASP A CA 1
ATOM 5337 C C . ASP A 1 726 ? 25.014 58.356 -44.111 1.00 27.42 726 ASP A C 1
ATOM 5339 O O . ASP A 1 726 ? 24.598 59.483 -43.837 1.00 27.42 726 ASP A O 1
ATOM 5343 N N . THR A 1 727 ? 25.996 57.757 -43.415 1.00 27.86 727 THR A N 1
ATOM 5344 C CA . THR A 1 727 ? 26.941 58.354 -42.423 1.00 27.86 727 THR A CA 1
ATOM 5345 C C . THR A 1 727 ? 26.350 58.873 -41.094 1.00 27.86 727 THR A C 1
ATOM 5347 O O . THR A 1 727 ? 25.217 59.327 -41.055 1.00 27.86 727 THR A O 1
ATOM 5350 N N . SER A 1 728 ? 26.989 58.888 -39.917 1.00 27.52 728 SER A N 1
ATOM 5351 C CA . SER A 1 728 ? 28.370 58.740 -39.397 1.00 27.52 728 SER A CA 1
ATOM 5352 C C . SER A 1 728 ? 28.230 58.854 -37.856 1.00 27.52 728 SER A C 1
ATOM 5354 O O . SER A 1 728 ? 27.439 59.680 -37.409 1.00 27.52 728 SER A O 1
ATOM 5356 N N . ASP A 1 729 ? 28.809 57.979 -37.030 1.00 28.56 729 ASP A N 1
ATOM 5357 C CA . ASP A 1 729 ? 30.146 58.095 -36.402 1.00 28.56 729 ASP A CA 1
ATOM 5358 C C . ASP A 1 729 ? 30.153 58.738 -34.991 1.00 28.56 729 ASP A C 1
ATOM 5360 O O . ASP A 1 729 ? 29.340 59.602 -34.667 1.00 28.56 729 ASP A O 1
ATOM 5364 N N . THR A 1 730 ? 31.171 58.336 -34.222 1.00 26.83 730 THR A N 1
ATOM 5365 C CA . THR A 1 730 ? 31.793 58.940 -33.025 1.00 26.83 730 THR A CA 1
ATOM 5366 C C . THR A 1 730 ? 31.408 58.466 -31.606 1.00 26.83 730 THR A C 1
ATOM 5368 O O . THR A 1 730 ? 30.399 58.845 -31.020 1.00 26.83 730 THR A O 1
ATOM 5371 N N . ASP A 1 731 ? 32.355 57.684 -31.065 1.00 27.08 731 ASP A N 1
ATOM 5372 C CA . ASP A 1 731 ? 33.172 57.931 -29.858 1.00 27.08 731 ASP A CA 1
ATOM 5373 C C . ASP A 1 731 ? 32.718 57.529 -28.429 1.00 27.08 731 ASP A C 1
ATOM 5375 O O . ASP A 1 731 ? 31.820 58.094 -27.813 1.00 27.08 731 ASP A O 1
ATOM 5379 N N . THR A 1 732 ? 33.514 56.580 -27.899 1.00 29.67 732 THR A N 1
ATOM 5380 C CA . THR A 1 732 ? 34.098 56.355 -26.544 1.00 29.67 732 THR A CA 1
ATOM 5381 C C . THR A 1 732 ? 34.137 57.549 -25.563 1.00 29.67 732 THR A C 1
ATOM 5383 O O . THR A 1 732 ? 34.126 58.675 -26.057 1.00 29.67 732 THR A O 1
ATOM 5386 N N . PRO A 1 733 ? 34.335 57.400 -24.210 1.00 40.78 733 PRO A N 1
ATOM 5387 C CA . PRO A 1 733 ? 35.261 56.465 -23.499 1.00 40.78 733 PRO A CA 1
ATOM 5388 C C . PRO A 1 733 ? 34.771 55.955 -22.094 1.00 40.78 733 PRO A C 1
ATOM 5390 O O . PRO A 1 733 ? 33.776 56.429 -21.566 1.00 40.78 733 PRO A O 1
ATOM 5393 N N . THR A 1 734 ? 35.344 54.954 -21.403 1.00 28.39 734 THR A N 1
ATOM 5394 C CA . THR A 1 734 ? 36.451 55.028 -20.403 1.00 28.39 734 THR A CA 1
ATOM 5395 C C . THR A 1 734 ? 36.419 53.776 -19.488 1.00 28.39 734 THR A C 1
ATOM 5397 O O . THR A 1 734 ? 35.347 53.273 -19.171 1.00 28.39 734 THR A O 1
ATOM 5400 N N . SER A 1 735 ? 37.592 53.305 -19.037 1.00 32.41 735 SER A N 1
ATOM 5401 C CA . SER A 1 735 ? 37.818 52.298 -17.966 1.00 32.41 735 SER A CA 1
ATOM 5402 C C . SER A 1 735 ? 38.056 53.002 -16.605 1.00 32.41 735 SER A C 1
ATOM 5404 O O . SER A 1 735 ? 38.369 54.198 -16.635 1.00 32.41 735 SER A O 1
ATOM 5406 N N . PRO A 1 736 ? 37.935 52.342 -15.424 1.00 35.47 736 PRO A N 1
ATOM 5407 C CA . PRO A 1 736 ? 39.072 51.596 -14.839 1.00 35.47 736 PRO A CA 1
ATOM 5408 C C . PRO A 1 736 ? 38.707 50.322 -14.029 1.00 35.47 736 PRO A C 1
ATOM 5410 O O . PRO A 1 736 ? 37.623 50.205 -13.464 1.00 35.47 736 PRO A O 1
ATOM 5413 N N . ALA A 1 737 ? 39.669 49.398 -13.908 1.00 35.31 737 ALA A N 1
ATOM 5414 C CA . ALA A 1 737 ? 39.699 48.301 -12.922 1.00 35.31 737 ALA A CA 1
ATOM 5415 C C . ALA A 1 737 ? 40.082 48.800 -11.503 1.00 35.31 737 ALA A C 1
ATOM 5417 O O . ALA A 1 737 ? 40.676 49.878 -11.385 1.00 35.31 737 ALA A O 1
ATOM 5418 N N . PRO A 1 738 ? 39.798 48.026 -10.429 1.00 31.41 738 PRO A N 1
ATOM 5419 C CA . PRO A 1 738 ? 40.855 47.207 -9.804 1.00 31.41 738 PRO A CA 1
ATOM 5420 C C . PRO A 1 738 ? 40.404 45.822 -9.261 1.00 31.41 738 PRO A C 1
ATOM 5422 O O . PRO A 1 738 ? 39.221 45.533 -9.135 1.00 31.41 738 PRO A O 1
ATOM 5425 N N . ALA A 1 739 ? 41.406 44.984 -8.958 1.00 27.70 739 ALA A N 1
ATOM 5426 C CA . ALA A 1 739 ? 41.380 43.581 -8.500 1.00 27.70 739 ALA A CA 1
ATOM 5427 C C . ALA A 1 739 ? 41.325 43.432 -6.942 1.00 27.70 739 ALA A C 1
ATOM 5429 O O . ALA A 1 739 ? 41.026 44.417 -6.270 1.00 27.70 739 ALA A O 1
ATOM 5430 N N . PRO A 1 740 ? 41.789 42.319 -6.322 1.00 46.81 740 PRO A N 1
ATOM 5431 C CA . PRO A 1 740 ? 41.158 41.000 -6.107 1.00 46.81 740 PRO A CA 1
ATOM 5432 C C . PRO A 1 740 ? 41.060 40.623 -4.603 1.00 46.81 740 PRO A C 1
ATOM 5434 O O . PRO A 1 740 ? 41.816 41.159 -3.801 1.00 46.81 740 PRO A O 1
ATOM 5437 N N . THR A 1 741 ? 40.257 39.618 -4.224 1.00 24.58 741 THR A N 1
ATOM 5438 C CA . THR A 1 741 ? 40.485 38.814 -2.995 1.00 24.58 741 THR A CA 1
ATOM 5439 C C . THR A 1 741 ? 39.828 37.433 -3.095 1.00 24.58 741 THR A C 1
ATOM 5441 O O . THR A 1 741 ? 38.610 37.340 -3.226 1.00 24.58 741 THR A O 1
ATOM 5444 N N . THR A 1 742 ? 40.637 36.379 -2.987 1.00 34.22 742 THR A N 1
ATOM 5445 C CA . THR A 1 742 ? 40.256 35.005 -2.610 1.00 34.22 742 THR A CA 1
ATOM 5446 C C . THR A 1 742 ? 39.859 34.938 -1.126 1.00 34.22 742 THR A C 1
ATOM 5448 O O . THR A 1 742 ? 40.332 35.757 -0.331 1.00 34.22 742 THR A O 1
ATOM 5451 N N . PRO A 1 743 ? 39.012 33.969 -0.737 1.00 26.88 743 PRO A N 1
ATOM 5452 C CA . PRO A 1 743 ? 39.524 32.846 0.053 1.00 26.88 743 PRO A CA 1
ATOM 5453 C C . PRO A 1 743 ? 39.004 31.469 -0.410 1.00 26.88 743 PRO A C 1
ATOM 5455 O O . PRO A 1 743 ? 38.171 31.353 -1.300 1.00 26.88 743 PRO A O 1
ATOM 5458 N N . THR A 1 744 ? 39.616 30.450 0.180 1.00 29.48 744 THR A N 1
ATOM 5459 C CA . THR A 1 744 ? 39.784 29.040 -0.197 1.00 29.48 744 THR A CA 1
ATOM 5460 C C . THR A 1 744 ? 38.778 28.055 0.428 1.00 29.48 744 THR A C 1
ATOM 5462 O O . THR A 1 744 ? 38.157 28.388 1.434 1.00 29.48 744 THR A O 1
ATOM 5465 N N . SER A 1 745 ? 38.811 26.820 -0.114 1.00 25.92 745 SER A N 1
ATOM 5466 C CA . SER A 1 745 ? 38.381 25.493 0.410 1.00 25.92 745 SER A CA 1
ATOM 5467 C C . SER A 1 745 ? 36.982 24.977 0.031 1.00 25.92 745 SER A C 1
ATOM 5469 O O . SER A 1 745 ? 36.067 25.789 -0.069 1.00 25.92 745 SER A O 1
ATOM 5471 N N . PRO A 1 746 ? 36.758 23.642 -0.033 1.00 29.47 746 PRO A N 1
ATOM 5472 C CA . PRO A 1 746 ? 37.646 22.518 -0.380 1.00 29.47 746 PRO A CA 1
ATOM 5473 C C . PRO A 1 746 ? 37.091 21.673 -1.556 1.00 29.47 746 PRO A C 1
ATOM 5475 O O . PRO A 1 746 ? 35.945 21.809 -1.973 1.00 29.47 746 PRO A O 1
ATOM 5478 N N . THR A 1 747 ? 37.941 20.817 -2.115 1.00 32.56 747 THR A N 1
ATOM 5479 C CA . THR A 1 747 ? 37.610 19.767 -3.092 1.00 32.56 747 THR A CA 1
ATOM 5480 C C . THR A 1 747 ? 37.039 18.534 -2.395 1.00 32.56 747 THR A C 1
ATOM 5482 O O . THR A 1 747 ? 37.649 18.071 -1.437 1.00 32.56 747 THR A O 1
ATOM 5485 N N . THR A 1 748 ? 35.958 17.961 -2.932 1.00 24.09 748 THR A N 1
ATOM 5486 C CA . THR A 1 748 ? 35.542 16.573 -2.677 1.00 24.09 748 THR A CA 1
ATOM 5487 C C . THR A 1 748 ? 35.571 15.791 -3.994 1.00 24.09 748 THR A C 1
ATOM 5489 O O . THR A 1 748 ? 35.076 16.255 -5.022 1.00 24.09 748 THR A O 1
ATOM 5492 N N . THR A 1 749 ? 36.242 14.642 -3.983 1.00 26.58 749 THR A N 1
ATOM 5493 C CA . THR A 1 749 ? 36.343 13.660 -5.073 1.00 26.58 749 THR A CA 1
ATOM 5494 C C . THR A 1 749 ? 35.304 12.561 -4.846 1.00 26.58 749 THR A C 1
ATOM 5496 O O . THR A 1 749 ? 35.123 12.135 -3.712 1.00 26.58 749 THR A O 1
ATOM 5499 N N . PHE A 1 750 ? 34.605 12.137 -5.901 1.00 22.38 750 PHE A N 1
ATOM 5500 C CA . PHE A 1 750 ? 33.554 11.109 -5.869 1.00 22.38 750 PHE A CA 1
ATOM 5501 C C . PHE A 1 750 ? 34.126 9.748 -6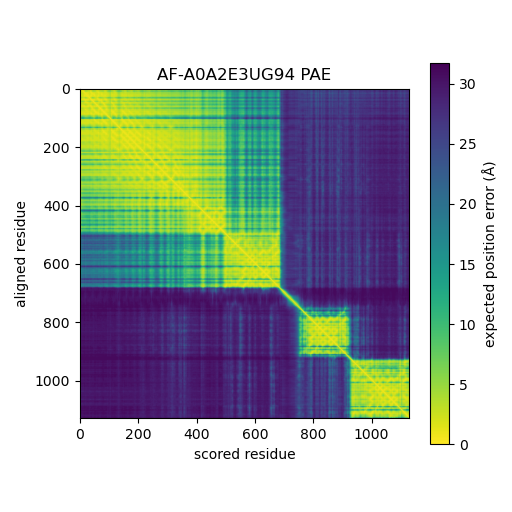.311 1.00 22.38 750 PHE A C 1
ATOM 5503 O O . PHE A 1 750 ? 34.725 9.674 -7.386 1.00 22.38 750 PHE A O 1
ATOM 5510 N N . ASP A 1 751 ? 33.913 8.711 -5.497 1.00 33.75 751 ASP A N 1
ATOM 5511 C CA . ASP A 1 751 ? 34.128 7.277 -5.766 1.00 33.75 751 ASP A CA 1
ATOM 5512 C C . ASP A 1 751 ? 32.812 6.655 -6.299 1.00 33.75 751 ASP A C 1
ATOM 5514 O O . ASP A 1 751 ? 31.755 6.938 -5.730 1.00 33.75 751 ASP A O 1
ATOM 5518 N N . PRO A 1 752 ? 32.819 5.881 -7.404 1.00 31.50 752 PRO A N 1
ATOM 5519 C CA . PRO A 1 752 ? 31.617 5.298 -8.005 1.00 31.50 752 PRO A CA 1
ATOM 5520 C C . PRO A 1 752 ? 31.222 3.887 -7.517 1.00 31.50 752 PRO A C 1
ATOM 5522 O O . PRO A 1 752 ? 30.232 3.365 -8.027 1.00 31.50 752 PRO A O 1
ATOM 5525 N N . THR A 1 753 ? 31.952 3.248 -6.595 1.00 34.75 753 THR A N 1
ATOM 5526 C CA . THR A 1 753 ? 31.625 1.883 -6.110 1.00 34.75 753 THR A CA 1
ATOM 5527 C C . THR A 1 753 ? 30.864 1.858 -4.791 1.00 34.75 753 THR A C 1
ATOM 5529 O O . THR A 1 753 ? 30.177 0.883 -4.486 1.00 34.75 753 THR A O 1
ATOM 5532 N N . VAL A 1 754 ? 30.902 2.961 -4.048 1.00 32.22 754 VAL A N 1
ATOM 5533 C CA . VAL A 1 754 ? 30.151 3.100 -2.810 1.00 32.22 754 VAL A CA 1
ATOM 5534 C C . VAL A 1 754 ? 28.910 3.950 -3.051 1.00 32.22 754 VAL A C 1
ATOM 5536 O O . VAL A 1 754 ? 28.987 5.140 -3.354 1.00 32.22 754 VAL A O 1
ATOM 5539 N N . ASN A 1 755 ? 27.732 3.344 -2.891 1.00 38.16 755 ASN A N 1
ATOM 5540 C CA . ASN A 1 755 ? 26.470 4.060 -3.094 1.00 38.16 755 ASN A CA 1
ATOM 5541 C C . ASN A 1 755 ? 26.198 5.107 -1.992 1.00 38.16 755 ASN A C 1
ATOM 5543 O O . ASN A 1 755 ? 25.454 6.059 -2.234 1.00 38.16 755 ASN A O 1
ATOM 5547 N N . ALA A 1 756 ? 26.806 4.956 -0.807 1.00 36.22 756 ALA A N 1
ATOM 5548 C CA . ALA A 1 756 ? 26.862 5.971 0.249 1.00 36.22 756 ALA A CA 1
ATOM 5549 C C . ALA A 1 756 ? 28.050 5.735 1.210 1.00 36.22 756 ALA A C 1
ATOM 5551 O O . ALA A 1 756 ? 28.140 4.667 1.806 1.00 36.22 756 ALA A O 1
ATOM 5552 N N . ILE A 1 757 ? 28.916 6.742 1.392 1.00 40.62 757 ILE A N 1
ATOM 5553 C CA . ILE A 1 757 ? 29.983 6.789 2.415 1.00 40.62 757 ILE A CA 1
ATOM 5554 C C . ILE A 1 757 ? 29.612 7.869 3.441 1.00 40.62 757 ILE A C 1
ATOM 5556 O O . ILE A 1 757 ? 29.251 8.984 3.055 1.00 40.62 757 ILE A O 1
ATOM 5560 N N . LEU A 1 758 ? 29.741 7.584 4.740 1.00 39.06 758 LEU A N 1
ATOM 5561 C CA . LEU A 1 758 ? 29.679 8.598 5.802 1.00 39.06 758 LEU A CA 1
ATOM 5562 C C . LEU A 1 758 ? 31.071 9.141 6.143 1.00 39.06 758 LEU A C 1
ATOM 5564 O O . LEU A 1 758 ? 31.577 8.933 7.240 1.00 39.06 758 LEU A O 1
ATOM 5568 N N . GLN A 1 759 ? 31.683 9.881 5.221 1.00 42.16 759 GLN A N 1
ATOM 5569 C CA . GLN A 1 759 ? 32.922 10.610 5.498 1.00 42.16 759 GLN A CA 1
ATOM 5570 C C . GLN A 1 759 ? 32.670 12.115 5.397 1.00 42.16 759 GLN A C 1
ATOM 5572 O O . GLN A 1 759 ? 32.304 12.636 4.339 1.00 42.16 759 GLN A O 1
ATOM 5577 N N . ASP A 1 760 ? 32.880 12.837 6.504 1.00 32.94 760 ASP A N 1
ATOM 5578 C CA . ASP A 1 760 ? 33.151 14.270 6.417 1.00 32.94 760 ASP A CA 1
ATOM 5579 C C . ASP A 1 760 ? 34.455 14.414 5.632 1.00 32.94 760 ASP A C 1
ATOM 5581 O O . ASP A 1 760 ? 35.519 13.993 6.075 1.00 32.94 760 ASP A O 1
ATOM 5585 N N . SER A 1 761 ? 34.342 14.972 4.430 1.00 35.81 761 SER A N 1
ATOM 5586 C CA . SER A 1 761 ? 35.358 15.031 3.374 1.00 35.81 761 SER A CA 1
ATOM 5587 C C . SER A 1 761 ? 36.682 15.747 3.711 1.00 35.81 761 SER A C 1
ATOM 5589 O O . SER A 1 761 ? 37.407 16.177 2.812 1.00 35.81 761 SER A O 1
ATOM 5591 N N . THR A 1 762 ? 37.015 15.920 4.991 1.00 30.67 762 THR A N 1
ATOM 5592 C CA . THR A 1 762 ? 38.263 16.534 5.448 1.00 30.67 762 THR A CA 1
ATOM 5593 C C . THR A 1 762 ? 38.993 15.805 6.587 1.00 30.67 762 THR A C 1
ATOM 5595 O O . THR A 1 762 ? 40.029 16.316 7.016 1.00 30.67 762 THR A O 1
ATOM 5598 N N . ALA A 1 763 ? 38.555 14.621 7.035 1.00 31.98 763 ALA A N 1
ATOM 5599 C CA . ALA A 1 763 ? 39.273 13.838 8.048 1.00 31.98 763 ALA A CA 1
ATOM 5600 C C . ALA A 1 763 ? 39.307 12.338 7.707 1.00 31.98 763 ALA A C 1
ATOM 5602 O O . ALA A 1 763 ? 38.268 11.737 7.461 1.00 31.98 763 ALA A O 1
ATOM 5603 N N . SER A 1 764 ? 40.508 11.753 7.697 1.00 32.97 764 SER A N 1
ATOM 5604 C CA . SER A 1 764 ? 40.700 10.317 7.918 1.00 32.97 764 SER A CA 1
ATOM 5605 C C . SER A 1 764 ? 40.418 10.044 9.399 1.00 32.97 764 SER A C 1
ATOM 5607 O O . SER A 1 764 ? 40.995 10.746 10.235 1.00 32.97 764 SER A O 1
ATOM 5609 N N . ASP A 1 765 ? 39.544 9.080 9.677 1.00 44.34 765 ASP A N 1
ATOM 5610 C CA . ASP A 1 765 ? 39.078 8.625 10.998 1.00 44.34 765 ASP A CA 1
ATOM 5611 C C . ASP A 1 765 ? 38.100 9.598 11.685 1.00 44.34 765 ASP A C 1
ATOM 5613 O O . ASP A 1 765 ? 38.483 10.507 12.429 1.00 44.34 765 ASP A O 1
ATOM 5617 N N . VAL A 1 766 ? 36.801 9.428 11.408 1.00 39.47 766 VAL A N 1
ATOM 5618 C CA . VAL A 1 766 ? 35.720 10.077 12.168 1.00 39.47 766 VAL A CA 1
ATOM 5619 C C . VAL A 1 766 ? 34.980 9.006 12.962 1.00 39.47 766 VAL A C 1
ATOM 5621 O O . VAL A 1 766 ? 34.080 8.356 12.439 1.00 39.47 766 VAL A O 1
ATOM 5624 N N . GLU A 1 767 ? 35.350 8.884 14.232 1.00 46.41 767 GLU A N 1
ATOM 5625 C CA . GLU A 1 767 ? 34.648 8.100 15.248 1.00 46.41 767 GLU A CA 1
ATOM 5626 C C . GLU A 1 767 ? 33.298 8.766 15.572 1.00 46.41 767 GLU A C 1
ATOM 5628 O O . GLU A 1 767 ? 33.242 9.948 15.944 1.00 46.41 767 GLU A O 1
ATOM 5633 N N . TYR A 1 768 ? 32.187 8.041 15.409 1.00 51.31 768 TYR A N 1
ATOM 5634 C CA . TYR A 1 768 ? 30.853 8.555 15.734 1.00 51.31 768 TYR A CA 1
ATOM 5635 C C . TYR A 1 768 ? 30.355 8.004 17.075 1.00 51.31 768 TYR A C 1
ATOM 5637 O O . TYR A 1 768 ? 29.971 6.840 17.166 1.00 51.31 768 TYR A O 1
ATOM 5645 N N . ASP A 1 769 ? 30.275 8.869 18.092 1.00 46.72 769 ASP A N 1
ATOM 5646 C CA . ASP A 1 769 ? 29.631 8.557 19.375 1.00 46.72 769 ASP A CA 1
ATOM 5647 C C . ASP A 1 769 ? 28.118 8.327 19.182 1.00 46.72 769 ASP A C 1
ATOM 5649 O O . ASP A 1 769 ? 27.363 9.258 18.862 1.00 46.72 769 ASP A O 1
ATOM 5653 N N . LEU A 1 770 ? 27.658 7.101 19.425 1.00 53.66 770 LEU A N 1
ATOM 5654 C CA . LEU A 1 770 ? 26.247 6.753 19.540 1.00 53.66 770 LEU A CA 1
ATOM 5655 C C . LEU A 1 770 ? 25.839 6.823 21.010 1.00 53.66 770 LEU A C 1
ATOM 5657 O O . LEU A 1 770 ? 26.325 6.066 21.845 1.00 53.66 770 LEU A O 1
ATOM 5661 N N . ASP A 1 771 ? 24.902 7.717 21.314 1.00 56.25 771 ASP A N 1
ATOM 5662 C CA . ASP A 1 771 ? 24.178 7.699 22.580 1.00 56.25 771 ASP A CA 1
ATOM 5663 C C . ASP A 1 771 ? 22.703 8.080 22.361 1.00 56.25 771 ASP A C 1
ATOM 5665 O O . ASP A 1 771 ? 22.256 8.416 21.257 1.00 56.25 771 ASP A O 1
ATOM 5669 N N . SER A 1 772 ? 21.895 8.035 23.421 1.00 48.59 772 SER A N 1
ATOM 5670 C CA . SER A 1 772 ? 20.480 8.451 23.354 1.00 48.59 772 SER A CA 1
ATOM 5671 C C . SER A 1 772 ? 20.237 9.926 22.945 1.00 48.59 772 SER A C 1
ATOM 5673 O O . SER A 1 772 ? 19.086 10.325 22.745 1.00 48.59 772 SER A O 1
ATOM 5675 N N . SER A 1 773 ? 21.293 10.729 22.792 1.00 40.78 773 SER A N 1
ATOM 5676 C CA . SER A 1 773 ? 21.323 12.163 22.471 1.00 40.78 773 SER A CA 1
ATOM 5677 C C . SER A 1 773 ? 21.975 12.492 21.113 1.00 40.78 773 SER A C 1
ATOM 5679 O O . SER A 1 773 ? 21.657 13.546 20.556 1.00 40.78 773 SER A O 1
ATOM 5681 N N . ASN A 1 774 ? 22.819 11.613 20.560 1.00 47.09 774 ASN A N 1
ATOM 5682 C CA . ASN A 1 774 ? 23.563 11.784 19.309 1.00 47.09 774 ASN A CA 1
ATOM 5683 C C . ASN A 1 774 ? 23.254 10.630 18.340 1.00 47.09 774 ASN A C 1
ATOM 5685 O O . ASN A 1 774 ? 23.632 9.485 18.559 1.00 47.09 774 ASN A O 1
ATOM 5689 N N . GLN A 1 775 ? 22.532 10.935 17.257 1.00 56.28 775 GLN A N 1
ATOM 5690 C CA . GLN A 1 775 ? 22.164 9.969 16.215 1.00 56.28 775 GLN A CA 1
ATOM 5691 C C . GLN A 1 775 ? 22.529 10.524 14.845 1.00 56.28 775 GLN A C 1
ATOM 5693 O O . GLN A 1 775 ? 22.202 11.678 14.543 1.00 56.28 775 GLN A O 1
ATOM 5698 N N . TYR A 1 776 ? 23.128 9.691 13.995 1.00 55.72 776 TYR A N 1
ATOM 5699 C CA . TYR A 1 776 ? 23.458 10.074 12.627 1.00 55.72 776 TYR A CA 1
ATOM 5700 C C . TYR A 1 776 ? 22.355 9.626 11.658 1.00 55.72 776 TYR A C 1
ATOM 5702 O O . TYR A 1 776 ? 21.975 8.454 11.603 1.00 55.72 776 TYR A O 1
ATOM 5710 N N . LYS A 1 777 ? 21.810 10.580 10.893 1.00 55.53 777 LYS A N 1
ATOM 5711 C CA . LYS A 1 777 ? 20.742 10.342 9.911 1.00 55.53 777 LYS A CA 1
ATOM 5712 C C . LYS A 1 777 ? 21.306 10.468 8.503 1.00 55.53 777 LYS A C 1
ATOM 5714 O O . LYS A 1 777 ? 21.680 11.568 8.101 1.00 55.53 777 LYS A O 1
ATOM 5719 N N . LEU A 1 778 ? 21.294 9.378 7.740 1.00 54.06 778 LEU A N 1
ATOM 5720 C CA . LEU A 1 778 ? 21.479 9.457 6.293 1.00 54.06 778 LEU A CA 1
ATOM 5721 C C . LEU A 1 778 ? 20.252 10.146 5.660 1.00 54.06 778 LEU A C 1
ATOM 5723 O O . LEU A 1 778 ? 19.128 10.048 6.168 1.00 54.06 778 LEU A O 1
ATOM 5727 N N . SER A 1 779 ? 20.478 10.892 4.572 1.00 44.09 779 SER A N 1
ATOM 5728 C CA . SER A 1 779 ? 19.445 11.582 3.774 1.00 44.09 779 SER A CA 1
ATOM 5729 C C . SER A 1 779 ? 18.269 10.655 3.418 1.00 44.09 779 SER A C 1
ATOM 5731 O O . SER A 1 779 ? 18.406 9.438 3.422 1.00 44.09 779 SER A O 1
ATOM 5733 N N . ARG A 1 780 ? 17.093 11.204 3.071 1.00 45.78 780 ARG A N 1
ATOM 5734 C CA . ARG A 1 780 ? 15.936 10.404 2.609 1.00 45.78 780 ARG A CA 1
ATOM 5735 C C . ARG A 1 780 ? 16.189 9.650 1.291 1.00 45.78 780 ARG A C 1
ATOM 5737 O O . ARG A 1 780 ? 15.465 8.694 1.021 1.00 45.78 780 ARG A O 1
ATOM 5744 N N . ASP A 1 781 ? 17.213 10.028 0.527 1.00 46.72 781 ASP A N 1
ATOM 5745 C CA . ASP A 1 781 ? 17.668 9.324 -0.680 1.00 46.72 781 ASP A CA 1
ATOM 5746 C C . ASP A 1 781 ? 18.474 8.056 -0.331 1.00 46.72 781 ASP A C 1
ATOM 5748 O O . ASP A 1 781 ? 19.686 8.012 -0.504 1.00 46.72 781 ASP A O 1
ATOM 5752 N N . ASN A 1 782 ? 17.802 7.005 0.152 1.00 57.25 782 ASN A N 1
ATOM 5753 C CA . ASN A 1 782 ? 18.382 5.651 0.264 1.00 57.25 782 ASN A CA 1
ATOM 5754 C C . ASN A 1 782 ? 17.782 4.711 -0.787 1.00 57.25 782 ASN A C 1
ATOM 5756 O O . ASN A 1 782 ? 17.479 3.557 -0.499 1.00 57.25 782 ASN A O 1
ATOM 5760 N N . SER A 1 783 ? 17.567 5.215 -2.009 1.00 53.41 783 SER A N 1
ATOM 5761 C CA . SER A 1 783 ? 17.034 4.417 -3.124 1.00 53.41 783 SER A CA 1
ATOM 5762 C C . SER A 1 783 ? 17.885 3.187 -3.434 1.00 53.41 783 SER A C 1
ATOM 5764 O O . SER A 1 783 ? 17.355 2.187 -3.904 1.00 53.41 783 SER A O 1
ATOM 5766 N N . PHE A 1 784 ? 19.176 3.233 -3.094 1.00 58.84 784 PHE A N 1
ATOM 5767 C CA . PHE A 1 784 ? 20.099 2.109 -3.204 1.00 58.84 784 PHE A CA 1
ATOM 5768 C C . PHE A 1 784 ? 19.715 0.906 -2.325 1.00 58.84 784 PHE A C 1
ATOM 5770 O O . PHE A 1 784 ? 20.196 -0.184 -2.578 1.00 58.84 784 PHE A O 1
ATOM 5777 N N . LEU A 1 785 ? 18.858 1.073 -1.313 1.00 61.66 785 LEU A N 1
ATOM 5778 C CA . LEU A 1 785 ? 18.415 0.009 -0.405 1.00 61.66 785 LEU A CA 1
ATOM 5779 C C . LEU A 1 785 ? 17.014 -0.533 -0.735 1.00 61.66 785 LEU A C 1
ATOM 5781 O O . LEU A 1 785 ? 16.557 -1.456 -0.061 1.00 61.66 785 LEU A O 1
ATOM 5785 N N . TYR A 1 786 ? 16.326 0.019 -1.741 1.00 70.12 786 TYR A N 1
ATOM 5786 C CA . TYR A 1 786 ? 14.977 -0.388 -2.158 1.00 70.12 786 TYR A CA 1
ATOM 5787 C C . TYR A 1 786 ? 15.025 -1.256 -3.415 1.00 70.12 786 TYR A C 1
ATOM 5789 O O . TYR A 1 786 ? 15.877 -1.042 -4.280 1.00 70.12 786 TYR A O 1
ATOM 5797 N N . GLY A 1 787 ? 14.119 -2.231 -3.512 1.00 69.38 787 GLY A N 1
ATOM 5798 C CA . GLY A 1 787 ? 14.044 -3.153 -4.645 1.00 69.38 787 GLY A CA 1
ATOM 5799 C C . GLY A 1 787 ? 15.289 -4.029 -4.815 1.00 69.38 787 GLY A C 1
ATOM 5800 O O . GLY A 1 787 ? 15.505 -4.567 -5.896 1.00 69.38 787 GLY A O 1
ATOM 5801 N N . GLN A 1 788 ? 16.127 -4.150 -3.781 1.00 78.56 788 GLN A N 1
ATOM 5802 C CA . GLN A 1 788 ? 17.386 -4.886 -3.849 1.00 78.56 788 GLN A CA 1
ATOM 5803 C C . GLN A 1 788 ? 17.129 -6.360 -3.587 1.00 78.56 788 GLN A C 1
ATOM 5805 O O . GLN A 1 788 ? 16.597 -6.719 -2.539 1.00 78.56 788 GLN A O 1
ATOM 5810 N N . ASP A 1 789 ? 17.528 -7.222 -4.511 1.00 78.88 789 ASP A N 1
ATOM 5811 C CA . ASP A 1 789 ? 17.558 -8.666 -4.286 1.00 78.88 789 ASP A CA 1
ATOM 5812 C C . ASP A 1 789 ? 18.858 -9.118 -3.605 1.00 78.88 789 ASP A C 1
ATOM 5814 O O . ASP A 1 789 ? 18.964 -10.280 -3.242 1.00 78.88 789 ASP A O 1
ATOM 5818 N N . ASN A 1 790 ? 19.826 -8.221 -3.382 1.00 79.75 790 ASN A N 1
ATOM 5819 C CA . ASN A 1 790 ? 21.043 -8.491 -2.622 1.00 79.75 790 ASN A CA 1
ATOM 5820 C C . ASN A 1 790 ? 21.650 -7.204 -2.027 1.00 79.75 790 ASN A C 1
ATOM 5822 O O . ASN A 1 790 ? 21.528 -6.130 -2.615 1.00 79.75 790 ASN A O 1
ATOM 5826 N N . PHE A 1 791 ? 22.294 -7.302 -0.861 1.00 81.75 791 PHE A N 1
ATOM 5827 C CA . PHE A 1 791 ? 23.165 -6.259 -0.315 1.00 81.75 791 PHE A CA 1
ATOM 5828 C C . PHE A 1 791 ? 24.113 -6.784 0.772 1.00 81.75 791 PHE A C 1
ATOM 5830 O O . PHE A 1 791 ? 23.840 -7.789 1.433 1.00 81.75 791 PHE A O 1
ATOM 5837 N N . ARG A 1 792 ? 25.187 -6.030 1.019 1.00 83.62 792 ARG A N 1
ATOM 5838 C CA . ARG A 1 792 ? 26.095 -6.198 2.162 1.00 83.62 792 ARG A CA 1
ATOM 5839 C C . ARG A 1 792 ? 26.291 -4.857 2.858 1.00 83.62 792 ARG A C 1
ATOM 5841 O O . ARG A 1 792 ? 26.476 -3.838 2.198 1.00 83.62 792 ARG A O 1
ATOM 5848 N N . ILE A 1 793 ? 26.191 -4.860 4.182 1.00 81.38 793 ILE A N 1
ATOM 5849 C CA . ILE A 1 793 ? 26.482 -3.708 5.037 1.00 81.38 793 ILE A CA 1
ATOM 5850 C C . ILE A 1 793 ? 27.645 -4.092 5.930 1.00 81.38 793 ILE A C 1
ATOM 5852 O O . ILE A 1 793 ? 27.516 -5.063 6.669 1.00 81.38 793 ILE A O 1
ATOM 5856 N N . GLU A 1 794 ? 28.722 -3.324 5.880 1.00 78.88 794 GLU A N 1
ATOM 5857 C CA . GLU A 1 794 ? 29.888 -3.487 6.745 1.00 78.88 794 GLU A CA 1
ATOM 5858 C C . GLU A 1 794 ? 30.035 -2.274 7.647 1.00 78.88 794 GLU A C 1
ATOM 5860 O O . GLU A 1 794 ? 29.678 -1.154 7.267 1.00 78.88 794 GLU A O 1
ATOM 5865 N N . LEU A 1 795 ? 30.486 -2.533 8.866 1.00 74.81 795 LEU A N 1
ATOM 5866 C CA . LEU A 1 795 ? 30.760 -1.520 9.863 1.00 74.81 795 LEU A CA 1
ATOM 5867 C C . LEU A 1 795 ? 31.635 -2.058 10.984 1.00 74.81 795 LEU A C 1
ATOM 5869 O O . LEU A 1 795 ? 31.486 -3.216 11.369 1.00 74.81 795 LEU A O 1
ATOM 5873 N N . GLN A 1 796 ? 32.424 -1.182 11.589 1.00 79.19 796 GLN A N 1
ATOM 5874 C CA . GLN A 1 796 ? 33.077 -1.451 12.859 1.00 79.19 796 GLN A CA 1
ATOM 5875 C C . GLN A 1 796 ? 32.248 -0.863 14.005 1.00 79.19 796 GLN A C 1
ATOM 5877 O O . GLN A 1 796 ? 31.779 0.277 13.938 1.00 79.19 796 GLN A O 1
ATOM 5882 N N . LEU A 1 797 ? 32.011 -1.660 15.049 1.00 83.81 797 LEU A N 1
ATOM 5883 C CA . LEU A 1 797 ? 31.195 -1.269 16.197 1.00 83.81 797 LEU A CA 1
ATOM 5884 C C . LEU A 1 797 ? 31.891 -1.623 17.512 1.00 83.81 797 LEU A C 1
ATOM 5886 O O . LEU A 1 797 ? 32.158 -2.796 17.784 1.00 83.81 797 LEU A O 1
ATOM 5890 N N . GLU A 1 798 ? 32.082 -0.625 18.373 1.00 83.69 798 GLU A N 1
ATOM 5891 C CA . GLU A 1 798 ? 32.596 -0.793 19.734 1.00 83.69 798 GLU A CA 1
ATOM 5892 C C . GLU A 1 798 ? 31.525 -0.432 20.775 1.00 83.69 798 GLU A C 1
ATOM 5894 O O . GLU A 1 798 ? 30.863 0.603 20.702 1.00 83.69 798 GLU A O 1
ATOM 5899 N N . THR A 1 799 ? 31.340 -1.285 21.789 1.00 82.56 799 THR A N 1
ATOM 5900 C CA . THR A 1 799 ? 30.513 -0.952 22.967 1.00 82.56 799 THR A CA 1
ATOM 5901 C C . THR A 1 799 ? 31.384 -0.490 24.128 1.00 82.56 799 THR A C 1
ATOM 5903 O O . THR A 1 799 ? 32.353 -1.164 24.469 1.00 82.56 799 THR A O 1
ATOM 5906 N N . LEU A 1 800 ? 30.985 0.581 24.820 1.00 74.56 800 LEU A N 1
ATOM 5907 C CA . LEU A 1 800 ? 31.805 1.218 25.862 1.00 74.56 800 LEU A CA 1
ATOM 5908 C C . LEU A 1 800 ? 31.758 0.518 27.239 1.00 74.56 800 LEU A C 1
ATOM 5910 O O . LEU A 1 800 ? 32.567 0.836 28.118 1.00 74.56 800 LEU A O 1
ATOM 5914 N N . GLN A 1 801 ? 30.803 -0.394 27.474 1.00 77.62 801 GLN A N 1
ATOM 5915 C CA . GLN A 1 801 ? 30.655 -1.144 28.733 1.00 77.62 801 GLN A CA 1
ATOM 5916 C C . GLN A 1 801 ? 30.163 -2.584 28.507 1.00 77.62 801 GLN A C 1
ATOM 5918 O O . GLN A 1 801 ? 29.544 -2.910 27.497 1.00 77.62 801 GLN A O 1
ATOM 5923 N N . ASP A 1 802 ? 30.429 -3.461 29.479 1.00 79.69 802 ASP A N 1
ATOM 5924 C CA . ASP A 1 802 ? 29.965 -4.850 29.446 1.00 79.69 802 ASP A CA 1
ATOM 5925 C C . ASP A 1 802 ? 28.431 -4.922 29.509 1.00 79.69 802 ASP A C 1
ATOM 5927 O O . ASP A 1 802 ? 27.807 -4.390 30.434 1.00 79.69 802 ASP A O 1
ATOM 5931 N N . GLY A 1 803 ? 27.826 -5.672 28.586 1.00 72.00 803 GLY A N 1
ATOM 5932 C CA . GLY A 1 803 ? 26.386 -5.927 28.584 1.00 72.00 803 GLY A CA 1
ATOM 5933 C C . GLY A 1 803 ? 25.536 -4.755 28.093 1.00 72.00 803 GLY A C 1
ATOM 5934 O O . GLY A 1 803 ? 24.357 -4.687 28.453 1.00 72.00 803 GLY A O 1
ATOM 5935 N N . GLU A 1 804 ? 26.115 -3.853 27.295 1.00 81.38 804 GLU A N 1
ATOM 5936 C CA . GLU A 1 804 ? 25.376 -2.808 26.586 1.00 81.38 804 GLU A CA 1
ATOM 5937 C C . GLU A 1 804 ? 24.338 -3.406 25.627 1.00 81.38 804 GLU A C 1
ATOM 5939 O O . GLU A 1 804 ? 24.541 -4.449 25.004 1.00 81.38 804 GLU A O 1
ATOM 5944 N N . THR A 1 805 ? 23.177 -2.755 25.529 1.00 84.31 805 THR A N 1
ATOM 5945 C CA . THR A 1 805 ? 22.055 -3.246 24.717 1.00 84.31 805 THR A CA 1
ATOM 5946 C C . THR A 1 805 ? 21.403 -2.101 23.979 1.00 84.31 805 THR A C 1
ATOM 5948 O O . THR A 1 805 ? 21.140 -1.057 24.572 1.00 84.31 805 THR A O 1
ATOM 5951 N N . GLY A 1 806 ? 21.035 -2.316 22.725 1.00 83.38 806 GLY A N 1
ATOM 5952 C CA . GLY A 1 806 ? 20.415 -1.262 21.939 1.00 83.38 806 GLY A CA 1
ATOM 5953 C C . GLY A 1 806 ? 20.521 -1.511 20.449 1.00 83.38 806 GLY A C 1
ATOM 5954 O O . GLY A 1 806 ? 21.136 -2.470 19.986 1.00 83.38 806 GLY A O 1
ATOM 5955 N N . VAL A 1 807 ? 19.849 -0.661 19.687 1.00 87.44 807 VAL A N 1
ATOM 5956 C CA . VAL A 1 807 ? 19.843 -0.723 18.223 1.00 87.44 807 VAL A CA 1
ATOM 5957 C C . VAL A 1 807 ? 20.981 0.143 17.694 1.00 87.44 807 VAL A C 1
ATOM 5959 O O . VAL A 1 807 ? 21.069 1.308 18.076 1.00 87.44 807 VAL A O 1
ATOM 5962 N N . PHE A 1 808 ? 21.811 -0.408 16.809 1.00 85.81 808 PHE A N 1
ATOM 5963 C CA . PHE A 1 808 ? 22.935 0.312 16.196 1.00 85.81 808 PHE A CA 1
ATOM 5964 C C . PHE A 1 808 ? 22.716 0.599 14.705 1.00 85.81 808 PHE A C 1
ATOM 5966 O O . PHE A 1 808 ? 23.300 1.538 14.179 1.00 85.81 808 PHE A O 1
ATOM 5973 N N . LEU A 1 809 ? 21.805 -0.119 14.038 1.00 87.31 809 LEU A N 1
ATOM 5974 C CA . LEU A 1 809 ? 21.420 0.160 12.655 1.00 87.31 809 LEU A CA 1
ATOM 5975 C C . LEU A 1 809 ? 19.913 -0.009 12.471 1.00 87.31 809 LEU A C 1
ATOM 5977 O O . LEU A 1 809 ? 19.334 -1.023 12.875 1.00 87.31 809 LEU A O 1
ATOM 5981 N N . HIS A 1 810 ? 19.248 0.967 11.859 1.00 82.88 810 HIS A N 1
ATOM 5982 C CA . HIS A 1 810 ? 17.799 0.922 11.709 1.00 82.88 810 HIS A CA 1
ATOM 5983 C C . HIS A 1 810 ? 17.302 1.613 10.438 1.00 82.88 810 HIS A C 1
ATOM 5985 O O . HIS A 1 810 ? 17.559 2.783 10.193 1.00 82.88 810 HIS A O 1
ATOM 5991 N N . MET A 1 811 ? 16.509 0.894 9.649 1.00 78.50 811 MET A N 1
ATOM 5992 C CA . MET A 1 811 ? 15.723 1.425 8.543 1.00 78.50 811 MET A CA 1
ATOM 5993 C C . MET A 1 811 ? 14.263 1.032 8.738 1.00 78.50 811 MET A C 1
ATOM 5995 O O . MET A 1 811 ? 13.892 -0.145 8.798 1.00 78.50 811 MET A O 1
ATOM 5999 N N . HIS A 1 812 ? 13.411 2.040 8.860 1.00 71.81 812 HIS A N 1
ATOM 6000 C CA . HIS A 1 812 ? 12.046 1.861 9.325 1.00 71.81 812 HIS A CA 1
ATOM 6001 C C . HIS A 1 812 ? 11.206 0.950 8.400 1.00 71.81 812 HIS A C 1
ATOM 6003 O O . HIS A 1 812 ? 10.842 1.345 7.293 1.00 71.81 812 HIS A O 1
ATOM 6009 N N . ARG A 1 813 ? 10.783 -0.213 8.933 1.00 70.06 813 ARG A N 1
ATOM 6010 C CA . ARG A 1 813 ? 9.987 -1.272 8.257 1.00 70.06 813 ARG A CA 1
ATOM 6011 C C . ARG A 1 813 ? 10.721 -2.025 7.142 1.00 70.06 813 ARG A C 1
ATOM 6013 O O . ARG A 1 813 ? 10.059 -2.659 6.329 1.00 70.06 813 ARG A O 1
ATOM 6020 N N . SER A 1 814 ? 12.047 -1.956 7.132 1.00 77.19 814 SER A N 1
ATOM 6021 C CA . SER A 1 814 ? 12.856 -2.683 6.160 1.00 77.19 814 SER A CA 1
ATOM 6022 C C . SER A 1 814 ? 14.002 -3.434 6.825 1.00 77.19 814 SER A C 1
ATOM 6024 O O . SER A 1 814 ? 14.132 -4.622 6.597 1.00 77.19 814 SER A O 1
ATOM 6026 N N . LEU A 1 815 ? 14.807 -2.797 7.678 1.00 87.31 815 LEU A N 1
ATOM 6027 C CA . LEU A 1 815 ? 16.008 -3.422 8.241 1.00 87.31 815 LEU A CA 1
ATOM 6028 C C . LEU A 1 815 ? 16.244 -2.964 9.687 1.00 87.31 815 LEU A C 1
ATOM 6030 O O . LEU A 1 815 ? 16.009 -1.809 10.028 1.00 87.31 815 LEU A O 1
ATOM 6034 N N . THR A 1 816 ? 16.670 -3.847 10.587 1.00 89.81 816 THR A N 1
ATOM 6035 C CA . THR A 1 816 ? 17.104 -3.478 11.949 1.00 89.81 816 THR A CA 1
ATOM 6036 C C . THR A 1 816 ? 18.205 -4.410 12.435 1.00 89.81 816 THR A C 1
ATOM 6038 O O . THR A 1 816 ? 18.029 -5.624 12.383 1.00 89.81 816 THR A O 1
ATOM 6041 N N . ALA A 1 817 ? 19.288 -3.847 12.973 1.00 92.12 817 ALA A N 1
ATOM 6042 C CA . ALA A 1 817 ? 20.338 -4.576 13.677 1.00 92.12 817 ALA A CA 1
ATOM 6043 C C . ALA A 1 817 ? 20.518 -4.041 15.109 1.00 92.12 817 ALA A C 1
ATOM 6045 O O . ALA A 1 817 ? 20.537 -2.827 15.339 1.00 92.12 817 ALA A O 1
ATOM 6046 N N . LYS A 1 818 ? 20.579 -4.946 16.093 1.00 91.50 818 LYS A N 1
ATOM 6047 C CA . LYS A 1 818 ? 20.649 -4.597 17.524 1.00 91.50 818 LYS A CA 1
ATOM 6048 C C . LYS A 1 818 ? 21.454 -5.594 18.348 1.00 91.50 818 LYS A C 1
ATOM 6050 O O . LYS A 1 818 ? 21.437 -6.782 18.035 1.00 91.50 818 LYS A O 1
ATOM 6055 N N . VAL A 1 819 ? 22.017 -5.129 19.459 1.00 90.88 819 VAL A N 1
ATOM 6056 C CA . VAL A 1 819 ? 22.565 -5.969 20.533 1.00 90.88 819 VAL A CA 1
ATOM 6057 C C . VAL A 1 819 ? 21.471 -6.221 21.574 1.00 90.88 819 VAL A C 1
ATOM 6059 O O . VAL A 1 819 ? 20.808 -5.284 22.032 1.00 90.88 819 VAL A O 1
ATOM 6062 N N . ASP A 1 820 ? 21.214 -7.485 21.915 1.00 85.75 820 ASP A N 1
ATOM 6063 C CA . ASP A 1 820 ? 20.235 -7.850 22.948 1.00 85.75 820 ASP A CA 1
ATOM 6064 C C . ASP A 1 820 ? 20.830 -7.963 24.358 1.00 85.75 820 ASP A C 1
ATOM 6066 O O . ASP A 1 820 ? 22.034 -7.875 24.558 1.00 85.75 820 ASP A O 1
ATOM 6070 N N . SER A 1 821 ? 19.971 -8.195 25.357 1.00 83.19 821 SER A N 1
ATOM 6071 C CA . SER A 1 821 ? 20.357 -8.272 26.775 1.00 83.19 821 SER A CA 1
ATOM 6072 C C . SER A 1 821 ? 21.276 -9.427 27.157 1.00 83.19 821 SER A C 1
ATOM 6074 O O . SER A 1 821 ? 21.628 -9.557 28.329 1.00 83.19 821 SER A O 1
ATOM 6076 N N . GLN A 1 822 ? 21.633 -10.286 26.206 1.00 79.44 822 GLN A N 1
ATOM 6077 C CA . GLN A 1 822 ? 22.607 -11.352 26.382 1.00 79.44 822 GLN A CA 1
ATOM 6078 C C . GLN A 1 822 ? 23.895 -11.096 25.582 1.00 79.44 822 GLN A C 1
ATOM 6080 O O . GLN A 1 822 ? 24.763 -11.958 25.608 1.00 79.44 822 GLN A O 1
ATOM 6085 N N . GLY A 1 823 ? 24.026 -9.951 24.900 1.00 82.44 823 GLY A N 1
ATOM 6086 C CA . GLY A 1 823 ? 25.199 -9.578 24.103 1.00 82.44 823 GLY A CA 1
ATOM 6087 C C . GLY A 1 823 ? 25.181 -10.092 22.659 1.00 82.44 823 GLY A C 1
ATOM 6088 O O . GLY A 1 823 ? 26.186 -9.973 21.968 1.00 82.44 823 GLY A O 1
ATOM 6089 N N . HIS A 1 824 ? 24.077 -10.678 22.177 1.00 89.38 824 HIS A N 1
ATOM 6090 C CA . HIS A 1 824 ? 24.001 -11.187 20.800 1.00 89.38 824 HIS A CA 1
ATOM 6091 C C . HIS A 1 824 ? 23.532 -10.113 19.816 1.00 89.38 824 HIS A C 1
ATOM 6093 O O . HIS A 1 824 ? 22.634 -9.322 20.127 1.00 89.38 824 HIS A O 1
ATOM 6099 N N . ILE A 1 825 ? 24.057 -10.167 18.591 1.00 92.50 825 ILE A N 1
ATOM 6100 C CA . ILE A 1 825 ? 23.590 -9.349 17.472 1.00 92.50 825 ILE A CA 1
ATOM 6101 C C . ILE A 1 825 ? 22.351 -10.014 16.870 1.00 92.50 825 ILE A C 1
ATOM 6103 O O . ILE A 1 825 ? 22.368 -11.192 16.520 1.00 92.50 825 ILE A O 1
ATOM 6107 N N . ASN A 1 826 ? 21.265 -9.258 16.732 1.00 86.94 826 ASN A N 1
ATOM 6108 C CA . ASN A 1 826 ? 20.073 -9.661 15.992 1.00 86.94 826 ASN A CA 1
ATOM 6109 C C . ASN A 1 826 ? 19.928 -8.785 14.756 1.00 86.94 826 ASN A C 1
ATOM 6111 O O . ASN A 1 826 ? 19.786 -7.570 14.894 1.00 86.94 826 ASN A O 1
ATOM 6115 N N . PHE A 1 827 ? 19.877 -9.411 13.586 1.00 94.31 827 PHE A N 1
ATOM 6116 C CA . PHE A 1 827 ? 19.636 -8.771 12.303 1.00 94.31 827 PHE A CA 1
ATOM 6117 C C . PHE A 1 827 ? 18.252 -9.172 11.787 1.00 94.31 827 PHE A C 1
ATOM 6119 O O . PHE A 1 827 ? 17.900 -10.348 11.762 1.00 94.31 827 PHE A O 1
ATOM 6126 N N . SER A 1 828 ? 17.427 -8.188 11.439 1.00 89.19 828 SER A N 1
ATOM 6127 C CA . SER A 1 828 ? 16.065 -8.352 10.924 1.00 89.19 828 SER A CA 1
ATOM 6128 C C . SER A 1 828 ? 15.918 -7.619 9.595 1.00 89.19 828 SER A C 1
ATOM 6130 O O . SER A 1 828 ? 16.323 -6.461 9.504 1.00 89.19 828 SER A O 1
ATOM 6132 N N . LEU A 1 829 ? 15.311 -8.269 8.604 1.00 90.81 829 LEU A N 1
ATOM 6133 C CA . LEU A 1 829 ? 15.124 -7.763 7.248 1.00 90.81 829 LEU A CA 1
ATOM 6134 C C . LEU A 1 829 ? 13.721 -8.104 6.728 1.00 90.81 829 LEU A C 1
ATOM 6136 O O . LEU A 1 829 ? 13.291 -9.245 6.823 1.00 90.81 829 LEU A O 1
ATOM 6140 N N . THR A 1 830 ? 13.036 -7.131 6.139 1.00 85.94 830 THR A N 1
ATOM 6141 C CA . THR A 1 830 ? 11.743 -7.286 5.463 1.00 85.94 830 THR A CA 1
ATOM 6142 C C . THR A 1 830 ? 11.943 -7.217 3.950 1.00 85.94 830 THR A C 1
ATOM 6144 O O . THR A 1 830 ? 12.494 -6.240 3.436 1.00 85.94 830 THR A O 1
ATOM 6147 N N . THR A 1 831 ? 11.449 -8.223 3.234 1.00 87.44 831 THR A N 1
ATOM 6148 C CA . THR A 1 831 ? 11.520 -8.344 1.768 1.00 87.44 831 THR A CA 1
ATOM 6149 C C . THR A 1 831 ? 10.122 -8.551 1.159 1.00 87.44 831 THR A C 1
ATOM 6151 O O . THR A 1 831 ? 9.142 -8.697 1.893 1.00 87.44 831 THR A O 1
ATOM 6154 N N . SER A 1 832 ? 10.025 -8.630 -0.172 1.00 82.38 832 SER A N 1
ATOM 6155 C CA . SER A 1 832 ? 8.827 -9.056 -0.913 1.00 82.38 832 SER A CA 1
ATOM 6156 C C . SER A 1 832 ? 8.313 -10.438 -0.498 1.00 82.38 832 SER A C 1
ATOM 6158 O O . SER A 1 832 ? 7.113 -10.691 -0.578 1.00 82.38 832 SER A O 1
ATOM 6160 N N . ASP A 1 833 ? 9.204 -11.319 -0.035 1.00 83.75 833 ASP A N 1
ATOM 6161 C CA . ASP A 1 833 ? 8.894 -12.719 0.262 1.00 83.75 833 ASP A CA 1
ATOM 6162 C C . ASP A 1 833 ? 8.672 -12.975 1.758 1.00 83.75 833 ASP A C 1
ATOM 6164 O O . ASP A 1 833 ? 8.276 -14.083 2.135 1.00 83.75 833 ASP A O 1
ATOM 6168 N N . GLY A 1 834 ? 8.883 -11.965 2.613 1.00 78.31 834 GLY A N 1
ATOM 6169 C CA . GLY A 1 834 ? 8.619 -12.021 4.052 1.00 78.31 834 GLY A CA 1
ATOM 6170 C C . GLY A 1 834 ? 9.628 -11.303 4.941 1.00 78.31 834 GLY A C 1
ATOM 6171 O O . GLY A 1 834 ? 10.564 -10.655 4.473 1.00 78.31 834 GLY A O 1
ATOM 6172 N N . ASP A 1 835 ? 9.398 -11.429 6.250 1.00 84.56 835 ASP A N 1
ATOM 6173 C CA . ASP A 1 835 ? 10.303 -10.960 7.298 1.00 84.56 835 ASP A CA 1
ATOM 6174 C C . ASP A 1 835 ? 11.271 -12.077 7.692 1.00 84.56 835 ASP A C 1
ATOM 6176 O O . ASP A 1 835 ? 10.868 -13.161 8.117 1.00 84.56 835 ASP A O 1
ATOM 6180 N N . PHE A 1 836 ? 12.561 -11.787 7.610 1.00 86.06 836 PHE A N 1
ATOM 6181 C CA . PHE A 1 836 ? 13.641 -12.691 7.962 1.00 86.06 836 PHE A CA 1
ATOM 6182 C C . PHE A 1 836 ? 14.420 -12.135 9.147 1.00 86.06 836 PHE A C 1
ATOM 6184 O O . PHE A 1 836 ? 14.637 -10.928 9.272 1.00 86.06 836 PHE A O 1
ATOM 6191 N N . GLN A 1 837 ? 14.821 -13.018 10.059 1.00 87.88 837 GLN A N 1
ATOM 6192 C CA . GLN A 1 837 ? 15.658 -12.659 11.197 1.00 87.88 837 GLN A CA 1
ATOM 6193 C C . GLN A 1 837 ? 16.740 -13.703 11.411 1.00 87.88 837 GLN A C 1
ATOM 6195 O O . GLN A 1 837 ? 16.500 -14.905 11.279 1.00 87.88 837 GLN A O 1
ATOM 6200 N N . VAL A 1 838 ? 17.913 -13.233 11.809 1.00 85.19 838 VAL A N 1
ATOM 6201 C CA . VAL A 1 838 ? 19.049 -14.065 12.181 1.00 85.19 838 VAL A CA 1
ATOM 6202 C C . VAL A 1 838 ? 19.710 -13.472 13.430 1.00 85.19 838 VAL A C 1
ATOM 6204 O O . VAL A 1 838 ? 19.742 -12.254 13.611 1.00 85.19 838 VAL A O 1
ATOM 6207 N N . ARG A 1 839 ? 20.164 -14.334 14.344 1.00 90.25 839 ARG A N 1
ATOM 6208 C CA . ARG A 1 839 ? 20.778 -13.957 15.629 1.00 90.25 839 ARG A CA 1
ATOM 6209 C C . ARG A 1 839 ? 22.122 -14.654 15.757 1.00 90.25 839 ARG A C 1
ATOM 6211 O O . ARG A 1 839 ? 22.149 -15.868 15.574 1.00 90.25 839 ARG A O 1
ATOM 6218 N N . SER A 1 840 ? 23.182 -13.916 16.089 1.00 87.12 840 SER A N 1
ATOM 6219 C CA . SER A 1 840 ? 24.542 -14.453 16.242 1.00 87.12 840 SER A CA 1
ATOM 6220 C C . SER A 1 840 ? 24.577 -15.649 17.203 1.00 87.12 840 SER A C 1
ATOM 6222 O O . SER A 1 840 ? 23.892 -15.639 18.231 1.00 87.12 840 SER A O 1
ATOM 6224 N N . SER A 1 841 ? 25.364 -16.685 16.895 1.00 69.50 841 SER A N 1
ATOM 6225 C CA . SER A 1 841 ? 25.502 -17.860 17.764 1.00 69.50 841 SER A CA 1
ATOM 6226 C C . SER A 1 841 ? 26.193 -17.539 19.084 1.00 69.50 841 SER A C 1
ATOM 6228 O O . SER A 1 841 ? 25.797 -18.080 20.116 1.00 69.50 841 SER A O 1
ATOM 6230 N N . GLU A 1 842 ? 27.173 -16.633 19.061 1.00 83.19 842 GLU A N 1
ATOM 6231 C CA . GLU A 1 842 ? 27.905 -16.191 20.247 1.00 83.19 842 GLU A CA 1
ATOM 6232 C C . GLU A 1 842 ? 27.418 -14.818 20.746 1.00 83.19 842 GLU A C 1
ATOM 6234 O O . GLU A 1 842 ? 26.931 -13.995 19.953 1.00 83.19 842 GLU A O 1
ATOM 6239 N N . PRO A 1 843 ? 27.519 -14.558 22.065 1.00 84.00 843 PRO A N 1
ATOM 6240 C CA . PRO A 1 843 ? 27.197 -13.270 22.662 1.00 84.00 843 PRO A CA 1
ATOM 6241 C C . PRO A 1 843 ? 28.363 -12.288 22.466 1.00 84.00 843 PRO A C 1
ATOM 6243 O O . PRO A 1 843 ? 29.117 -12.019 23.401 1.00 84.00 843 PRO A O 1
ATOM 6246 N N . VAL A 1 844 ? 28.498 -11.790 21.234 1.00 86.88 844 VAL A N 1
ATOM 6247 C CA . VAL A 1 844 ? 29.569 -10.899 20.742 1.00 86.88 844 VAL A CA 1
ATOM 6248 C C . VAL A 1 844 ? 29.920 -9.796 21.749 1.00 86.88 844 VAL A C 1
ATOM 6250 O O . VAL A 1 844 ? 31.066 -9.685 22.157 1.00 86.88 844 VAL A O 1
ATOM 6253 N N . TYR A 1 845 ? 28.916 -9.083 22.262 1.00 89.44 845 TYR A N 1
ATOM 6254 C CA . TYR A 1 845 ? 29.081 -7.962 23.197 1.00 89.44 845 TYR A CA 1
ATOM 6255 C C . TYR A 1 845 ? 28.708 -8.319 24.647 1.00 89.44 845 TYR A C 1
ATOM 6257 O O . TYR A 1 845 ? 28.136 -7.519 25.390 1.00 89.44 845 TYR A O 1
ATOM 6265 N N . ALA A 1 846 ? 28.993 -9.550 25.092 1.00 81.75 846 ALA A N 1
ATOM 6266 C CA . ALA A 1 846 ? 28.925 -9.885 26.521 1.00 81.75 846 ALA A CA 1
ATOM 6267 C C . ALA A 1 846 ? 29.972 -9.122 27.358 1.00 81.75 846 ALA A C 1
ATOM 6269 O O . ALA A 1 846 ? 29.770 -8.936 28.561 1.00 81.75 846 ALA A O 1
ATOM 6270 N N . ALA A 1 847 ? 31.069 -8.701 26.725 1.00 78.88 847 ALA A N 1
ATOM 6271 C CA . ALA A 1 847 ? 32.081 -7.797 27.257 1.00 78.88 847 ALA A CA 1
ATOM 6272 C C . ALA A 1 847 ? 32.271 -6.623 26.283 1.00 78.88 847 ALA A C 1
ATOM 6274 O O . ALA A 1 847 ? 32.034 -6.788 25.089 1.00 78.88 847 ALA A O 1
ATOM 6275 N N . ALA A 1 848 ? 32.688 -5.465 26.795 1.00 76.25 848 ALA A N 1
ATOM 6276 C CA . ALA A 1 848 ? 33.041 -4.315 25.969 1.00 76.25 848 ALA A CA 1
ATOM 6277 C C . ALA A 1 848 ? 34.202 -4.648 25.020 1.00 76.25 848 ALA A C 1
ATOM 6279 O O . ALA A 1 848 ? 35.180 -5.280 25.436 1.00 76.25 848 ALA A O 1
ATOM 6280 N N . GLY A 1 849 ? 34.107 -4.197 23.773 1.00 73.38 849 GLY A N 1
ATOM 6281 C CA . GLY A 1 849 ? 35.111 -4.432 22.743 1.00 73.38 849 GLY A CA 1
ATOM 6282 C C . GLY A 1 849 ? 34.635 -3.969 21.373 1.00 73.38 849 GLY A C 1
ATOM 6283 O O . GLY A 1 849 ? 33.443 -3.727 21.178 1.00 73.38 849 GLY A O 1
ATOM 6284 N N . GLU A 1 850 ? 35.592 -3.833 20.466 1.00 83.25 850 GLU A N 1
ATOM 6285 C CA . GLU A 1 850 ? 35.426 -3.469 19.060 1.00 83.25 850 GLU A CA 1
ATOM 6286 C C . GLU A 1 850 ? 35.317 -4.738 18.210 1.00 83.25 850 GLU A C 1
ATOM 6288 O O . GLU A 1 850 ? 36.042 -5.706 18.457 1.00 83.25 850 GLU A O 1
ATOM 6293 N N . HIS A 1 851 ? 34.395 -4.738 17.247 1.00 79.81 851 HIS A N 1
ATOM 6294 C CA . HIS A 1 851 ? 34.181 -5.852 16.325 1.00 79.81 851 HIS A CA 1
ATOM 6295 C C . HIS A 1 851 ? 33.795 -5.362 14.929 1.00 79.81 851 HIS A C 1
ATOM 6297 O O . HIS A 1 851 ? 33.018 -4.409 14.795 1.00 79.81 851 HIS A O 1
ATOM 6303 N N . ASP A 1 852 ? 34.246 -6.091 13.910 1.00 76.94 852 ASP A N 1
ATOM 6304 C CA . ASP A 1 852 ? 33.858 -5.861 12.518 1.00 76.94 852 ASP A CA 1
ATOM 6305 C C . ASP A 1 852 ? 32.589 -6.655 12.212 1.00 76.94 852 ASP A C 1
ATOM 6307 O O . ASP A 1 852 ? 32.565 -7.885 12.293 1.00 76.94 852 ASP A O 1
ATOM 6311 N N . ILE A 1 853 ? 31.509 -5.958 11.871 1.00 83.50 853 ILE A N 1
ATOM 6312 C CA . ILE A 1 853 ? 30.195 -6.547 11.624 1.00 83.50 853 ILE A CA 1
ATOM 6313 C C . ILE A 1 853 ? 29.865 -6.452 10.141 1.00 83.50 853 ILE A C 1
ATOM 6315 O O . ILE A 1 853 ? 29.802 -5.355 9.586 1.00 83.50 853 ILE A O 1
ATOM 6319 N N . ALA A 1 854 ? 29.501 -7.589 9.538 1.00 83.25 854 ALA A N 1
ATOM 6320 C CA . ALA A 1 854 ? 28.836 -7.604 8.240 1.00 83.25 854 ALA A CA 1
ATOM 6321 C C . ALA A 1 854 ? 27.412 -8.169 8.324 1.00 83.25 854 ALA A C 1
ATOM 6323 O O . ALA A 1 854 ? 27.153 -9.230 8.901 1.00 83.25 854 ALA A O 1
ATOM 6324 N N . LEU A 1 855 ? 26.468 -7.449 7.721 1.00 89.00 855 LEU A N 1
ATOM 6325 C CA . LEU A 1 855 ? 25.072 -7.845 7.569 1.00 89.00 855 LEU A CA 1
ATOM 6326 C C . LEU A 1 855 ? 24.796 -8.076 6.090 1.00 89.00 855 LEU A C 1
ATOM 6328 O O . LEU A 1 855 ? 24.870 -7.148 5.283 1.00 89.00 855 LEU A O 1
ATOM 6332 N N . VAL A 1 856 ? 24.467 -9.312 5.740 1.00 85.19 856 VAL A N 1
ATOM 6333 C CA . VAL A 1 856 ? 24.448 -9.751 4.343 1.00 85.19 856 VAL A CA 1
ATOM 6334 C C . VAL A 1 856 ? 23.084 -10.325 3.992 1.00 85.19 856 VAL A C 1
ATOM 6336 O O . VAL A 1 856 ? 22.494 -11.066 4.784 1.00 85.19 856 VAL A O 1
ATOM 6339 N N . PHE A 1 857 ? 22.595 -9.998 2.800 1.00 87.81 857 PHE A N 1
ATOM 6340 C CA . PHE A 1 857 ? 21.376 -10.539 2.216 1.00 87.81 857 PHE A CA 1
ATOM 6341 C C . PHE A 1 857 ? 21.568 -10.819 0.725 1.00 87.81 857 PHE A C 1
ATOM 6343 O O . PHE A 1 857 ? 22.042 -9.958 -0.006 1.00 87.81 857 PHE A O 1
ATOM 6350 N N . ASP A 1 858 ? 21.138 -11.993 0.275 1.00 85.19 858 ASP A N 1
ATOM 6351 C CA . ASP A 1 858 ? 20.974 -12.337 -1.135 1.00 85.19 858 ASP A CA 1
ATOM 6352 C C . ASP A 1 858 ? 19.713 -13.198 -1.297 1.00 85.19 858 ASP A C 1
ATOM 6354 O O . ASP A 1 858 ? 19.661 -14.372 -0.920 1.00 85.19 858 ASP A O 1
ATOM 6358 N N . GLY A 1 859 ? 18.672 -12.593 -1.855 1.00 76.06 859 GLY A N 1
ATOM 6359 C CA . GLY A 1 859 ? 17.372 -13.198 -2.070 1.00 76.06 859 GLY A CA 1
ATOM 6360 C C . GLY A 1 859 ? 17.332 -14.228 -3.202 1.00 76.06 859 GLY A C 1
ATOM 6361 O O . GLY A 1 859 ? 16.433 -15.073 -3.201 1.00 76.06 859 GLY A O 1
ATOM 6362 N N . GLN A 1 860 ? 18.292 -14.211 -4.137 1.00 74.88 860 GLN A N 1
ATOM 6363 C CA . GLN A 1 860 ? 18.403 -15.217 -5.202 1.00 74.88 860 GLN A CA 1
ATOM 6364 C C . GLN A 1 860 ? 19.090 -16.491 -4.700 1.00 74.88 860 GLN A C 1
ATOM 6366 O O . GLN A 1 860 ? 18.674 -17.601 -5.044 1.00 74.88 860 GLN A O 1
ATOM 6371 N N . LEU A 1 861 ? 20.117 -16.336 -3.861 1.00 68.69 861 LEU A N 1
ATOM 6372 C CA . LEU A 1 861 ? 20.795 -17.433 -3.167 1.00 68.69 861 LEU A CA 1
ATOM 6373 C C . LEU A 1 861 ? 20.005 -17.931 -1.954 1.00 68.69 861 LEU A C 1
ATOM 6375 O O . LEU A 1 861 ? 20.254 -19.031 -1.457 1.00 68.69 861 LEU A O 1
ATOM 6379 N N . GLY A 1 862 ? 19.020 -17.154 -1.506 1.00 76.31 862 GLY A N 1
ATOM 6380 C CA . GLY A 1 862 ? 18.175 -17.507 -0.383 1.00 76.31 862 GLY A CA 1
ATOM 6381 C C . GLY A 1 862 ? 18.918 -17.375 0.940 1.00 76.31 862 GLY A C 1
ATOM 6382 O O . GLY A 1 862 ? 18.770 -18.256 1.783 1.00 76.31 862 GLY A O 1
ATOM 6383 N N . VAL A 1 863 ? 19.750 -16.347 1.125 1.00 74.69 863 VAL A N 1
ATOM 6384 C CA . VAL A 1 863 ? 20.626 -16.206 2.292 1.00 74.69 863 VAL A CA 1
ATOM 6385 C C . VAL A 1 863 ? 20.487 -14.847 2.971 1.00 74.69 863 VAL A C 1
ATOM 6387 O O . VAL A 1 863 ? 20.497 -13.802 2.337 1.00 74.69 863 VAL A O 1
ATOM 6390 N N . MET A 1 864 ? 20.418 -14.874 4.302 1.00 86.44 864 MET A N 1
ATOM 6391 C CA . MET A 1 864 ? 20.638 -13.729 5.182 1.00 86.44 864 MET A CA 1
ATOM 6392 C C . MET A 1 864 ? 21.573 -14.149 6.318 1.00 86.44 864 MET A C 1
ATOM 6394 O O . MET A 1 864 ? 21.313 -15.166 6.964 1.00 86.44 864 MET A O 1
ATOM 6398 N N . GLN A 1 865 ? 22.636 -13.390 6.585 1.00 86.50 865 GLN A N 1
ATOM 6399 C CA . GLN A 1 865 ? 23.650 -13.762 7.581 1.00 86.50 865 GLN A CA 1
ATOM 6400 C C . GLN A 1 865 ? 24.208 -12.576 8.376 1.00 86.50 865 GLN A C 1
ATOM 6402 O O . GLN A 1 865 ? 24.114 -11.423 7.955 1.00 86.50 865 GLN A O 1
ATOM 6407 N N . ILE A 1 866 ? 24.766 -12.902 9.545 1.00 84.56 866 ILE A N 1
ATOM 6408 C CA . ILE A 1 866 ? 25.597 -12.027 10.376 1.00 84.56 866 ILE A CA 1
ATOM 6409 C C . ILE A 1 866 ? 27.009 -12.603 10.379 1.00 84.56 866 ILE A C 1
ATOM 6411 O O . ILE A 1 866 ? 27.199 -13.752 10.793 1.00 84.56 866 ILE A O 1
ATOM 6415 N N . GLU A 1 867 ? 27.977 -11.783 10.000 1.00 82.94 867 GLU A N 1
ATOM 6416 C CA . GLU A 1 867 ? 29.401 -12.039 10.193 1.00 82.94 867 GLU A CA 1
ATOM 6417 C C . GLU A 1 867 ? 29.940 -11.105 11.275 1.00 82.94 867 GLU A C 1
ATOM 6419 O O . GLU A 1 867 ? 29.516 -9.952 11.377 1.00 82.94 867 GLU A O 1
ATOM 6424 N N . VAL A 1 868 ? 30.836 -11.633 12.104 1.00 79.81 868 VAL A N 1
ATOM 6425 C CA . VAL A 1 868 ? 31.561 -10.887 13.135 1.00 79.81 868 VAL A CA 1
ATOM 6426 C C . VAL A 1 868 ? 33.017 -11.304 13.070 1.00 79.81 868 VAL A C 1
ATOM 6428 O O . VAL A 1 868 ? 33.295 -12.506 13.122 1.00 79.81 868 VAL A O 1
ATOM 6431 N N . ASP A 1 869 ? 33.912 -10.330 12.938 1.00 79.56 869 ASP A N 1
ATOM 6432 C CA . ASP A 1 869 ? 35.362 -10.515 12.816 1.00 79.56 869 ASP A CA 1
ATOM 6433 C C . ASP A 1 869 ? 35.708 -11.544 11.721 1.00 79.56 869 ASP A C 1
ATOM 6435 O O . ASP A 1 869 ? 36.446 -12.512 11.932 1.00 79.56 869 ASP A O 1
ATOM 6439 N N . GLY A 1 870 ? 35.051 -11.406 10.563 1.00 55.22 870 GLY A N 1
ATOM 6440 C CA . GLY A 1 870 ? 35.198 -12.301 9.408 1.00 55.22 870 GLY A CA 1
ATOM 6441 C C . GLY A 1 870 ? 34.574 -13.696 9.570 1.00 55.22 870 GLY A C 1
ATOM 6442 O O . GLY A 1 870 ? 34.663 -14.522 8.669 1.00 55.22 870 GLY A O 1
ATOM 6443 N N . THR A 1 871 ? 33.917 -13.996 10.695 1.00 65.12 871 THR A N 1
ATOM 6444 C CA . THR A 1 871 ? 33.294 -15.307 10.937 1.00 65.12 871 THR A CA 1
ATOM 6445 C C . THR A 1 871 ? 31.771 -15.232 10.860 1.00 65.12 871 THR A C 1
ATOM 6447 O O . THR A 1 871 ? 31.153 -14.442 11.573 1.00 65.12 871 THR A O 1
ATOM 6450 N N . VAL A 1 872 ? 31.129 -16.123 10.090 1.00 73.94 872 VAL A N 1
ATOM 6451 C CA . VAL A 1 872 ? 29.659 -16.267 10.091 1.00 73.94 872 VAL A CA 1
ATOM 6452 C C . VAL A 1 872 ? 29.177 -16.727 11.461 1.00 73.94 872 VAL A C 1
ATOM 6454 O O . VAL A 1 872 ? 29.327 -17.887 11.846 1.00 73.94 872 VAL A O 1
ATOM 6457 N N . GLN A 1 873 ? 28.535 -15.822 12.188 1.00 80.06 873 GLN A N 1
ATOM 6458 C CA . GLN A 1 873 ? 27.939 -16.119 13.483 1.00 80.06 873 GLN A CA 1
ATOM 6459 C C . GLN A 1 873 ? 26.567 -16.766 13.341 1.00 80.06 873 GLN A C 1
ATOM 6461 O O . GLN A 1 873 ? 26.148 -17.534 14.203 1.00 80.06 873 GLN A O 1
ATOM 6466 N N . ALA A 1 874 ? 25.821 -16.432 12.291 1.00 70.19 874 ALA A N 1
ATOM 6467 C CA . ALA A 1 874 ? 24.548 -17.074 12.009 1.00 70.19 874 ALA A CA 1
ATOM 6468 C C . ALA A 1 874 ? 24.073 -16.772 10.592 1.00 70.19 874 ALA A C 1
ATOM 6470 O O . ALA A 1 874 ? 24.307 -15.690 10.063 1.00 70.19 874 ALA A O 1
ATOM 6471 N N . GLN A 1 875 ? 23.330 -17.718 10.024 1.00 84.25 875 GLN A N 1
ATOM 6472 C CA . GLN A 1 875 ? 22.741 -17.622 8.696 1.00 84.25 875 GLN A CA 1
ATOM 6473 C C . GLN A 1 875 ? 21.335 -18.218 8.717 1.00 84.25 875 GLN A C 1
ATOM 6475 O O . GLN A 1 875 ? 21.065 -19.201 9.413 1.00 84.25 875 GLN A O 1
ATOM 6480 N N . THR A 1 876 ? 20.439 -17.632 7.940 1.00 74.38 876 THR A N 1
ATOM 6481 C CA . THR A 1 876 ? 19.089 -18.131 7.706 1.00 74.38 876 THR A CA 1
ATOM 6482 C C . THR A 1 876 ? 18.750 -18.051 6.224 1.00 74.38 876 THR A C 1
ATOM 6484 O O . THR A 1 876 ? 19.435 -17.380 5.450 1.00 74.38 876 THR A O 1
ATOM 6487 N N . THR A 1 877 ? 17.683 -18.742 5.830 1.00 85.56 877 THR A N 1
ATOM 6488 C CA . THR A 1 877 ? 17.158 -18.637 4.472 1.00 85.56 877 THR A CA 1
ATOM 6489 C C . THR A 1 877 ? 16.256 -17.418 4.357 1.00 85.56 877 THR A C 1
ATOM 6491 O O . THR A 1 877 ? 15.261 -17.329 5.076 1.00 85.56 877 THR A O 1
ATOM 6494 N N . ALA A 1 878 ? 16.599 -16.510 3.447 1.00 74.88 878 ALA A N 1
ATOM 6495 C CA . ALA A 1 878 ? 15.843 -15.298 3.153 1.00 74.88 878 ALA A CA 1
ATOM 6496 C C . ALA A 1 878 ? 15.791 -15.070 1.643 1.00 74.88 878 ALA A C 1
ATOM 6498 O O . ALA A 1 878 ? 16.835 -15.070 1.005 1.00 74.88 878 ALA A O 1
ATOM 6499 N N . THR A 1 879 ? 14.598 -14.910 1.073 1.00 86.62 879 THR A N 1
ATOM 6500 C CA . THR A 1 879 ? 14.384 -14.716 -0.375 1.00 86.62 879 THR A CA 1
ATOM 6501 C C . THR A 1 879 ? 13.711 -13.371 -0.659 1.00 86.62 879 THR A C 1
ATOM 6503 O O . THR A 1 879 ? 13.396 -12.636 0.271 1.00 86.62 879 THR A O 1
ATOM 6506 N N . GLY A 1 880 ? 13.486 -13.028 -1.926 1.00 81.81 880 GLY A N 1
ATOM 6507 C CA . GLY A 1 880 ? 12.748 -11.822 -2.316 1.00 81.81 880 GLY A CA 1
ATOM 6508 C C . GLY A 1 880 ? 13.626 -10.580 -2.450 1.00 81.81 880 GLY A C 1
ATOM 6509 O O . GLY A 1 880 ? 14.849 -10.670 -2.476 1.00 81.81 880 GLY A O 1
ATOM 6510 N N . THR A 1 881 ? 13.002 -9.410 -2.559 1.00 86.94 881 THR A N 1
ATOM 6511 C CA . THR A 1 881 ? 13.695 -8.119 -2.694 1.00 86.94 881 THR A CA 1
ATOM 6512 C C . THR A 1 881 ? 13.335 -7.181 -1.552 1.00 86.94 881 THR A C 1
ATOM 6514 O O . THR A 1 881 ? 12.228 -7.240 -1.019 1.00 86.94 881 THR A O 1
ATOM 6517 N N . THR A 1 882 ? 14.235 -6.293 -1.139 1.00 79.12 882 THR A N 1
ATOM 6518 C CA . THR A 1 882 ? 13.914 -5.263 -0.146 1.00 79.12 882 THR A CA 1
ATOM 6519 C C . THR A 1 882 ? 12.768 -4.375 -0.642 1.00 79.12 882 THR A C 1
ATOM 6521 O O . THR A 1 882 ? 12.658 -4.064 -1.824 1.00 79.12 882 THR A O 1
ATOM 6524 N N . THR A 1 883 ? 11.872 -3.976 0.261 1.00 66.38 883 THR A N 1
ATOM 6525 C CA 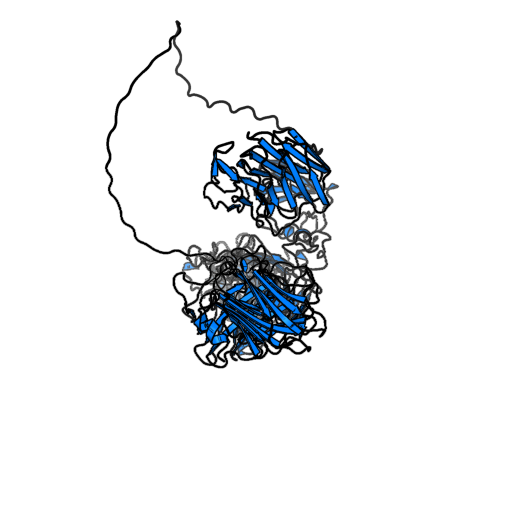. THR A 1 883 ? 10.636 -3.248 -0.085 1.00 66.38 883 THR A CA 1
ATOM 6526 C C . THR A 1 883 ? 10.889 -1.891 -0.755 1.00 66.38 883 THR A C 1
ATOM 6528 O O . THR A 1 883 ? 11.795 -1.172 -0.334 1.00 66.38 883 THR A O 1
ATOM 6531 N N . ASP A 1 884 ? 10.006 -1.473 -1.667 1.00 57.34 884 ASP A N 1
ATOM 6532 C CA . ASP A 1 884 ? 10.185 -0.267 -2.496 1.00 57.34 884 ASP A CA 1
ATOM 6533 C C . ASP A 1 884 ? 10.106 1.085 -1.750 1.00 57.34 884 ASP A C 1
ATOM 6535 O O . ASP A 1 884 ? 10.488 2.110 -2.313 1.00 57.34 884 ASP A O 1
ATOM 6539 N N . VAL A 1 885 ? 9.630 1.140 -0.490 1.00 52.72 885 VAL A N 1
ATOM 6540 C CA . VAL A 1 885 ? 9.519 2.412 0.264 1.00 52.72 885 VAL A CA 1
ATOM 6541 C C . VAL A 1 885 ? 9.682 2.272 1.795 1.00 52.72 885 VAL A C 1
ATOM 6543 O O . VAL A 1 885 ? 8.818 1.734 2.509 1.00 52.72 885 VAL A O 1
ATOM 6546 N N . SER A 1 886 ? 10.715 2.921 2.350 1.00 50.38 886 SER A N 1
ATOM 6547 C CA . SER A 1 886 ? 10.808 3.272 3.779 1.00 50.38 886 SER A CA 1
ATOM 6548 C C . SER A 1 886 ? 10.284 4.697 4.052 1.00 50.38 886 SER A C 1
ATOM 6550 O O . SER A 1 886 ? 10.432 5.603 3.239 1.00 50.38 886 SER A O 1
ATOM 6552 N N . LYS A 1 887 ? 9.668 4.920 5.229 1.00 49.75 887 LYS A N 1
ATOM 6553 C CA . LYS A 1 887 ? 9.222 6.265 5.684 1.00 49.75 887 LYS A CA 1
ATOM 6554 C C . LYS A 1 887 ? 10.394 7.197 6.027 1.00 49.75 887 LYS A C 1
ATOM 6556 O O . LYS A 1 887 ? 10.222 8.414 6.097 1.00 49.75 887 LYS A O 1
ATOM 6561 N N . TRP A 1 888 ? 11.550 6.608 6.322 1.00 56.88 888 TRP A N 1
ATOM 6562 C CA . TRP A 1 888 ? 12.718 7.264 6.900 1.00 56.88 888 TRP A CA 1
ATOM 6563 C C . TRP A 1 888 ? 13.996 6.679 6.309 1.00 56.88 888 TRP A C 1
ATOM 6565 O O . TRP A 1 888 ? 14.028 5.504 5.950 1.00 56.88 888 TRP A O 1
ATOM 6575 N N . GLY A 1 889 ? 15.045 7.491 6.211 1.00 62.44 889 GLY A N 1
ATOM 6576 C CA . GLY A 1 889 ? 16.335 6.982 5.771 1.00 62.44 889 GLY A CA 1
ATOM 6577 C C . GLY A 1 889 ? 16.957 5.995 6.759 1.00 62.44 889 GLY A C 1
ATOM 6578 O O . GLY A 1 889 ? 16.457 5.839 7.875 1.00 62.44 889 GLY A O 1
ATOM 6579 N N . LEU A 1 890 ? 18.030 5.328 6.340 1.00 73.50 890 LEU A N 1
ATOM 6580 C CA . LEU A 1 890 ? 18.837 4.489 7.223 1.00 73.50 890 LEU A CA 1
ATOM 6581 C C . LEU A 1 890 ? 19.420 5.347 8.363 1.00 73.50 890 LEU A C 1
ATOM 6583 O O . LEU A 1 890 ? 19.944 6.438 8.129 1.00 73.50 890 LEU A O 1
ATOM 6587 N N . THR A 1 891 ? 19.303 4.884 9.605 1.00 71.12 891 THR A N 1
ATOM 6588 C CA . THR A 1 891 ? 19.876 5.544 10.783 1.00 71.12 891 THR A CA 1
ATOM 6589 C C . THR A 1 891 ? 20.921 4.655 11.437 1.00 71.12 891 THR A C 1
ATOM 6591 O O . THR A 1 891 ? 20.676 3.462 11.634 1.00 71.12 891 THR A O 1
ATOM 6594 N N . LEU A 1 892 ? 22.043 5.260 11.827 1.00 73.00 892 LEU A N 1
ATOM 6595 C CA . LEU A 1 892 ? 22.962 4.691 12.809 1.00 73.00 892 LEU A CA 1
ATOM 6596 C C . LEU A 1 892 ? 22.429 5.048 14.202 1.00 73.00 892 LEU A C 1
ATOM 6598 O O . LEU A 1 892 ? 22.158 6.217 14.495 1.00 73.00 892 LEU A O 1
ATOM 6602 N N . GLY A 1 893 ? 22.173 4.031 15.020 1.00 69.62 893 GLY A N 1
ATOM 6603 C CA . GLY A 1 893 ? 21.333 4.135 16.216 1.00 69.62 893 GLY A CA 1
ATOM 6604 C C . GLY A 1 893 ? 19.829 4.030 15.915 1.00 69.62 893 GLY A C 1
ATOM 6605 O O . GLY A 1 893 ? 19.410 3.604 14.834 1.00 69.62 893 GLY A O 1
ATOM 6606 N N . ASN A 1 894 ? 18.977 4.407 16.876 1.00 67.12 894 ASN A N 1
ATOM 6607 C CA . ASN A 1 894 ? 17.519 4.332 16.722 1.00 67.12 894 ASN A CA 1
ATOM 6608 C C . ASN A 1 894 ? 16.795 5.597 17.182 1.00 67.12 894 ASN A C 1
ATOM 6610 O O . ASN A 1 894 ? 16.844 5.988 18.341 1.00 67.12 894 ASN A O 1
ATOM 6614 N N . THR A 1 895 ? 16.024 6.201 16.280 1.00 57.28 895 THR A N 1
ATOM 6615 C CA . THR A 1 895 ? 15.260 7.432 16.546 1.00 57.28 895 THR A CA 1
ATOM 6616 C C . THR A 1 895 ? 14.014 7.238 17.422 1.00 57.28 895 THR A C 1
ATOM 6618 O O . THR A 1 895 ? 13.431 8.217 17.883 1.00 57.28 895 THR A O 1
ATOM 6621 N N . TRP A 1 896 ? 13.608 5.995 17.687 1.00 52.91 896 TRP A N 1
ATOM 6622 C CA . TRP A 1 896 ? 12.354 5.640 18.365 1.00 52.91 896 TRP A CA 1
ATOM 6623 C C . TRP A 1 896 ? 12.516 4.690 19.565 1.00 52.91 896 TRP A C 1
ATOM 6625 O O . TRP A 1 896 ? 11.555 4.496 20.304 1.00 52.91 896 TRP A O 1
ATOM 6635 N N . ASN A 1 897 ? 13.700 4.108 19.780 1.00 59.06 897 ASN A N 1
ATOM 6636 C CA . ASN A 1 897 ? 14.044 3.237 20.914 1.00 59.06 897 ASN A CA 1
ATOM 6637 C C . ASN A 1 897 ? 15.432 3.600 21.463 1.00 59.06 897 ASN A C 1
ATOM 6639 O O . ASN A 1 897 ? 16.117 4.437 20.888 1.00 59.06 897 ASN A O 1
ATOM 6643 N N . ALA A 1 898 ? 15.862 2.950 22.551 1.00 63.09 898 ALA A N 1
ATOM 6644 C CA . ALA A 1 898 ? 17.238 3.073 23.027 1.00 63.09 898 ALA A CA 1
ATOM 6645 C C . ALA A 1 898 ? 18.229 2.665 21.916 1.00 63.09 898 ALA A C 1
ATOM 6647 O O . ALA A 1 898 ? 18.201 1.523 21.434 1.00 63.09 898 ALA A O 1
ATOM 6648 N N . SER A 1 899 ? 19.061 3.620 21.495 1.00 78.25 899 SER A N 1
ATOM 6649 C CA . SER A 1 899 ? 20.278 3.340 20.735 1.00 78.25 899 SER A CA 1
ATOM 6650 C C . SER A 1 899 ? 21.223 2.501 21.591 1.00 78.25 899 SER A C 1
ATOM 6652 O O . SER A 1 899 ? 21.123 2.508 22.817 1.00 78.25 899 SER A O 1
ATOM 6654 N N . LEU A 1 900 ? 22.106 1.757 20.936 1.00 81.94 900 LEU A N 1
ATOM 6655 C CA . LEU A 1 900 ? 23.273 1.201 21.610 1.00 81.94 900 LEU A CA 1
ATOM 6656 C C . LEU A 1 900 ? 24.209 2.357 21.998 1.00 81.94 900 LEU A C 1
ATOM 6658 O O . LEU A 1 900 ? 24.443 3.220 21.153 1.00 81.94 900 LEU A O 1
ATOM 6662 N N . ASP A 1 901 ? 24.710 2.370 23.235 1.00 75.62 901 ASP A N 1
ATOM 6663 C CA . ASP A 1 901 ? 25.759 3.305 23.652 1.00 75.62 901 ASP A CA 1
ATOM 6664 C C . ASP A 1 901 ? 27.124 2.722 23.224 1.00 75.62 901 ASP A C 1
ATOM 6666 O O . ASP A 1 901 ? 27.541 1.663 23.707 1.00 75.62 901 ASP A O 1
ATOM 6670 N N . GLY A 1 902 ? 27.796 3.373 22.272 1.00 75.62 902 GLY A N 1
ATOM 6671 C CA . GLY A 1 902 ? 28.970 2.820 21.584 1.00 75.62 902 GLY A CA 1
ATOM 6672 C C . GLY A 1 902 ? 29.591 3.777 20.571 1.00 75.62 902 GLY A C 1
ATOM 6673 O O . GLY A 1 902 ? 29.070 4.871 20.359 1.00 75.62 902 GLY A O 1
ATOM 6674 N N . THR A 1 903 ? 30.678 3.364 19.932 1.00 68.88 903 THR A N 1
ATOM 6675 C CA . THR A 1 903 ? 31.309 4.089 18.821 1.00 68.88 903 THR A CA 1
ATOM 6676 C C . THR A 1 903 ? 31.226 3.266 17.543 1.00 68.88 903 THR A C 1
ATOM 6678 O O . THR A 1 903 ? 31.049 2.045 17.565 1.00 68.88 903 THR A O 1
ATOM 6681 N N . PHE A 1 904 ? 31.225 3.968 16.415 1.00 71.19 904 PHE A N 1
ATOM 6682 C CA . PHE A 1 904 ? 31.010 3.395 15.097 1.00 71.19 904 PHE A CA 1
ATOM 6683 C C . PHE A 1 904 ? 32.006 3.992 14.100 1.00 71.19 904 PHE A C 1
ATOM 6685 O O . PHE A 1 904 ? 32.113 5.223 14.025 1.00 71.19 904 PHE A O 1
ATOM 6692 N N . GLU A 1 905 ? 32.618 3.136 13.277 1.00 61.50 905 GLU A N 1
ATOM 6693 C CA . GLU A 1 905 ? 33.514 3.502 12.171 1.00 61.50 905 GLU A CA 1
ATOM 6694 C C . GLU A 1 905 ? 33.234 2.649 10.911 1.00 61.50 905 GLU A C 1
ATOM 6696 O O . GLU A 1 905 ? 32.498 1.661 10.955 1.00 61.50 905 GLU A O 1
ATOM 6701 N N . ASP A 1 906 ? 33.752 3.080 9.756 1.00 59.34 906 ASP A N 1
ATOM 6702 C CA . ASP A 1 906 ? 33.771 2.309 8.499 1.00 59.34 906 ASP A CA 1
ATOM 6703 C C . ASP A 1 906 ? 32.416 1.776 7.980 1.00 59.34 906 ASP A C 1
ATOM 6705 O O . ASP A 1 906 ? 32.291 0.630 7.551 1.00 59.34 906 ASP A O 1
ATOM 6709 N N . PHE A 1 907 ? 31.373 2.624 7.958 1.00 66.44 907 PHE A N 1
ATOM 6710 C CA . PHE A 1 907 ? 30.089 2.260 7.332 1.00 66.44 907 PHE A CA 1
ATOM 6711 C C . PHE A 1 907 ? 30.231 2.117 5.814 1.00 66.44 907 PHE A C 1
ATOM 6713 O O . PHE A 1 907 ? 30.309 3.130 5.106 1.00 66.44 907 PHE A O 1
ATOM 6720 N N . HIS A 1 908 ? 30.115 0.893 5.306 1.00 60.84 908 HIS A N 1
ATOM 6721 C CA . HIS A 1 908 ? 30.058 0.609 3.875 1.00 60.84 908 HIS A CA 1
ATOM 6722 C C . HIS A 1 908 ? 28.768 -0.116 3.486 1.00 60.84 908 HIS A C 1
ATOM 6724 O O . HIS A 1 908 ? 28.272 -0.998 4.189 1.00 60.84 908 HIS A O 1
ATOM 6730 N N . TYR A 1 909 ? 28.211 0.266 2.334 1.00 66.56 909 TYR A N 1
ATOM 6731 C CA . TYR A 1 909 ? 27.041 -0.373 1.738 1.00 66.56 909 TYR A CA 1
ATOM 6732 C C . TYR A 1 909 ? 27.327 -0.791 0.295 1.00 66.56 909 TYR A C 1
ATOM 6734 O O . TYR A 1 909 ? 27.670 0.051 -0.540 1.00 66.56 909 TYR A O 1
ATOM 6742 N N . TYR A 1 910 ? 27.051 -2.058 -0.011 1.00 65.19 910 TYR A N 1
ATOM 6743 C CA . TYR A 1 910 ? 27.239 -2.659 -1.330 1.00 65.19 910 TYR A CA 1
ATOM 6744 C C . TYR A 1 910 ? 25.925 -3.255 -1.858 1.00 65.19 910 TYR A C 1
ATOM 6746 O O . TYR A 1 910 ? 25.187 -3.894 -1.103 1.00 65.19 910 TYR A O 1
ATOM 6754 N N . ASN A 1 911 ? 25.644 -3.080 -3.156 1.00 58.84 911 ASN A N 1
ATOM 6755 C CA . ASN A 1 911 ? 24.570 -3.777 -3.874 1.00 58.84 911 ASN A CA 1
ATOM 6756 C C . ASN A 1 911 ? 24.966 -4.110 -5.328 1.00 58.84 911 ASN A C 1
ATOM 6758 O O . ASN A 1 911 ? 25.835 -3.473 -5.918 1.00 58.84 911 ASN A O 1
ATOM 6762 N N . ASN A 1 912 ? 24.270 -5.084 -5.915 1.00 51.31 912 ASN A N 1
ATOM 6763 C CA . ASN A 1 912 ? 24.185 -5.331 -7.357 1.00 51.31 912 ASN A CA 1
ATOM 6764 C C . ASN A 1 912 ? 25.442 -5.844 -8.099 1.00 51.31 912 ASN A C 1
ATOM 6766 O O . ASN A 1 912 ? 25.640 -5.541 -9.277 1.00 51.31 912 ASN A O 1
ATOM 6770 N N . ALA A 1 913 ? 26.226 -6.707 -7.454 1.00 36.62 913 ALA A N 1
ATOM 6771 C CA . ALA A 1 913 ? 27.024 -7.777 -8.066 1.00 36.62 913 ALA A CA 1
ATOM 6772 C C . ALA A 1 913 ? 27.500 -8.716 -6.945 1.00 36.62 913 ALA A C 1
ATOM 6774 O O . ALA A 1 913 ? 27.964 -8.216 -5.930 1.00 36.62 913 ALA A O 1
ATOM 6775 N N . ALA A 1 914 ? 27.339 -10.036 -7.139 1.00 42.31 914 ALA A N 1
ATOM 6776 C CA . ALA A 1 914 ? 27.821 -11.141 -6.292 1.00 42.31 914 ALA A CA 1
ATOM 6777 C C . ALA A 1 914 ? 28.167 -10.747 -4.844 1.00 42.31 914 ALA A C 1
ATOM 6779 O O . ALA A 1 914 ? 29.331 -10.558 -4.503 1.00 42.31 914 ALA A O 1
ATOM 6780 N N . VAL A 1 915 ? 27.143 -10.618 -4.002 1.00 39.62 915 VAL A N 1
ATOM 6781 C CA . VAL A 1 915 ? 27.354 -10.454 -2.566 1.00 39.62 915 VAL A CA 1
ATOM 6782 C C . VAL A 1 915 ? 28.024 -11.732 -2.051 1.00 39.62 915 VAL A C 1
ATOM 6784 O O . VAL A 1 915 ? 27.491 -12.819 -2.271 1.00 39.62 915 VAL A O 1
ATOM 6787 N N . ASP A 1 916 ? 29.203 -11.621 -1.431 1.00 43.72 916 ASP A N 1
ATOM 6788 C CA . ASP A 1 916 ? 29.903 -12.782 -0.873 1.00 43.72 916 ASP A CA 1
ATOM 6789 C C . ASP A 1 916 ? 29.058 -13.396 0.253 1.00 43.72 916 ASP A C 1
ATOM 6791 O O . ASP A 1 916 ? 28.740 -12.742 1.254 1.00 43.72 916 ASP A O 1
ATOM 6795 N N . VAL A 1 917 ? 28.618 -14.635 0.030 1.00 37.62 917 VAL A N 1
ATOM 6796 C CA . VAL A 1 917 ? 27.719 -15.379 0.909 1.00 37.62 917 VAL A CA 1
ATOM 6797 C C . VAL A 1 917 ? 28.450 -16.614 1.418 1.00 37.62 917 VAL A C 1
ATOM 6799 O O . VAL A 1 917 ? 28.618 -17.611 0.713 1.00 37.62 917 VAL A O 1
ATOM 6802 N N . GLN A 1 918 ? 28.837 -16.551 2.684 1.00 39.19 918 GLN A N 1
ATOM 6803 C CA . GLN A 1 918 ? 29.539 -17.607 3.399 1.00 39.19 918 GLN A CA 1
ATOM 6804 C C . GLN A 1 918 ? 28.547 -18.728 3.818 1.00 39.19 918 GLN A C 1
ATOM 6806 O O . GLN A 1 918 ? 27.342 -18.504 3.944 1.00 39.19 918 GLN A O 1
ATOM 6811 N N . VAL A 1 919 ? 29.005 -19.981 3.988 1.00 37.28 919 VAL A N 1
ATOM 6812 C CA . VAL A 1 919 ? 28.131 -21.150 4.275 1.00 37.28 919 VAL A CA 1
ATOM 6813 C C . VAL A 1 919 ? 28.171 -21.545 5.758 1.00 37.28 919 VAL A C 1
ATOM 6815 O O . VAL A 1 919 ? 29.222 -21.900 6.291 1.00 37.28 919 VAL A O 1
ATOM 6818 N N . ALA A 1 920 ? 27.008 -21.598 6.417 1.00 31.50 920 ALA A N 1
ATOM 6819 C CA . ALA A 1 920 ? 26.865 -22.017 7.814 1.00 31.50 920 ALA A CA 1
ATOM 6820 C C . ALA A 1 920 ? 27.444 -23.415 8.093 1.00 31.50 920 ALA A C 1
ATOM 6822 O O . ALA A 1 920 ? 26.909 -24.440 7.659 1.00 31.50 920 ALA A O 1
ATOM 6823 N N . GLY A 1 921 ? 28.514 -23.448 8.892 1.00 36.19 921 GLY A N 1
ATOM 6824 C CA . GLY A 1 921 ? 29.247 -24.663 9.257 1.00 36.19 921 GLY A CA 1
ATOM 6825 C C . GLY A 1 921 ? 30.621 -24.793 8.596 1.00 36.19 921 GLY A C 1
ATOM 6826 O O . GLY A 1 921 ? 31.334 -25.746 8.911 1.00 36.19 921 GLY A O 1
ATOM 6827 N N . GLY A 1 922 ? 31.015 -23.839 7.748 1.00 30.39 922 GLY A N 1
ATOM 6828 C CA . GLY A 1 922 ? 32.424 -23.554 7.509 1.00 30.39 922 GLY A CA 1
ATOM 6829 C C . GLY A 1 922 ? 33.015 -22.973 8.788 1.00 30.39 922 GLY A C 1
ATOM 6830 O O . GLY A 1 922 ? 32.546 -21.956 9.291 1.00 30.39 922 GLY A O 1
ATOM 6831 N N . THR A 1 923 ? 33.986 -23.662 9.380 1.00 28.22 923 THR A N 1
ATOM 6832 C CA . THR A 1 923 ? 34.876 -23.038 10.360 1.00 28.22 923 THR A CA 1
ATOM 6833 C C . THR A 1 923 ? 35.439 -21.784 9.715 1.00 28.22 923 THR A C 1
ATOM 6835 O O . THR A 1 923 ? 35.980 -21.903 8.619 1.00 28.22 923 THR A O 1
ATOM 6838 N N . GLY A 1 924 ? 35.240 -20.628 10.357 1.00 28.36 924 GLY A N 1
ATOM 6839 C CA . GLY A 1 924 ? 35.653 -19.337 9.826 1.00 28.36 924 GLY A CA 1
ATOM 6840 C C . GLY A 1 924 ? 37.060 -19.409 9.254 1.00 28.36 924 GLY A C 1
ATOM 6841 O O . GLY A 1 924 ? 37.980 -19.852 9.945 1.00 28.36 924 GLY A O 1
ATOM 6842 N N . SER A 1 925 ? 37.199 -18.986 8.002 1.00 32.78 925 SER A N 1
ATOM 6843 C CA . SER A 1 925 ? 38.462 -18.405 7.598 1.00 32.78 925 SER A CA 1
ATOM 6844 C C . SER A 1 925 ? 38.445 -17.022 8.226 1.00 32.78 925 SER A C 1
ATOM 6846 O O . SER A 1 925 ? 37.777 -16.110 7.752 1.00 32.78 925 SER A O 1
ATOM 6848 N N . SER A 1 926 ? 39.121 -16.895 9.369 1.00 28.86 926 SER A N 1
ATOM 6849 C CA . SER A 1 926 ? 39.802 -15.643 9.687 1.00 28.86 926 SER A CA 1
ATOM 6850 C C . SER A 1 926 ? 40.389 -15.085 8.395 1.00 28.86 926 SER A C 1
ATOM 6852 O O . SER A 1 926 ? 40.922 -15.898 7.638 1.00 28.86 926 SER A O 1
ATOM 6854 N N . VAL A 1 927 ? 40.336 -13.765 8.173 1.00 32.47 927 VAL A N 1
ATOM 6855 C CA . VAL A 1 927 ? 41.222 -13.089 7.208 1.00 32.47 927 VAL A CA 1
ATOM 6856 C C . VAL A 1 927 ? 42.563 -13.801 7.300 1.00 32.47 927 VAL A C 1
ATOM 6858 O O . VAL A 1 927 ? 43.187 -13.777 8.371 1.00 32.47 927 VAL A O 1
ATOM 6861 N N . ALA A 1 928 ? 42.911 -14.574 6.266 1.00 34.78 928 ALA A N 1
ATOM 6862 C CA . ALA A 1 928 ? 44.183 -15.260 6.253 1.00 34.78 928 ALA A CA 1
ATOM 6863 C C . ALA A 1 928 ? 45.195 -14.139 6.448 1.00 34.78 928 ALA A C 1
ATOM 6865 O O . ALA A 1 928 ? 45.127 -13.104 5.783 1.00 34.78 928 ALA A O 1
ATOM 6866 N N . THR A 1 929 ? 46.056 -14.263 7.455 1.00 39.69 929 THR A N 1
ATOM 6867 C CA . THR A 1 929 ? 47.242 -13.417 7.510 1.00 39.69 929 THR A CA 1
ATOM 6868 C C . THR A 1 929 ? 47.865 -13.519 6.132 1.00 39.69 929 THR A C 1
ATOM 6870 O O . THR A 1 929 ? 48.251 -14.626 5.779 1.00 39.69 929 THR A O 1
ATOM 6873 N N . VAL A 1 930 ? 47.844 -12.430 5.357 1.00 47.00 930 VAL A N 1
ATOM 6874 C CA . VAL A 1 930 ? 48.340 -12.394 3.979 1.00 47.00 930 VAL A CA 1
ATOM 6875 C C . VAL A 1 930 ? 49.712 -13.062 3.981 1.00 47.00 930 VAL A C 1
ATOM 6877 O O . VAL A 1 930 ? 50.660 -12.501 4.536 1.00 47.00 930 VAL A O 1
ATOM 6880 N N . ASP A 1 931 ? 49.786 -14.294 3.473 1.00 56.94 931 ASP A N 1
ATOM 6881 C CA . ASP A 1 931 ? 50.985 -15.133 3.536 1.00 56.94 931 ASP A CA 1
ATOM 6882 C C . ASP A 1 931 ? 51.901 -14.743 2.379 1.00 56.94 931 ASP A C 1
ATOM 6884 O O . ASP A 1 931 ? 52.121 -15.483 1.428 1.00 56.94 931 ASP A O 1
ATOM 6888 N N . THR A 1 932 ? 52.322 -13.479 2.387 1.00 61.00 932 THR A N 1
ATOM 6889 C CA . THR A 1 932 ? 53.238 -12.930 1.395 1.00 61.00 932 THR A CA 1
ATOM 6890 C C . THR A 1 932 ? 54.338 -12.161 2.104 1.00 61.00 932 THR A C 1
ATOM 6892 O O . THR A 1 932 ? 54.076 -11.359 3.001 1.00 61.00 932 THR A O 1
ATOM 6895 N N . ASP A 1 933 ? 55.580 -12.326 1.650 1.00 67.06 933 ASP A N 1
ATOM 6896 C CA . ASP A 1 933 ? 56.764 -11.686 2.250 1.00 67.06 933 ASP A CA 1
ATOM 6897 C C . ASP A 1 933 ? 56.774 -10.144 2.147 1.00 67.06 933 ASP A C 1
ATOM 6899 O O . ASP A 1 933 ? 57.625 -9.464 2.726 1.00 67.06 933 ASP A O 1
ATOM 6903 N N . PHE A 1 934 ? 55.832 -9.565 1.398 1.00 75.81 934 PHE A N 1
ATOM 6904 C CA . PHE A 1 934 ? 55.622 -8.126 1.234 1.00 75.81 934 PHE A CA 1
ATOM 6905 C C . PHE A 1 934 ? 54.162 -7.749 1.485 1.00 75.81 934 PHE A C 1
ATOM 6907 O O . PHE A 1 934 ? 53.300 -8.608 1.555 1.00 75.81 934 PHE A O 1
ATOM 6914 N N . VAL A 1 935 ? 53.869 -6.449 1.587 1.00 77.88 935 VAL A N 1
ATOM 6915 C CA . VAL A 1 935 ? 52.481 -5.959 1.587 1.00 77.88 935 VAL A CA 1
ATOM 6916 C C . VAL A 1 935 ? 52.013 -5.850 0.133 1.00 77.88 935 VAL A C 1
ATOM 6918 O O . VAL A 1 935 ? 52.545 -4.999 -0.593 1.00 77.88 935 VAL A O 1
ATOM 6921 N N . PRO A 1 936 ? 51.074 -6.693 -0.328 1.00 79.88 936 PRO A N 1
ATOM 6922 C CA . PRO A 1 936 ? 50.656 -6.686 -1.718 1.00 79.88 936 PRO A CA 1
ATOM 6923 C C . PRO A 1 936 ? 49.747 -5.492 -2.030 1.00 79.88 936 PRO A C 1
ATOM 6925 O O . PRO A 1 936 ? 48.985 -5.032 -1.188 1.00 79.88 936 PRO A O 1
ATOM 6928 N N . GLN A 1 937 ? 49.827 -4.997 -3.267 1.00 82.94 937 GLN A N 1
ATOM 6929 C CA . GLN A 1 937 ? 48.827 -4.097 -3.857 1.00 82.94 937 GLN A CA 1
ATOM 6930 C C . GLN A 1 937 ? 47.588 -4.869 -4.334 1.00 82.94 937 GLN A C 1
ATOM 6932 O O . GLN A 1 937 ? 46.538 -4.270 -4.510 1.00 82.94 937 GLN A O 1
ATOM 6937 N N . SER A 1 938 ? 47.727 -6.178 -4.562 1.00 83.19 938 SER A N 1
ATOM 6938 C CA . SER A 1 938 ? 46.657 -7.103 -4.945 1.00 83.19 938 SER A CA 1
ATOM 6939 C C . SER A 1 938 ? 46.960 -8.484 -4.374 1.00 83.19 938 SER A C 1
ATOM 6941 O O . SER A 1 938 ? 48.097 -8.951 -4.518 1.00 83.19 938 SER A O 1
ATOM 6943 N N . PHE A 1 939 ? 45.974 -9.119 -3.738 1.00 84.75 939 PHE A N 1
ATOM 6944 C CA . PHE A 1 939 ? 46.107 -10.450 -3.135 1.00 84.75 939 PHE A CA 1
ATOM 6945 C C . PHE A 1 939 ? 44.894 -11.328 -3.451 1.00 84.75 939 PHE A C 1
ATOM 6947 O O . PHE A 1 939 ? 43.768 -10.950 -3.147 1.00 84.75 939 PHE A O 1
ATOM 6954 N N . LEU A 1 940 ? 45.113 -12.498 -4.057 1.00 81.12 940 LEU A N 1
ATOM 6955 C CA . LEU A 1 940 ? 44.056 -13.439 -4.439 1.00 81.12 940 LEU A CA 1
ATOM 6956 C C . LEU A 1 940 ? 44.154 -14.741 -3.627 1.00 81.12 940 LEU A C 1
ATOM 6958 O O . LEU A 1 940 ? 45.118 -15.488 -3.794 1.00 81.12 940 LEU A O 1
ATOM 6962 N N . SER A 1 941 ? 43.118 -15.048 -2.842 1.00 63.75 941 SER A N 1
ATOM 6963 C CA . SER A 1 941 ? 43.004 -16.246 -1.979 1.00 63.75 941 SER A CA 1
ATOM 6964 C C . SER A 1 941 ? 42.100 -17.362 -2.535 1.00 63.75 941 SER A C 1
ATOM 6966 O O . SER A 1 941 ? 41.901 -18.391 -1.913 1.00 63.75 941 SER A O 1
ATOM 6968 N N . PHE A 1 942 ? 41.503 -17.158 -3.712 1.00 73.81 942 PHE A N 1
ATOM 6969 C CA . PHE A 1 942 ? 40.749 -18.156 -4.491 1.00 73.81 942 PHE A CA 1
ATOM 6970 C C . PHE A 1 942 ? 39.662 -18.993 -3.779 1.00 73.81 942 PHE A C 1
ATOM 6972 O O . PHE A 1 942 ? 39.361 -20.104 -4.232 1.00 73.81 942 PHE A O 1
ATOM 6979 N N . GLU A 1 943 ? 38.960 -18.443 -2.780 1.00 68.69 943 GLU A N 1
ATOM 6980 C CA . GLU A 1 943 ? 37.913 -19.138 -2.011 1.00 68.69 943 GLU A CA 1
ATOM 6981 C C . GLU A 1 943 ? 36.609 -19.422 -2.781 1.00 68.69 943 GLU A C 1
ATOM 6983 O O . GLU A 1 943 ? 35.559 -18.817 -2.575 1.00 68.69 943 GLU A O 1
ATOM 6988 N N . ASN A 1 944 ? 36.671 -20.380 -3.713 1.00 53.31 944 ASN A N 1
ATOM 6989 C CA . ASN A 1 944 ? 35.609 -20.770 -4.658 1.00 53.31 944 ASN A CA 1
ATOM 6990 C C . ASN A 1 944 ? 35.148 -19.652 -5.609 1.00 53.31 944 ASN A C 1
ATOM 6992 O O . ASN A 1 944 ? 34.263 -19.860 -6.445 1.00 53.31 944 ASN A O 1
ATOM 6996 N N . THR A 1 945 ? 35.793 -18.494 -5.527 1.00 60.44 945 THR A N 1
ATOM 6997 C CA . THR A 1 945 ? 35.670 -17.359 -6.430 1.00 60.44 945 THR A CA 1
ATOM 6998 C C . THR A 1 945 ? 37.056 -16.762 -6.676 1.00 60.44 945 THR A C 1
ATOM 7000 O O . THR A 1 945 ? 37.992 -17.005 -5.925 1.00 60.44 945 THR A O 1
ATOM 7003 N N . VAL A 1 946 ? 37.229 -16.041 -7.782 1.00 65.31 946 VAL A N 1
ATOM 7004 C CA . VAL A 1 946 ? 38.436 -15.231 -8.000 1.00 65.31 946 VAL A CA 1
ATOM 7005 C C . VAL A 1 946 ? 38.120 -13.844 -7.467 1.00 65.31 946 VAL A C 1
ATOM 7007 O O . VAL A 1 946 ? 37.303 -13.141 -8.062 1.00 65.31 946 VAL A O 1
ATOM 7010 N N . PHE A 1 947 ? 38.731 -13.492 -6.345 1.00 61.38 947 PHE A N 1
ATOM 7011 C CA . PHE A 1 947 ? 38.504 -12.243 -5.635 1.00 61.38 947 PHE A CA 1
ATOM 7012 C C . PHE A 1 947 ? 39.844 -11.676 -5.173 1.00 61.38 947 PHE A C 1
ATOM 7014 O O . PHE A 1 947 ? 40.743 -12.446 -4.837 1.00 61.38 947 PHE A O 1
ATOM 7021 N N . ASP A 1 948 ? 39.969 -10.353 -5.227 1.00 69.38 948 ASP A N 1
ATOM 7022 C CA . ASP A 1 948 ? 41.124 -9.624 -4.717 1.00 69.38 948 ASP A CA 1
ATOM 7023 C C . ASP A 1 948 ? 40.775 -9.040 -3.354 1.00 69.38 948 ASP A C 1
ATOM 7025 O O . ASP A 1 948 ? 39.865 -8.221 -3.231 1.00 69.38 948 ASP A O 1
ATOM 7029 N N . GLU A 1 949 ? 41.472 -9.517 -2.332 1.00 67.75 949 GLU A N 1
ATOM 7030 C CA . GLU A 1 949 ? 41.209 -9.175 -0.938 1.00 67.75 949 GLU A CA 1
ATOM 7031 C C . GLU A 1 949 ? 41.755 -7.800 -0.550 1.00 67.75 949 GLU A C 1
ATOM 7033 O O . GLU A 1 949 ? 41.304 -7.224 0.438 1.00 67.75 949 GLU A O 1
ATOM 7038 N N . VAL A 1 950 ? 42.718 -7.266 -1.309 1.00 58.72 950 VAL A N 1
ATOM 7039 C CA . VAL A 1 950 ? 43.305 -5.941 -1.051 1.00 58.72 950 VAL A CA 1
ATOM 7040 C C . VAL A 1 950 ? 42.546 -4.861 -1.808 1.00 58.72 950 VAL A C 1
ATOM 7042 O O . VAL A 1 950 ? 42.271 -3.795 -1.258 1.00 58.72 950 VAL A O 1
ATOM 7045 N N . ASP A 1 951 ? 42.199 -5.139 -3.063 1.00 52.84 951 ASP A N 1
ATOM 7046 C CA . ASP A 1 951 ? 41.431 -4.240 -3.918 1.00 52.84 951 ASP A CA 1
ATOM 7047 C C . ASP A 1 951 ? 40.178 -4.959 -4.428 1.00 52.84 951 ASP A C 1
ATOM 7049 O O . ASP A 1 951 ? 40.154 -5.559 -5.501 1.00 52.84 951 ASP A O 1
ATOM 7053 N N . SER A 1 952 ? 39.094 -4.866 -3.657 1.00 46.25 952 SER A N 1
ATOM 7054 C CA . SER A 1 952 ? 37.804 -5.489 -3.981 1.00 46.25 952 SER A CA 1
ATOM 7055 C C . SER A 1 952 ? 37.140 -4.923 -5.247 1.00 46.25 952 SER A C 1
ATOM 7057 O O . SER A 1 952 ? 36.099 -5.428 -5.682 1.00 46.25 952 SER A O 1
ATOM 7059 N N . THR A 1 953 ? 37.735 -3.891 -5.864 1.00 45.06 953 THR A N 1
ATOM 7060 C CA . THR A 1 953 ? 37.291 -3.283 -7.125 1.00 45.06 953 THR A CA 1
ATOM 7061 C C . THR A 1 953 ? 38.015 -3.839 -8.358 1.00 45.06 953 THR A C 1
ATOM 7063 O O . THR A 1 953 ? 37.574 -3.587 -9.490 1.00 45.06 953 THR A O 1
ATOM 7066 N N . THR A 1 954 ? 39.066 -4.645 -8.148 1.00 53.81 954 THR A N 1
ATOM 7067 C CA . THR A 1 954 ? 39.862 -5.312 -9.185 1.00 53.81 954 THR A CA 1
ATOM 7068 C C . THR A 1 954 ? 38.963 -6.045 -10.178 1.00 53.81 954 THR A C 1
ATOM 7070 O O . THR A 1 954 ? 38.270 -7.023 -9.877 1.00 53.81 954 THR A O 1
ATOM 7073 N N . SER A 1 955 ? 38.966 -5.574 -11.423 1.00 50.69 955 SER A N 1
ATOM 7074 C CA . SER A 1 955 ? 38.145 -6.117 -12.494 1.00 50.69 955 SER A CA 1
ATOM 7075 C C . SER A 1 955 ? 38.933 -7.131 -13.322 1.00 50.69 955 SER A C 1
ATOM 7077 O O . SER A 1 955 ? 39.776 -6.793 -14.161 1.00 50.69 955 SER A O 1
ATOM 7079 N N . PHE A 1 956 ? 38.581 -8.408 -13.180 1.00 69.62 956 PHE A N 1
ATOM 7080 C CA . PHE A 1 956 ? 39.166 -9.475 -13.990 1.00 69.62 956 PHE A CA 1
ATOM 7081 C C . PHE A 1 956 ? 38.578 -9.511 -15.404 1.00 69.62 956 PHE A C 1
ATOM 7083 O O . PHE A 1 956 ? 37.367 -9.465 -15.640 1.00 69.62 956 PHE A O 1
ATOM 7090 N N . ARG A 1 957 ? 39.452 -9.660 -16.398 1.00 65.56 957 ARG A N 1
ATOM 7091 C CA . ARG A 1 957 ? 39.056 -9.874 -17.788 1.00 65.56 957 ARG A CA 1
ATOM 7092 C C . ARG A 1 957 ? 38.560 -11.308 -17.963 1.00 65.56 957 ARG A C 1
ATOM 7094 O O . ARG A 1 957 ? 39.212 -12.268 -17.554 1.00 65.56 957 ARG A O 1
ATOM 7101 N N . LYS A 1 958 ? 37.451 -11.484 -18.682 1.00 54.41 958 LYS A N 1
ATOM 7102 C CA . LYS A 1 958 ? 36.952 -12.818 -19.041 1.00 54.41 958 LYS A CA 1
ATOM 7103 C C . LYS A 1 958 ? 37.927 -13.521 -19.993 1.00 54.41 958 LYS A C 1
ATOM 7105 O O . LYS A 1 958 ? 37.969 -13.210 -21.185 1.00 54.41 958 LYS A O 1
ATOM 7110 N N . MET A 1 959 ? 38.695 -14.476 -19.478 1.00 61.19 959 MET A N 1
ATOM 7111 C CA . MET A 1 959 ? 39.533 -15.374 -20.275 1.00 61.19 959 MET A CA 1
ATOM 7112 C C . MET A 1 959 ? 38.809 -16.707 -20.531 1.00 61.19 959 MET A C 1
ATOM 7114 O O . MET A 1 959 ? 37.800 -17.007 -19.899 1.00 61.19 959 MET A O 1
ATOM 7118 N N . GLY A 1 960 ? 39.236 -17.464 -21.549 1.00 55.81 960 GLY A N 1
ATOM 7119 C CA . GLY A 1 960 ? 38.590 -18.734 -21.911 1.00 55.81 960 GLY A CA 1
ATOM 7120 C C . GLY A 1 960 ? 38.746 -19.803 -20.823 1.00 55.81 960 GLY A C 1
ATOM 7121 O O . GLY A 1 960 ? 39.718 -19.760 -20.079 1.00 55.81 960 GLY A O 1
ATOM 7122 N N . GLY A 1 961 ? 37.808 -20.759 -20.768 1.00 61.47 961 GLY A N 1
ATOM 7123 C CA . GLY A 1 961 ? 37.751 -21.825 -19.754 1.00 61.47 961 GLY A CA 1
ATOM 7124 C C . GLY A 1 961 ? 36.691 -21.569 -18.673 1.00 61.47 961 GLY A C 1
ATOM 7125 O O . GLY A 1 961 ? 36.222 -20.446 -18.516 1.00 61.47 961 GLY A O 1
ATOM 7126 N N . ILE A 1 962 ? 36.255 -22.622 -17.978 1.00 63.34 962 ILE A N 1
ATOM 7127 C CA . ILE A 1 962 ? 35.396 -22.510 -16.787 1.00 63.34 962 ILE A CA 1
ATOM 7128 C C . ILE A 1 962 ? 36.331 -22.452 -15.572 1.00 63.34 962 ILE A C 1
ATOM 7130 O O . ILE A 1 962 ? 37.348 -23.148 -15.557 1.00 63.34 962 ILE A O 1
ATOM 7134 N N . ALA A 1 963 ? 36.025 -21.592 -14.598 1.00 69.19 963 ALA A N 1
ATOM 7135 C CA . ALA A 1 963 ? 36.755 -21.557 -13.335 1.00 69.19 963 ALA A CA 1
ATOM 7136 C C . ALA A 1 963 ? 36.595 -22.904 -12.620 1.00 69.19 963 ALA A C 1
ATOM 7138 O O . ALA A 1 963 ? 35.482 -23.414 -12.481 1.00 69.19 963 ALA A O 1
ATOM 7139 N N . GLU A 1 964 ? 37.714 -23.486 -12.215 1.00 81.50 964 GLU A N 1
ATOM 7140 C CA . GLU A 1 964 ? 37.767 -24.753 -11.499 1.00 81.50 964 GLU A CA 1
ATOM 7141 C C . GLU A 1 964 ? 38.568 -24.512 -10.224 1.00 81.50 964 GLU A C 1
ATOM 7143 O O . GLU A 1 964 ? 39.554 -23.779 -10.252 1.00 81.50 964 GLU A O 1
ATOM 7148 N N . TYR A 1 965 ? 38.132 -25.111 -9.121 1.00 83.19 965 TYR A N 1
ATOM 7149 C CA . TYR A 1 965 ? 38.759 -24.950 -7.814 1.00 83.19 965 TYR A CA 1
ATOM 7150 C C . TYR A 1 965 ? 39.174 -26.317 -7.275 1.00 83.19 965 TYR A C 1
ATOM 7152 O O . TYR A 1 965 ? 38.492 -27.324 -7.499 1.00 83.19 965 TYR A O 1
ATOM 7160 N N . ALA A 1 966 ? 40.310 -26.349 -6.592 1.00 86.38 966 ALA A N 1
ATOM 7161 C CA . ALA A 1 966 ? 40.855 -27.512 -5.908 1.00 86.38 966 ALA A CA 1
ATOM 7162 C C . ALA A 1 966 ? 41.085 -27.182 -4.427 1.00 86.38 966 ALA A C 1
ATOM 7164 O O . ALA A 1 966 ? 40.902 -26.050 -4.001 1.00 86.38 966 ALA A O 1
ATOM 7165 N N . THR A 1 967 ? 41.474 -28.174 -3.627 1.00 85.31 967 THR A N 1
ATOM 7166 C CA . THR A 1 967 ? 41.892 -27.920 -2.242 1.00 85.31 967 THR A CA 1
ATOM 7167 C C . THR A 1 967 ? 43.237 -27.196 -2.247 1.00 85.31 967 THR A C 1
ATOM 7169 O O . THR A 1 967 ? 44.205 -27.750 -2.773 1.00 85.31 967 THR A O 1
ATOM 7172 N N . GLY A 1 968 ? 43.247 -25.982 -1.700 1.00 78.19 968 GLY A N 1
ATOM 7173 C CA . GLY A 1 968 ? 44.402 -25.103 -1.539 1.00 78.19 968 GLY A CA 1
ATOM 7174 C C . GLY A 1 968 ? 45.208 -25.380 -0.273 1.00 78.19 968 GLY A C 1
ATOM 7175 O O . GLY A 1 968 ? 45.018 -26.421 0.368 1.00 78.19 968 GLY A O 1
ATOM 7176 N N . VAL A 1 969 ? 46.123 -24.469 0.058 1.00 73.12 969 VAL A N 1
ATOM 7177 C CA . VAL A 1 969 ? 46.974 -24.568 1.258 1.00 73.12 969 VAL A CA 1
ATOM 7178 C C . VAL A 1 969 ? 46.144 -24.276 2.511 1.00 73.12 969 VAL A C 1
ATOM 7180 O O . VAL A 1 969 ? 46.133 -25.108 3.422 1.00 73.12 969 VAL A O 1
ATOM 7183 N N . ASP A 1 970 ? 45.353 -23.196 2.484 1.00 65.31 970 ASP A N 1
ATOM 7184 C CA . ASP A 1 970 ? 44.493 -22.755 3.597 1.00 65.31 970 ASP A CA 1
ATOM 7185 C C . ASP A 1 970 ? 42.990 -22.715 3.266 1.00 65.31 970 ASP A C 1
ATOM 7187 O O . ASP A 1 970 ? 42.163 -22.374 4.113 1.00 65.31 970 ASP A O 1
ATOM 7191 N N . GLY A 1 971 ? 42.607 -23.197 2.083 1.00 74.94 971 GLY A N 1
ATOM 7192 C CA . GLY A 1 971 ? 41.206 -23.318 1.697 1.00 74.94 971 GLY A CA 1
ATOM 7193 C C . GLY A 1 971 ? 41.026 -23.840 0.280 1.00 74.94 971 GLY A C 1
ATOM 7194 O O . GLY A 1 971 ? 41.213 -25.040 0.020 1.00 74.94 971 GLY A O 1
ATOM 7195 N N . SER A 1 972 ? 40.613 -22.968 -0.630 1.00 75.56 972 SER A N 1
ATOM 7196 C CA . SER A 1 972 ? 40.352 -23.313 -2.028 1.00 75.56 972 SER A CA 1
ATOM 7197 C C . SER A 1 972 ? 41.394 -22.665 -2.935 1.00 75.56 972 SER A C 1
ATOM 7199 O O . SER A 1 972 ? 41.588 -21.468 -2.899 1.00 75.56 972 SER A O 1
ATOM 7201 N N . ALA A 1 973 ? 42.011 -23.443 -3.821 1.00 82.62 973 ALA A N 1
ATOM 7202 C CA . ALA A 1 973 ? 42.965 -22.935 -4.804 1.00 82.62 973 ALA A CA 1
ATOM 7203 C C . ALA A 1 973 ? 42.359 -22.902 -6.206 1.00 82.62 973 ALA A C 1
ATOM 7205 O O . ALA A 1 973 ? 41.513 -23.737 -6.555 1.00 82.62 973 ALA A O 1
ATOM 7206 N N . TYR A 1 974 ? 42.855 -22.013 -7.068 1.00 89.81 974 TYR A N 1
ATOM 7207 C CA . TYR A 1 974 ? 42.447 -21.993 -8.467 1.00 89.81 974 TYR A CA 1
ATOM 7208 C C . TYR A 1 974 ? 43.126 -23.121 -9.250 1.00 89.81 974 TYR A C 1
ATOM 7210 O O . TYR A 1 974 ? 44.352 -23.187 -9.369 1.00 89.81 974 TYR A O 1
ATOM 7218 N N . HIS A 1 975 ? 42.322 -24.015 -9.823 1.00 91.56 975 HIS A N 1
ATOM 7219 C CA . HIS A 1 975 ? 42.808 -25.141 -10.606 1.00 91.56 975 HIS A CA 1
ATOM 7220 C C . HIS A 1 975 ? 43.028 -24.737 -12.066 1.00 91.56 975 HIS A C 1
ATOM 7222 O O . HIS A 1 975 ? 42.077 -24.530 -12.821 1.00 91.56 975 HIS A O 1
ATOM 7228 N N . LEU A 1 976 ? 44.288 -24.688 -12.495 1.00 90.25 976 LEU A N 1
ATOM 7229 C CA . LEU A 1 976 ? 44.678 -24.556 -13.893 1.00 90.25 976 LEU A CA 1
ATOM 7230 C C . LEU A 1 976 ? 44.602 -25.923 -14.589 1.00 90.25 976 LEU A C 1
ATOM 7232 O O . LEU A 1 976 ? 45.374 -26.834 -14.294 1.00 90.25 976 LEU A O 1
ATOM 7236 N N . ASN A 1 977 ? 43.707 -26.051 -15.569 1.00 85.44 977 ASN A N 1
ATOM 7237 C CA . ASN A 1 977 ? 43.460 -27.289 -16.322 1.00 85.44 977 ASN A CA 1
ATOM 7238 C C . ASN A 1 977 ? 44.085 -27.289 -17.730 1.00 85.44 977 ASN A C 1
ATOM 7240 O O . ASN A 1 977 ? 43.663 -28.028 -18.621 1.00 85.44 977 ASN A O 1
ATOM 7244 N N . GLY A 1 978 ? 45.041 -26.390 -17.969 1.00 80.75 978 GLY A N 1
ATOM 7245 C CA . GLY A 1 978 ? 45.692 -26.215 -19.268 1.00 80.75 978 GLY A CA 1
ATOM 7246 C C . GLY A 1 978 ? 44.922 -25.328 -20.257 1.00 80.75 978 GLY A C 1
ATOM 7247 O O . GLY A 1 978 ? 45.510 -24.878 -21.245 1.00 80.75 978 GLY A O 1
ATOM 7248 N N . SER A 1 979 ? 43.636 -25.044 -20.004 1.00 78.69 979 SER A N 1
ATOM 7249 C CA . SER A 1 979 ? 42.771 -24.251 -20.894 1.00 78.69 979 SER A CA 1
ATOM 7250 C C . SER A 1 979 ? 42.108 -23.035 -20.242 1.00 78.69 979 SER A C 1
ATOM 7252 O O . SER A 1 979 ? 41.759 -22.096 -20.963 1.00 78.69 979 SER A O 1
ATOM 7254 N N . ASN A 1 980 ? 41.948 -23.038 -18.917 1.00 79.19 980 ASN A N 1
ATOM 7255 C CA . ASN A 1 980 ? 41.471 -21.898 -18.142 1.00 79.19 980 ASN A CA 1
ATOM 7256 C C . ASN A 1 980 ? 42.621 -20.973 -17.711 1.00 79.19 980 ASN A C 1
ATOM 7258 O O . ASN A 1 980 ? 43.800 -21.316 -17.795 1.00 79.19 980 ASN A O 1
ATOM 7262 N N . SER A 1 981 ? 42.270 -19.736 -17.368 1.00 84.19 981 SER A N 1
ATOM 7263 C CA . SER A 1 981 ? 43.218 -18.695 -16.957 1.00 84.19 981 SER A CA 1
ATOM 7264 C C . SER A 1 981 ? 42.471 -17.533 -16.311 1.00 84.19 981 SER A C 1
ATOM 7266 O O . SER A 1 981 ? 41.303 -17.297 -16.630 1.00 84.19 981 SER A O 1
ATOM 7268 N N . ILE A 1 982 ? 43.168 -16.789 -15.461 1.00 85.56 982 ILE A N 1
ATOM 7269 C CA . ILE A 1 982 ? 42.713 -15.536 -14.857 1.00 85.56 982 ILE A CA 1
ATOM 7270 C C . ILE A 1 982 ? 43.543 -14.408 -15.446 1.00 85.56 982 ILE A C 1
ATOM 7272 O O . ILE A 1 982 ? 44.726 -14.576 -15.748 1.00 85.56 982 ILE A O 1
ATOM 7276 N N . GLY A 1 983 ? 42.934 -13.243 -15.629 1.00 80.19 983 GLY A N 1
ATOM 7277 C CA . GLY A 1 983 ? 43.666 -12.098 -16.124 1.00 80.19 983 GLY A CA 1
ATOM 7278 C C . GLY A 1 983 ? 43.154 -10.791 -15.573 1.00 80.19 983 GLY A C 1
ATOM 7279 O O . GLY A 1 983 ? 41.965 -10.512 -15.660 1.00 80.19 983 GLY A O 1
ATOM 7280 N N . TYR A 1 984 ? 44.065 -9.949 -15.119 1.00 84.50 984 TYR A N 1
ATOM 7281 C CA . TYR A 1 984 ? 43.755 -8.572 -14.766 1.00 84.50 984 TYR A CA 1
ATOM 7282 C C . TYR A 1 984 ? 43.394 -7.773 -16.019 1.00 84.50 984 TYR A C 1
ATOM 7284 O O . TYR A 1 984 ? 43.934 -8.026 -17.113 1.00 84.50 984 TYR A O 1
ATOM 7292 N N . ASN A 1 985 ? 42.488 -6.802 -15.896 1.00 76.25 985 ASN A N 1
ATOM 7293 C CA . ASN A 1 985 ? 42.299 -5.822 -16.959 1.00 76.25 985 ASN A CA 1
ATOM 7294 C C . ASN A 1 985 ? 43.594 -5.026 -17.193 1.00 76.25 985 ASN A C 1
ATOM 7296 O O . ASN A 1 985 ? 44.521 -4.981 -16.384 1.00 76.25 985 ASN A O 1
ATOM 7300 N N . ARG A 1 986 ? 43.719 -4.443 -18.388 1.00 75.00 986 ARG A N 1
ATOM 7301 C CA . ARG A 1 986 ? 44.927 -3.693 -18.739 1.00 75.00 986 ARG A CA 1
ATOM 7302 C C . ARG A 1 986 ? 45.023 -2.441 -17.864 1.00 75.00 986 ARG A C 1
ATOM 7304 O O . ARG A 1 986 ? 44.165 -1.576 -17.984 1.00 75.00 986 ARG A O 1
ATOM 7311 N N . GLY A 1 987 ? 46.124 -2.317 -17.128 1.00 67.12 987 GLY A N 1
ATOM 7312 C CA . GLY A 1 987 ? 46.414 -1.152 -16.291 1.00 67.12 987 GLY A CA 1
ATOM 7313 C C . GLY A 1 987 ? 45.930 -1.271 -14.848 1.00 67.12 987 GLY A C 1
ATOM 7314 O O . GLY A 1 987 ? 46.120 -0.316 -14.114 1.00 67.12 987 GLY A O 1
ATOM 7315 N N . GLU A 1 988 ? 45.341 -2.406 -14.456 1.00 73.56 988 GLU A N 1
ATOM 7316 C CA . GLU A 1 988 ? 45.011 -2.672 -13.047 1.00 73.56 988 GLU A CA 1
ATOM 7317 C C . GLU A 1 988 ? 46.257 -2.932 -12.204 1.00 73.56 988 GLU A C 1
ATOM 7319 O O . GLU A 1 988 ? 46.438 -2.311 -11.170 1.00 73.56 988 GLU A O 1
ATOM 7324 N N . LEU A 1 989 ? 47.159 -3.787 -12.697 1.00 78.06 989 LEU A N 1
ATOM 7325 C CA . LEU A 1 989 ? 48.478 -3.997 -12.107 1.00 78.06 989 LEU A CA 1
ATOM 7326 C C . LEU A 1 989 ? 49.545 -3.376 -13.007 1.00 78.06 989 LEU A C 1
ATOM 7328 O O . LEU A 1 989 ? 49.717 -3.792 -14.165 1.00 78.06 989 LEU A O 1
ATOM 7332 N N . ASP A 1 990 ? 50.254 -2.365 -12.505 1.00 72.62 990 ASP A N 1
ATOM 7333 C CA . ASP A 1 990 ? 51.254 -1.651 -13.294 1.00 72.62 990 ASP A CA 1
ATOM 7334 C C . ASP A 1 990 ? 52.637 -2.313 -13.203 1.00 72.62 990 ASP A C 1
ATOM 7336 O O . ASP A 1 990 ? 53.441 -2.035 -12.325 1.00 72.62 990 ASP A O 1
ATOM 7340 N N . MET A 1 991 ? 52.946 -3.202 -14.153 1.00 82.75 991 MET A N 1
ATOM 7341 C CA . MET A 1 991 ? 54.330 -3.655 -14.397 1.00 82.75 991 MET A CA 1
ATOM 7342 C C . MET A 1 991 ? 54.949 -3.006 -15.640 1.00 82.75 991 MET A C 1
ATOM 7344 O O . MET A 1 991 ? 55.893 -3.557 -16.205 1.00 82.75 991 MET A O 1
ATOM 7348 N N . SER A 1 992 ? 54.383 -1.909 -16.155 1.00 85.06 992 SER A N 1
ATOM 7349 C CA . SER A 1 992 ? 54.903 -1.241 -17.353 1.00 85.06 992 SER A CA 1
ATOM 7350 C C . SER A 1 992 ? 55.736 -0.031 -16.950 1.00 85.06 992 SER A C 1
ATOM 7352 O O . SER A 1 992 ? 55.270 0.816 -16.207 1.00 85.06 992 SER A O 1
ATOM 7354 N N . ALA A 1 993 ? 56.956 0.092 -17.473 1.00 88.50 993 ALA A N 1
ATOM 7355 C CA . ALA A 1 993 ? 57.866 1.192 -17.124 1.00 88.50 993 ALA A CA 1
ATOM 7356 C C . ALA A 1 993 ? 58.222 1.307 -15.624 1.00 88.50 993 ALA A C 1
ATOM 7358 O O . ALA A 1 993 ? 58.745 2.341 -15.212 1.00 88.50 993 ALA A O 1
ATOM 7359 N N . VAL A 1 994 ? 58.012 0.256 -14.825 1.00 91.56 994 VAL A N 1
ATOM 7360 C CA . VAL A 1 994 ? 58.372 0.236 -13.399 1.00 91.56 994 VAL A CA 1
ATOM 7361 C C . VAL A 1 994 ? 59.812 -0.217 -13.178 1.00 91.56 994 VAL A C 1
ATOM 7363 O O . VAL A 1 994 ? 60.324 -1.087 -13.893 1.00 91.56 994 VAL A O 1
ATOM 7366 N N . ASP A 1 995 ? 60.456 0.367 -12.170 1.00 92.94 995 ASP A N 1
ATOM 7367 C CA . ASP A 1 995 ? 61.832 0.056 -11.772 1.00 92.94 995 ASP A CA 1
ATOM 7368 C C . ASP A 1 995 ? 61.931 -1.150 -10.827 1.00 92.94 995 ASP A C 1
ATOM 7370 O O . ASP A 1 995 ? 62.998 -1.759 -10.733 1.00 92.94 995 ASP A O 1
ATOM 7374 N N . SER A 1 996 ? 60.834 -1.535 -10.173 1.00 93.75 996 SER A N 1
ATOM 7375 C CA . SER A 1 996 ? 60.807 -2.670 -9.253 1.00 93.75 996 SER A CA 1
ATOM 7376 C C . SER A 1 996 ? 59.424 -3.319 -9.134 1.00 93.75 996 SER A C 1
ATOM 7378 O O . SER A 1 996 ? 58.407 -2.656 -9.344 1.00 93.75 996 SER A O 1
ATOM 7380 N N . PHE A 1 997 ? 59.382 -4.619 -8.820 1.00 94.25 997 PHE A N 1
ATOM 7381 C CA . PHE A 1 997 ? 58.157 -5.353 -8.456 1.00 94.25 997 PHE A CA 1
ATOM 7382 C C . PHE A 1 997 ? 58.473 -6.629 -7.662 1.00 94.25 997 PHE A C 1
ATOM 7384 O O . PHE A 1 997 ? 59.587 -7.150 -7.760 1.00 94.25 997 PHE A O 1
ATOM 7391 N N . ALA A 1 998 ? 57.477 -7.154 -6.945 1.00 93.31 998 ALA A N 1
ATOM 7392 C CA . ALA A 1 998 ? 57.475 -8.492 -6.362 1.00 93.31 998 ALA A CA 1
ATOM 7393 C C . ALA A 1 998 ? 56.150 -9.225 -6.644 1.00 93.31 998 ALA A C 1
ATOM 7395 O O . ALA A 1 998 ? 55.089 -8.606 -6.747 1.00 93.31 998 ALA A O 1
ATOM 7396 N N . ILE A 1 999 ? 56.244 -10.543 -6.803 1.00 94.25 999 ILE A N 1
ATOM 7397 C CA . ILE A 1 999 ? 55.138 -11.492 -6.959 1.00 94.25 999 ILE A CA 1
ATOM 7398 C C . ILE A 1 999 ? 55.384 -12.632 -5.972 1.00 94.25 999 ILE A C 1
ATOM 7400 O O . ILE A 1 999 ? 56.507 -13.131 -5.941 1.00 94.25 999 ILE A O 1
ATOM 7404 N N . SER A 1 1000 ? 54.361 -13.063 -5.238 1.00 92.44 1000 SER A N 1
ATOM 7405 C CA . SER A 1 1000 ? 54.386 -14.265 -4.390 1.00 92.44 1000 SER A CA 1
ATOM 7406 C C . SER A 1 1000 ? 53.171 -15.140 -4.714 1.00 92.44 1000 SER A C 1
ATOM 7408 O O . SER A 1 1000 ? 52.143 -14.610 -5.141 1.00 92.44 1000 SER A O 1
ATOM 7410 N N . PHE A 1 1001 ? 53.318 -16.462 -4.642 1.00 93.25 1001 PHE A N 1
ATOM 7411 C CA . PHE A 1 1001 ? 52.220 -17.417 -4.785 1.00 93.25 1001 PHE A CA 1
ATOM 7412 C C . PHE A 1 1001 ? 52.625 -18.813 -4.310 1.00 93.25 1001 PHE A C 1
ATOM 7414 O O . PHE A 1 1001 ? 53.766 -19.241 -4.504 1.00 93.25 1001 PHE A O 1
ATOM 7421 N N . ASP A 1 1002 ? 51.630 -19.579 -3.877 1.00 92.44 1002 ASP A N 1
ATOM 7422 C CA . ASP A 1 1002 ? 51.738 -21.018 -3.680 1.00 92.44 1002 ASP A CA 1
ATOM 7423 C C . ASP A 1 1002 ? 51.369 -21.761 -4.962 1.00 92.44 1002 ASP A C 1
ATOM 7425 O O . ASP A 1 1002 ? 50.347 -21.484 -5.598 1.00 92.44 1002 ASP A O 1
ATOM 7429 N N . PHE A 1 1003 ? 52.171 -22.751 -5.358 1.00 94.38 1003 PHE A N 1
ATOM 7430 C CA . PHE A 1 1003 ? 51.862 -23.562 -6.533 1.00 94.38 1003 PHE A CA 1
ATOM 7431 C C . PHE A 1 1003 ? 52.098 -25.056 -6.336 1.00 94.38 1003 PHE A C 1
ATOM 7433 O O . PHE A 1 1003 ? 53.144 -25.500 -5.868 1.00 94.38 1003 PHE A O 1
ATOM 7440 N N . GLN A 1 1004 ? 51.140 -25.853 -6.809 1.00 93.88 1004 GLN A N 1
ATOM 7441 C CA . GLN A 1 1004 ? 51.218 -27.308 -6.859 1.00 93.88 1004 GLN A CA 1
ATOM 7442 C C . GLN A 1 1004 ? 50.964 -27.820 -8.275 1.00 93.88 1004 GLN A C 1
ATOM 7444 O O . GLN A 1 1004 ? 49.936 -27.541 -8.891 1.00 93.88 1004 GLN A O 1
ATOM 7449 N N . ARG A 1 1005 ? 51.839 -28.691 -8.787 1.00 91.19 1005 ARG A N 1
ATOM 7450 C CA . ARG A 1 1005 ? 51.585 -29.391 -10.058 1.00 91.19 1005 ARG A CA 1
ATOM 7451 C C . ARG A 1 1005 ? 50.646 -30.573 -9.869 1.00 91.19 1005 ARG A C 1
ATOM 7453 O O . ARG A 1 1005 ? 50.811 -31.379 -8.957 1.00 91.19 1005 ARG A O 1
ATOM 7460 N N . THR A 1 1006 ? 49.737 -30.771 -10.821 1.00 85.31 1006 THR A N 1
ATOM 7461 C CA . THR A 1 1006 ? 48.911 -31.990 -10.870 1.00 85.31 1006 THR A CA 1
ATOM 7462 C C . THR A 1 1006 ? 49.601 -33.153 -11.594 1.00 85.31 1006 THR A C 1
ATOM 7464 O O . THR A 1 1006 ? 49.215 -34.310 -11.408 1.00 85.31 1006 THR A O 1
ATOM 7467 N N . ASN A 1 1007 ? 50.647 -32.891 -12.395 1.00 83.50 1007 ASN A N 1
ATOM 7468 C CA . ASN A 1 1007 ? 51.408 -33.916 -13.117 1.00 83.50 1007 ASN A CA 1
ATOM 7469 C C . ASN A 1 1007 ? 52.903 -33.557 -13.266 1.00 83.50 1007 ASN A C 1
ATOM 7471 O O . ASN A 1 1007 ? 53.258 -32.562 -13.893 1.00 83.50 1007 ASN A O 1
ATOM 7475 N N . MET A 1 1008 ? 53.786 -34.427 -12.758 1.00 75.31 1008 MET A N 1
ATOM 7476 C CA . MET A 1 1008 ? 55.238 -34.190 -12.625 1.00 75.31 1008 MET A CA 1
ATOM 7477 C C . MET A 1 1008 ? 56.017 -34.094 -13.959 1.00 75.31 1008 MET A C 1
ATOM 7479 O O . MET A 1 1008 ? 57.181 -33.709 -13.952 1.00 75.31 1008 MET A O 1
ATOM 7483 N N . ASN A 1 1009 ? 55.417 -34.426 -15.116 1.00 73.81 1009 ASN A N 1
ATOM 7484 C CA . ASN A 1 1009 ? 56.122 -34.502 -16.418 1.00 73.81 1009 ASN A CA 1
ATOM 7485 C C . ASN A 1 1009 ? 55.562 -33.576 -17.522 1.00 73.81 1009 ASN A C 1
ATOM 7487 O O . ASN A 1 1009 ? 55.844 -33.784 -18.703 1.00 73.81 1009 ASN A O 1
ATOM 7491 N N . SER A 1 1010 ? 54.729 -32.593 -17.179 1.00 76.19 1010 SER A N 1
ATOM 7492 C CA . SER A 1 1010 ? 54.128 -31.642 -18.131 1.00 76.19 1010 SER A CA 1
ATOM 7493 C C . SER A 1 1010 ? 54.564 -30.203 -17.858 1.00 76.19 1010 SER A C 1
ATOM 7495 O O . SER A 1 1010 ? 54.216 -29.660 -16.816 1.00 76.19 1010 SER A O 1
ATOM 7497 N N . GLY A 1 1011 ? 55.307 -29.582 -18.775 1.00 83.81 1011 GLY A N 1
ATOM 7498 C CA . GLY A 1 1011 ? 55.654 -28.161 -18.682 1.00 83.81 1011 GLY A CA 1
ATOM 7499 C C . GLY A 1 1011 ? 54.584 -27.245 -19.286 1.00 83.81 1011 GLY A C 1
ATOM 7500 O O . GLY A 1 1011 ? 53.810 -27.678 -20.142 1.00 83.81 1011 GLY A O 1
ATOM 7501 N N . GLY A 1 1012 ? 54.555 -25.981 -18.872 1.00 88.06 1012 GLY A N 1
ATOM 7502 C CA . GLY A 1 1012 ? 53.557 -25.008 -19.318 1.00 88.06 1012 GLY A CA 1
ATOM 7503 C C . GLY A 1 1012 ? 53.784 -23.608 -18.754 1.00 88.06 1012 GLY A C 1
ATOM 7504 O O . GLY A 1 1012 ? 54.582 -23.414 -17.835 1.00 88.06 1012 GLY A O 1
ATOM 7505 N N . GLN A 1 1013 ? 53.099 -22.623 -19.336 1.00 89.50 1013 GLN A N 1
ATOM 7506 C CA . GLN A 1 1013 ? 53.167 -21.237 -18.871 1.00 89.50 1013 GLN A CA 1
ATOM 7507 C C . GLN A 1 1013 ? 52.331 -21.053 -17.601 1.00 89.50 1013 GLN A C 1
ATOM 7509 O O . GLN A 1 1013 ? 51.180 -21.492 -17.567 1.00 89.50 1013 GLN A O 1
ATOM 7514 N N . LEU A 1 1014 ? 52.913 -20.405 -16.589 1.00 92.31 1014 LEU A N 1
ATOM 7515 C CA . LEU A 1 1014 ? 52.266 -20.125 -15.308 1.00 92.31 1014 LEU A CA 1
ATOM 7516 C C . LEU A 1 1014 ? 51.805 -18.668 -15.223 1.00 92.31 1014 LEU A C 1
ATOM 7518 O O . LEU A 1 1014 ? 50.624 -18.445 -15.012 1.00 92.31 1014 LEU A O 1
ATOM 7522 N N . LEU A 1 1015 ? 52.677 -17.686 -15.467 1.00 92.56 1015 LEU A N 1
ATOM 7523 C CA . LEU A 1 1015 ? 52.321 -16.262 -15.512 1.00 92.56 1015 LEU A CA 1
ATOM 7524 C C . LEU A 1 1015 ? 52.737 -15.632 -16.852 1.00 92.56 1015 LEU A C 1
ATOM 7526 O O . LEU A 1 1015 ? 53.760 -15.997 -17.444 1.00 92.56 1015 LEU A O 1
ATOM 7530 N N . ASP A 1 1016 ? 51.946 -14.671 -17.330 1.00 87.50 1016 ASP A N 1
ATOM 7531 C CA . ASP A 1 1016 ? 52.245 -13.882 -18.535 1.00 87.50 1016 ASP A CA 1
ATOM 7532 C C . ASP A 1 1016 ? 51.787 -12.435 -18.362 1.00 87.50 1016 ASP A C 1
ATOM 7534 O O . ASP A 1 1016 ? 50.587 -12.168 -18.244 1.00 87.50 1016 ASP A O 1
ATOM 7538 N N . GLN A 1 1017 ? 52.731 -11.499 -18.430 1.00 87.19 1017 GLN A N 1
ATOM 7539 C CA . GLN A 1 1017 ? 52.443 -10.117 -18.781 1.00 87.19 1017 GLN A CA 1
ATOM 7540 C C . GLN A 1 1017 ? 53.051 -9.819 -20.144 1.00 87.19 1017 GLN A C 1
ATOM 7542 O O . GLN A 1 1017 ? 54.249 -9.560 -20.289 1.00 87.19 1017 GLN A O 1
ATOM 7547 N N . HIS A 1 1018 ? 52.184 -9.814 -21.153 1.00 83.50 1018 HIS A N 1
ATOM 7548 C CA . HIS A 1 1018 ? 52.576 -9.828 -22.553 1.00 83.50 1018 HIS A CA 1
ATOM 7549 C C . HIS A 1 1018 ? 53.643 -8.777 -22.916 1.00 83.50 1018 HIS A C 1
ATOM 7551 O O . HIS A 1 1018 ? 53.389 -7.569 -22.927 1.00 83.50 1018 HIS A O 1
ATOM 7557 N N . LYS A 1 1019 ? 54.807 -9.284 -23.358 1.00 82.88 1019 LYS A N 1
ATOM 7558 C CA . LYS A 1 1019 ? 56.051 -8.564 -23.730 1.00 82.88 1019 LYS A CA 1
ATOM 7559 C C . LYS A 1 1019 ? 56.885 -8.001 -22.579 1.00 82.88 1019 LYS A C 1
ATOM 7561 O O . LYS A 1 1019 ? 57.920 -7.402 -22.868 1.00 82.88 1019 LYS A O 1
ATOM 7566 N N . ILE A 1 1020 ? 56.473 -8.203 -21.337 1.00 89.56 1020 ILE A N 1
ATOM 7567 C CA . ILE A 1 1020 ? 57.186 -7.729 -20.153 1.00 89.56 1020 ILE A CA 1
ATOM 7568 C C . ILE A 1 1020 ? 57.760 -8.916 -19.388 1.00 89.56 1020 ILE A C 1
ATOM 7570 O O . ILE A 1 1020 ? 58.974 -8.967 -19.209 1.00 89.56 1020 ILE A O 1
ATOM 7574 N N . MET A 1 1021 ? 56.936 -9.894 -19.012 1.00 91.44 1021 MET A N 1
ATOM 7575 C CA . MET A 1 1021 ? 57.368 -11.032 -18.204 1.00 91.44 1021 MET A CA 1
ATOM 7576 C C . MET A 1 1021 ? 56.655 -12.320 -18.615 1.00 91.44 1021 MET A C 1
ATOM 7578 O O . MET A 1 1021 ? 55.453 -12.303 -18.848 1.00 91.44 1021 MET A O 1
ATOM 7582 N N . ASP A 1 1022 ? 57.396 -13.427 -18.654 1.00 90.38 1022 ASP A N 1
ATOM 7583 C CA . ASP A 1 1022 ? 56.862 -14.782 -18.819 1.00 90.38 1022 ASP A CA 1
ATOM 7584 C C . ASP A 1 1022 ? 57.436 -15.688 -17.718 1.00 90.38 1022 ASP A C 1
ATOM 7586 O O . ASP A 1 1022 ? 58.655 -15.687 -17.511 1.00 90.38 1022 ASP A O 1
ATOM 7590 N N . THR A 1 1023 ? 56.602 -16.511 -17.074 1.00 93.88 1023 THR A N 1
ATOM 7591 C CA . THR A 1 1023 ? 57.070 -17.617 -16.222 1.00 93.88 1023 THR A CA 1
ATOM 7592 C C . THR A 1 1023 ? 56.616 -18.970 -16.761 1.00 93.88 1023 THR A C 1
ATOM 7594 O O . THR A 1 1023 ? 55.461 -19.156 -17.151 1.00 93.88 1023 THR A O 1
ATOM 7597 N N . VAL A 1 1024 ? 57.540 -19.928 -16.841 1.00 93.25 1024 VAL A N 1
ATOM 7598 C CA . VAL A 1 1024 ? 57.296 -21.261 -17.412 1.00 93.25 1024 VAL A CA 1
ATOM 7599 C C . VAL A 1 1024 ? 57.930 -22.316 -16.521 1.00 93.25 1024 VAL A C 1
ATOM 7601 O O . VAL A 1 1024 ? 59.125 -22.236 -16.251 1.00 93.25 1024 VAL A O 1
ATOM 7604 N N . ILE A 1 1025 ? 57.161 -23.331 -16.131 1.00 94.12 1025 ILE A N 1
ATOM 7605 C CA . ILE A 1 1025 ? 57.710 -24.543 -15.513 1.00 94.12 1025 ILE A CA 1
ATOM 7606 C C . ILE A 1 1025 ? 57.967 -25.554 -16.631 1.00 94.12 1025 ILE A C 1
ATOM 7608 O O . ILE A 1 1025 ? 57.065 -25.831 -17.427 1.00 94.12 1025 ILE A O 1
ATOM 7612 N N . ASP A 1 1026 ? 59.192 -26.067 -16.748 1.00 92.75 1026 ASP A N 1
ATOM 7613 C CA . ASP A 1 1026 ? 59.540 -27.049 -17.781 1.00 92.75 1026 ASP A CA 1
ATOM 7614 C C . ASP A 1 1026 ? 59.140 -28.491 -17.411 1.00 92.75 1026 ASP A C 1
ATOM 7616 O O . ASP A 1 1026 ? 58.629 -28.781 -16.328 1.00 92.75 1026 ASP A O 1
ATOM 7620 N N . ASP A 1 1027 ? 59.322 -29.427 -18.345 1.00 89.12 1027 ASP A N 1
ATOM 7621 C CA . ASP A 1 1027 ? 58.971 -30.835 -18.142 1.00 89.12 1027 ASP A CA 1
ATOM 7622 C C . ASP A 1 1027 ? 59.930 -31.575 -17.194 1.00 89.12 1027 ASP A C 1
ATOM 7624 O O . ASP A 1 1027 ? 59.662 -32.728 -16.856 1.00 89.12 1027 ASP A O 1
ATOM 7628 N N . GLN A 1 1028 ? 61.015 -30.930 -16.747 1.00 90.06 1028 GLN A N 1
ATOM 7629 C CA . GLN A 1 1028 ? 61.911 -31.434 -15.707 1.00 90.06 1028 GLN A CA 1
ATOM 7630 C C . GLN A 1 1028 ? 61.651 -30.815 -14.325 1.00 90.06 1028 GLN A C 1
ATOM 7632 O O . GLN A 1 1028 ? 62.265 -31.286 -13.376 1.00 90.06 1028 GLN A O 1
ATOM 7637 N N . GLY A 1 1029 ? 60.753 -29.829 -14.196 1.00 90.44 1029 GLY A N 1
ATOM 7638 C CA . GLY A 1 1029 ? 60.387 -29.199 -12.921 1.00 90.44 1029 GLY A CA 1
ATOM 7639 C C . GLY A 1 1029 ? 61.154 -27.914 -12.585 1.00 90.44 1029 GLY A C 1
ATOM 7640 O O . GLY A 1 1029 ? 61.045 -27.430 -11.461 1.00 90.44 1029 GLY A O 1
ATOM 7641 N N . TYR A 1 1030 ? 61.918 -27.341 -13.522 1.00 95.88 1030 TYR A N 1
ATOM 7642 C CA . TYR A 1 1030 ? 62.568 -26.041 -13.314 1.00 95.88 1030 TYR A CA 1
ATOM 7643 C C . TYR A 1 1030 ? 61.621 -24.891 -13.662 1.00 95.88 1030 TYR A C 1
ATOM 7645 O O . TYR A 1 1030 ? 60.983 -24.908 -14.720 1.00 95.88 1030 TYR A O 1
ATOM 7653 N N . LEU A 1 1031 ? 61.583 -23.859 -12.816 1.00 96.19 1031 LEU A N 1
ATOM 7654 C CA . LEU A 1 1031 ? 60.872 -22.612 -13.096 1.00 96.19 1031 LEU A CA 1
ATOM 7655 C C . LEU A 1 1031 ? 61.803 -21.634 -13.824 1.00 96.19 1031 LEU A C 1
ATOM 7657 O O . LEU A 1 1031 ? 62.905 -21.325 -13.368 1.00 96.19 1031 LEU A O 1
ATOM 7661 N N . HIS A 1 1032 ? 61.348 -21.144 -14.975 1.00 96.06 1032 HIS A N 1
ATOM 7662 C CA . HIS A 1 1032 ? 62.033 -20.168 -15.815 1.00 96.06 1032 HIS A CA 1
ATOM 7663 C C . HIS A 1 1032 ? 61.287 -18.842 -15.773 1.00 96.06 1032 HIS A C 1
ATOM 7665 O O . HIS A 1 1032 ? 60.116 -18.789 -16.137 1.00 96.06 1032 HIS A O 1
ATOM 7671 N N . VAL A 1 1033 ? 61.983 -17.766 -15.419 1.00 96.94 1033 VAL A N 1
ATOM 7672 C CA . VAL A 1 1033 ? 61.484 -16.390 -15.461 1.00 96.94 1033 VAL A CA 1
ATOM 7673 C C . VAL A 1 1033 ? 62.197 -15.643 -16.577 1.00 96.94 1033 VAL A C 1
ATOM 7675 O O . VAL A 1 1033 ? 63.421 -15.494 -16.573 1.00 96.94 1033 VAL A O 1
ATOM 7678 N N . LYS A 1 1034 ? 61.436 -15.139 -17.543 1.00 95.25 1034 LYS A N 1
ATOM 7679 C CA . LYS A 1 1034 ? 61.934 -14.225 -18.565 1.00 95.25 1034 LYS A CA 1
ATOM 7680 C C . LYS A 1 1034 ? 61.397 -12.831 -18.291 1.00 95.25 1034 LYS A C 1
ATOM 7682 O O . LYS A 1 1034 ? 60.189 -12.648 -18.252 1.00 95.25 1034 LYS A O 1
ATOM 7687 N N . LEU A 1 1035 ? 62.290 -11.851 -18.204 1.00 96.00 1035 LEU A N 1
ATOM 7688 C CA . LEU A 1 1035 ? 61.949 -10.444 -18.005 1.00 96.00 1035 LEU A CA 1
ATOM 7689 C C . LEU A 1 1035 ? 62.500 -9.589 -19.151 1.00 96.00 1035 LEU A C 1
ATOM 7691 O O . LEU A 1 1035 ? 63.625 -9.794 -19.616 1.00 96.00 1035 LEU A O 1
ATOM 7695 N N . VAL A 1 1036 ? 61.714 -8.626 -19.624 1.00 94.69 1036 VAL A N 1
ATOM 7696 C CA . VAL A 1 1036 ? 62.108 -7.649 -20.642 1.00 94.69 1036 VAL A CA 1
ATOM 7697 C C . VAL A 1 1036 ? 62.112 -6.257 -20.026 1.00 94.69 1036 VAL A C 1
ATOM 7699 O O . VAL A 1 1036 ? 61.081 -5.742 -19.597 1.00 94.69 1036 VAL A O 1
ATOM 7702 N N . THR A 1 1037 ? 63.280 -5.628 -20.048 1.00 94.75 1037 THR A N 1
ATOM 7703 C CA . THR A 1 1037 ? 63.476 -4.251 -19.608 1.00 94.75 1037 THR A CA 1
ATOM 7704 C C . THR A 1 1037 ? 63.846 -3.358 -20.787 1.00 94.75 1037 THR A C 1
ATOM 7706 O O . THR A 1 1037 ? 64.127 -3.811 -21.903 1.00 94.75 1037 THR A O 1
ATOM 7709 N N . SER A 1 1038 ? 63.896 -2.056 -20.536 1.00 91.94 1038 SER A N 1
ATOM 7710 C CA . SER A 1 1038 ? 64.387 -1.047 -21.474 1.00 91.94 1038 SER A CA 1
ATOM 7711 C C . SER A 1 1038 ? 65.838 -1.275 -21.934 1.00 91.94 1038 SER A C 1
ATOM 7713 O O . SER A 1 1038 ? 66.238 -0.740 -22.972 1.00 91.94 1038 SER A O 1
ATOM 7715 N N . THR A 1 1039 ? 66.635 -2.078 -21.215 1.00 91.19 1039 THR A N 1
ATOM 7716 C CA . THR A 1 1039 ? 68.046 -2.340 -21.551 1.00 91.19 1039 THR A CA 1
ATOM 7717 C C . THR A 1 1039 ? 68.289 -3.710 -22.189 1.00 91.19 1039 THR A C 1
ATOM 7719 O O . THR A 1 1039 ? 69.317 -3.896 -22.850 1.00 91.19 1039 THR A O 1
ATOM 7722 N N . GLY A 1 1040 ? 67.356 -4.660 -22.064 1.00 89.81 1040 GLY A N 1
ATOM 7723 C CA . GLY A 1 1040 ? 67.523 -6.000 -22.618 1.00 89.81 1040 GLY A CA 1
ATOM 7724 C C . GLY A 1 1040 ? 66.451 -7.003 -22.196 1.00 89.81 1040 GLY A C 1
ATOM 7725 O O . GLY A 1 1040 ? 65.471 -6.669 -21.544 1.00 89.81 1040 GLY A O 1
ATOM 7726 N N . SER A 1 1041 ? 66.642 -8.262 -22.595 1.00 94.62 1041 SER A N 1
ATOM 7727 C CA . SER A 1 1041 ? 65.828 -9.390 -22.134 1.00 94.62 1041 SER A CA 1
ATOM 7728 C C . SER A 1 1041 ? 66.707 -10.345 -21.341 1.00 94.62 1041 SER A C 1
ATOM 7730 O O . SER A 1 1041 ? 67.801 -10.706 -21.783 1.00 94.62 1041 SER A O 1
ATOM 7732 N N . TYR A 1 1042 ? 66.216 -10.732 -20.174 1.00 96.31 1042 TYR A N 1
ATOM 7733 C CA . TYR A 1 1042 ? 66.926 -11.486 -19.158 1.00 96.31 1042 TYR A CA 1
ATOM 7734 C C . TYR A 1 1042 ? 66.155 -12.759 -18.838 1.00 96.31 1042 TYR A C 1
ATOM 7736 O O . TYR A 1 1042 ? 64.932 -12.792 -18.944 1.00 96.31 1042 TYR A O 1
ATOM 7744 N N . HIS A 1 1043 ? 66.886 -13.814 -18.501 1.00 96.12 1043 HIS A N 1
ATOM 7745 C CA . HIS A 1 1043 ? 66.337 -15.137 -18.241 1.00 96.12 1043 HIS A CA 1
ATOM 7746 C C . HIS A 1 1043 ? 66.978 -15.693 -16.973 1.00 96.12 1043 HIS A C 1
ATOM 7748 O O . HIS A 1 1043 ? 68.207 -15.781 -16.902 1.00 96.12 1043 HIS A O 1
ATOM 7754 N N . LEU A 1 1044 ? 66.147 -16.064 -16.007 1.00 96.56 1044 LEU A N 1
ATOM 7755 C CA . LEU A 1 1044 ? 66.522 -16.704 -14.756 1.00 96.56 1044 LEU A CA 1
ATOM 7756 C C . LEU A 1 1044 ? 65.861 -18.083 -14.692 1.00 96.56 1044 LEU A C 1
ATOM 7758 O O . LEU A 1 1044 ? 64.704 -18.227 -15.069 1.00 96.56 1044 LEU A O 1
ATOM 7762 N N . THR A 1 1045 ? 66.604 -19.091 -14.253 1.00 96.81 1045 THR A N 1
ATOM 7763 C CA . THR A 1 1045 ? 66.112 -20.463 -14.074 1.00 96.81 1045 THR A CA 1
ATOM 7764 C C . THR A 1 1045 ? 66.419 -20.880 -12.644 1.00 96.81 1045 THR A C 1
ATOM 7766 O O . THR A 1 1045 ? 67.523 -20.582 -12.179 1.00 96.81 1045 THR A O 1
ATOM 7769 N N . SER A 1 1046 ? 65.487 -21.566 -11.979 1.00 96.00 1046 SER A N 1
ATOM 7770 C CA . SER A 1 1046 ? 65.690 -22.111 -10.631 1.00 96.00 1046 SER A CA 1
ATOM 7771 C C . SER A 1 1046 ? 66.960 -22.969 -10.541 1.00 96.00 1046 SER A C 1
ATOM 7773 O O . SER A 1 1046 ? 67.372 -23.621 -11.507 1.00 96.00 1046 SER A O 1
ATOM 7775 N N . GLN A 1 1047 ? 67.615 -22.967 -9.376 1.00 89.19 1047 GLN A N 1
ATOM 7776 C CA . GLN A 1 1047 ? 68.820 -23.773 -9.137 1.00 89.19 1047 GLN A CA 1
ATOM 7777 C C . GLN A 1 1047 ? 68.539 -25.276 -9.111 1.00 89.19 1047 GLN A C 1
ATOM 7779 O O . GLN A 1 1047 ? 69.351 -26.070 -9.607 1.00 89.19 1047 GLN A O 1
ATOM 7784 N N . SER A 1 1048 ? 67.385 -25.656 -8.575 1.00 91.62 1048 SER A N 1
ATOM 7785 C CA . SER A 1 1048 ? 66.902 -27.024 -8.514 1.00 91.62 1048 SER A CA 1
ATOM 7786 C C . SER A 1 1048 ? 65.595 -27.177 -9.298 1.00 91.62 1048 SER A C 1
ATOM 7788 O O . SER A 1 1048 ? 64.956 -26.201 -9.707 1.00 91.62 1048 SER A O 1
ATOM 7790 N N . ALA A 1 1049 ? 65.237 -28.428 -9.575 1.00 90.81 1049 ALA A N 1
ATOM 7791 C CA . ALA A 1 1049 ? 63.951 -28.774 -10.155 1.00 90.81 1049 ALA A CA 1
ATOM 7792 C C . ALA A 1 1049 ? 62.897 -28.818 -9.040 1.00 90.81 1049 ALA A C 1
ATOM 7794 O O . ALA A 1 1049 ? 62.412 -29.893 -8.708 1.00 90.81 1049 ALA A O 1
ATOM 7795 N N . SER A 1 1050 ? 62.612 -27.668 -8.422 1.00 88.25 1050 SER A N 1
ATOM 7796 C CA . SER A 1 1050 ? 61.758 -27.577 -7.232 1.00 88.25 1050 SER A CA 1
ATOM 7797 C C . SER A 1 1050 ? 60.370 -28.171 -7.466 1.00 88.25 1050 SER A C 1
ATOM 7799 O O . SER A 1 1050 ? 59.832 -28.801 -6.575 1.00 88.25 1050 SER A O 1
ATOM 7801 N N . PHE A 1 1051 ? 59.846 -28.088 -8.693 1.00 92.50 1051 PHE A N 1
ATOM 7802 C CA . PHE A 1 1051 ? 58.550 -28.654 -9.066 1.00 92.50 1051 PHE A CA 1
ATOM 7803 C C . PHE A 1 1051 ? 58.657 -30.052 -9.712 1.00 92.50 1051 PHE A C 1
ATOM 7805 O O . PHE A 1 1051 ? 57.905 -30.356 -10.647 1.00 92.50 1051 PHE A O 1
ATOM 7812 N N . ASP A 1 1052 ? 59.616 -30.898 -9.309 1.00 89.31 1052 ASP A N 1
ATOM 7813 C CA . ASP A 1 1052 ? 59.737 -32.290 -9.787 1.00 89.31 1052 ASP A CA 1
ATOM 7814 C C . ASP A 1 1052 ? 58.804 -33.284 -9.069 1.00 89.31 1052 ASP A C 1
ATOM 7816 O O . ASP A 1 1052 ? 58.750 -34.467 -9.434 1.00 89.31 1052 ASP A O 1
ATOM 7820 N N . ASP A 1 1053 ? 58.006 -32.785 -8.124 1.00 89.00 1053 ASP A N 1
ATOM 7821 C CA . ASP A 1 1053 ? 56.959 -33.514 -7.430 1.00 89.00 1053 ASP A CA 1
ATOM 7822 C C . ASP A 1 1053 ? 55.558 -32.872 -7.599 1.00 89.00 1053 ASP A C 1
ATOM 7824 O O . ASP A 1 1053 ? 55.278 -32.169 -8.577 1.00 89.00 1053 ASP A O 1
ATOM 7828 N N . THR A 1 1054 ? 54.616 -33.250 -6.732 1.00 90.31 1054 THR A N 1
ATOM 7829 C CA . THR A 1 1054 ? 53.250 -32.697 -6.680 1.00 90.31 1054 THR A CA 1
ATOM 7830 C C . THR A 1 1054 ? 52.950 -32.109 -5.300 1.00 90.31 1054 THR A C 1
ATOM 7832 O O . THR A 1 1054 ? 51.804 -32.166 -4.846 1.00 90.31 1054 THR A O 1
ATOM 7835 N N . ALA A 1 1055 ? 53.970 -31.674 -4.565 1.00 91.56 1055 ALA A N 1
ATOM 7836 C CA . ALA A 1 1055 ? 53.798 -30.915 -3.339 1.00 91.56 1055 ALA A CA 1
ATOM 7837 C C . ALA A 1 1055 ? 53.404 -29.465 -3.671 1.00 91.56 1055 ALA A C 1
ATOM 7839 O O . ALA A 1 1055 ? 53.414 -29.051 -4.833 1.00 91.56 1055 ALA A O 1
ATOM 7840 N N . TRP A 1 1056 ? 52.961 -28.742 -2.646 1.00 93.06 1056 TRP A N 1
ATOM 7841 C CA . TRP A 1 1056 ? 52.845 -27.289 -2.698 1.00 93.06 1056 TRP A CA 1
ATOM 7842 C C . TRP A 1 1056 ? 54.229 -26.690 -2.488 1.00 93.06 1056 TRP A C 1
ATOM 7844 O O . TRP A 1 1056 ? 54.965 -27.188 -1.633 1.00 93.06 1056 TRP A O 1
ATOM 7854 N N . HIS A 1 1057 ? 54.545 -25.661 -3.265 1.00 92.25 1057 HIS A N 1
ATOM 7855 C CA . HIS A 1 1057 ? 55.767 -24.885 -3.132 1.00 92.25 1057 HIS A CA 1
ATOM 7856 C C . HIS A 1 1057 ? 55.420 -23.406 -3.072 1.00 92.25 1057 HIS A C 1
ATOM 7858 O O . HIS A 1 1057 ? 54.669 -22.932 -3.932 1.00 92.25 1057 HIS A O 1
ATOM 7864 N N . ASP A 1 1058 ? 56.017 -22.704 -2.120 1.00 91.00 1058 ASP A N 1
ATOM 7865 C CA . ASP A 1 1058 ? 55.924 -21.250 -2.021 1.00 91.00 1058 ASP A CA 1
ATOM 7866 C C . ASP A 1 1058 ? 56.978 -20.628 -2.942 1.00 91.00 1058 ASP A C 1
ATOM 7868 O O . ASP A 1 1058 ? 58.107 -21.121 -3.047 1.00 91.00 1058 ASP A O 1
ATOM 7872 N N . THR A 1 1059 ? 56.591 -19.609 -3.704 1.00 93.56 1059 THR A N 1
ATOM 7873 C CA . THR A 1 1059 ? 57.437 -18.971 -4.709 1.00 93.56 1059 THR A CA 1
ATOM 7874 C C . THR A 1 1059 ? 57.322 -17.456 -4.677 1.00 93.56 1059 THR A C 1
ATOM 7876 O O . THR A 1 1059 ? 56.299 -16.895 -5.067 1.00 93.56 1059 THR A O 1
ATOM 7879 N N . THR A 1 1060 ? 58.449 -16.788 -4.422 1.00 93.88 1060 THR A N 1
ATOM 7880 C CA . THR A 1 1060 ? 58.576 -15.327 -4.519 1.00 93.88 1060 THR A CA 1
ATOM 7881 C C . THR A 1 1060 ? 59.517 -14.936 -5.666 1.00 93.88 1060 THR A C 1
ATOM 7883 O O . THR A 1 1060 ? 60.637 -15.434 -5.787 1.00 93.88 1060 THR A O 1
ATOM 7886 N N . ILE A 1 1061 ? 59.090 -14.018 -6.539 1.00 94.88 1061 ILE A N 1
ATOM 7887 C CA . ILE A 1 1061 ? 59.889 -13.441 -7.633 1.00 94.88 1061 ILE A CA 1
ATOM 7888 C C . ILE A 1 1061 ? 59.966 -11.931 -7.443 1.00 94.88 1061 ILE A C 1
ATOM 7890 O O . ILE A 1 1061 ? 58.934 -11.269 -7.389 1.00 94.88 1061 ILE A O 1
ATOM 7894 N N . ALA A 1 1062 ? 61.173 -11.365 -7.448 1.00 94.44 1062 ALA A N 1
ATOM 7895 C CA . ALA A 1 1062 ? 61.356 -9.922 -7.315 1.00 94.44 1062 ALA A CA 1
ATOM 7896 C C . ALA A 1 1062 ? 62.378 -9.351 -8.298 1.00 94.44 1062 ALA A C 1
ATOM 7898 O O . ALA A 1 1062 ? 63.400 -9.968 -8.616 1.00 94.44 1062 ALA A O 1
ATOM 7899 N N . TYR A 1 1063 ? 62.115 -8.130 -8.753 1.00 95.69 1063 TYR A N 1
ATOM 7900 C CA . TYR A 1 1063 ? 62.973 -7.367 -9.647 1.00 95.69 1063 TYR A CA 1
ATOM 7901 C C . TYR A 1 1063 ? 63.278 -5.989 -9.060 1.00 95.69 1063 TYR A C 1
ATOM 7903 O O . TYR A 1 1063 ? 62.358 -5.296 -8.637 1.00 95.69 1063 TYR A O 1
ATOM 7911 N N . ASP A 1 1064 ? 64.545 -5.567 -9.103 1.00 94.88 1064 ASP A N 1
ATOM 7912 C CA . ASP A 1 1064 ? 64.961 -4.207 -8.747 1.00 94.88 1064 ASP A CA 1
ATOM 7913 C C . ASP A 1 1064 ? 66.044 -3.680 -9.707 1.00 94.88 1064 ASP A C 1
ATOM 7915 O O . ASP A 1 1064 ? 67.177 -4.178 -9.781 1.00 94.88 1064 ASP A O 1
ATOM 7919 N N . SER A 1 1065 ? 65.701 -2.624 -10.448 1.00 93.12 1065 SER A N 1
ATOM 7920 C CA . SER A 1 1065 ? 66.589 -1.978 -11.413 1.00 93.12 1065 SER A CA 1
ATOM 7921 C C . SER A 1 1065 ? 67.746 -1.221 -10.749 1.00 93.12 1065 SER A C 1
ATOM 7923 O O . SER A 1 1065 ? 68.824 -1.113 -11.352 1.00 93.12 1065 SER A O 1
ATOM 7925 N N . ALA A 1 1066 ? 67.566 -0.739 -9.513 1.00 90.62 1066 ALA A N 1
ATOM 7926 C CA . ALA A 1 1066 ? 68.548 0.055 -8.779 1.00 90.62 1066 ALA A CA 1
ATOM 7927 C C . ALA A 1 1066 ? 69.689 -0.810 -8.229 1.00 90.62 1066 ALA A C 1
ATOM 7929 O O . ALA A 1 1066 ? 70.861 -0.423 -8.316 1.00 90.62 1066 ALA A O 1
ATOM 7930 N N . THR A 1 1067 ? 69.365 -1.997 -7.713 1.00 91.06 1067 THR A N 1
ATOM 7931 C CA . THR A 1 1067 ? 70.355 -3.010 -7.305 1.00 91.06 1067 THR A CA 1
ATOM 7932 C C . THR A 1 1067 ? 70.802 -3.909 -8.464 1.00 91.06 1067 THR A C 1
ATOM 7934 O O . THR A 1 1067 ? 71.825 -4.591 -8.358 1.00 91.06 1067 THR A O 1
ATOM 7937 N N . ALA A 1 1068 ? 70.130 -3.806 -9.616 1.00 94.19 1068 ALA A N 1
ATOM 7938 C CA . ALA A 1 1068 ? 70.404 -4.526 -10.855 1.00 94.19 1068 ALA A CA 1
ATOM 7939 C C . ALA A 1 1068 ? 70.224 -6.048 -10.738 1.00 94.19 1068 ALA A C 1
ATOM 7941 O O . ALA A 1 1068 ? 71.032 -6.819 -11.283 1.00 94.19 1068 ALA A O 1
ATOM 7942 N N . THR A 1 1069 ? 69.182 -6.478 -10.030 1.00 93.44 1069 THR A N 1
ATOM 7943 C CA . THR A 1 1069 ? 68.919 -7.879 -9.690 1.00 93.44 1069 THR A CA 1
ATOM 7944 C C . THR A 1 1069 ? 67.533 -8.327 -10.149 1.00 93.44 1069 THR A C 1
ATOM 7946 O O . THR A 1 1069 ? 66.559 -7.582 -10.099 1.00 93.44 1069 THR A O 1
ATOM 7949 N N . LEU A 1 1070 ? 67.459 -9.576 -10.610 1.00 96.12 1070 LEU A N 1
ATOM 7950 C CA . LEU A 1 1070 ? 66.229 -10.362 -10.695 1.00 96.12 1070 LEU A CA 1
ATOM 7951 C C . LEU A 1 1070 ? 66.443 -11.595 -9.821 1.00 96.12 1070 LEU A C 1
ATOM 7953 O O . LEU A 1 1070 ? 67.419 -12.320 -10.033 1.00 96.12 1070 LEU A O 1
ATOM 7957 N N . SER A 1 1071 ? 65.556 -11.814 -8.866 1.00 93.31 1071 SER A N 1
ATOM 7958 C CA . SER A 1 1071 ? 65.645 -12.888 -7.883 1.00 93.31 1071 SER A CA 1
ATOM 7959 C C . SER A 1 1071 ? 64.387 -13.744 -7.923 1.00 93.31 1071 SER A C 1
ATOM 7961 O O . SER A 1 1071 ? 63.303 -13.250 -8.228 1.00 93.31 1071 SER A O 1
ATOM 7963 N N . MET A 1 1072 ? 64.549 -15.027 -7.625 1.00 94.88 1072 MET A N 1
ATOM 7964 C CA . MET A 1 1072 ? 63.450 -15.949 -7.361 1.00 94.88 1072 MET A CA 1
ATOM 7965 C C . MET A 1 1072 ? 63.820 -16.851 -6.188 1.00 94.88 1072 MET A C 1
ATOM 7967 O O . MET A 1 1072 ? 64.949 -17.338 -6.139 1.00 94.88 1072 MET A O 1
ATOM 7971 N N . GLU A 1 1073 ? 62.886 -17.093 -5.289 1.00 92.00 1073 GLU A N 1
ATOM 7972 C CA . GLU A 1 1073 ? 62.991 -18.040 -4.184 1.00 92.00 1073 GLU A CA 1
ATOM 7973 C C . GLU A 1 1073 ? 61.869 -19.065 -4.312 1.00 92.00 1073 GLU A C 1
ATOM 7975 O O . GLU A 1 1073 ? 60.759 -18.703 -4.694 1.00 92.00 1073 GLU A O 1
ATOM 7980 N N . ILE A 1 1074 ? 62.193 -20.341 -4.092 1.00 93.88 1074 ILE A N 1
ATOM 7981 C CA . ILE A 1 1074 ? 61.219 -21.436 -4.035 1.00 93.88 1074 ILE A CA 1
ATOM 7982 C C . ILE A 1 1074 ? 61.580 -22.301 -2.828 1.00 93.88 1074 ILE A C 1
ATOM 7984 O O . ILE A 1 1074 ? 62.708 -22.798 -2.794 1.00 93.88 1074 ILE A O 1
ATOM 7988 N N . ASP A 1 1075 ? 60.665 -22.481 -1.876 1.00 87.62 1075 ASP A N 1
ATOM 7989 C CA . ASP A 1 1075 ? 60.878 -23.233 -0.623 1.00 87.62 1075 ASP A CA 1
ATOM 7990 C C . ASP A 1 1075 ? 62.220 -22.912 0.074 1.00 87.62 1075 ASP A C 1
ATOM 7992 O O . ASP A 1 1075 ? 63.051 -23.798 0.311 1.00 87.62 1075 ASP A O 1
ATOM 7996 N N . ASP A 1 1076 ? 62.476 -21.633 0.347 1.00 84.44 1076 ASP A N 1
ATOM 7997 C CA . ASP A 1 1076 ? 63.724 -21.118 0.936 1.00 84.44 1076 ASP A CA 1
ATOM 7998 C C . ASP A 1 1076 ? 64.997 -21.253 0.044 1.00 84.44 1076 ASP A C 1
ATOM 8000 O O . ASP A 1 1076 ? 66.131 -21.041 0.501 1.00 84.44 1076 ASP A O 1
ATOM 8004 N N . GLU A 1 1077 ? 64.881 -21.656 -1.236 1.00 89.69 1077 GLU A N 1
ATOM 8005 C CA . GLU A 1 1077 ? 66.009 -21.741 -2.183 1.00 89.69 1077 GLU A CA 1
ATOM 8006 C C . GLU A 1 1077 ? 66.100 -20.521 -3.120 1.00 89.69 1077 GLU A C 1
ATOM 8008 O O . GLU A 1 1077 ? 65.602 -20.505 -4.251 1.00 89.69 1077 GLU A O 1
ATOM 8013 N N . LEU A 1 1078 ? 66.850 -19.507 -2.685 1.00 90.31 1078 LEU A N 1
ATOM 8014 C CA . LEU A 1 1078 ? 67.098 -18.288 -3.456 1.00 90.31 1078 LEU A CA 1
ATOM 8015 C C . LEU A 1 1078 ? 68.032 -18.484 -4.666 1.00 90.31 1078 LEU A C 1
ATOM 8017 O O . LEU A 1 1078 ? 69.187 -18.910 -4.552 1.00 90.31 1078 LEU A O 1
ATOM 8021 N N . THR A 1 1079 ? 67.593 -18.011 -5.833 1.00 93.44 1079 THR A N 1
ATOM 8022 C CA . THR A 1 1079 ? 68.373 -17.878 -7.069 1.00 93.44 1079 THR A CA 1
ATOM 8023 C C . THR A 1 1079 ? 68.384 -16.432 -7.567 1.00 93.44 1079 THR A C 1
ATOM 8025 O O . THR A 1 1079 ? 67.337 -15.830 -7.775 1.00 93.44 1079 THR A O 1
ATOM 8028 N N . VAL A 1 1080 ? 69.576 -15.872 -7.821 1.00 92.94 1080 VAL A N 1
ATOM 8029 C CA . VAL A 1 1080 ? 69.747 -14.451 -8.192 1.00 92.94 1080 VAL A CA 1
ATOM 8030 C C . VAL A 1 1080 ? 70.492 -14.286 -9.515 1.00 92.94 1080 VAL A C 1
ATOM 8032 O O . VAL A 1 1080 ? 71.599 -14.804 -9.703 1.00 92.94 1080 VAL A O 1
ATOM 8035 N N . LEU A 1 1081 ? 69.934 -13.472 -10.409 1.00 94.75 1081 LEU A N 1
ATOM 8036 C CA . LEU A 1 1081 ? 70.582 -12.976 -11.617 1.00 94.75 1081 LEU A CA 1
ATOM 8037 C C . LEU A 1 1081 ? 71.010 -11.517 -11.436 1.00 94.75 1081 LEU A C 1
ATOM 8039 O O . LEU A 1 1081 ? 70.190 -10.628 -11.243 1.00 94.75 1081 LEU A O 1
ATOM 8043 N N . ASN A 1 1082 ? 72.312 -11.264 -11.568 1.00 93.56 1082 ASN A N 1
ATOM 8044 C CA . ASN A 1 1082 ? 72.888 -9.921 -11.471 1.00 93.56 1082 ASN A CA 1
ATOM 8045 C C . ASN A 1 1082 ? 73.026 -9.251 -12.848 1.00 93.56 1082 ASN A C 1
ATOM 8047 O O . ASN A 1 1082 ? 73.237 -9.923 -13.861 1.00 93.56 1082 ASN A O 1
ATOM 8051 N N . ASN A 1 1083 ? 73.087 -7.918 -12.852 1.00 93.12 1083 ASN A N 1
ATOM 8052 C CA . ASN A 1 1083 ? 73.177 -7.046 -14.033 1.00 93.12 1083 ASN A CA 1
ATOM 8053 C C . ASN A 1 1083 ? 71.880 -6.964 -14.862 1.00 93.12 1083 ASN A C 1
ATOM 8055 O O . ASN A 1 1083 ? 71.940 -6.753 -16.078 1.00 93.12 1083 ASN A O 1
ATOM 8059 N N . VAL A 1 1084 ? 70.722 -7.111 -14.217 1.00 93.88 1084 VAL A N 1
ATOM 8060 C CA . VAL A 1 1084 ? 69.400 -6.895 -14.823 1.00 93.88 1084 VAL A CA 1
ATOM 8061 C C . VAL A 1 1084 ? 69.005 -5.436 -14.597 1.00 93.88 1084 VAL A C 1
ATOM 8063 O O . VAL A 1 1084 ? 68.622 -5.071 -13.495 1.00 93.88 1084 VAL A O 1
ATOM 8066 N N . THR A 1 1085 ? 69.161 -4.564 -15.596 1.00 91.19 1085 THR A N 1
ATOM 8067 C CA . THR A 1 1085 ? 69.076 -3.102 -15.391 1.00 91.19 1085 THR A CA 1
ATOM 8068 C C . THR A 1 1085 ? 67.965 -2.425 -16.190 1.00 91.19 1085 THR A C 1
ATOM 8070 O O . THR A 1 1085 ? 67.550 -2.910 -17.243 1.00 91.19 1085 THR A O 1
ATOM 8073 N N . GLY A 1 1086 ? 67.561 -1.243 -15.718 1.00 92.12 1086 GLY A N 1
ATOM 8074 C CA . GLY A 1 1086 ? 66.586 -0.346 -16.348 1.00 92.12 1086 GLY A CA 1
ATOM 8075 C C . GLY A 1 1086 ? 65.130 -0.792 -16.194 1.00 92.12 1086 GLY A C 1
ATOM 8076 O O . GLY A 1 1086 ? 64.886 -1.980 -16.034 1.00 92.12 1086 GLY A O 1
ATOM 8077 N N . PRO A 1 1087 ? 64.162 0.131 -16.293 1.00 92.56 1087 PRO A N 1
ATOM 8078 C CA . PRO A 1 1087 ? 62.760 -0.171 -16.024 1.00 92.56 1087 PRO A CA 1
ATOM 8079 C C . PRO A 1 1087 ? 62.220 -1.252 -16.959 1.00 92.56 1087 PRO A C 1
ATOM 8081 O O . PRO A 1 1087 ? 62.701 -1.411 -18.092 1.00 92.56 1087 PRO A O 1
ATOM 8084 N N . THR A 1 1088 ? 61.206 -1.971 -16.488 1.00 93.00 1088 THR A N 1
ATOM 8085 C CA . THR A 1 1088 ? 60.387 -2.896 -17.286 1.00 93.00 1088 THR A CA 1
ATOM 8086 C C . THR A 1 1088 ? 59.837 -2.204 -18.542 1.00 93.00 1088 THR A C 1
ATOM 8088 O O . THR A 1 1088 ? 59.763 -0.981 -18.624 1.00 93.00 1088 THR A O 1
ATOM 8091 N N . ALA A 1 1089 ? 59.512 -2.958 -19.593 1.00 85.38 1089 ALA A N 1
ATOM 8092 C CA . ALA A 1 1089 ? 59.141 -2.349 -20.875 1.00 85.38 1089 ALA A CA 1
ATOM 8093 C C . ALA A 1 1089 ? 57.851 -1.489 -20.807 1.00 85.38 1089 ALA A C 1
ATOM 8095 O O . ALA A 1 1089 ? 56.857 -1.892 -20.215 1.00 85.38 1089 ALA A O 1
ATOM 8096 N N . ASP A 1 1090 ? 57.841 -0.342 -21.502 1.00 73.12 1090 ASP A N 1
ATOM 8097 C CA . ASP A 1 1090 ? 56.842 0.735 -21.336 1.00 73.12 1090 ASP A CA 1
ATOM 8098 C C . ASP A 1 1090 ? 55.376 0.393 -21.670 1.00 73.12 1090 ASP A C 1
ATOM 8100 O O . ASP A 1 1090 ? 54.492 1.198 -21.385 1.00 73.12 1090 ASP A O 1
ATOM 8104 N N . GLN A 1 1091 ? 55.076 -0.739 -22.325 1.00 64.31 1091 GLN A N 1
ATOM 8105 C CA . GLN A 1 1091 ? 53.692 -1.090 -22.682 1.00 64.31 1091 GLN A CA 1
ATOM 8106 C C . GLN A 1 1091 ? 53.445 -2.593 -22.840 1.00 64.31 1091 GLN A C 1
ATOM 8108 O O . GLN A 1 1091 ? 53.913 -3.216 -23.803 1.00 64.31 1091 GLN A O 1
ATOM 8113 N N . SER A 1 1092 ? 52.534 -3.120 -22.018 1.00 63.53 1092 SER A N 1
ATOM 8114 C CA . SER A 1 1092 ? 51.803 -4.349 -22.329 1.00 63.53 1092 SER A CA 1
ATOM 8115 C C . SER A 1 1092 ? 50.508 -4.065 -23.106 1.00 63.53 1092 SER A C 1
ATOM 8117 O O . SER A 1 1092 ? 49.856 -3.026 -22.952 1.00 63.53 1092 SER A O 1
ATOM 8119 N N . ARG A 1 1093 ? 50.121 -5.007 -23.976 1.00 62.84 1093 ARG A N 1
ATOM 8120 C CA . ARG A 1 1093 ? 48.815 -4.994 -24.665 1.00 62.84 1093 ARG A CA 1
ATOM 8121 C C . ARG A 1 1093 ? 47.695 -5.574 -23.796 1.00 62.84 1093 ARG A C 1
ATOM 8123 O O . ARG A 1 1093 ? 46.535 -5.297 -24.091 1.00 62.84 1093 ARG A O 1
ATOM 8130 N N . TRP A 1 1094 ? 48.047 -6.340 -22.764 1.00 69.75 1094 TRP A N 1
ATOM 8131 C CA . TRP A 1 1094 ? 47.144 -7.073 -21.869 1.00 69.75 1094 TRP A CA 1
ATOM 8132 C C . TRP A 1 1094 ? 47.618 -6.942 -20.411 1.00 69.75 1094 TRP A C 1
ATOM 8134 O O . TRP A 1 1094 ? 48.796 -6.682 -20.184 1.00 69.75 1094 TRP A O 1
ATOM 8144 N N . GLY A 1 1095 ? 46.730 -7.081 -19.426 1.00 78.62 1095 GLY A N 1
ATOM 8145 C CA . GLY A 1 1095 ? 47.153 -7.145 -18.018 1.00 78.62 1095 GLY A CA 1
ATOM 8146 C C . GLY A 1 1095 ? 47.889 -8.451 -17.697 1.00 78.62 1095 GLY A C 1
ATOM 8147 O O . GLY A 1 1095 ? 47.907 -9.365 -18.531 1.00 78.62 1095 GLY A O 1
ATOM 8148 N N . LEU A 1 1096 ? 48.459 -8.554 -16.496 1.00 87.56 1096 LEU A N 1
ATOM 8149 C CA . LEU A 1 1096 ? 49.039 -9.796 -15.979 1.00 87.56 1096 LEU A CA 1
ATOM 8150 C C . LEU A 1 1096 ? 48.017 -10.942 -16.046 1.00 87.56 1096 LEU A C 1
ATOM 8152 O O . LEU A 1 1096 ? 46.808 -10.726 -15.915 1.00 87.56 1096 LEU A O 1
ATOM 8156 N N . SER A 1 1097 ? 48.489 -12.152 -16.323 1.00 87.06 1097 SER A N 1
ATOM 8157 C CA . SER A 1 1097 ? 47.672 -13.368 -16.371 1.00 87.06 1097 SER A CA 1
ATOM 8158 C C . SER A 1 1097 ? 48.254 -14.440 -15.477 1.00 87.06 1097 SER A C 1
ATOM 8160 O O . SER A 1 1097 ? 49.471 -14.622 -15.477 1.00 87.06 1097 SER A O 1
ATOM 8162 N N . ILE A 1 1098 ? 47.360 -15.199 -14.851 1.00 90.50 1098 ILE A N 1
ATOM 8163 C CA . ILE A 1 1098 ? 47.636 -16.479 -14.212 1.00 90.50 1098 ILE A CA 1
ATOM 8164 C C . ILE A 1 1098 ? 47.081 -17.575 -15.128 1.00 90.50 1098 ILE A C 1
ATOM 8166 O O . ILE A 1 1098 ? 45.888 -17.625 -15.438 1.00 90.50 1098 ILE A O 1
ATOM 8170 N N . GLY A 1 1099 ? 47.973 -18.420 -15.623 1.00 84.44 1099 GLY A N 1
ATOM 8171 C CA . GLY A 1 1099 ? 47.750 -19.338 -16.729 1.00 84.44 1099 GLY A CA 1
ATOM 8172 C C . GLY A 1 1099 ? 47.699 -18.653 -18.098 1.00 84.44 1099 GLY A C 1
ATOM 8173 O O . GLY A 1 1099 ? 47.684 -17.428 -18.232 1.00 84.44 1099 GLY A O 1
ATOM 8174 N N . ASN A 1 1100 ? 47.659 -19.453 -19.165 1.00 69.81 1100 ASN A N 1
ATOM 8175 C CA . ASN A 1 1100 ? 47.534 -18.936 -20.531 1.00 69.81 1100 ASN A CA 1
ATOM 8176 C C . ASN A 1 1100 ? 46.659 -19.830 -21.424 1.00 69.81 1100 ASN A C 1
ATOM 8178 O O . ASN A 1 1100 ? 47.055 -20.928 -21.816 1.00 69.81 1100 ASN A O 1
ATOM 8182 N N . SER A 1 1101 ? 45.502 -19.311 -21.845 1.00 57.88 1101 SER A N 1
ATOM 8183 C CA . SER A 1 1101 ? 44.572 -19.994 -22.761 1.00 57.88 1101 SER A CA 1
ATOM 8184 C C . SER A 1 1101 ? 45.039 -20.057 -24.229 1.00 57.88 1101 SER A C 1
ATOM 8186 O O . SER A 1 1101 ? 44.409 -20.735 -25.042 1.00 57.88 1101 SER A O 1
ATOM 8188 N N . TRP A 1 1102 ? 46.140 -19.388 -24.597 1.00 56.53 1102 TRP A N 1
ATOM 8189 C CA . TRP A 1 1102 ? 46.614 -19.272 -25.986 1.00 56.53 1102 TRP A CA 1
ATOM 8190 C C . TRP A 1 1102 ? 47.821 -20.162 -26.329 1.00 56.53 1102 TRP A C 1
ATOM 8192 O O . TRP A 1 1102 ? 47.961 -20.552 -27.490 1.00 56.53 1102 TRP A O 1
ATOM 8202 N N . HIS A 1 1103 ? 48.687 -20.497 -25.361 1.00 57.44 1103 HIS A N 1
ATOM 8203 C CA . HIS A 1 1103 ? 49.951 -21.221 -25.606 1.00 57.44 1103 HIS A CA 1
ATOM 8204 C C . HIS A 1 1103 ? 50.171 -22.479 -24.742 1.00 57.44 1103 HIS A C 1
ATOM 8206 O O . HIS A 1 1103 ? 51.246 -23.071 -24.814 1.00 57.44 1103 HIS A O 1
ATOM 8212 N N . GLY A 1 1104 ? 49.150 -22.932 -24.007 1.00 65.06 1104 GLY A N 1
ATOM 8213 C CA . GLY A 1 1104 ? 49.222 -24.103 -23.129 1.00 65.06 1104 GLY A CA 1
ATOM 8214 C C . GLY A 1 1104 ? 49.630 -23.704 -21.715 1.00 65.06 1104 GLY A C 1
ATOM 8215 O O . GLY A 1 1104 ? 50.818 -23.564 -21.416 1.00 65.06 1104 GLY A O 1
ATOM 8216 N N . SER A 1 1105 ? 48.625 -23.500 -20.863 1.00 81.06 1105 SER A N 1
ATOM 8217 C CA . SER A 1 1105 ? 48.827 -23.249 -19.437 1.00 81.06 1105 SER A CA 1
ATOM 8218 C C . SER A 1 1105 ? 49.434 -24.480 -18.768 1.00 81.06 1105 SER A C 1
ATOM 8220 O O . SER A 1 1105 ? 49.170 -25.608 -19.189 1.00 81.06 1105 SER A O 1
ATOM 8222 N N . ILE A 1 1106 ? 50.231 -24.276 -17.721 1.00 89.19 1106 ILE A N 1
ATOM 8223 C CA . ILE A 1 1106 ? 50.606 -25.372 -16.825 1.00 89.19 1106 ILE A CA 1
ATOM 8224 C C . ILE A 1 1106 ? 49.337 -25.979 -16.202 1.00 89.19 1106 ILE A C 1
ATOM 8226 O O . ILE A 1 1106 ? 48.380 -25.255 -15.924 1.00 89.19 1106 ILE A O 1
ATOM 8230 N N . GLU A 1 1107 ? 49.313 -27.302 -16.022 1.00 90.50 1107 GLU A N 1
ATOM 8231 C CA . GLU A 1 1107 ? 48.274 -27.980 -15.239 1.00 90.50 1107 GLU A CA 1
ATOM 8232 C C . GLU A 1 1107 ? 48.716 -28.053 -13.768 1.00 90.50 1107 GLU A C 1
ATOM 8234 O O . GLU A 1 1107 ? 49.765 -28.630 -13.454 1.00 90.50 1107 GLU A O 1
ATOM 8239 N N . GLY A 1 1108 ? 47.942 -27.450 -12.868 1.00 91.44 1108 GLY A N 1
ATOM 8240 C CA . GLY A 1 1108 ? 48.317 -27.271 -11.465 1.00 91.44 1108 GLY A CA 1
ATOM 8241 C C . GLY A 1 1108 ? 47.284 -26.478 -10.671 1.00 91.44 1108 GLY A C 1
ATOM 8242 O O . GLY A 1 1108 ? 46.259 -26.088 -11.214 1.00 91.44 1108 GLY A O 1
ATOM 8243 N N . ASN A 1 1109 ? 47.547 -26.254 -9.392 1.00 93.44 1109 ASN A N 1
ATOM 8244 C CA . ASN A 1 1109 ? 46.739 -25.435 -8.497 1.00 93.44 1109 ASN A CA 1
ATOM 8245 C C . ASN A 1 1109 ? 47.595 -24.254 -8.043 1.00 93.44 1109 ASN A C 1
ATOM 8247 O O . ASN A 1 1109 ? 48.762 -24.463 -7.718 1.00 93.44 1109 ASN A O 1
ATOM 8251 N N . ILE A 1 1110 ? 47.031 -23.051 -8.052 1.00 92.25 1110 ILE A N 1
ATOM 8252 C CA . ILE A 1 1110 ? 47.679 -21.842 -7.536 1.00 92.25 1110 ILE A CA 1
ATOM 8253 C C . ILE A 1 1110 ? 46.837 -21.253 -6.409 1.00 92.25 1110 ILE A C 1
ATOM 8255 O O . ILE A 1 1110 ? 45.608 -21.231 -6.521 1.00 92.25 1110 ILE A O 1
ATOM 8259 N N . ASP A 1 1111 ? 47.506 -20.806 -5.355 1.00 88.06 1111 ASP A N 1
ATOM 8260 C CA . ASP A 1 1111 ? 46.902 -20.213 -4.167 1.00 88.06 1111 ASP A CA 1
ATOM 8261 C C . ASP A 1 1111 ? 47.693 -18.973 -3.710 1.00 88.06 1111 ASP A C 1
ATOM 8263 O O . ASP A 1 1111 ? 48.815 -18.766 -4.184 1.00 88.06 1111 ASP A O 1
ATOM 8267 N N . ASN A 1 1112 ? 47.102 -18.140 -2.849 1.00 85.06 1112 ASN A N 1
ATOM 8268 C CA . ASN A 1 1112 ? 47.765 -16.995 -2.198 1.00 85.06 1112 ASN A CA 1
ATOM 8269 C C . ASN A 1 1112 ? 48.558 -16.069 -3.150 1.00 85.06 1112 ASN A C 1
ATOM 8271 O O . ASN A 1 1112 ? 49.703 -15.698 -2.891 1.00 85.06 1112 ASN A O 1
ATOM 8275 N N . PHE A 1 1113 ? 47.983 -15.693 -4.297 1.00 90.94 1113 PHE A N 1
ATOM 8276 C CA . PHE A 1 1113 ? 48.703 -14.887 -5.290 1.00 90.94 1113 PHE A CA 1
ATOM 8277 C C . PHE A 1 1113 ? 48.789 -13.415 -4.861 1.00 90.94 1113 PHE A C 1
ATOM 8279 O O . PHE A 1 1113 ? 47.784 -12.709 -4.886 1.00 90.94 1113 PHE A O 1
ATOM 8286 N N . GLY A 1 1114 ? 49.990 -12.927 -4.552 1.00 89.38 1114 GLY A N 1
ATOM 8287 C CA . GLY A 1 1114 ? 50.276 -11.531 -4.221 1.00 89.38 1114 GLY A CA 1
ATOM 8288 C C . GLY A 1 1114 ? 51.083 -10.797 -5.296 1.00 89.38 1114 GLY A C 1
ATOM 8289 O O . GLY A 1 1114 ? 52.008 -11.354 -5.892 1.00 89.38 1114 GLY A O 1
ATOM 8290 N N . PHE A 1 1115 ? 50.791 -9.511 -5.512 1.00 91.94 1115 PHE A N 1
ATOM 8291 C CA . PHE A 1 1115 ? 51.557 -8.632 -6.405 1.00 91.94 1115 PHE A CA 1
ATOM 8292 C C . PHE A 1 1115 ? 51.762 -7.227 -5.822 1.00 91.94 1115 PHE A C 1
ATOM 8294 O O . PHE A 1 1115 ? 50.833 -6.636 -5.279 1.00 91.94 1115 PHE A O 1
ATOM 8301 N N . ALA A 1 1116 ? 52.958 -6.653 -5.996 1.00 89.81 1116 ALA A N 1
ATOM 8302 C CA . ALA A 1 1116 ? 53.222 -5.232 -5.760 1.00 89.81 1116 ALA A CA 1
ATOM 8303 C C . ALA A 1 1116 ? 54.297 -4.678 -6.710 1.00 89.81 1116 ALA A C 1
ATOM 8305 O O . ALA A 1 1116 ? 55.309 -5.330 -6.975 1.00 89.81 1116 ALA A O 1
ATOM 8306 N N . SER A 1 1117 ? 54.119 -3.442 -7.181 1.00 91.12 1117 SER A N 1
ATOM 8307 C CA . SER A 1 1117 ? 55.106 -2.699 -7.980 1.00 91.12 1117 SER A CA 1
ATOM 8308 C C . SER A 1 1117 ? 55.641 -1.457 -7.270 1.00 91.12 1117 SER A C 1
ATOM 8310 O O . SER A 1 1117 ? 55.037 -0.959 -6.324 1.00 91.12 1117 SER A O 1
ATOM 8312 N N . GLU A 1 1118 ? 56.771 -0.939 -7.760 1.00 87.69 1118 GLU A N 1
ATOM 8313 C CA . GLU A 1 1118 ? 57.463 0.248 -7.231 1.00 87.69 1118 GLU A CA 1
ATOM 8314 C C . GLU A 1 1118 ? 57.934 0.105 -5.773 1.00 87.69 1118 GLU A C 1
ATOM 8316 O O . GLU A 1 1118 ? 58.072 1.084 -5.036 1.00 87.69 1118 GLU A O 1
ATOM 8321 N N . LEU A 1 1119 ? 58.234 -1.128 -5.357 1.00 85.25 1119 LEU A N 1
ATOM 8322 C CA . LEU A 1 1119 ? 58.763 -1.415 -4.028 1.00 85.25 1119 LEU A CA 1
ATOM 8323 C C . LEU A 1 1119 ? 60.129 -0.734 -3.809 1.00 85.25 1119 LEU A C 1
ATOM 8325 O O . LEU A 1 1119 ? 61.008 -0.817 -4.680 1.00 85.25 1119 LEU A O 1
ATOM 8329 N N . PRO A 1 1120 ? 60.350 -0.101 -2.643 1.00 86.44 1120 PRO A N 1
ATOM 8330 C CA . PRO A 1 1120 ? 61.661 0.378 -2.226 1.00 86.44 1120 PRO A CA 1
ATOM 8331 C C . PRO A 1 1120 ? 62.725 -0.734 -2.236 1.00 86.44 1120 PRO A C 1
ATOM 8333 O O . PRO A 1 1120 ? 62.458 -1.871 -1.848 1.00 86.44 1120 PRO A O 1
ATOM 8336 N N . SER A 1 1121 ? 63.960 -0.412 -2.644 1.00 83.56 1121 SER A N 1
ATOM 8337 C CA . SER A 1 1121 ? 65.048 -1.403 -2.728 1.00 83.56 1121 SER A CA 1
ATOM 8338 C C . SER A 1 1121 ? 65.358 -2.096 -1.396 1.00 83.56 1121 SER A C 1
ATOM 8340 O O . SER A 1 1121 ? 65.826 -3.231 -1.404 1.00 83.56 1121 SER A O 1
ATOM 8342 N N . ASP A 1 1122 ? 65.146 -1.431 -0.258 1.00 80.06 1122 ASP A N 1
ATOM 8343 C CA . ASP A 1 1122 ? 65.297 -2.034 1.070 1.00 80.06 1122 ASP A CA 1
ATOM 8344 C C . ASP A 1 1122 ? 64.228 -3.096 1.333 1.00 80.06 1122 ASP A C 1
ATOM 8346 O O . ASP A 1 1122 ? 64.591 -4.185 1.759 1.00 80.06 1122 ASP A O 1
ATOM 8350 N N . GLN A 1 1123 ? 62.970 -2.855 0.954 1.00 81.00 1123 GLN A N 1
ATOM 8351 C CA . GLN A 1 1123 ? 61.922 -3.878 1.043 1.00 81.00 1123 GLN A CA 1
ATOM 8352 C C . GLN A 1 1123 ? 62.229 -5.094 0.168 1.00 81.00 1123 GLN A C 1
ATOM 8354 O O . GLN A 1 1123 ? 62.155 -6.211 0.657 1.00 81.00 1123 GLN A O 1
ATOM 8359 N N . ILE A 1 1124 ? 62.662 -4.899 -1.084 1.00 81.75 1124 ILE A N 1
ATOM 8360 C CA . ILE A 1 1124 ? 63.050 -6.023 -1.960 1.00 81.75 1124 ILE A CA 1
ATOM 8361 C C . ILE A 1 1124 ? 64.257 -6.784 -1.415 1.00 81.75 1124 ILE A C 1
ATOM 8363 O O . ILE A 1 1124 ? 64.356 -7.998 -1.578 1.00 81.75 1124 ILE A O 1
ATOM 8367 N N . THR A 1 1125 ? 65.198 -6.075 -0.794 1.00 76.25 1125 THR A N 1
ATOM 8368 C CA . THR A 1 1125 ? 66.356 -6.719 -0.177 1.00 76.25 1125 THR A CA 1
ATOM 8369 C C . THR A 1 1125 ? 65.925 -7.547 1.034 1.00 76.25 1125 THR A C 1
ATOM 8371 O O . THR A 1 1125 ? 66.437 -8.648 1.206 1.00 76.25 1125 THR A O 1
ATOM 8374 N N . ASP A 1 1126 ? 64.982 -7.047 1.833 1.00 77.81 1126 ASP A N 1
ATOM 8375 C CA . ASP A 1 1126 ? 64.490 -7.710 3.041 1.00 77.81 1126 ASP A CA 1
ATOM 8376 C C . ASP A 1 1126 ? 63.671 -8.980 2.744 1.00 77.81 1126 ASP A C 1
ATOM 8378 O O . ASP A 1 1126 ? 63.734 -9.897 3.560 1.00 77.81 1126 ASP A O 1
ATOM 8382 N N . LEU A 1 1127 ? 63.027 -9.093 1.568 1.00 76.00 1127 LEU A N 1
ATOM 8383 C CA . LEU A 1 1127 ? 62.304 -10.314 1.146 1.00 76.00 1127 LEU A CA 1
ATOM 8384 C C . LEU A 1 1127 ? 63.161 -11.579 1.239 1.00 76.00 1127 LEU A C 1
ATOM 8386 O O . LEU A 1 1127 ? 62.664 -12.633 1.589 1.00 76.00 1127 LEU A O 1
ATOM 8390 N N . PHE A 1 1128 ? 64.459 -11.465 0.953 1.00 69.00 1128 PHE A N 1
ATOM 8391 C CA . PHE A 1 1128 ? 65.359 -12.615 0.832 1.00 69.00 1128 PHE A CA 1
ATOM 8392 C C . PHE A 1 1128 ? 66.429 -12.659 1.941 1.00 69.00 1128 PHE A C 1
ATOM 8394 O O . PHE A 1 1128 ? 67.478 -13.293 1.780 1.00 69.00 1128 PHE A O 1
ATOM 8401 N N . LEU A 1 1129 ? 66.235 -11.905 3.034 1.00 55.34 1129 LEU A N 1
ATOM 8402 C CA . LEU A 1 1129 ? 67.158 -11.825 4.181 1.00 55.34 1129 LEU A CA 1
ATOM 8403 C C . LEU A 1 1129 ? 66.646 -12.544 5.448 1.00 55.34 1129 LEU A C 1
ATOM 8405 O O . LEU A 1 1129 ? 67.297 -12.424 6.496 1.00 55.34 1129 LEU A O 1
ATOM 8409 N N . GLY A 1 1130 ? 65.525 -13.269 5.338 1.00 45.22 1130 GLY A N 1
ATOM 8410 C CA . GLY A 1 1130 ? 64.899 -14.085 6.390 1.00 45.22 1130 GLY A CA 1
ATOM 8411 C C . GLY A 1 1130 ? 65.735 -15.266 6.867 1.00 45.22 1130 GLY A C 1
ATOM 8412 O O . GLY A 1 1130 ? 66.369 -15.935 6.021 1.00 45.22 1130 GLY A O 1
#